Protein AF-0000000081160583 (afdb_homodimer)

Solvent-accessible surface area (backbone atoms only — not comparable to full-atom values): 61957 Å² total; per-residue (Å²): 130,84,80,49,56,66,50,51,40,53,48,34,54,50,49,29,68,68,57,71,51,64,48,72,39,57,21,68,73,56,44,50,30,52,45,48,40,57,24,69,38,72,76,43,40,59,47,73,33,69,68,30,44,55,47,12,49,50,15,28,51,43,50,51,52,42,49,73,71,62,55,86,40,74,51,36,33,29,33,58,78,67,46,19,24,44,76,48,86,54,28,46,60,49,27,54,51,51,36,58,68,35,56,67,57,57,81,62,58,52,59,58,40,54,50,39,20,16,51,52,38,45,40,20,22,53,33,58,27,36,53,30,42,56,52,64,60,43,48,52,55,38,47,28,55,50,67,41,47,32,49,65,28,37,64,50,80,49,47,12,36,60,6,26,34,30,49,32,14,35,48,50,29,32,44,46,43,39,88,83,24,41,21,33,40,90,88,40,76,43,44,24,56,58,56,30,55,75,70,71,49,78,63,51,77,61,47,60,32,34,41,50,53,61,14,25,24,41,28,52,29,52,29,43,38,32,47,36,51,57,51,50,47,50,48,54,52,50,49,49,51,41,49,45,36,42,28,37,37,56,53,23,54,55,47,39,39,42,68,65,59,32,68,33,44,75,48,68,27,26,41,50,45,19,52,50,42,49,52,30,43,40,77,28,70,42,41,35,47,52,79,81,51,63,60,77,84,55,86,70,38,68,75,64,63,42,33,48,63,29,23,37,27,38,58,47,9,48,37,41,52,48,47,49,50,34,52,54,54,52,41,50,59,43,35,19,46,28,42,69,42,35,32,35,52,92,76,69,47,73,44,57,52,29,59,15,36,26,30,47,58,10,50,36,29,31,53,44,26,41,33,51,37,53,53,43,53,43,52,50,37,45,47,53,38,54,35,31,41,91,61,20,80,77,45,51,56,23,56,27,51,28,42,70,90,78,33,57,56,43,47,67,56,52,55,48,44,54,51,46,49,57,53,36,51,60,53,32,49,61,47,56,72,70,55,57,64,36,63,95,52,26,38,33,52,29,19,27,13,40,55,24,23,53,44,30,44,53,42,48,54,46,45,45,51,50,50,28,51,42,48,56,50,33,53,47,36,41,46,50,49,51,48,48,51,54,47,52,52,52,49,51,53,47,29,72,75,38,60,87,45,46,71,65,55,68,76,47,58,71,61,55,59,47,39,40,56,67,67,60,48,52,53,51,48,56,71,70,48,86,62,83,85,72,65,61,67,58,53,51,52,50,41,50,50,38,40,51,53,49,50,32,42,54,71,62,69,53,70,57,56,74,40,35,11,64,32,46,24,52,55,46,43,40,45,42,61,74,66,61,41,70,58,64,52,73,68,96,44,65,74,58,47,43,48,52,49,36,46,30,56,76,70,48,58,49,50,58,56,50,48,67,52,41,49,68,58,51,73,72,108,130,84,79,48,56,67,51,51,40,53,46,35,54,50,49,28,68,68,57,71,51,65,49,72,39,57,20,69,74,57,44,51,29,53,46,48,40,54,23,69,38,72,75,42,39,60,46,73,34,69,68,30,44,53,46,12,51,49,15,28,51,43,49,52,52,42,50,73,71,61,56,87,40,75,50,36,33,29,33,58,79,67,46,20,25,43,77,49,86,55,28,45,58,50,28,54,49,53,35,58,67,36,57,67,55,56,80,62,58,53,58,59,40,52,50,40,20,15,52,52,37,44,38,21,21,52,34,58,26,36,53,30,40,56,52,62,60,45,50,51,54,36,47,28,55,50,70,41,47,31,49,65,26,38,65,50,79,50,46,12,34,60,6,25,35,31,49,31,13,36,48,49,29,31,45,45,43,39,88,85,24,42,21,34,41,88,85,39,76,43,43,25,56,58,56,29,56,76,71,71,49,78,62,51,77,60,46,59,31,35,41,51,55,62,15,26,23,42,28,52,29,51,29,43,38,32,47,37,52,57,50,49,46,50,48,52,54,49,50,48,49,42,48,44,36,42,28,36,37,56,52,22,55,54,47,38,38,41,67,65,59,32,68,33,44,76,48,68,27,25,40,52,45,20,52,50,41,48,53,29,44,41,77,29,69,41,38,34,48,51,80,80,48,66,60,76,83,52,86,70,38,68,76,66,63,41,32,50,62,30,20,38,28,38,57,48,9,48,35,40,52,49,47,49,51,34,52,52,55,52,40,49,60,42,36,18,48,28,42,68,44,36,31,35,49,90,76,68,48,73,46,56,53,27,59,15,38,25,32,47,57,8,49,36,29,29,52,43,27,41,33,53,37,54,53,43,52,42,52,50,39,45,47,53,36,53,36,30,39,92,60,20,82,77,46,50,55,23,56,28,52,28,41,72,91,80,32,57,56,43,48,67,55,52,55,49,46,55,52,46,46,56,54,34,52,58,52,32,50,61,45,56,71,69,55,59,64,35,63,93,51,27,39,35,50,29,19,26,14,39,53,24,21,53,44,30,44,54,42,49,54,45,46,46,53,49,51,28,52,42,48,55,51,32,53,46,36,41,48,50,49,50,48,48,51,54,46,50,51,52,48,50,54,49,27,72,76,37,59,88,45,46,70,65,56,68,74,49,60,71,61,56,60,46,39,41,56,65,68,60,50,50,52,50,48,56,71,71,46,87,63,84,83,71,65,60,66,58,53,50,52,50,40,52,50,37,38,51,53,50,50,32,42,55,71,61,69,52,69,58,56,73,41,36,12,63,32,44,23,53,55,46,43,40,46,42,61,74,66,60,40,71,57,64,51,73,69,96,44,65,73,58,49,42,49,52,49,37,45,30,57,76,70,49,57,49,51,58,54,50,48,67,52,40,49,70,58,49,73,72,108

Foldseek 3Di:
DQDFLLLVLLCLVCVLVVQDAEEEFQLADDALSNLQNLLPDQRYAYYYDPVLQVLLVLLLVLVVVCVVVVHDFFQQFAADQVRRVHGHPPRLVSLVVLLVVLQPADDAWDDQSLQLSLLLLLLNLVSNSFQNFHPVLSVLSSVCSNQVWGWGFHQDDALLQLARQNRLSLVLCLQQQHPPTWTAGPNDIDGSVVSCVVVVHDRDRDDGRRSQSRRRANSSLLSLLSVLLNLLSVLLLLLLLLLLLLQLLQQAELVLLDQVVCVVVVQPQLVVSSVSSCQQFALFQRHHHCVVPVDDDDPPDDPHDDCLRSVVSVLLRVLRVLSSVLSVLSRDRSSHNQHPFTRDSVVSDTHGDRSSACQSLLVSLLSNLLSLLSSLVSLLVSQVQCQPCVRSVQAQHRLALADNVPTNHCVVVNVLSVVLSVVSVVLSDGPQVVFDADDVRSSVGGRSSSVSSVSSVVSSLSSLLSSLSSLVSSLSSLLRVVLLVVLVVLVVVLCVVVVVCVVLVVVDRSVCLQRDDLVVVLVVSVVVDPPDPDPVVSVSVSSVVSNVSSVCQQVVNDPSLSNGRQLNSLSSCCLCPVLVDGNRHPDPPPVVSSVSSSCCSVVVVCVVSSCVSCVVVSVVD/DQDFLLLVLLCLVCVLVVQDAEEEFQLADDALSNLQNLLVDQRYAYYYDPVLQVLLVLLLVLVVVCVVVVHDFFLQFAADQVRRVGGHPPRLVSLVVLLVVLQPADDAWDDQSLQLSLLLLLLNLVSNSFQNFHPVLSVLSSVCSNQVWGWGFHQDDALLQLARQNRLSLVLCLLQQHPPTWTAGPNDIDGSVVSCVVVVHDRDRDDGRRSQSRRRANSSLLSLLSVLLNLLSVLLLLLLLLLLLLQLLQQAELVLLDQVVCVVVVQPQLVVSSVSSCQQFALFQRHHHCVVPVDDDDPPDDPHDDCLRSVVSVLLRVLRVLSSVLSVLSRDRSSHNQHPFTRDSVVSDTHGDRSSACQSLLVSLLSNLLSLLSSLVSLLVSQVQCQPCVRSPQAQHRLALADNVPTNHCVVVNVLSVVLSVVSVVLSDGPQVVFPADDVRSSVGGRSSSVSSVSSVVSSLSSLLSSLSSLVSSLSSLLRVVLLVVLVVLVVVLCVVPVVCVVLVVVDRSVCLQRDDLVVVLVVSVVVDPDDPDPCVSVSVSSVVSNVSSVCQQVVNDPSLSNGRQLNSLSSCCLCPVLVDGNRHPDPPPVVSSVSSSCCSVVVVCVVSSCVSCVVVSVVD

Radius of gyration: 35.04 Å; Cα contacts (8 Å, |Δi|>4): 2318; chains: 2; bounding box: 93×125×79 Å

Nearest PDB structures (foldseek):
  4c5s-assembly1_C  TM=8.939E-01  e=1.924E-42  Taxus chinensis
  4cq5-assembly1_C  TM=8.949E-01  e=7.232E-42  Taxus chinensis
  1y2m-assembly1_B  TM=8.717E-01  e=6.621E-42  Rhodotorula toruloides
  3czo-assembly2_D-4  TM=9.284E-01  e=5.093E-36  Trichormus variabilis
  1t6p-assembly1_D  TM=8.349E-01  e=1.725E-39  Rhodotorula toruloides

Structure (mmCIF, N/CA/C/O backbone):
data_AF-0000000081160583-model_v1
#
loop_
_entity.id
_entity.type
_entity.pdbx_description
1 polymer 'Phenylalanine ammonia-lyase'
#
loop_
_atom_site.group_PDB
_atom_site.id
_atom_site.type_symbol
_atom_site.label_atom_id
_atom_site.label_alt_id
_atom_site.label_comp_id
_atom_site.label_asym_id
_atom_site.label_entity_id
_atom_site.label_seq_id
_atom_site.pdbx_PDB_ins_code
_atom_site.Cartn_x
_atom_site.Cartn_y
_atom_site.Cartn_z
_atom_site.occupancy
_atom_site.B_iso_or_equiv
_atom_site.auth_seq_id
_atom_site.auth_comp_id
_atom_site.auth_asym_id
_atom_site.auth_atom_id
_atom_site.pdbx_PDB_model_num
ATOM 1 N N . MET A 1 1 ? 5.484 -4.422 22.219 1 39.88 1 MET A N 1
ATOM 2 C CA . MET A 1 1 ? 5.02 -3.17 21.625 1 39.88 1 MET A CA 1
ATOM 3 C C . MET A 1 1 ? 5.73 -2.895 20.297 1 39.88 1 MET A C 1
ATOM 5 O O . MET A 1 1 ? 6.945 -3.072 20.203 1 39.88 1 MET A O 1
ATOM 9 N N . SER A 1 2 ? 5.047 -2.77 19.172 1 60.28 2 SER A N 1
ATOM 10 C CA . SER A 1 2 ? 5.66 -2.576 17.859 1 60.28 2 SER A CA 1
ATOM 11 C C . SER A 1 2 ? 6.574 -1.355 17.859 1 60.28 2 SER A C 1
ATOM 13 O O . SER A 1 2 ? 6.246 -0.324 18.438 1 60.28 2 SER A O 1
ATOM 15 N N . THR A 1 3 ? 7.781 -1.46 17.484 1 79.44 3 THR A N 1
ATOM 16 C CA . THR A 1 3 ? 8.781 -0.404 17.406 1 79.44 3 THR A CA 1
ATOM 17 C C . THR A 1 3 ? 8.258 0.789 16.609 1 79.44 3 THR A C 1
ATOM 19 O O . THR A 1 3 ? 7.672 0.62 15.547 1 79.44 3 THR A O 1
ATOM 22 N N . SER A 1 4 ? 8.273 1.91 17.25 1 93.06 4 SER A N 1
ATOM 23 C CA . SER A 1 4 ? 7.812 3.133 16.609 1 93.06 4 SER A CA 1
ATOM 24 C C . SER A 1 4 ? 8.688 3.484 15.406 1 93.06 4 SER A C 1
ATOM 26 O O . SER A 1 4 ? 9.828 3.025 15.312 1 93.06 4 SER A O 1
ATOM 28 N N . GLN A 1 5 ? 8.133 4.168 14.492 1 96.06 5 GLN A N 1
ATOM 29 C CA . GLN A 1 5 ? 8.883 4.641 13.328 1 96.06 5 GLN A CA 1
ATOM 30 C C . GLN A 1 5 ? 10.031 5.547 13.758 1 96.06 5 GLN A C 1
ATOM 32 O O . GLN A 1 5 ? 11.117 5.504 13.164 1 96.06 5 GLN A O 1
ATOM 37 N N . LEU A 1 6 ? 9.867 6.363 14.781 1 96.5 6 LEU A N 1
ATOM 38 C CA . LEU A 1 6 ? 10.93 7.191 15.344 1 96.5 6 LEU A CA 1
ATOM 39 C C . LEU A 1 6 ? 12.086 6.328 15.828 1 96.5 6 LEU A C 1
ATOM 41 O O . LEU A 1 6 ? 13.25 6.609 15.523 1 96.5 6 LEU A O 1
ATOM 45 N N . ALA A 1 7 ? 11.734 5.309 16.562 1 95.25 7 ALA A N 1
ATOM 46 C CA . ALA A 1 7 ? 12.773 4.41 17.078 1 95.25 7 ALA A CA 1
ATOM 47 C C . ALA A 1 7 ? 13.523 3.736 15.938 1 95.25 7 ALA A C 1
ATOM 49 O O . ALA A 1 7 ? 14.75 3.582 15.992 1 95.25 7 ALA A O 1
ATOM 50 N N . ILE A 1 8 ? 12.812 3.354 14.938 1 95.75 8 ILE A N 1
ATOM 51 C CA . ILE A 1 8 ? 13.43 2.73 13.773 1 95.75 8 ILE A CA 1
ATOM 52 C C . ILE A 1 8 ? 14.406 3.707 13.125 1 95.75 8 ILE A C 1
ATOM 54 O O . ILE A 1 8 ? 15.539 3.34 12.797 1 95.75 8 ILE A O 1
ATOM 58 N N . THR A 1 9 ? 13.984 4.941 12.961 1 97.06 9 THR A N 1
ATOM 59 C CA . THR A 1 9 ? 14.805 5.957 12.305 1 97.06 9 THR A CA 1
ATOM 60 C C . THR A 1 9 ? 16.062 6.242 13.117 1 97.06 9 THR A C 1
ATOM 62 O O . THR A 1 9 ? 17.156 6.312 12.555 1 97.06 9 THR A O 1
ATOM 65 N N . LEU A 1 10 ? 15.906 6.398 14.398 1 96.5 10 LEU A N 1
ATOM 66 C CA . LEU A 1 10 ? 17.062 6.652 15.258 1 96.5 10 LEU A CA 1
ATOM 67 C C . LEU A 1 10 ? 18.016 5.461 15.25 1 96.5 10 LEU A C 1
ATOM 69 O O . LEU A 1 10 ? 19.234 5.637 15.242 1 96.5 10 LEU A O 1
ATOM 73 N N . ASN A 1 11 ? 17.453 4.289 15.258 1 95.44 11 ASN A N 1
ATOM 74 C CA . ASN A 1 11 ? 18.281 3.084 15.18 1 95.44 11 ASN A CA 1
ATOM 75 C C . ASN A 1 11 ? 19 2.984 13.844 1 95.44 11 ASN A C 1
ATOM 77 O O . ASN A 1 11 ? 20.125 2.475 13.773 1 95.44 11 ASN A O 1
ATOM 81 N N . PHE A 1 12 ? 18.359 3.416 12.797 1 97 12 PHE A N 1
ATOM 82 C CA . PHE A 1 12 ? 19.031 3.467 11.508 1 97 12 PHE A CA 1
ATOM 83 C C . PHE A 1 12 ? 20.266 4.367 11.562 1 97 12 PHE A C 1
ATOM 85 O O . PHE A 1 12 ? 21.344 3.963 11.156 1 97 12 PHE A O 1
ATOM 92 N N . ILE A 1 13 ? 20.047 5.574 12.094 1 97.25 13 ILE A N 1
ATOM 93 C CA . ILE A 1 13 ? 21.125 6.562 12.156 1 97.25 13 ILE A CA 1
ATOM 94 C C . ILE A 1 13 ? 22.266 6.035 13.023 1 97.25 13 ILE A C 1
ATOM 96 O O . ILE A 1 13 ? 23.422 6.051 12.609 1 97.25 13 ILE A O 1
ATOM 100 N N . LYS A 1 14 ? 21.922 5.527 14.164 1 95.69 14 LYS A N 1
ATOM 101 C CA . LYS A 1 14 ? 22.922 4.992 15.086 1 95.69 14 LYS A CA 1
ATOM 102 C C . LYS A 1 14 ? 23.656 3.807 14.461 1 95.69 14 LYS A C 1
ATOM 104 O O . LYS A 1 14 ? 24.875 3.703 14.562 1 95.69 14 LYS A O 1
ATOM 109 N N . GLY A 1 15 ? 22.859 2.941 13.883 1 94.88 15 GLY A N 1
ATOM 110 C CA . GLY A 1 15 ? 23.453 1.77 13.25 1 94.88 15 GLY A CA 1
ATOM 111 C C . GLY A 1 15 ? 24.438 2.115 12.148 1 94.88 15 GLY A C 1
ATOM 112 O O . GLY A 1 15 ? 25.516 1.513 12.055 1 94.88 15 GLY A O 1
ATOM 113 N N . ARG A 1 16 ? 24.078 3.031 11.32 1 95.06 16 ARG A N 1
ATOM 114 C CA . ARG A 1 16 ? 24.953 3.457 10.227 1 95.06 16 ARG A CA 1
ATOM 115 C C . ARG A 1 16 ? 26.234 4.098 10.766 1 95.06 16 ARG A C 1
ATOM 117 O O . ARG A 1 16 ? 27.328 3.805 10.281 1 95.06 16 ARG A O 1
ATOM 124 N N . LYS A 1 17 ? 26.094 4.977 11.758 1 94.25 17 LYS A N 1
ATOM 125 C CA . LYS A 1 17 ? 27.219 5.738 12.305 1 94.25 17 LYS A CA 1
ATOM 126 C C . LYS A 1 17 ? 28.141 4.84 13.109 1 94.25 17 LYS A C 1
ATOM 128 O O . LYS A 1 17 ? 29.344 5.098 13.18 1 94.25 17 LYS A O 1
ATOM 133 N N . ASN A 1 18 ? 27.641 3.781 13.664 1 92.38 18 ASN A N 1
ATOM 134 C CA . ASN A 1 18 ? 28.406 2.9 14.531 1 92.38 18 ASN A CA 1
ATOM 135 C C . ASN A 1 18 ? 29.312 1.968 13.719 1 92.38 18 ASN A C 1
ATOM 137 O O . ASN A 1 18 ? 30.25 1.382 14.258 1 92.38 18 ASN A O 1
ATOM 141 N N . ILE A 1 19 ? 29.031 1.825 12.516 1 89 19 ILE A N 1
ATOM 142 C CA . ILE A 1 19 ? 29.859 0.975 11.672 1 89 19 ILE A CA 1
ATOM 143 C C . ILE A 1 19 ? 31.016 1.792 11.094 1 89 19 ILE A C 1
ATOM 145 O O . ILE A 1 19 ? 30.797 2.664 10.25 1 89 19 ILE A O 1
ATOM 149 N N . THR A 1 20 ? 32.281 1.459 11.617 1 83.69 20 THR A N 1
ATOM 150 C CA . THR A 1 20 ? 33.344 2.373 11.242 1 83.69 20 THR A CA 1
ATOM 151 C C . THR A 1 20 ? 34.469 1.625 10.539 1 83.69 20 THR A C 1
ATOM 153 O O . THR A 1 20 ? 35.219 2.211 9.75 1 83.69 20 THR A O 1
ATOM 156 N N . SER A 1 21 ? 34.562 0.314 10.82 1 86.06 21 SER A N 1
ATOM 157 C CA . SER A 1 21 ? 35.812 -0.238 10.266 1 86.06 21 SER A CA 1
ATOM 158 C C . SER A 1 21 ? 35.531 -1.567 9.562 1 86.06 21 SER A C 1
ATOM 160 O O . SER A 1 21 ? 36.125 -1.837 8.5 1 86.06 21 SER A O 1
ATOM 162 N N . SER A 1 22 ? 34.75 -2.424 10.195 1 91.06 22 SER A N 1
ATOM 163 C CA . SER A 1 22 ? 34.594 -3.729 9.562 1 91.06 22 SER A CA 1
ATOM 164 C C . SER A 1 22 ? 33.188 -4.281 9.805 1 91.06 22 SER A C 1
ATOM 166 O O . SER A 1 22 ? 32.5 -3.865 10.734 1 91.06 22 SER A O 1
ATOM 168 N N . VAL A 1 23 ? 32.75 -5.102 8.898 1 91.31 23 VAL A N 1
ATOM 169 C CA . VAL A 1 23 ? 31.5 -5.832 8.992 1 91.31 23 VAL A CA 1
ATOM 170 C C . VAL A 1 23 ? 31.719 -7.301 8.648 1 91.31 23 VAL A C 1
ATOM 172 O O . VAL A 1 23 ? 32.5 -7.621 7.742 1 91.31 23 VAL A O 1
ATOM 175 N N . GLU A 1 24 ? 31.125 -8.195 9.406 1 94.69 24 GLU A N 1
ATOM 176 C CA . GLU A 1 24 ? 31.188 -9.625 9.133 1 94.69 24 GLU A CA 1
ATOM 177 C C . GLU A 1 24 ? 29.828 -10.156 8.664 1 94.69 24 GLU A C 1
ATOM 179 O O . GLU A 1 24 ? 28.812 -9.93 9.32 1 94.69 24 GLU A O 1
ATOM 184 N N . LEU A 1 25 ? 29.844 -10.742 7.535 1 96.56 25 LEU A N 1
ATOM 185 C CA . LEU A 1 25 ? 28.625 -11.359 7.008 1 96.56 25 LEU A CA 1
ATOM 186 C C . LEU A 1 25 ? 28.453 -12.773 7.543 1 96.56 25 LEU A C 1
ATOM 188 O O . LEU A 1 25 ? 29.422 -13.539 7.609 1 96.56 25 LEU A O 1
ATOM 192 N N . ASN A 1 26 ? 27.234 -13.078 7.965 1 95.88 26 ASN A N 1
ATOM 193 C CA . ASN A 1 26 ? 26.938 -14.414 8.469 1 95.88 26 ASN A CA 1
ATOM 194 C C . ASN A 1 26 ? 25.609 -14.93 7.922 1 95.88 26 ASN A C 1
ATOM 196 O O . ASN A 1 26 ? 25.094 -15.945 8.383 1 95.88 26 ASN A O 1
ATOM 200 N N . GLY A 1 27 ? 25.031 -14.195 7.09 1 95.5 27 GLY A N 1
ATOM 201 C CA . GLY A 1 27 ? 23.797 -14.625 6.434 1 95.5 27 GLY A CA 1
ATOM 202 C C . GLY A 1 27 ? 22.562 -14.336 7.254 1 95.5 27 GLY A C 1
ATOM 203 O O . GLY A 1 27 ? 21.438 -14.625 6.82 1 95.5 27 GLY A O 1
ATOM 204 N N . LYS A 1 28 ? 22.625 -13.609 8.414 1 94.94 28 LYS A N 1
ATOM 205 C CA . LYS A 1 28 ? 21.469 -13.586 9.305 1 94.94 28 LYS A CA 1
ATOM 206 C C . LYS A 1 28 ? 21.25 -12.195 9.898 1 94.94 28 LYS A C 1
ATOM 208 O O . LYS A 1 28 ? 20.188 -11.898 10.43 1 94.94 28 LYS A O 1
ATOM 213 N N . SER A 1 29 ? 22.203 -11.32 9.734 1 94.81 29 SER A N 1
ATOM 214 C CA . SER A 1 29 ? 22.109 -10.148 10.586 1 94.81 29 SER A CA 1
ATOM 215 C C . SER A 1 29 ? 22.312 -8.867 9.789 1 94.81 29 SER A C 1
ATOM 217 O O . SER A 1 29 ? 22.641 -7.82 10.352 1 94.81 29 SER A O 1
ATOM 219 N N . LEU A 1 30 ? 22.25 -8.953 8.57 1 95.94 30 LEU A N 1
ATOM 220 C CA . LEU A 1 30 ? 22.375 -7.746 7.77 1 95.94 30 LEU A CA 1
ATOM 221 C C . LEU A 1 30 ? 21.188 -6.809 8 1 95.94 30 LEU A C 1
ATOM 223 O O . LEU A 1 30 ? 20.047 -7.258 8.102 1 95.94 30 LEU A O 1
ATOM 227 N N . THR A 1 31 ? 21.406 -5.516 8.172 1 96.69 31 THR A N 1
ATOM 228 C CA . THR A 1 31 ? 20.375 -4.523 8.406 1 96.69 31 THR A CA 1
ATOM 229 C C . THR A 1 31 ? 20.422 -3.43 7.348 1 96.69 31 THR A C 1
ATOM 231 O O . THR A 1 31 ? 21.406 -3.303 6.617 1 96.69 31 THR A O 1
ATOM 234 N N . ILE A 1 32 ? 19.391 -2.619 7.266 1 97.62 32 ILE A N 1
ATOM 235 C CA . ILE A 1 32 ? 19.266 -1.544 6.289 1 97.62 32 ILE A CA 1
ATOM 236 C C . ILE A 1 32 ? 20.391 -0.535 6.488 1 97.62 32 ILE A C 1
ATOM 238 O O . ILE A 1 32 ? 21.094 -0.185 5.535 1 97.62 32 ILE A O 1
ATOM 242 N N . PRO A 1 33 ? 20.688 -0.062 7.699 1 96.75 33 PRO A N 1
ATOM 243 C CA . PRO A 1 33 ? 21.797 0.893 7.852 1 96.75 33 PRO A CA 1
ATOM 244 C C . PRO A 1 33 ? 23.156 0.286 7.504 1 96.75 33 PRO A C 1
ATOM 246 O O . PRO A 1 33 ? 24.031 0.986 7.004 1 96.75 33 PRO A O 1
ATOM 249 N N . TYR A 1 34 ? 23.344 -1.011 7.688 1 95.44 34 TYR A N 1
ATOM 250 C CA . TYR A 1 34 ? 24.578 -1.695 7.305 1 95.44 34 TYR A CA 1
ATOM 251 C C . TYR A 1 34 ? 24.766 -1.658 5.793 1 95.44 34 TYR A C 1
ATOM 253 O O . TYR A 1 34 ? 25.875 -1.394 5.309 1 95.44 34 TYR A O 1
ATOM 261 N N . VAL A 1 35 ? 23.688 -1.922 5.109 1 97.38 35 VAL A N 1
ATOM 262 C CA . VAL A 1 35 ? 23.734 -1.894 3.65 1 97.38 35 VAL A CA 1
ATOM 263 C C . VAL A 1 35 ? 24.094 -0.486 3.172 1 97.38 35 VAL A C 1
ATOM 265 O O . VAL A 1 35 ? 24.938 -0.314 2.293 1 97.38 35 VAL A O 1
ATOM 268 N N . VAL A 1 36 ? 23.484 0.539 3.779 1 97.06 36 VAL A N 1
ATOM 269 C CA . VAL A 1 36 ? 23.656 1.924 3.354 1 97.06 36 VAL A CA 1
ATOM 270 C C . VAL A 1 36 ? 25.094 2.367 3.602 1 97.06 36 VAL A C 1
ATOM 272 O O . VAL A 1 36 ? 25.766 2.885 2.699 1 97.06 36 VAL A O 1
ATOM 275 N N . VAL A 1 37 ? 25.688 2.084 4.727 1 96.19 37 VAL A N 1
ATOM 276 C CA . VAL A 1 37 ? 27 2.607 5.086 1 96.19 37 VAL A CA 1
ATOM 277 C C . VAL A 1 37 ? 28.078 1.864 4.309 1 96.19 37 VAL A C 1
ATOM 279 O O . VAL A 1 37 ? 29.047 2.475 3.832 1 96.19 37 VAL A O 1
ATOM 282 N N . THR A 1 38 ? 27.953 0.568 4.137 1 94.38 38 THR A N 1
ATOM 283 C CA . THR A 1 38 ? 28.969 -0.228 3.455 1 94.38 38 THR A CA 1
ATOM 284 C C . THR A 1 38 ? 28.984 0.077 1.96 1 94.38 38 THR A C 1
ATOM 286 O O . THR A 1 38 ? 30.031 -0.012 1.313 1 94.38 38 THR A O 1
ATOM 289 N N . SER A 1 39 ? 27.859 0.405 1.435 1 94.19 39 SER A N 1
ATOM 290 C CA . SER A 1 39 ? 27.766 0.739 0.016 1 94.19 39 SER A CA 1
ATOM 291 C C . SER A 1 39 ? 28.391 2.104 -0.268 1 94.19 39 SER A C 1
ATOM 293 O O . SER A 1 39 ? 28.953 2.326 -1.344 1 94.19 39 SER A O 1
ATOM 295 N N . GLU A 1 40 ? 28.297 2.984 0.702 1 92.56 40 GLU A N 1
ATOM 296 C CA . GLU A 1 40 ? 28.719 4.367 0.482 1 92.56 40 GLU A CA 1
ATOM 297 C C . GLU A 1 40 ? 30.172 4.582 0.885 1 92.56 40 GLU A C 1
ATOM 299 O O . GLU A 1 40 ? 30.906 5.328 0.228 1 92.56 40 GLU A O 1
ATOM 304 N N . LYS A 1 41 ? 30.562 3.922 1.923 1 91.75 41 LYS A N 1
ATOM 305 C CA . LYS A 1 41 ? 31.906 4.121 2.438 1 91.75 41 LYS A CA 1
ATOM 306 C C . LYS A 1 41 ? 32.875 3.055 1.904 1 91.75 41 LYS A C 1
ATOM 308 O O . LYS A 1 41 ? 32.594 1.858 2.043 1 91.75 41 LYS A O 1
ATOM 313 N N . ARG A 1 42 ? 34 3.48 1.467 1 90.5 42 ARG A N 1
ATOM 314 C CA . ARG A 1 42 ? 34.938 2.578 0.793 1 90.5 42 ARG A CA 1
ATOM 315 C C . ARG A 1 42 ? 35.938 2.004 1.775 1 90.5 42 ARG A C 1
ATOM 317 O O . ARG A 1 42 ? 36.625 1.016 1.474 1 90.5 42 ARG A O 1
ATOM 324 N N . ASN A 1 43 ? 35.969 2.514 2.943 1 90 43 ASN A N 1
ATOM 325 C CA . ASN A 1 43 ? 37.031 2.115 3.889 1 90 43 ASN A CA 1
ATOM 326 C C . ASN A 1 43 ? 36.531 1.01 4.82 1 90 43 ASN A C 1
ATOM 328 O O . ASN A 1 43 ? 37.281 0.514 5.656 1 90 43 ASN A O 1
ATOM 332 N N . ILE A 1 44 ? 35.281 0.621 4.723 1 94.25 44 ILE A N 1
ATOM 333 C CA . ILE A 1 44 ? 34.75 -0.44 5.566 1 94.25 44 ILE A CA 1
ATOM 334 C C . ILE A 1 44 ? 35.125 -1.802 4.977 1 94.25 44 ILE A C 1
ATOM 336 O O . ILE A 1 44 ? 34.781 -2.094 3.826 1 94.25 44 ILE A O 1
ATOM 340 N N . ARG A 1 45 ? 35.844 -2.58 5.773 1 95.38 45 ARG A N 1
ATOM 341 C CA . ARG A 1 45 ? 36.219 -3.918 5.332 1 95.38 45 ARG A CA 1
ATOM 342 C C . ARG A 1 45 ? 35.125 -4.93 5.641 1 95.38 45 ARG A C 1
ATOM 344 O O . ARG A 1 45 ? 34.562 -4.941 6.742 1 95.38 45 ARG A O 1
ATOM 351 N N . ILE A 1 46 ? 34.844 -5.777 4.664 1 96.62 46 ILE A N 1
ATOM 352 C CA . ILE A 1 46 ? 33.812 -6.781 4.828 1 96.62 46 ILE A CA 1
ATOM 353 C C . ILE A 1 46 ? 34.406 -8.18 4.75 1 96.62 46 ILE A C 1
ATOM 355 O O . ILE A 1 46 ? 35.25 -8.453 3.871 1 96.62 46 ILE A O 1
ATOM 359 N N . SER A 1 47 ? 34.062 -9.023 5.691 1 96.25 47 SER A N 1
ATOM 360 C CA . SER A 1 47 ? 34.562 -10.398 5.727 1 96.25 47 SER A CA 1
ATOM 361 C C . SER A 1 47 ? 33.406 -11.398 5.918 1 96.25 47 SER A C 1
ATOM 363 O O . SER A 1 47 ? 32.281 -11.008 6.242 1 96.25 47 SER A O 1
ATOM 365 N N . LEU A 1 48 ? 33.688 -12.578 5.652 1 96.94 48 LEU A N 1
ATOM 366 C CA . LEU A 1 48 ? 32.781 -13.695 5.859 1 96.94 48 LEU A CA 1
ATOM 367 C C . LEU A 1 48 ? 33.094 -14.422 7.164 1 96.94 48 LEU A C 1
ATOM 369 O O . LEU A 1 48 ? 34.25 -14.672 7.473 1 96.94 48 LEU A O 1
ATOM 373 N N . SER A 1 49 ? 32.094 -14.742 7.914 1 96.06 49 SER A N 1
ATOM 374 C CA . SER A 1 49 ? 32.281 -15.43 9.18 1 96.06 49 SER A CA 1
ATOM 375 C C . SER A 1 49 ? 32.844 -16.844 8.969 1 96.06 49 SER A C 1
ATOM 377 O O . SER A 1 49 ? 32.531 -17.484 7.961 1 96.06 49 SER A O 1
ATOM 379 N N . ALA A 1 50 ? 33.562 -17.328 9.977 1 94.56 50 ALA A N 1
ATOM 380 C CA . ALA A 1 50 ? 34.156 -18.672 9.922 1 94.56 50 ALA A CA 1
ATOM 381 C C . ALA A 1 50 ? 33.031 -19.734 9.898 1 94.56 50 ALA A C 1
ATOM 383 O O . ALA A 1 50 ? 33.156 -20.719 9.172 1 94.56 50 ALA A O 1
ATOM 384 N N . ASN A 1 51 ? 32.094 -19.453 10.633 1 93.75 51 ASN A N 1
ATOM 385 C CA . ASN A 1 51 ? 30.984 -20.391 10.688 1 93.75 51 ASN A CA 1
ATOM 386 C C . ASN A 1 51 ? 30.297 -20.531 9.336 1 93.75 51 ASN A C 1
ATOM 388 O O . ASN A 1 51 ? 29.938 -21.641 8.93 1 93.75 51 ASN A O 1
ATOM 392 N N . SER A 1 52 ? 30.109 -19.438 8.703 1 94.88 52 SER A N 1
ATOM 393 C CA . SER A 1 52 ? 29.5 -19.484 7.379 1 94.88 52 SER A CA 1
ATOM 394 C C . SER A 1 52 ? 30.391 -20.203 6.375 1 94.88 52 SER A C 1
ATOM 396 O O . SER A 1 52 ? 29.891 -20.922 5.508 1 94.88 52 SER A O 1
ATOM 398 N N . THR A 1 53 ? 31.656 -20.078 6.508 1 95.94 53 THR A N 1
ATOM 399 C CA . THR A 1 53 ? 32.594 -20.734 5.602 1 95.94 53 THR A CA 1
ATOM 400 C C . THR A 1 53 ? 32.5 -22.25 5.703 1 95.94 53 THR A C 1
ATOM 402 O O . THR A 1 53 ? 32.469 -22.938 4.684 1 95.94 53 THR A O 1
ATOM 405 N N . GLU A 1 54 ? 32.438 -22.703 6.875 1 96.31 54 GLU A N 1
ATOM 406 C CA . GLU A 1 54 ? 32.312 -24.141 7.105 1 96.31 54 GLU A CA 1
ATOM 407 C C . GLU A 1 54 ? 30.984 -24.672 6.547 1 96.31 54 GLU A C 1
ATOM 409 O O . GLU A 1 54 ? 30.953 -25.719 5.898 1 96.31 54 GLU A O 1
ATOM 414 N N . ASP A 1 55 ? 29.984 -23.953 6.793 1 96.69 55 ASP A N 1
ATOM 415 C CA . ASP A 1 55 ? 28.656 -24.344 6.332 1 96.69 55 ASP A CA 1
ATOM 416 C C . ASP A 1 55 ? 28.594 -24.391 4.809 1 96.69 55 ASP A C 1
ATOM 418 O O . ASP A 1 55 ? 27.984 -25.297 4.234 1 96.69 55 ASP A O 1
ATOM 422 N N . LEU A 1 56 ? 29.203 -23.484 4.199 1 97.56 56 LEU A N 1
ATOM 423 C CA . LEU A 1 56 ? 29.266 -23.422 2.742 1 97.56 56 LEU A CA 1
ATOM 424 C C . LEU A 1 56 ? 29.984 -24.641 2.174 1 97.56 56 LEU A C 1
ATOM 426 O O . LEU A 1 56 ? 29.547 -25.203 1.172 1 97.56 56 LEU A O 1
ATOM 430 N N . SER A 1 57 ? 31.047 -25.016 2.787 1 97.5 57 SER A N 1
ATOM 431 C CA . SER A 1 57 ? 31.828 -26.172 2.32 1 97.5 57 SER A CA 1
ATOM 432 C C . SER A 1 57 ? 31 -27.453 2.389 1 97.5 57 SER A C 1
ATOM 434 O O . SER A 1 57 ? 31.062 -28.281 1.48 1 97.5 57 SER A O 1
ATOM 436 N N . GLU A 1 58 ? 30.234 -27.547 3.41 1 97.62 58 GLU A N 1
ATOM 437 C CA . GLU A 1 58 ? 29.359 -28.703 3.537 1 97.62 58 GLU A CA 1
ATOM 438 C C . GLU A 1 58 ? 28.266 -28.688 2.469 1 97.62 58 GLU A C 1
ATOM 440 O O . GLU A 1 58 ? 27.891 -29.734 1.945 1 97.62 58 GLU A O 1
ATOM 445 N N . ASN A 1 59 ? 27.812 -27.547 2.246 1 97.81 59 ASN A N 1
ATOM 446 C CA . ASN A 1 59 ? 26.766 -27.391 1.243 1 97.81 59 ASN A CA 1
ATOM 447 C C . ASN A 1 59 ? 27.266 -27.781 -0.147 1 97.81 59 ASN A C 1
ATOM 449 O O . ASN A 1 59 ? 26.562 -28.484 -0.881 1 97.81 59 ASN A O 1
ATOM 453 N N . VAL A 1 60 ? 28.453 -27.406 -0.506 1 97.31 60 VAL A N 1
ATOM 454 C CA . VAL A 1 60 ? 29.062 -27.734 -1.794 1 97.31 60 VAL A CA 1
ATOM 455 C C . VAL A 1 60 ? 29.297 -29.234 -1.891 1 97.31 60 VAL A C 1
ATOM 457 O O . VAL A 1 60 ? 29.047 -29.844 -2.936 1 97.31 60 VAL A O 1
ATOM 460 N N . ALA A 1 61 ? 29.781 -29.781 -0.853 1 97.31 61 ALA A N 1
ATOM 461 C CA . ALA A 1 61 ? 30.047 -31.219 -0.836 1 97.31 61 ALA A CA 1
ATOM 462 C C . ALA A 1 61 ? 28.766 -32 -1.094 1 97.31 61 ALA A C 1
ATOM 464 O O . ALA A 1 61 ? 28.781 -33 -1.805 1 97.31 61 ALA A O 1
ATOM 465 N N . PHE A 1 62 ? 27.797 -31.594 -0.525 1 96.94 62 PHE A N 1
ATOM 466 C CA . PHE A 1 62 ? 26.516 -32.25 -0.723 1 96.94 62 PHE A CA 1
ATOM 467 C C . PHE A 1 62 ? 26.078 -32.156 -2.178 1 96.94 62 PHE A C 1
ATOM 469 O O . PHE A 1 62 ? 25.641 -33.125 -2.771 1 96.94 62 PHE A O 1
ATOM 476 N N . LEU A 1 63 ? 26.109 -30.969 -2.74 1 96.19 63 LEU A N 1
ATOM 477 C CA . LEU A 1 63 ? 25.719 -30.766 -4.137 1 96.19 63 LEU A CA 1
ATOM 478 C C . LEU A 1 63 ? 26.562 -31.641 -5.055 1 96.19 63 LEU A C 1
ATOM 480 O O . LEU A 1 63 ? 26.031 -32.25 -5.984 1 96.19 63 LEU A O 1
ATOM 484 N N . GLU A 1 64 ? 27.859 -31.703 -4.781 1 96 64 GLU A N 1
ATOM 485 C CA . GLU A 1 64 ? 28.766 -32.5 -5.59 1 96 64 GLU A CA 1
ATOM 486 C C . GLU A 1 64 ? 28.391 -34 -5.523 1 96 64 GLU A C 1
ATOM 488 O O . GLU A 1 64 ? 28.453 -34.688 -6.535 1 96 64 GLU A O 1
ATOM 493 N N . LYS A 1 65 ? 28.062 -34.375 -4.414 1 95.88 65 LYS A N 1
ATOM 494 C CA . LYS A 1 65 ? 27.641 -35.75 -4.238 1 95.88 65 LYS A CA 1
ATOM 495 C C . LYS A 1 65 ? 26.391 -36.062 -5.062 1 95.88 65 LYS A C 1
ATOM 497 O O . LYS A 1 65 ? 26.297 -37.125 -5.68 1 95.88 65 LYS A O 1
ATOM 502 N N . GLU A 1 66 ? 25.484 -35.219 -5.07 1 93.81 66 GLU A N 1
ATOM 503 C CA . GLU A 1 66 ? 24.25 -35.406 -5.828 1 93.81 66 GLU A CA 1
ATOM 504 C C . GLU A 1 66 ? 24.516 -35.406 -7.328 1 93.81 66 GLU A C 1
ATOM 506 O O . GLU A 1 66 ? 23.906 -36.188 -8.07 1 93.81 66 GLU A O 1
ATOM 511 N N . ILE A 1 67 ? 25.406 -34.5 -7.727 1 92.88 67 ILE A N 1
ATOM 512 C CA . ILE A 1 67 ? 25.797 -34.469 -9.133 1 92.88 67 ILE A CA 1
ATOM 513 C C . ILE A 1 67 ? 26.438 -35.781 -9.531 1 92.88 67 ILE A C 1
ATOM 515 O O . ILE A 1 67 ? 26.156 -36.344 -10.594 1 92.88 67 ILE A O 1
ATOM 519 N N . GLN A 1 68 ? 27.266 -36.281 -8.719 1 93.31 68 GLN A N 1
ATOM 520 C CA . GLN A 1 68 ? 27.984 -37.531 -9 1 93.31 68 GLN A CA 1
ATOM 521 C C . GLN A 1 68 ? 27.016 -38.719 -9.07 1 93.31 68 GLN A C 1
ATOM 523 O O . GLN A 1 68 ? 27.25 -39.656 -9.836 1 93.31 68 GLN A O 1
ATOM 528 N N . LYS A 1 69 ? 25.969 -38.594 -8.383 1 91.56 69 LYS A N 1
ATOM 529 C CA . LYS A 1 69 ? 24.938 -39.656 -8.398 1 91.56 69 LYS A CA 1
ATOM 530 C C . LYS A 1 69 ? 24.141 -39.625 -9.695 1 91.56 69 LYS A C 1
ATOM 532 O O . LYS A 1 69 ? 23.391 -40.531 -9.984 1 91.56 69 LYS A O 1
ATOM 537 N N . GLY A 1 70 ? 24.312 -38.5 -10.398 1 87.69 70 GLY A N 1
ATOM 538 C CA . GLY A 1 70 ? 23.594 -38.375 -11.648 1 87.69 70 GLY A CA 1
ATOM 539 C C . GLY A 1 70 ? 22.25 -37.656 -11.492 1 87.69 70 GLY A C 1
ATOM 540 O O . GLY A 1 70 ? 21.438 -37.688 -12.406 1 87.69 70 GLY A O 1
ATOM 541 N N . THR A 1 71 ? 22.094 -37.094 -10.398 1 87.25 71 THR A N 1
ATOM 542 C CA . THR A 1 71 ? 20.844 -36.375 -10.148 1 87.25 71 THR A CA 1
ATOM 543 C C . THR A 1 71 ? 20.703 -35.219 -11.125 1 87.25 71 THR A C 1
ATOM 545 O O . THR A 1 71 ? 21.656 -34.469 -11.383 1 87.25 71 THR A O 1
ATOM 548 N N . VAL A 1 72 ? 19.531 -35.031 -11.727 1 87.62 72 VAL A N 1
ATOM 549 C CA . VAL A 1 72 ? 19.234 -33.906 -12.586 1 87.62 72 VAL A CA 1
ATOM 550 C C . VAL A 1 72 ? 18.781 -32.719 -11.727 1 87.62 72 VAL A C 1
ATOM 552 O O . VAL A 1 72 ? 17.734 -32.781 -11.078 1 87.62 72 VAL A O 1
ATOM 555 N N . ILE A 1 73 ? 19.562 -31.75 -11.672 1 88.94 73 ILE A N 1
ATOM 556 C CA . ILE A 1 73 ? 19.328 -30.562 -10.852 1 88.94 73 ILE A CA 1
ATOM 557 C C . ILE A 1 73 ? 19.188 -29.328 -11.742 1 88.94 73 ILE A C 1
ATOM 559 O O . ILE A 1 73 ? 20.078 -29.047 -12.547 1 88.94 73 ILE A O 1
ATOM 563 N N . TYR A 1 74 ? 18.109 -28.672 -11.586 1 89.69 74 TYR A N 1
ATOM 564 C CA . TYR A 1 74 ? 17.828 -27.484 -12.383 1 89.69 74 TYR A CA 1
ATOM 565 C C . TYR A 1 74 ? 19.016 -26.516 -12.352 1 89.69 74 TYR A C 1
ATOM 567 O O . TYR A 1 74 ? 19.547 -26.219 -11.281 1 89.69 74 TYR A O 1
ATOM 575 N N . GLY A 1 75 ? 19.406 -26 -13.5 1 89.31 75 GLY A N 1
ATOM 576 C CA . GLY A 1 75 ? 20.406 -24.953 -13.633 1 89.31 75 GLY A CA 1
ATOM 577 C C . GLY A 1 75 ? 21.812 -25.438 -13.391 1 89.31 75 GLY A C 1
ATOM 578 O O . GLY A 1 75 ? 22.781 -24.688 -13.555 1 89.31 75 GLY A O 1
ATOM 579 N N . VAL A 1 76 ? 21.938 -26.672 -12.938 1 90.44 76 VAL A N 1
ATOM 580 C CA . VAL A 1 76 ? 23.234 -27.297 -12.758 1 90.44 76 VAL A CA 1
ATOM 581 C C . VAL A 1 76 ? 23.562 -28.156 -13.969 1 90.44 76 VAL A C 1
ATOM 583 O O . VAL A 1 76 ? 24.656 -28.047 -14.547 1 90.44 76 VAL A O 1
ATOM 586 N N . ASN A 1 77 ? 22.625 -28.953 -14.352 1 89.81 77 ASN A N 1
ATOM 587 C CA . ASN A 1 77 ? 22.812 -29.766 -15.555 1 89.81 77 ASN A CA 1
ATOM 588 C C . ASN A 1 77 ? 21.578 -29.719 -16.453 1 89.81 77 ASN A C 1
ATOM 590 O O . ASN A 1 77 ? 21.391 -30.594 -17.297 1 89.81 77 ASN A O 1
ATOM 594 N N . THR A 1 78 ? 20.75 -28.859 -16.172 1 86.69 78 THR A N 1
ATOM 595 C CA . THR A 1 78 ? 19.656 -28.5 -17.078 1 86.69 78 THR A CA 1
ATOM 596 C C . THR A 1 78 ? 19.859 -27.094 -17.641 1 86.69 78 THR A C 1
ATOM 598 O O . THR A 1 78 ? 20.719 -26.344 -17.156 1 86.69 78 THR A O 1
ATOM 601 N N . GLY A 1 79 ? 19.031 -26.688 -18.688 1 83.44 79 GLY A N 1
ATOM 602 C CA . GLY A 1 79 ? 18.922 -25.281 -19.062 1 83.44 79 GLY A CA 1
ATOM 603 C C . GLY A 1 79 ? 18.203 -24.438 -18.031 1 83.44 79 GLY A C 1
ATOM 604 O O . GLY A 1 79 ? 18.047 -24.844 -16.891 1 83.44 79 GLY A O 1
ATOM 605 N N . PHE A 1 80 ? 17.922 -23.25 -18.516 1 84.31 80 PHE A N 1
ATOM 606 C CA . PHE A 1 80 ? 17.328 -22.25 -17.625 1 84.31 80 PHE A CA 1
ATOM 607 C C . PHE A 1 80 ? 15.969 -21.812 -18.141 1 84.31 80 PHE A C 1
ATOM 609 O O . PHE A 1 80 ? 15.742 -21.75 -19.359 1 84.31 80 PHE A O 1
ATOM 616 N N . GLY A 1 81 ? 15.016 -21.531 -17.188 1 81.62 81 GLY A N 1
ATOM 617 C CA . GLY A 1 81 ? 13.734 -20.938 -17.547 1 81.62 81 GLY A CA 1
ATOM 618 C C . GLY A 1 81 ? 12.984 -21.75 -18.594 1 81.62 81 GLY A C 1
ATOM 619 O O . GLY A 1 81 ? 12.797 -22.953 -18.438 1 81.62 81 GLY A O 1
ATOM 620 N N . GLY A 1 82 ? 12.633 -21.062 -19.656 1 77.81 82 GLY A N 1
ATOM 621 C CA . GLY A 1 82 ? 11.906 -21.688 -20.75 1 77.81 82 GLY A CA 1
ATOM 622 C C . GLY A 1 82 ? 12.719 -22.75 -21.484 1 77.81 82 GLY A C 1
ATOM 623 O O . GLY A 1 82 ? 12.156 -23.562 -22.219 1 77.81 82 GLY A O 1
ATOM 624 N N . SER A 1 83 ? 14.023 -22.75 -21.234 1 76.19 83 SER A N 1
ATOM 625 C CA . SER A 1 83 ? 14.898 -23.734 -21.859 1 76.19 83 SER A CA 1
ATOM 626 C C . SER A 1 83 ? 15.32 -24.812 -20.875 1 76.19 83 SER A C 1
ATOM 628 O O . SER A 1 83 ? 16.312 -25.516 -21.109 1 76.19 83 SER A O 1
ATOM 630 N N . ALA A 1 84 ? 14.57 -24.906 -19.875 1 80.62 84 ALA A N 1
ATOM 631 C CA . ALA A 1 84 ? 14.922 -25.891 -18.844 1 80.62 84 ALA A CA 1
ATOM 632 C C . ALA A 1 84 ? 14.57 -27.312 -19.297 1 80.62 84 ALA A C 1
ATOM 634 O O . ALA A 1 84 ? 14.602 -28.25 -18.5 1 80.62 84 ALA A O 1
ATOM 635 N N . ASN A 1 85 ? 14.281 -27.5 -20.5 1 78.12 85 ASN A N 1
ATOM 636 C CA . ASN A 1 85 ? 13.969 -28.812 -21.047 1 78.12 85 ASN A CA 1
ATOM 637 C C . ASN A 1 85 ? 15.203 -29.484 -21.656 1 78.12 85 ASN A C 1
ATOM 639 O O . ASN A 1 85 ? 15.148 -30.641 -22.078 1 78.12 85 ASN A O 1
ATOM 643 N N . VAL A 1 86 ? 16.406 -28.812 -21.625 1 77.38 86 VAL A N 1
ATOM 644 C CA . VAL A 1 86 ? 17.641 -29.391 -22.156 1 77.38 86 VAL A CA 1
ATOM 645 C C . VAL A 1 86 ? 18.516 -29.859 -21 1 77.38 86 VAL A C 1
ATOM 647 O O . VAL A 1 86 ? 18.297 -29.484 -19.844 1 77.38 86 VAL A O 1
ATOM 650 N N . ARG A 1 87 ? 19.531 -30.828 -21.391 1 86.31 87 ARG A N 1
ATOM 651 C CA . ARG A 1 87 ? 20.469 -31.375 -20.422 1 86.31 87 ARG A CA 1
ATOM 652 C C . ARG A 1 87 ? 21.906 -31.281 -20.922 1 86.31 87 ARG A C 1
ATOM 654 O O . ARG A 1 87 ? 22.141 -31.375 -22.125 1 86.31 87 ARG A O 1
ATOM 661 N N . THR A 1 88 ? 22.75 -31.031 -20 1 86.38 88 THR A N 1
ATOM 662 C CA . THR A 1 88 ? 24.172 -31.047 -20.328 1 86.38 88 THR A CA 1
ATOM 663 C C . THR A 1 88 ? 25 -31.438 -19.109 1 86.38 88 THR A C 1
ATOM 665 O O . THR A 1 88 ? 24.578 -31.234 -17.969 1 86.38 88 THR A O 1
ATOM 668 N N . TRP A 1 89 ? 26.109 -32.031 -19.359 1 89.19 89 TRP A N 1
ATOM 669 C CA . TRP A 1 89 ? 27.016 -32.344 -18.266 1 89.19 89 TRP A CA 1
ATOM 670 C C . TRP A 1 89 ? 28.281 -31.5 -18.344 1 89.19 89 TRP A C 1
ATOM 672 O O . TRP A 1 89 ? 29.25 -31.75 -17.625 1 89.19 89 TRP A O 1
ATOM 682 N N . ARG A 1 90 ? 28.266 -30.547 -19.234 1 90.25 90 ARG A N 1
ATOM 683 C CA . ARG A 1 90 ? 29.281 -29.5 -19.234 1 90.25 90 ARG A CA 1
ATOM 684 C C . ARG A 1 90 ? 28.938 -28.375 -18.281 1 90.25 90 ARG A C 1
ATOM 686 O O . ARG A 1 90 ? 28.625 -27.266 -18.703 1 90.25 90 ARG A O 1
ATOM 693 N N . LEU A 1 91 ? 29.109 -28.703 -17.047 1 92.38 91 LEU A N 1
ATOM 694 C CA . LEU A 1 91 ? 28.531 -27.922 -15.961 1 92.38 91 LEU A CA 1
ATOM 695 C C . LEU A 1 91 ? 29.125 -26.516 -15.914 1 92.38 91 LEU A C 1
ATOM 697 O O . LEU A 1 91 ? 28.406 -25.531 -15.758 1 92.38 91 LEU A O 1
ATOM 701 N N . GLU A 1 92 ? 30.406 -26.375 -16.062 1 91.62 92 GLU A N 1
ATOM 702 C CA . GLU A 1 92 ? 31.062 -25.078 -16.016 1 91.62 92 GLU A CA 1
ATOM 703 C C . GLU A 1 92 ? 30.672 -24.234 -17.234 1 91.62 92 GLU A C 1
ATOM 705 O O . GLU A 1 92 ? 30.422 -23.031 -17.094 1 91.62 92 GLU A O 1
ATOM 710 N N . ASP A 1 93 ? 30.641 -24.844 -18.375 1 90.38 93 ASP A N 1
ATOM 711 C CA . ASP A 1 93 ? 30.281 -24.141 -19.609 1 90.38 93 ASP A CA 1
ATOM 712 C C . ASP A 1 93 ? 28.844 -23.609 -19.531 1 90.38 93 ASP A C 1
ATOM 714 O O . ASP A 1 93 ? 28.547 -22.547 -20.062 1 90.38 93 ASP A O 1
ATOM 718 N N . LEU A 1 94 ? 28.094 -24.406 -18.953 1 92 94 LEU A N 1
ATOM 719 C CA . LEU A 1 94 ? 26.703 -24 -18.797 1 92 94 LEU A CA 1
ATOM 720 C C . LEU A 1 94 ? 26.594 -22.703 -18.016 1 92 94 LEU A C 1
ATOM 722 O O . LEU A 1 94 ? 25.828 -21.812 -18.391 1 92 94 LEU A O 1
ATOM 726 N N . GLN A 1 95 ? 27.328 -22.641 -16.922 1 94.12 95 GLN A N 1
ATOM 727 C CA . GLN A 1 95 ? 27.281 -21.453 -16.078 1 94.12 95 GLN A CA 1
ATOM 728 C C . GLN A 1 95 ? 27.812 -20.234 -16.828 1 94.12 95 GLN A C 1
ATOM 730 O O . GLN A 1 95 ? 27.281 -19.125 -16.703 1 94.12 95 GLN A O 1
ATOM 735 N N . LYS A 1 96 ? 28.828 -20.391 -17.594 1 91.56 96 LYS A N 1
ATOM 736 C CA . LYS A 1 96 ? 29.391 -19.297 -18.375 1 91.56 96 LYS A CA 1
ATOM 737 C C . LYS A 1 96 ? 28.391 -18.812 -19.438 1 91.56 96 LYS A C 1
ATOM 739 O O . LYS A 1 96 ? 28.297 -17.609 -19.703 1 91.56 96 LYS A O 1
ATOM 744 N N . SER A 1 97 ? 27.734 -19.781 -20.016 1 90.69 97 SER A N 1
ATOM 745 C CA . SER A 1 97 ? 26.734 -19.453 -21.031 1 90.69 97 SER A CA 1
ATOM 746 C C . SER A 1 97 ? 25.594 -18.641 -20.438 1 90.69 97 SER A C 1
ATOM 748 O O . SER A 1 97 ? 25.016 -17.781 -21.109 1 90.69 97 SER A O 1
ATOM 750 N N . LEU A 1 98 ? 25.25 -19 -19.25 1 91.88 98 LEU A N 1
ATOM 751 C CA . LEU A 1 98 ? 24.203 -18.266 -18.562 1 91.88 98 LEU A CA 1
ATOM 752 C C . LEU A 1 98 ? 24.578 -16.797 -18.406 1 91.88 98 LEU A C 1
ATOM 754 O O . LEU A 1 98 ? 23.766 -15.906 -18.703 1 91.88 98 LEU A O 1
ATOM 758 N N . ILE A 1 99 ? 25.766 -16.547 -17.969 1 93.12 99 ILE A N 1
ATOM 759 C CA . ILE A 1 99 ? 26.234 -15.188 -17.766 1 93.12 99 ILE A CA 1
ATOM 760 C C . ILE A 1 99 ? 26.281 -14.445 -19.094 1 93.12 99 ILE A C 1
ATOM 762 O O . ILE A 1 99 ? 25.875 -13.281 -19.188 1 93.12 99 ILE A O 1
ATOM 766 N N . ARG A 1 100 ? 26.719 -15.117 -20.125 1 88.56 100 ARG A N 1
ATOM 767 C CA . ARG A 1 100 ? 26.844 -14.516 -21.453 1 88.56 100 ARG A CA 1
ATOM 768 C C . ARG A 1 100 ? 25.5 -14.062 -21.984 1 88.56 100 ARG A C 1
ATOM 770 O O . ARG A 1 100 ? 25.375 -12.969 -22.531 1 88.56 100 ARG A O 1
ATOM 777 N N . HIS A 1 101 ? 24.547 -14.867 -21.812 1 87.75 101 HIS A N 1
ATOM 778 C CA . HIS A 1 101 ? 23.281 -14.516 -22.422 1 87.75 101 HIS A CA 1
ATOM 779 C C . HIS A 1 101 ? 22.547 -13.461 -21.609 1 87.75 101 HIS A C 1
ATOM 781 O O . HIS A 1 101 ? 21.812 -12.633 -22.156 1 87.75 101 HIS A O 1
ATOM 787 N N . LEU A 1 102 ? 22.766 -13.406 -20.312 1 90.62 102 LEU A N 1
ATOM 788 C CA . LEU A 1 102 ? 22.047 -12.477 -19.438 1 90.62 102 LEU A CA 1
ATOM 789 C C . LEU A 1 102 ? 22.609 -11.07 -19.562 1 90.62 102 LEU A C 1
ATOM 791 O O . LEU A 1 102 ? 21.953 -10.094 -19.188 1 90.62 102 LEU A O 1
ATOM 795 N N . THR A 1 103 ? 23.875 -10.961 -20.016 1 90.31 103 THR A N 1
ATOM 796 C CA . THR A 1 103 ? 24.5 -9.656 -20.156 1 90.31 103 THR A CA 1
ATOM 797 C C . THR A 1 103 ? 23.969 -8.922 -21.375 1 90.31 103 THR A C 1
A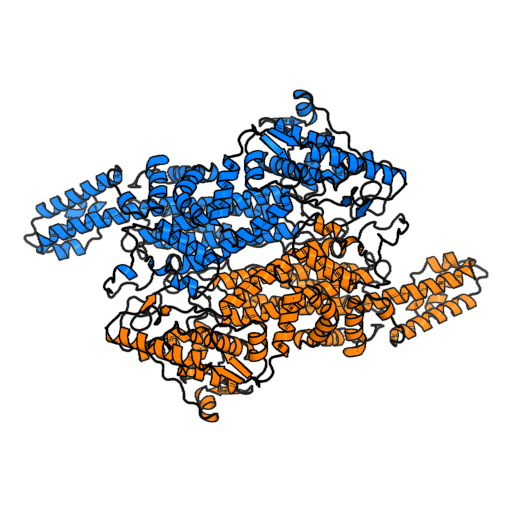TOM 799 O O . THR A 1 103 ? 24.672 -8.789 -22.391 1 90.31 103 THR A O 1
ATOM 802 N N . ALA A 1 104 ? 22.797 -8.359 -21.219 1 89.25 104 ALA A N 1
ATOM 803 C CA . ALA A 1 104 ? 22.078 -7.793 -22.359 1 89.25 104 ALA A CA 1
ATOM 804 C C . ALA A 1 104 ? 21.578 -6.383 -22.047 1 89.25 104 ALA A C 1
ATOM 806 O O . ALA A 1 104 ? 20.766 -5.828 -22.781 1 89.25 104 ALA A O 1
ATOM 807 N N . GLY A 1 105 ? 22.109 -5.824 -20.984 1 89.12 105 GLY A N 1
ATOM 808 C CA . GLY A 1 105 ? 21.688 -4.488 -20.594 1 89.12 105 GLY A CA 1
ATOM 809 C C . GLY A 1 105 ? 22.297 -3.393 -21.453 1 89.12 105 GLY A C 1
ATOM 810 O O . GLY A 1 105 ? 23.25 -3.637 -22.203 1 89.12 105 GLY A O 1
ATOM 811 N N . MET A 1 106 ? 21.734 -2.168 -21.531 1 87.69 106 MET A N 1
ATOM 812 C CA . MET A 1 106 ? 22.219 -1.014 -22.281 1 87.69 106 MET A CA 1
ATOM 813 C C . MET A 1 106 ? 21.828 0.289 -21.594 1 87.69 106 MET A C 1
ATOM 815 O O . MET A 1 106 ? 21.031 0.285 -20.656 1 87.69 106 MET A O 1
ATOM 819 N N . GLY A 1 107 ? 22.453 1.387 -22.031 1 89.38 107 GLY A N 1
ATOM 820 C CA . GLY A 1 107 ? 22.094 2.721 -21.578 1 89.38 107 GLY A CA 1
ATOM 821 C C . GLY A 1 107 ? 22.828 3.156 -20.328 1 89.38 107 GLY A C 1
ATOM 822 O O . GLY A 1 107 ? 24 2.793 -20.141 1 89.38 107 GLY A O 1
ATOM 823 N N . ARG A 1 108 ? 22.203 4.004 -19.516 1 90.44 108 ARG A N 1
ATOM 824 C CA . ARG A 1 108 ? 22.812 4.535 -18.312 1 90.44 108 ARG A CA 1
ATOM 825 C C . ARG A 1 108 ? 23.188 3.41 -17.344 1 90.44 108 ARG A C 1
ATOM 827 O O . ARG A 1 108 ? 22.625 2.314 -17.406 1 90.44 108 ARG A O 1
ATOM 834 N N . GLU A 1 109 ? 24.109 3.709 -16.5 1 93.19 109 GLU A N 1
ATOM 835 C CA . GLU A 1 109 ? 24.625 2.719 -15.547 1 93.19 109 GLU A CA 1
ATOM 836 C C . GLU A 1 109 ? 24.266 3.102 -14.109 1 93.19 109 GLU A C 1
ATOM 838 O O . GLU A 1 109 ? 24.016 4.273 -13.82 1 93.19 109 GLU A O 1
ATOM 843 N N . PHE A 1 110 ? 24.188 2.107 -13.273 1 95.38 110 PHE A N 1
ATOM 844 C CA . PHE A 1 110 ? 24.016 2.346 -11.852 1 95.38 110 PHE A CA 1
ATOM 845 C C . PHE A 1 110 ? 25.219 3.09 -11.273 1 95.38 110 PHE A C 1
ATOM 847 O O . PHE A 1 110 ? 26.359 2.848 -11.68 1 95.38 110 PHE A O 1
ATOM 854 N N . PRO A 1 111 ? 24.922 4.012 -10.289 1 93.25 111 PRO A N 1
ATOM 855 C CA . PRO A 1 111 ? 26.047 4.461 -9.469 1 93.25 111 PRO A CA 1
ATOM 856 C C . PRO A 1 111 ? 26.734 3.322 -8.719 1 93.25 111 PRO A C 1
ATOM 858 O O . PRO A 1 111 ? 26.062 2.375 -8.297 1 93.25 111 PRO A O 1
ATOM 861 N N . SER A 1 112 ? 28.031 3.414 -8.445 1 95.25 112 SER A N 1
ATOM 862 C CA . SER A 1 112 ? 28.844 2.352 -7.863 1 95.25 112 SER A CA 1
ATOM 863 C C . SER A 1 112 ? 28.297 1.925 -6.5 1 95.25 112 SER A C 1
ATOM 865 O O . SER A 1 112 ? 28.375 0.748 -6.141 1 95.25 112 SER A O 1
ATOM 867 N N . ASP A 1 113 ? 27.797 2.867 -5.762 1 95.69 113 ASP A N 1
ATOM 868 C CA . ASP A 1 113 ? 27.344 2.541 -4.418 1 95.69 113 ASP A CA 1
ATOM 869 C C . ASP A 1 113 ? 26.125 1.616 -4.457 1 95.69 113 ASP A C 1
ATOM 871 O O . ASP A 1 113 ? 25.938 0.782 -3.568 1 95.69 113 ASP A O 1
ATOM 875 N N . LYS A 1 114 ? 25.281 1.742 -5.469 1 96.88 114 LYS A N 1
ATOM 876 C CA . LYS A 1 114 ? 24.125 0.865 -5.594 1 96.88 114 LYS A CA 1
ATOM 877 C C . LYS A 1 114 ? 24.531 -0.543 -6.008 1 96.88 114 LYS A C 1
ATOM 879 O O . LYS A 1 114 ? 23.953 -1.528 -5.551 1 96.88 114 LYS A O 1
ATOM 884 N N . VAL A 1 115 ? 25.562 -0.632 -6.895 1 97.38 115 VAL A N 1
ATOM 885 C CA . VAL A 1 115 ? 26.094 -1.93 -7.297 1 97.38 115 VAL A CA 1
ATOM 886 C C . VAL A 1 115 ? 26.75 -2.615 -6.102 1 97.38 115 VAL A C 1
ATOM 888 O O . VAL A 1 115 ? 26.562 -3.812 -5.883 1 97.38 115 VAL A O 1
ATOM 891 N N . ARG A 1 116 ? 27.469 -1.846 -5.336 1 97.38 116 ARG A N 1
ATOM 892 C CA . ARG A 1 116 ? 28.125 -2.367 -4.137 1 97.38 116 ARG A CA 1
ATOM 893 C C . ARG A 1 116 ? 27.094 -2.924 -3.158 1 97.38 116 ARG A C 1
ATOM 895 O O . ARG A 1 116 ? 27.312 -3.973 -2.549 1 97.38 116 ARG A O 1
ATOM 902 N N . ALA A 1 117 ? 25.969 -2.199 -2.996 1 98 117 ALA A N 1
ATOM 903 C CA . ALA A 1 117 ? 24.906 -2.674 -2.125 1 98 117 ALA A CA 1
ATOM 904 C C . ALA A 1 117 ? 24.391 -4.039 -2.578 1 98 117 ALA A C 1
ATOM 906 O O . ALA A 1 117 ? 24.172 -4.934 -1.755 1 98 117 ALA A O 1
ATOM 907 N N . ALA A 1 118 ? 24.172 -4.168 -3.834 1 97.94 118 ALA A N 1
ATOM 908 C CA . ALA A 1 118 ? 23.688 -5.43 -4.387 1 97.94 118 ALA A CA 1
ATOM 909 C C . ALA A 1 118 ? 24.703 -6.555 -4.148 1 97.94 118 ALA A C 1
ATOM 911 O O . ALA A 1 118 ? 24.312 -7.672 -3.799 1 97.94 118 ALA A O 1
ATOM 912 N N . MET A 1 119 ? 26 -6.254 -4.379 1 98 119 MET A N 1
ATOM 913 C CA . MET A 1 119 ? 27.062 -7.242 -4.172 1 98 119 MET A CA 1
ATOM 914 C C . MET A 1 119 ? 27.094 -7.707 -2.719 1 98 119 MET A C 1
ATOM 916 O O . MET A 1 119 ? 27.219 -8.898 -2.447 1 98 119 MET A O 1
ATOM 920 N N . LEU A 1 120 ? 26.953 -6.738 -1.804 1 97.69 120 LEU A N 1
ATOM 921 C CA . LEU A 1 120 ? 26.953 -7.039 -0.376 1 97.69 120 LEU A CA 1
ATOM 922 C C . LEU A 1 120 ? 25.797 -7.957 -0.013 1 97.69 120 LEU A C 1
ATOM 924 O O . LEU A 1 120 ? 25.984 -8.953 0.696 1 97.69 120 LEU A O 1
ATOM 928 N N . ILE A 1 121 ? 24.641 -7.648 -0.449 1 98 121 ILE A N 1
ATOM 929 C CA . ILE A 1 121 ? 23.438 -8.398 -0.121 1 98 121 ILE A CA 1
ATOM 930 C C . ILE A 1 121 ? 23.516 -9.797 -0.725 1 98 121 ILE A C 1
ATOM 932 O O . ILE A 1 121 ? 23.141 -10.781 -0.079 1 98 121 ILE A O 1
ATOM 936 N N . ARG A 1 122 ? 24 -9.852 -1.966 1 98.06 122 ARG A N 1
ATOM 937 C CA . ARG A 1 122 ? 24.141 -11.164 -2.6 1 98.06 122 ARG A CA 1
ATOM 938 C C . ARG A 1 122 ? 25.094 -12.055 -1.808 1 98.06 122 ARG A C 1
ATOM 940 O O . ARG A 1 122 ? 24.812 -13.234 -1.594 1 98.06 122 ARG A O 1
ATOM 947 N N . ALA A 1 123 ? 26.219 -11.453 -1.383 1 97.88 123 ALA A N 1
ATOM 948 C CA . ALA A 1 123 ? 27.188 -12.195 -0.574 1 97.88 123 ALA A CA 1
ATOM 949 C C . ALA A 1 123 ? 26.547 -12.703 0.712 1 97.88 123 ALA A C 1
ATOM 951 O O . ALA A 1 123 ? 26.75 -13.852 1.107 1 97.88 123 ALA A O 1
ATOM 952 N N . ASN A 1 124 ? 25.75 -11.875 1.324 1 97.94 124 ASN A N 1
ATOM 953 C CA . ASN A 1 124 ? 25.125 -12.266 2.584 1 97.94 124 ASN A CA 1
ATOM 954 C C . ASN A 1 124 ? 24.109 -13.375 2.381 1 97.94 124 ASN A C 1
ATOM 956 O O . ASN A 1 124 ? 24.016 -14.305 3.188 1 97.94 124 ASN A O 1
ATOM 960 N N . CYS A 1 125 ? 23.344 -13.305 1.367 1 97.06 125 CYS A N 1
ATOM 961 C CA . CYS A 1 125 ? 22.344 -14.328 1.078 1 97.06 125 CYS A CA 1
ATOM 962 C C . CYS A 1 125 ? 23.016 -15.672 0.786 1 97.06 125 CYS A C 1
ATOM 964 O O . CYS A 1 125 ? 22.531 -16.703 1.248 1 97.06 125 CYS A O 1
ATOM 966 N N . LEU A 1 126 ? 24.094 -15.625 0.038 1 97.75 126 LEU A N 1
ATOM 967 C CA . LEU A 1 126 ? 24.812 -16.844 -0.291 1 97.75 126 LEU A CA 1
ATOM 968 C C . LEU A 1 126 ? 25.469 -17.453 0.953 1 97.75 126 LEU A C 1
ATOM 970 O O . LEU A 1 126 ? 25.609 -18.672 1.054 1 97.75 126 LEU A O 1
ATOM 974 N N . ALA A 1 127 ? 25.812 -16.594 1.9 1 97.62 127 ALA A N 1
ATOM 975 C CA . ALA A 1 127 ? 26.484 -17.016 3.119 1 97.62 127 ALA A CA 1
ATOM 976 C C . ALA A 1 127 ? 25.594 -17.938 3.951 1 97.62 127 ALA A C 1
ATOM 978 O O . ALA A 1 127 ? 26.062 -18.641 4.848 1 97.62 127 ALA A O 1
ATOM 979 N N . LYS A 1 128 ? 24.359 -18.016 3.621 1 96.69 128 LYS A N 1
ATOM 980 C CA . LYS A 1 128 ? 23.422 -18.859 4.352 1 96.69 128 LYS A CA 1
ATOM 981 C C . LYS A 1 128 ? 23.594 -20.328 3.977 1 96.69 128 LYS A C 1
ATOM 983 O O . LYS A 1 128 ? 23.078 -21.203 4.668 1 96.69 128 LYS A O 1
ATOM 988 N N . ALA A 1 129 ? 24.25 -20.641 2.957 1 97.56 129 ALA A N 1
ATOM 989 C CA . ALA A 1 129 ? 24.594 -21.984 2.523 1 97.56 129 ALA A CA 1
ATOM 990 C C . ALA A 1 129 ? 23.359 -22.781 2.129 1 97.56 129 ALA A C 1
ATOM 992 O O . ALA A 1 129 ? 23.156 -23.906 2.596 1 97.56 129 ALA A O 1
ATOM 993 N N . TYR A 1 130 ? 22.578 -22.188 1.239 1 97.56 130 TYR A N 1
ATOM 994 C CA . TYR A 1 130 ? 21.438 -22.875 0.649 1 97.56 130 TYR A CA 1
ATOM 995 C C . TYR A 1 130 ? 21.562 -22.922 -0.869 1 97.56 130 TYR A C 1
ATOM 997 O O . TYR A 1 130 ? 20.641 -23.359 -1.556 1 97.56 130 TYR A O 1
ATOM 1005 N N . SER A 1 131 ? 22.75 -22.469 -1.439 1 96.56 131 SER A N 1
ATOM 1006 C CA . SER A 1 131 ? 22.844 -22.297 -2.885 1 96.56 131 SER A CA 1
ATOM 1007 C C . SER A 1 131 ? 23.891 -23.234 -3.475 1 96.56 131 SER A C 1
ATOM 1009 O O . SER A 1 131 ? 24 -23.375 -4.695 1 96.56 131 SER A O 1
ATOM 1011 N N . GLY A 1 132 ? 24.672 -23.906 -2.672 1 96 132 GLY A N 1
ATOM 1012 C CA . GLY A 1 132 ? 25.688 -24.828 -3.162 1 96 132 GLY A CA 1
ATOM 1013 C C . GLY A 1 132 ? 26.875 -24.141 -3.787 1 96 132 GLY A C 1
ATOM 1014 O O . GLY A 1 132 ? 27.469 -24.641 -4.742 1 96 132 GLY A O 1
ATOM 1015 N N . VAL A 1 133 ? 27.219 -22.969 -3.273 1 96.81 133 VAL A N 1
ATOM 1016 C CA . VAL A 1 133 ? 28.344 -22.219 -3.838 1 96.81 133 VAL A CA 1
ATOM 1017 C C . VAL A 1 133 ? 29.562 -22.375 -2.941 1 96.81 133 VAL A C 1
ATOM 1019 O O . VAL A 1 133 ? 29.453 -22.406 -1.714 1 96.81 133 VAL A O 1
ATOM 1022 N N . ARG A 1 134 ? 30.75 -22.406 -3.584 1 97.12 134 ARG A N 1
ATOM 1023 C CA . ARG A 1 134 ? 32 -22.484 -2.836 1 97.12 134 ARG A CA 1
ATOM 1024 C C . ARG A 1 134 ? 32.281 -21.172 -2.094 1 97.12 134 ARG A C 1
ATOM 1026 O O . ARG A 1 134 ? 31.891 -20.094 -2.555 1 97.12 134 ARG A O 1
ATOM 1033 N N . PRO A 1 135 ? 32.969 -21.25 -0.917 1 97.25 135 PRO A N 1
ATOM 1034 C CA . PRO A 1 135 ? 33.312 -20.047 -0.174 1 97.25 135 PRO A CA 1
ATOM 1035 C C . PRO A 1 135 ? 34.094 -19.047 -1.022 1 97.25 135 PRO A C 1
ATOM 1037 O O . PRO A 1 135 ? 33.969 -17.828 -0.82 1 97.25 135 PRO A O 1
ATOM 1040 N N . VAL A 1 136 ? 34.812 -19.484 -1.976 1 97.19 136 VAL A N 1
ATOM 1041 C CA . VAL A 1 136 ? 35.656 -18.625 -2.797 1 97.19 136 VAL A CA 1
ATOM 1042 C C . VAL A 1 136 ? 34.781 -17.656 -3.594 1 97.19 136 VAL A C 1
ATOM 1044 O O . VAL A 1 136 ? 35.219 -16.547 -3.906 1 97.19 136 VAL A O 1
ATOM 1047 N N . VAL A 1 137 ? 33.594 -18.047 -3.949 1 97.75 137 VAL A N 1
ATOM 1048 C CA . VAL A 1 137 ? 32.656 -17.172 -4.676 1 97.75 137 VAL A CA 1
ATOM 1049 C C . VAL A 1 137 ? 32.344 -15.938 -3.836 1 97.75 137 VAL A C 1
ATOM 1051 O O . VAL A 1 137 ? 32.438 -14.812 -4.328 1 97.75 137 VAL A O 1
ATOM 1054 N N . ILE A 1 138 ? 32 -16.125 -2.578 1 97.88 138 ILE A N 1
ATOM 1055 C CA . ILE A 1 138 ? 31.688 -15.039 -1.666 1 97.88 138 ILE A CA 1
ATOM 1056 C C . ILE A 1 138 ? 32.938 -14.203 -1.406 1 97.88 138 ILE A C 1
ATOM 1058 O O . ILE A 1 138 ? 32.875 -12.969 -1.397 1 97.88 138 ILE A O 1
ATOM 1062 N N . LYS A 1 139 ? 34.031 -14.891 -1.194 1 96.75 139 LYS A N 1
ATOM 1063 C CA . LYS A 1 139 ? 35.281 -14.188 -0.966 1 96.75 139 LYS A CA 1
ATOM 1064 C C . LYS A 1 139 ? 35.625 -13.281 -2.145 1 96.75 139 LYS A C 1
ATOM 1066 O O . LYS A 1 139 ? 36.094 -12.156 -1.953 1 96.75 139 LYS A O 1
ATOM 1071 N N . SER A 1 140 ? 35.469 -13.797 -3.324 1 97.31 140 SER A N 1
ATOM 1072 C CA . SER A 1 140 ? 35.75 -13.008 -4.516 1 97.31 140 SER A CA 1
ATOM 1073 C C . SER A 1 140 ? 34.844 -11.773 -4.59 1 97.31 140 SER A C 1
ATOM 1075 O O . SER A 1 140 ? 35.312 -10.688 -4.957 1 97.31 140 SER A O 1
ATOM 1077 N N . LEU A 1 141 ? 33.562 -11.93 -4.305 1 97.38 141 LEU A N 1
ATOM 1078 C CA . LEU A 1 141 ? 32.625 -10.805 -4.25 1 97.38 141 LEU A CA 1
ATOM 1079 C C . LEU A 1 141 ? 33.094 -9.766 -3.238 1 97.38 141 LEU A C 1
ATOM 1081 O O . LEU A 1 141 ? 33.094 -8.57 -3.531 1 97.38 141 LEU A O 1
ATOM 1085 N N . LEU A 1 142 ? 33.5 -10.234 -2.08 1 97.25 142 LEU A N 1
ATOM 1086 C CA . LEU A 1 142 ? 33.906 -9.344 -1.004 1 97.25 142 LEU A CA 1
ATOM 1087 C C . LEU A 1 142 ? 35.219 -8.664 -1.344 1 97.25 142 LEU A C 1
ATOM 1089 O O . LEU A 1 142 ? 35.438 -7.504 -0.982 1 97.25 142 LEU A O 1
ATOM 1093 N N . ASP A 1 143 ? 36.125 -9.414 -1.983 1 97.12 143 ASP A N 1
ATOM 1094 C CA . ASP A 1 143 ? 37.375 -8.797 -2.436 1 97.12 143 ASP A CA 1
ATOM 1095 C C . ASP A 1 143 ? 37.094 -7.633 -3.379 1 97.12 143 ASP A C 1
ATOM 1097 O O . ASP A 1 143 ? 37.719 -6.574 -3.266 1 97.12 143 ASP A O 1
ATOM 1101 N N . MET A 1 144 ? 36.188 -7.848 -4.309 1 97.38 144 MET A N 1
ATOM 1102 C CA . MET A 1 144 ? 35.812 -6.754 -5.211 1 97.38 144 MET A CA 1
ATOM 1103 C C . MET A 1 144 ? 35.344 -5.539 -4.43 1 97.38 144 MET A C 1
ATOM 1105 O O . MET A 1 144 ? 35.75 -4.41 -4.707 1 97.38 144 MET A O 1
ATOM 1109 N N . ILE A 1 145 ? 34.469 -5.754 -3.443 1 96.62 145 ILE A N 1
ATOM 1110 C CA . ILE A 1 145 ? 33.938 -4.664 -2.629 1 96.62 145 ILE A CA 1
ATOM 1111 C C . ILE A 1 145 ? 35.094 -3.986 -1.877 1 96.62 145 ILE A C 1
ATOM 1113 O O . ILE A 1 145 ? 35.219 -2.758 -1.896 1 96.62 145 ILE A O 1
ATOM 1117 N N . ASN A 1 146 ? 35.906 -4.805 -1.283 1 96.44 146 ASN A N 1
ATOM 1118 C CA . ASN A 1 146 ? 36.969 -4.301 -0.415 1 96.44 146 ASN A CA 1
ATOM 1119 C C . ASN A 1 146 ? 38.031 -3.533 -1.204 1 96.44 146 ASN A C 1
ATOM 1121 O O . ASN A 1 146 ? 38.656 -2.617 -0.677 1 96.44 146 ASN A O 1
ATOM 1125 N N . TYR A 1 147 ? 38.25 -3.871 -2.426 1 96.12 147 TYR A N 1
ATOM 1126 C CA . TYR A 1 147 ? 39.25 -3.199 -3.246 1 96.12 147 TYR A CA 1
ATOM 1127 C C . TYR A 1 147 ? 38.625 -2.164 -4.16 1 96.12 147 TYR A C 1
ATOM 1129 O O . TYR A 1 147 ? 39.25 -1.679 -5.102 1 96.12 147 TYR A O 1
ATOM 1137 N N . ASP A 1 148 ? 37.344 -1.874 -3.975 1 96 148 ASP A N 1
ATOM 1138 C CA . ASP A 1 148 ? 36.594 -0.855 -4.68 1 96 148 ASP A CA 1
ATOM 1139 C C . ASP A 1 148 ? 36.5 -1.152 -6.176 1 96 148 ASP A C 1
ATOM 1141 O O . ASP A 1 148 ? 36.75 -0.268 -7 1 96 148 ASP A O 1
ATOM 1145 N N . ILE A 1 149 ? 36.375 -2.404 -6.492 1 97.25 149 ILE A N 1
ATOM 1146 C CA . ILE A 1 149 ? 36.125 -2.846 -7.859 1 97.25 149 ILE A CA 1
ATOM 1147 C C . ILE A 1 149 ? 34.625 -3.09 -8.062 1 97.25 149 ILE A C 1
ATOM 1149 O O . ILE A 1 149 ? 34.062 -4.074 -7.562 1 97.25 149 ILE A O 1
ATOM 1153 N N . THR A 1 150 ? 33.969 -2.191 -8.75 1 97.44 150 THR A N 1
ATOM 1154 C CA . THR A 1 150 ? 32.531 -2.291 -8.945 1 97.44 150 THR A CA 1
ATOM 1155 C C . THR A 1 150 ? 32.188 -2.418 -10.422 1 97.44 150 THR A C 1
ATOM 1157 O O . THR A 1 150 ? 32.594 -1.571 -11.234 1 97.44 150 THR A O 1
ATOM 1160 N N . PRO A 1 151 ? 31.484 -3.418 -10.797 1 97.62 151 PRO A N 1
ATOM 1161 C CA . PRO A 1 151 ? 31.109 -3.582 -12.203 1 97.62 151 PRO A CA 1
ATOM 1162 C C . PRO A 1 151 ? 30.266 -2.416 -12.734 1 97.62 151 PRO A C 1
ATOM 1164 O O . PRO A 1 151 ? 29.469 -1.833 -11.992 1 97.62 151 PRO A O 1
ATOM 1167 N N . ALA A 1 152 ? 30.5 -2.031 -14 1 96.19 152 ALA A N 1
ATOM 1168 C CA . ALA A 1 152 ? 29.609 -1.104 -14.711 1 96.19 152 ALA A CA 1
ATOM 1169 C C . ALA A 1 152 ? 28.312 -1.791 -15.133 1 96.19 152 ALA A C 1
ATOM 1171 O O . ALA A 1 152 ? 28.297 -2.553 -16.109 1 96.19 152 ALA A O 1
ATOM 1172 N N . VAL A 1 153 ? 27.234 -1.561 -14.43 1 96.62 153 VAL A N 1
ATOM 1173 C CA . VAL A 1 153 ? 26 -2.301 -14.602 1 96.62 153 VAL A CA 1
ATOM 1174 C C . VAL A 1 153 ? 24.938 -1.386 -15.203 1 96.62 153 VAL A C 1
ATOM 1176 O O . VAL A 1 153 ? 24.641 -0.318 -14.664 1 96.62 153 VAL A O 1
ATOM 1179 N N . PRO A 1 154 ? 24.344 -1.747 -16.359 1 93.19 154 PRO A N 1
ATOM 1180 C CA . PRO A 1 154 ? 23.25 -0.952 -16.922 1 93.19 154 PRO A CA 1
ATOM 1181 C C . PRO A 1 154 ? 22.062 -0.835 -15.969 1 93.19 154 PRO A C 1
ATOM 1183 O O . PRO A 1 154 ? 21.719 -1.804 -15.289 1 93.19 154 PRO A O 1
ATOM 1186 N N . LEU A 1 155 ? 21.406 0.262 -16.016 1 93.25 155 LEU A N 1
ATOM 1187 C CA . LEU A 1 155 ? 20.344 0.644 -15.094 1 93.25 155 LEU A CA 1
ATOM 1188 C C . LEU A 1 155 ? 19.047 -0.084 -15.43 1 93.25 155 LEU A C 1
ATOM 1190 O O . LEU A 1 155 ? 18.234 -0.379 -14.531 1 93.25 155 LEU A O 1
ATOM 1194 N N . ARG A 1 156 ? 18.734 -0.369 -16.719 1 91.38 156 ARG A N 1
ATOM 1195 C CA . ARG A 1 156 ? 17.453 -0.882 -17.203 1 91.38 156 ARG A CA 1
ATOM 1196 C C . ARG A 1 156 ? 17.609 -2.287 -17.766 1 91.38 156 ARG A C 1
ATOM 1198 O O . ARG A 1 156 ? 18.688 -2.656 -18.234 1 91.38 156 ARG A O 1
ATOM 1205 N N . GLY A 1 157 ? 16.5 -3.037 -17.672 1 89.25 157 GLY A N 1
ATOM 1206 C CA . GLY A 1 157 ? 16.5 -4.336 -18.328 1 89.25 157 GLY A CA 1
ATOM 1207 C C . GLY A 1 157 ? 16.062 -5.465 -17.422 1 89.25 157 GLY A C 1
ATOM 1208 O O . GLY A 1 157 ? 15.844 -6.59 -17.875 1 89.25 157 GLY A O 1
ATOM 1209 N N . SER A 1 158 ? 15.898 -5.184 -16.109 1 91.81 158 SER A N 1
ATOM 1210 C CA . SER A 1 158 ? 15.445 -6.219 -15.195 1 91.81 158 SER A CA 1
ATOM 1211 C C . SER A 1 158 ? 13.938 -6.148 -14.984 1 91.81 158 SER A C 1
ATOM 1213 O O . SER A 1 158 ? 13.375 -5.059 -14.867 1 91.81 158 SER A O 1
ATOM 1215 N N . ILE A 1 159 ? 13.266 -7.301 -14.914 1 90.25 159 ILE A N 1
ATOM 1216 C CA . ILE A 1 159 ? 11.844 -7.363 -14.586 1 90.25 159 ILE A CA 1
ATOM 1217 C C . ILE A 1 159 ? 11.664 -8.023 -13.219 1 90.25 159 ILE A C 1
ATOM 1219 O O . ILE A 1 159 ? 10.539 -8.281 -12.789 1 90.25 159 ILE A O 1
ATOM 1223 N N . SER A 1 160 ? 12.719 -8.336 -12.555 1 90.56 160 SER A N 1
ATOM 1224 C CA . SER A 1 160 ? 12.75 -8.852 -11.195 1 90.56 160 SER A CA 1
ATOM 1225 C C . SER A 1 160 ? 11.812 -10.047 -11.031 1 90.56 160 SER A C 1
ATOM 1227 O O . SER A 1 160 ? 11.008 -10.086 -10.102 1 90.56 160 SER A O 1
ATOM 1229 N N . SER A 1 161 ? 11.82 -11.016 -11.836 1 83.81 161 SER A N 1
ATOM 1230 C CA . SER A 1 161 ? 10.992 -12.219 -11.828 1 83.81 161 SER A CA 1
ATOM 1231 C C . SER A 1 161 ? 11.789 -13.438 -11.359 1 83.81 161 SER A C 1
ATOM 1233 O O . SER A 1 161 ? 11.352 -14.148 -10.453 1 83.81 161 SER A O 1
ATOM 1235 N N . SER A 1 162 ? 12.883 -13.742 -11.938 1 82 162 SER A N 1
ATOM 1236 C CA . SER A 1 162 ? 13.898 -14.68 -11.461 1 82 162 SER A CA 1
ATOM 1237 C C . SER A 1 162 ? 15.039 -13.953 -10.75 1 82 162 SER A C 1
ATOM 1239 O O . SER A 1 162 ? 16.203 -14.328 -10.883 1 82 162 SER A O 1
ATOM 1241 N N . GLY A 1 163 ? 14.484 -12.859 -10.148 1 88.69 163 GLY A N 1
ATOM 1242 C CA . GLY A 1 163 ? 15.43 -11.922 -9.562 1 88.69 163 GLY A CA 1
ATOM 1243 C C . GLY A 1 163 ? 15.93 -10.883 -10.555 1 88.69 163 GLY A C 1
ATOM 1244 O O . GLY A 1 163 ? 15.273 -10.617 -11.562 1 88.69 163 GLY A O 1
ATOM 1245 N N . ASP A 1 164 ? 16.938 -10.195 -10.117 1 94.31 164 ASP A N 1
ATOM 1246 C CA . ASP A 1 164 ? 17.594 -9.188 -10.945 1 94.31 164 ASP A CA 1
ATOM 1247 C C . ASP A 1 164 ? 18.672 -9.812 -11.828 1 94.31 164 ASP A C 1
ATOM 1249 O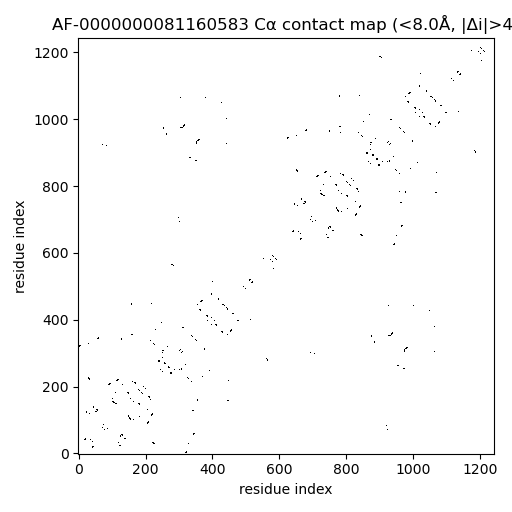 O . ASP A 1 164 ? 19.859 -9.508 -11.672 1 94.31 164 ASP A O 1
ATOM 1253 N N . LEU A 1 165 ? 18.203 -10.617 -12.828 1 93.12 165 LEU A N 1
ATOM 1254 C CA . LEU A 1 165 ? 19.094 -11.469 -13.602 1 93.12 165 LEU A CA 1
ATOM 1255 C C . LEU A 1 165 ? 20.094 -10.625 -14.383 1 93.12 165 LEU A C 1
ATOM 1257 O O . LEU A 1 165 ? 21.312 -10.836 -14.273 1 93.12 165 LEU A O 1
ATOM 1261 N N . MET A 1 166 ? 19.625 -9.617 -15.055 1 91.44 166 MET A N 1
ATOM 1262 C CA . MET A 1 166 ? 20.469 -8.867 -15.969 1 91.44 166 MET A CA 1
ATOM 1263 C C . MET A 1 166 ? 21.547 -8.094 -15.203 1 91.44 166 MET A C 1
ATOM 1265 O O . MET A 1 166 ? 22.734 -8.312 -15.414 1 91.44 166 MET A O 1
ATOM 1269 N N . PRO A 1 167 ? 21.172 -7.359 -14.227 1 95.88 167 PRO A N 1
ATOM 1270 C CA . PRO A 1 167 ? 22.25 -6.617 -13.562 1 95.88 167 PRO A CA 1
ATOM 1271 C C . PRO A 1 167 ? 23.172 -7.52 -12.758 1 95.88 167 PRO A C 1
ATOM 1273 O O . PRO A 1 167 ? 24.391 -7.27 -12.703 1 95.88 167 PRO A O 1
ATOM 1276 N N . LEU A 1 168 ? 22.734 -8.578 -12.156 1 96.94 168 LEU A N 1
ATOM 1277 C CA . LEU A 1 168 ? 23.594 -9.477 -11.391 1 96.94 168 LEU A CA 1
ATOM 1278 C C . LEU A 1 168 ? 24.547 -10.234 -12.312 1 96.94 168 LEU A C 1
ATOM 1280 O O . LEU A 1 168 ? 25.641 -10.602 -11.906 1 96.94 168 LEU A O 1
ATOM 1284 N N . SER A 1 169 ? 24.156 -10.43 -13.562 1 95.56 169 SER A N 1
ATOM 1285 C CA . SER A 1 169 ? 25.031 -11.109 -14.516 1 95.56 169 SER A CA 1
ATOM 1286 C C . SER A 1 169 ? 26.25 -10.258 -14.836 1 95.56 169 SER A C 1
ATOM 1288 O O . SER A 1 169 ? 27.328 -10.789 -15.117 1 95.56 169 SER A O 1
ATOM 1290 N N . TYR A 1 170 ? 26.125 -8.969 -14.781 1 96 170 TYR A N 1
ATOM 1291 C CA . TYR A 1 170 ? 27.281 -8.094 -15 1 96 170 TYR A CA 1
ATOM 1292 C C . TYR A 1 170 ? 28.281 -8.211 -13.852 1 96 170 TYR A C 1
ATOM 1294 O O . TYR A 1 170 ? 29.484 -8.094 -14.062 1 96 170 TYR A O 1
ATOM 1302 N N . ILE A 1 171 ? 27.766 -8.453 -12.664 1 97.44 171 ILE A N 1
ATOM 1303 C CA . ILE A 1 171 ? 28.641 -8.727 -11.531 1 97.44 171 ILE A CA 1
ATOM 1304 C C . ILE A 1 171 ? 29.375 -10.047 -11.75 1 97.44 171 ILE A C 1
ATOM 1306 O O . ILE A 1 171 ? 30.578 -10.133 -11.57 1 97.44 171 ILE A O 1
ATOM 1310 N N . ALA A 1 172 ? 28.625 -11.047 -12.164 1 97.44 172 ALA A N 1
ATOM 1311 C CA . ALA A 1 172 ? 29.234 -12.344 -12.445 1 97.44 172 ALA A CA 1
ATOM 1312 C C . ALA A 1 172 ? 30.266 -12.242 -13.562 1 97.44 172 ALA A C 1
ATOM 1314 O O . ALA A 1 172 ? 31.328 -12.867 -13.492 1 97.44 172 ALA A O 1
ATOM 1315 N N . ALA A 1 173 ? 29.953 -11.492 -14.57 1 96.56 173 ALA A N 1
ATOM 1316 C CA . ALA A 1 173 ? 30.859 -11.312 -15.695 1 96.56 173 ALA A CA 1
ATOM 1317 C C . ALA A 1 173 ? 32.188 -10.695 -15.242 1 96.56 173 ALA A C 1
ATOM 1319 O O . ALA A 1 173 ? 33.25 -11.086 -15.711 1 96.56 173 ALA A O 1
ATOM 1320 N N . ALA A 1 174 ? 32.094 -9.719 -14.406 1 97.62 174 ALA A N 1
ATOM 1321 C CA . ALA A 1 174 ? 33.312 -9.094 -13.867 1 97.62 174 ALA A CA 1
ATOM 1322 C C . ALA A 1 174 ? 34.094 -10.086 -13.023 1 97.62 174 ALA A C 1
ATOM 1324 O O . ALA A 1 174 ? 35.344 -10.125 -13.102 1 97.62 174 ALA A O 1
ATOM 1325 N N . LEU A 1 175 ? 33.406 -10.891 -12.25 1 97.62 175 LEU A N 1
ATOM 1326 C CA . LEU A 1 175 ? 34.031 -11.875 -11.375 1 97.62 175 LEU A CA 1
ATOM 1327 C C . LEU A 1 175 ? 34.844 -12.898 -12.18 1 97.62 175 LEU A C 1
ATOM 1329 O O . LEU A 1 175 ? 35.906 -13.328 -11.75 1 97.62 175 LEU A O 1
ATOM 1333 N N . ILE A 1 176 ? 34.312 -13.266 -13.32 1 96.75 176 ILE A N 1
ATOM 1334 C CA . ILE A 1 176 ? 34.969 -14.344 -14.07 1 96.75 176 ILE A CA 1
ATOM 1335 C C . ILE A 1 176 ? 35.906 -13.766 -15.125 1 96.75 176 ILE A C 1
ATOM 1337 O O . ILE A 1 176 ? 36.531 -14.516 -15.883 1 96.75 176 ILE A O 1
ATOM 1341 N N . GLY A 1 177 ? 35.969 -12.492 -15.188 1 96.25 177 GLY A N 1
ATOM 1342 C CA . GLY A 1 177 ? 36.875 -11.844 -16.125 1 96.25 177 GLY A CA 1
ATOM 1343 C C . GLY A 1 177 ? 36.438 -11.977 -17.562 1 96.25 177 GLY A C 1
ATOM 1344 O O . GLY A 1 177 ? 37.25 -12.188 -18.453 1 96.25 177 GLY A O 1
ATOM 1345 N N . SER A 1 178 ? 35.062 -11.961 -17.781 1 92.94 178 SER A N 1
ATOM 1346 C CA . SER A 1 178 ? 34.531 -12.031 -19.141 1 92.94 178 SER A CA 1
ATOM 1347 C C . SER A 1 178 ? 35.125 -10.938 -20.016 1 92.94 178 SER A C 1
ATOM 1349 O O . SER A 1 178 ? 35.438 -9.844 -19.547 1 92.94 178 SER A O 1
ATOM 1351 N N . GLU A 1 179 ? 35.062 -11.328 -21.344 1 86.94 179 GLU A N 1
ATOM 1352 C CA . GLU A 1 179 ? 35.562 -10.352 -22.297 1 86.94 179 GLU A CA 1
ATOM 1353 C C . GLU A 1 179 ? 34.719 -9.086 -22.312 1 86.94 179 GLU A C 1
ATOM 1355 O O . GLU A 1 179 ? 33.5 -9.156 -22.25 1 86.94 179 GLU A O 1
ATOM 1360 N N . ASN A 1 180 ? 35.25 -7.973 -22.125 1 85.69 180 ASN A N 1
ATOM 1361 C CA . ASN A 1 180 ? 34.594 -6.684 -22.25 1 85.69 180 ASN A CA 1
ATOM 1362 C C . ASN A 1 180 ? 33.938 -6.246 -20.953 1 85.69 180 ASN A C 1
ATOM 1364 O O . ASN A 1 180 ? 33.188 -5.273 -20.922 1 85.69 180 ASN A O 1
ATOM 1368 N N . SER A 1 181 ? 34.062 -7.172 -20 1 94.75 181 SER A N 1
ATOM 1369 C CA . SER A 1 181 ? 33.562 -6.734 -18.703 1 94.75 181 SER A CA 1
ATOM 1370 C C . SER A 1 181 ? 34.281 -5.484 -18.219 1 94.75 181 SER A C 1
ATOM 1372 O O . SER A 1 181 ? 35.5 -5.434 -18.219 1 94.75 181 SER A O 1
ATOM 1374 N N . ARG A 1 182 ? 33.469 -4.406 -17.953 1 95.25 182 ARG A N 1
ATOM 1375 C CA . ARG A 1 182 ? 34 -3.139 -17.453 1 95.25 182 ARG A CA 1
ATOM 1376 C C . ARG A 1 182 ? 33.656 -2.945 -15.984 1 95.25 182 ARG A C 1
ATOM 1378 O O . ARG A 1 182 ? 32.594 -3.338 -15.531 1 95.25 182 ARG A O 1
ATOM 1385 N N . VAL A 1 183 ? 34.562 -2.328 -15.258 1 97.88 183 VAL A N 1
ATOM 1386 C CA . VAL A 1 183 ? 34.375 -2.018 -13.844 1 97.88 183 VAL A CA 1
ATOM 1387 C C . VAL A 1 183 ? 34.812 -0.576 -13.57 1 97.88 183 VAL A C 1
ATOM 1389 O O . VAL A 1 183 ? 35.438 0.059 -14.414 1 97.88 183 VAL A O 1
ATOM 1392 N N . VAL A 1 184 ? 34.312 -0.069 -12.484 1 95.75 184 VAL A N 1
ATOM 1393 C CA . VAL A 1 184 ? 34.781 1.202 -11.938 1 95.75 184 VAL A CA 1
ATOM 1394 C C . VAL A 1 184 ? 35.625 0.948 -10.703 1 95.75 184 VAL A C 1
ATOM 1396 O O . VAL A 1 184 ? 35.219 0.289 -9.758 1 95.75 184 VAL A O 1
ATOM 1399 N N . LYS A 1 185 ? 36.875 1.328 -10.766 1 95.31 185 LYS A N 1
ATOM 1400 C CA . LYS A 1 185 ? 37.812 1.245 -9.648 1 95.31 185 LYS A CA 1
ATOM 1401 C C . LYS A 1 185 ? 38.375 2.623 -9.289 1 95.31 185 LYS A C 1
ATOM 1403 O O . LYS A 1 185 ? 38.906 3.314 -10.141 1 95.31 185 LYS A O 1
ATOM 1408 N N . ASN A 1 186 ? 38.156 3.004 -8.055 1 90.19 186 ASN A N 1
ATOM 1409 C CA . ASN A 1 186 ? 38.625 4.312 -7.586 1 90.19 186 ASN A CA 1
ATOM 1410 C C . ASN A 1 186 ? 38.188 5.426 -8.531 1 90.19 186 ASN A C 1
ATOM 1412 O O . ASN A 1 186 ? 38.969 6.293 -8.891 1 90.19 186 ASN A O 1
ATOM 1416 N N . GLY A 1 187 ? 37 5.262 -9.047 1 88.56 187 GLY A N 1
ATOM 1417 C CA . GLY A 1 187 ? 36.406 6.293 -9.875 1 88.56 187 GLY A CA 1
ATOM 1418 C C . GLY A 1 187 ? 36.781 6.188 -11.336 1 88.56 187 GLY A C 1
ATOM 1419 O O . GLY A 1 187 ? 36.281 6.945 -12.172 1 88.56 187 GLY A O 1
ATOM 1420 N N . LYS A 1 188 ? 37.594 5.266 -11.664 1 93.81 188 LYS A N 1
ATOM 1421 C CA . LYS A 1 188 ? 38.062 5.113 -13.047 1 93.81 188 LYS A CA 1
ATOM 1422 C C . LYS A 1 188 ? 37.5 3.83 -13.664 1 93.81 188 LYS A C 1
ATOM 1424 O O . LYS A 1 188 ? 37.5 2.775 -13.031 1 93.81 188 LYS A O 1
ATOM 1429 N N . THR A 1 189 ? 37.062 3.951 -14.898 1 94.31 189 THR A N 1
ATOM 1430 C CA . THR A 1 189 ? 36.562 2.789 -15.617 1 94.31 189 THR A CA 1
ATOM 1431 C C . THR A 1 189 ? 37.688 2.018 -16.266 1 94.31 189 THR A C 1
ATOM 1433 O O . THR A 1 189 ? 38.625 2.615 -16.828 1 94.31 189 THR A O 1
ATOM 1436 N N . MET A 1 190 ? 37.719 0.787 -16.156 1 96.69 190 MET A N 1
ATOM 1437 C CA . MET A 1 190 ? 38.688 -0.104 -16.766 1 96.69 190 MET A CA 1
ATOM 1438 C C . MET A 1 190 ? 38.125 -1.5 -16.953 1 96.69 190 MET A C 1
ATOM 1440 O O . MET A 1 190 ? 36.969 -1.753 -16.609 1 96.69 190 MET A O 1
ATOM 1444 N N . SER A 1 191 ? 38.906 -2.342 -17.578 1 96.69 191 SER A N 1
ATOM 1445 C CA . SER A 1 191 ? 38.438 -3.721 -17.719 1 96.69 191 SER A CA 1
ATOM 1446 C C . SER A 1 191 ? 38.531 -4.48 -16.406 1 96.69 191 SER A C 1
ATOM 1448 O O . SER A 1 191 ? 39.406 -4.172 -15.57 1 96.69 191 SER A O 1
ATOM 1450 N N . SER A 1 192 ? 37.656 -5.438 -16.219 1 97.31 192 SER A N 1
ATOM 1451 C CA . SER A 1 192 ? 37.719 -6.27 -15.023 1 97.31 192 SER A CA 1
ATOM 1452 C C . SER A 1 192 ? 39.062 -6.957 -14.898 1 97.31 192 SER A C 1
ATOM 1454 O O . SER A 1 192 ? 39.625 -7.07 -13.797 1 97.31 192 SER A O 1
ATOM 1456 N N . ARG A 1 193 ? 39.625 -7.367 -15.961 1 97 193 ARG A N 1
ATOM 1457 C CA . ARG A 1 193 ? 40.906 -8.062 -15.961 1 97 193 ARG A CA 1
ATOM 1458 C C . ARG A 1 193 ? 42.031 -7.152 -15.469 1 97 193 ARG A C 1
ATOM 1460 O O . ARG A 1 193 ? 42.844 -7.555 -14.648 1 97 193 ARG A O 1
ATOM 1467 N N . GLU A 1 194 ? 42.031 -5.953 -15.992 1 97.06 194 GLU A N 1
ATOM 1468 C CA . GLU A 1 194 ? 43.031 -4.98 -15.555 1 97.06 194 GLU A CA 1
ATOM 1469 C C . GLU A 1 194 ? 42.875 -4.688 -14.062 1 97.06 194 GLU A C 1
ATOM 1471 O O . GLU A 1 194 ? 43.875 -4.617 -13.344 1 97.06 194 GLU A O 1
ATOM 1476 N N . ALA A 1 195 ? 41.688 -4.48 -13.633 1 97.56 195 ALA A N 1
ATOM 1477 C CA . ALA A 1 195 ? 41.438 -4.16 -12.227 1 97.56 195 ALA A CA 1
ATOM 1478 C C . ALA A 1 195 ? 41.906 -5.289 -11.312 1 97.56 195 ALA A C 1
ATOM 1480 O O . ALA A 1 195 ? 42.5 -5.035 -10.266 1 97.56 195 ALA A O 1
ATOM 1481 N N . PHE A 1 196 ? 41.594 -6.547 -11.672 1 97.62 196 PHE A N 1
ATOM 1482 C CA . PHE A 1 196 ? 42 -7.695 -10.875 1 97.62 196 PHE A CA 1
ATOM 1483 C C . PHE A 1 196 ? 43.5 -7.84 -10.867 1 97.62 196 PHE A C 1
ATOM 1485 O O . PHE A 1 196 ? 44.125 -8.117 -9.828 1 97.62 196 PHE A O 1
ATOM 1492 N N . GLU A 1 197 ? 44.094 -7.641 -11.93 1 96.94 197 GLU A N 1
ATOM 1493 C CA . GLU A 1 197 ? 45.562 -7.723 -12.047 1 96.94 197 GLU A CA 1
ATOM 1494 C C . GLU A 1 197 ? 46.25 -6.695 -11.148 1 96.94 197 GLU A C 1
ATOM 1496 O O . GLU A 1 197 ? 47.25 -7.008 -10.484 1 96.94 197 GLU A O 1
ATOM 1501 N N . GLU A 1 198 ? 45.75 -5.543 -11.164 1 96.94 198 GLU A N 1
ATOM 1502 C CA . GLU A 1 198 ? 46.312 -4.469 -10.352 1 96.94 198 GLU A CA 1
ATOM 1503 C C . GLU A 1 198 ? 46.344 -4.844 -8.875 1 96.94 198 GLU A C 1
ATOM 1505 O O . GLU A 1 198 ? 47.219 -4.41 -8.133 1 96.94 198 GLU A O 1
ATOM 1510 N N . GLU A 1 199 ? 45.406 -5.598 -8.445 1 96.75 199 GLU A N 1
ATOM 1511 C CA . GLU A 1 199 ? 45.312 -5.922 -7.027 1 96.75 199 GLU A CA 1
ATOM 1512 C C . GLU A 1 199 ? 45.812 -7.336 -6.742 1 96.75 199 GLU A C 1
ATOM 1514 O O . GLU A 1 199 ? 45.719 -7.805 -5.602 1 96.75 199 GLU A O 1
ATOM 1519 N N . GLY A 1 200 ? 46.188 -8.031 -7.727 1 97.12 200 GLY A N 1
ATOM 1520 C CA . GLY A 1 200 ? 46.688 -9.391 -7.562 1 97.12 200 GLY A CA 1
ATOM 1521 C C . GLY A 1 200 ? 45.594 -10.383 -7.25 1 97.12 200 GLY A C 1
ATOM 1522 O O . GLY A 1 200 ? 45.781 -11.328 -6.484 1 97.12 200 GLY A O 1
ATOM 1523 N N . LEU A 1 201 ? 44.438 -10.141 -7.777 1 97 201 LEU A N 1
ATOM 1524 C CA . LEU A 1 201 ? 43.281 -11.016 -7.562 1 97 201 LEU A CA 1
ATOM 1525 C C . LEU A 1 201 ? 43.125 -11.984 -8.734 1 97 201 LEU A C 1
ATOM 1527 O O . LEU A 1 201 ? 43.375 -11.625 -9.883 1 97 201 LEU A O 1
ATOM 1531 N N . ASP A 1 202 ? 42.656 -13.141 -8.445 1 96 202 ASP A N 1
ATOM 1532 C CA . ASP A 1 202 ? 42.344 -14.109 -9.477 1 96 202 ASP A CA 1
ATOM 1533 C C . ASP A 1 202 ? 40.844 -14.039 -9.844 1 96 202 ASP A C 1
ATOM 1535 O O . ASP A 1 202 ? 40 -13.828 -8.969 1 96 202 ASP A O 1
ATOM 1539 N N . HIS A 1 203 ? 40.656 -14.219 -11.109 1 96.62 203 HIS A N 1
ATOM 1540 C CA . HIS A 1 203 ? 39.281 -14.336 -11.523 1 96.62 203 HIS A CA 1
ATOM 1541 C C . HIS A 1 203 ? 38.688 -15.68 -11.109 1 96.62 203 HIS A C 1
ATOM 1543 O O . HIS A 1 203 ? 39.406 -16.688 -11.023 1 96.62 203 HIS A O 1
ATOM 1549 N N . LEU A 1 204 ? 37.438 -15.656 -10.961 1 96.56 204 LEU A N 1
ATOM 1550 C CA . LEU A 1 204 ? 36.719 -16.828 -10.492 1 96.56 204 LEU A CA 1
ATOM 1551 C C . LEU A 1 204 ? 36.469 -17.797 -11.633 1 96.56 204 LEU A C 1
ATOM 1553 O O . LEU A 1 204 ? 36.094 -17.391 -12.734 1 96.56 204 LEU A O 1
ATOM 1557 N N . VAL A 1 205 ? 36.75 -19.016 -11.43 1 95.62 205 VAL A N 1
ATOM 1558 C CA . VAL A 1 205 ? 36.25 -20.094 -12.289 1 95.62 205 VAL A CA 1
ATOM 1559 C C . VAL A 1 205 ? 35 -20.688 -11.688 1 95.62 205 VAL A C 1
ATOM 1561 O O . VAL A 1 205 ? 35 -21.234 -10.586 1 95.62 205 VAL A O 1
ATOM 1564 N N . LEU A 1 206 ? 33.969 -20.578 -12.414 1 96.31 206 LEU A N 1
ATOM 1565 C CA . LEU A 1 206 ? 32.656 -20.953 -11.875 1 96.31 206 LEU A CA 1
ATOM 1566 C C . LEU A 1 206 ? 32.531 -22.469 -11.711 1 96.31 206 LEU A C 1
ATOM 1568 O O . LEU A 1 206 ? 32.906 -23.219 -12.609 1 96.31 206 LEU A O 1
ATOM 1572 N N . GLY A 1 207 ? 32.125 -22.891 -10.531 1 94.31 207 GLY A N 1
ATOM 1573 C CA . GLY A 1 207 ? 31.672 -24.266 -10.336 1 94.31 207 GLY A CA 1
ATOM 1574 C C . GLY A 1 207 ? 30.234 -24.5 -10.773 1 94.31 207 GLY A C 1
ATOM 1575 O O . GLY A 1 207 ? 29.594 -23.594 -11.312 1 94.31 207 GLY A O 1
ATOM 1576 N N . PRO A 1 208 ? 29.859 -25.828 -10.398 1 92.31 208 PRO A N 1
ATOM 1577 C CA . PRO A 1 208 ? 28.469 -26.125 -10.719 1 92.31 208 PRO A CA 1
ATOM 1578 C C . PRO A 1 208 ? 27.484 -25.188 -10.008 1 92.31 208 PRO A C 1
ATOM 1580 O O . PRO A 1 208 ? 27.672 -24.891 -8.828 1 92.31 208 PRO A O 1
ATOM 1583 N N . LYS A 1 209 ? 26.547 -24.562 -10.656 1 94.94 209 LYS A N 1
ATOM 1584 C CA . LYS A 1 209 ? 25.406 -23.75 -10.211 1 94.94 209 LYS A CA 1
ATOM 1585 C C . LYS A 1 209 ? 25.844 -22.328 -9.875 1 94.94 209 LYS A C 1
ATOM 1587 O O . LYS A 1 209 ? 25 -21.469 -9.617 1 94.94 209 LYS A O 1
ATOM 1592 N N . GLU A 1 210 ? 27.188 -22.062 -9.766 1 97.19 210 GLU A N 1
ATOM 1593 C CA . GLU A 1 210 ? 27.672 -20.828 -9.164 1 97.19 210 GLU A CA 1
ATOM 1594 C C . GLU A 1 210 ? 27.281 -19.609 -10.008 1 97.19 210 GLU A C 1
ATOM 1596 O O . GLU A 1 210 ? 27 -18.531 -9.469 1 97.19 210 GLU A O 1
ATOM 1601 N N . GLY A 1 211 ? 27.297 -19.703 -11.367 1 95.62 211 GLY A N 1
ATOM 1602 C CA . GLY A 1 211 ? 26.781 -18.625 -12.188 1 95.62 211 GLY A CA 1
ATOM 1603 C C . GLY A 1 211 ? 25.328 -18.281 -11.883 1 95.62 211 GLY A C 1
ATOM 1604 O O . GLY A 1 211 ? 24.984 -17.109 -11.734 1 95.62 211 GLY A O 1
ATOM 1605 N N . LEU A 1 212 ? 24.516 -19.344 -11.82 1 95.12 212 LEU A N 1
ATOM 1606 C CA . LEU A 1 212 ? 23.094 -19.188 -11.492 1 95.12 212 LEU A CA 1
ATOM 1607 C C . LEU A 1 212 ? 22.922 -18.594 -10.102 1 95.12 212 LEU A C 1
ATOM 1609 O O . LEU A 1 212 ? 22.094 -17.719 -9.898 1 95.12 212 LEU A O 1
ATOM 1613 N N . ALA A 1 213 ? 23.688 -19.047 -9.156 1 96.88 213 ALA A N 1
ATOM 1614 C CA . ALA A 1 213 ? 23.594 -18.594 -7.773 1 96.88 213 ALA A CA 1
ATOM 1615 C C . ALA A 1 213 ? 23.906 -17.094 -7.66 1 96.88 213 ALA A C 1
ATOM 1617 O O . ALA A 1 213 ? 23.297 -16.391 -6.855 1 96.88 213 ALA A O 1
ATOM 1618 N N . ILE A 1 214 ? 24.797 -16.594 -8.414 1 96.88 214 ILE A N 1
ATOM 1619 C CA . ILE A 1 214 ? 25.141 -15.18 -8.383 1 96.88 214 ILE A CA 1
ATOM 1620 C C . ILE A 1 214 ? 24.047 -14.352 -9.039 1 96.88 214 ILE A C 1
ATOM 1622 O O . ILE A 1 214 ? 23.656 -13.297 -8.531 1 96.88 214 ILE A O 1
ATOM 1626 N N . ALA A 1 215 ? 23.438 -14.852 -10.078 1 95.06 215 ALA A N 1
ATOM 1627 C CA . ALA A 1 215 ? 22.578 -14.039 -10.938 1 95.06 215 ALA A CA 1
ATOM 1628 C C . ALA A 1 215 ? 21.125 -14.109 -10.5 1 95.06 215 ALA A C 1
ATOM 1630 O O . ALA A 1 215 ? 20.328 -13.219 -10.805 1 95.06 215 ALA A O 1
ATOM 1631 N N . ASN A 1 216 ? 20.75 -15.203 -9.867 1 94.31 216 ASN A N 1
ATOM 1632 C CA . ASN A 1 216 ? 19.344 -15.477 -9.578 1 94.31 216 ASN A CA 1
ATOM 1633 C C . ASN A 1 216 ? 18.938 -14.977 -8.188 1 94.31 216 ASN A C 1
ATOM 1635 O O . ASN A 1 216 ? 18.781 -15.773 -7.262 1 94.31 216 ASN A O 1
ATOM 1639 N N . ALA A 1 217 ? 18.703 -13.695 -8.094 1 94.38 217 ALA A N 1
ATOM 1640 C CA . ALA A 1 217 ? 18.328 -13.086 -6.82 1 94.38 217 ALA A CA 1
ATOM 1641 C C . ALA A 1 217 ? 17.797 -11.672 -7.031 1 94.38 217 ALA A C 1
ATOM 1643 O O . ALA A 1 217 ? 17.969 -11.086 -8.102 1 94.38 217 ALA A O 1
ATOM 1644 N N . THR A 1 218 ? 17.172 -11.141 -5.992 1 95.38 218 THR A N 1
ATOM 1645 C CA . THR A 1 218 ? 16.641 -9.789 -6.059 1 95.38 218 THR A CA 1
ATOM 1646 C C . THR A 1 218 ? 17.531 -8.82 -5.277 1 95.38 218 THR A C 1
ATOM 1648 O O . THR A 1 218 ? 17.031 -7.918 -4.602 1 95.38 218 THR A O 1
ATOM 1651 N N . SER A 1 219 ? 18.797 -8.969 -5.391 1 97 219 SER A N 1
ATOM 1652 C CA . SER A 1 219 ? 19.734 -8.227 -4.555 1 97 219 SER A CA 1
ATOM 1653 C C . SER A 1 219 ? 19.797 -6.758 -4.953 1 97 219 SER A C 1
ATOM 1655 O O . SER A 1 219 ? 19.984 -5.887 -4.102 1 97 219 SER A O 1
ATOM 1657 N N . PHE A 1 220 ? 19.703 -6.418 -6.285 1 96.81 220 PHE A N 1
ATOM 1658 C CA . PHE A 1 220 ? 19.672 -5.02 -6.691 1 96.81 220 PHE A CA 1
ATOM 1659 C C . PHE A 1 220 ? 18.406 -4.336 -6.16 1 96.81 220 PHE A C 1
ATOM 1661 O O . PHE A 1 220 ? 18.469 -3.203 -5.68 1 96.81 220 PHE A O 1
ATOM 1668 N N . THR A 1 221 ? 17.266 -5.062 -6.285 1 97.44 221 THR A N 1
ATOM 1669 C CA . THR A 1 221 ? 16 -4.547 -5.754 1 97.44 221 THR A CA 1
ATOM 1670 C C . THR A 1 221 ? 16.125 -4.254 -4.262 1 97.44 221 THR A C 1
ATOM 1672 O O . THR A 1 221 ? 15.781 -3.162 -3.809 1 97.44 221 THR A O 1
ATOM 1675 N N . ALA A 1 222 ? 16.656 -5.188 -3.537 1 97.81 222 ALA A N 1
ATOM 1676 C CA . ALA A 1 222 ? 16.797 -5.043 -2.09 1 97.81 222 ALA A CA 1
ATOM 1677 C C . ALA A 1 222 ? 17.766 -3.916 -1.748 1 97.81 222 ALA A C 1
ATOM 1679 O O . ALA A 1 222 ? 17.562 -3.182 -0.778 1 97.81 222 ALA A O 1
ATOM 1680 N N . GLY A 1 223 ? 18.859 -3.846 -2.467 1 97.88 223 GLY A N 1
ATOM 1681 C CA . GLY A 1 223 ? 19.844 -2.801 -2.229 1 97.88 223 GLY A CA 1
ATOM 1682 C C . GLY A 1 223 ? 19.281 -1.402 -2.389 1 97.88 223 GLY A C 1
ATOM 1683 O O . GLY A 1 223 ? 19.469 -0.547 -1.521 1 97.88 223 GLY A O 1
ATOM 1684 N N . LEU A 1 224 ? 18.594 -1.189 -3.512 1 97.38 224 LEU A N 1
ATOM 1685 C CA . LEU A 1 224 ? 17.984 0.116 -3.75 1 97.38 224 LEU A CA 1
ATOM 1686 C C . LEU A 1 224 ? 16.891 0.398 -2.73 1 97.38 224 LEU A C 1
ATOM 1688 O O . LEU A 1 224 ? 16.766 1.524 -2.246 1 97.38 224 LEU A O 1
ATOM 1692 N N . ALA A 1 225 ? 16.062 -0.641 -2.469 1 98.38 225 ALA A N 1
ATOM 1693 C CA . ALA A 1 225 ? 14.992 -0.5 -1.487 1 98.38 225 ALA A CA 1
ATOM 1694 C C . ALA A 1 225 ? 15.547 -0.093 -0.124 1 98.38 225 ALA A C 1
ATOM 1696 O O . ALA A 1 225 ? 14.922 0.683 0.601 1 98.38 225 ALA A O 1
ATOM 1697 N N . SER A 1 226 ? 16.703 -0.617 0.261 1 98.44 226 SER A N 1
ATOM 1698 C CA . SER A 1 226 ? 17.344 -0.279 1.533 1 98.44 226 SER A CA 1
ATOM 1699 C C . SER A 1 226 ? 17.672 1.208 1.607 1 98.44 226 SER A C 1
ATOM 1701 O O . SER A 1 226 ? 17.375 1.864 2.609 1 98.44 226 SER A O 1
ATOM 1703 N N . HIS A 1 227 ? 18.234 1.734 0.575 1 98.06 227 HIS A N 1
ATOM 1704 C CA . HIS A 1 227 ? 18.547 3.158 0.531 1 98.06 227 HIS A CA 1
ATOM 1705 C C . HIS A 1 227 ? 17.281 4.004 0.604 1 98.06 227 HIS A C 1
ATOM 1707 O O . HIS A 1 227 ? 17.234 5.012 1.317 1 98.06 227 HIS A O 1
ATOM 1713 N N . VAL A 1 228 ? 16.297 3.561 -0.174 1 98.5 228 VAL A N 1
ATOM 1714 C CA . VAL A 1 228 ? 15.023 4.277 -0.223 1 98.5 228 VAL A CA 1
ATOM 1715 C C . VAL A 1 228 ? 14.406 4.34 1.174 1 98.5 228 VAL A C 1
ATOM 1717 O O . VAL A 1 228 ? 14.008 5.41 1.636 1 98.5 228 VAL A O 1
ATOM 1720 N N . LEU A 1 229 ? 14.336 3.205 1.845 1 98.75 229 LEU A N 1
ATOM 1721 C CA . LEU A 1 229 ? 13.68 3.148 3.145 1 98.75 229 LEU A CA 1
ATOM 1722 C C . LEU A 1 229 ? 14.469 3.934 4.188 1 98.75 229 LEU A C 1
ATOM 1724 O O . LEU A 1 229 ? 13.883 4.543 5.086 1 98.75 229 LEU A O 1
ATOM 1728 N N . TYR A 1 230 ? 15.797 3.887 4.109 1 98.56 230 TYR A N 1
ATOM 1729 C CA . TYR A 1 230 ? 16.609 4.695 5.008 1 98.56 230 TYR A CA 1
ATOM 1730 C C . TYR A 1 230 ? 16.25 6.172 4.898 1 98.56 230 TYR A C 1
ATOM 1732 O O . TYR A 1 230 ? 15.945 6.816 5.906 1 98.56 230 TYR A O 1
ATOM 1740 N N . ASP A 1 231 ? 16.234 6.656 3.738 1 98.56 231 ASP A N 1
ATOM 1741 C CA . ASP A 1 231 ? 15.969 8.07 3.508 1 98.56 231 ASP A CA 1
ATOM 1742 C C . ASP A 1 231 ? 14.5 8.406 3.76 1 98.56 231 ASP A C 1
ATOM 1744 O O . ASP A 1 231 ? 14.18 9.5 4.238 1 98.56 231 ASP A O 1
ATOM 1748 N N . ALA A 1 232 ? 13.594 7.48 3.365 1 98.81 232 ALA A N 1
ATOM 1749 C CA . ALA A 1 232 ? 12.164 7.715 3.566 1 98.81 232 ALA A CA 1
ATOM 1750 C C . ALA A 1 232 ? 11.852 7.957 5.039 1 98.81 232 ALA A C 1
ATOM 1752 O O . ALA A 1 232 ? 11.031 8.812 5.375 1 98.81 232 ALA A O 1
ATOM 1753 N N . ASN A 1 233 ? 12.453 7.176 5.895 1 98.44 233 ASN A N 1
ATOM 1754 C CA . ASN A 1 233 ? 12.219 7.324 7.324 1 98.44 233 ASN A CA 1
ATOM 1755 C C . ASN A 1 233 ? 12.727 8.672 7.84 1 98.44 233 ASN A C 1
ATOM 1757 O O . ASN A 1 233 ? 12.078 9.312 8.664 1 98.44 233 ASN A O 1
ATOM 1761 N N . ILE A 1 234 ? 13.852 9.102 7.379 1 98.5 234 ILE A N 1
ATOM 1762 C CA . ILE A 1 234 ? 14.391 10.406 7.734 1 98.5 234 ILE A CA 1
ATOM 1763 C C . ILE A 1 234 ? 13.453 11.508 7.246 1 98.5 234 ILE A C 1
ATOM 1765 O O . ILE A 1 234 ? 13.141 12.438 7.992 1 98.5 234 ILE A O 1
ATOM 1769 N N . LEU A 1 235 ? 12.992 11.367 6.035 1 98.81 235 LEU A N 1
ATOM 1770 C CA . LEU A 1 235 ? 12.164 12.398 5.41 1 98.81 235 LEU A CA 1
ATOM 1771 C C . LEU A 1 235 ? 10.812 12.508 6.113 1 98.81 235 LEU A C 1
ATOM 1773 O O . LEU A 1 235 ? 10.242 13.594 6.199 1 98.81 235 LEU A O 1
ATOM 1777 N N . LEU A 1 236 ? 10.281 11.383 6.617 1 98.69 236 LEU A N 1
ATOM 1778 C CA . LEU A 1 236 ? 9.031 11.453 7.371 1 98.69 236 LEU A CA 1
ATOM 1779 C C . LEU A 1 236 ? 9.203 12.289 8.633 1 98.69 236 LEU A C 1
ATOM 1781 O O . LEU A 1 236 ? 8.32 13.07 8.992 1 98.69 236 LEU A O 1
ATOM 1785 N N . LEU A 1 237 ? 10.336 12.133 9.352 1 98.19 237 LEU A N 1
ATOM 1786 C CA . LEU A 1 237 ? 10.602 12.953 10.531 1 98.19 237 LEU A CA 1
ATOM 1787 C C . LEU A 1 237 ? 10.766 14.422 10.141 1 98.19 237 LEU A C 1
ATOM 1789 O O . LEU A 1 237 ? 10.266 15.305 10.828 1 98.19 237 LEU A O 1
ATOM 1793 N N . LEU A 1 238 ? 11.477 14.633 9.055 1 98.75 238 LEU A N 1
ATOM 1794 C CA . LEU A 1 238 ? 11.672 16 8.594 1 98.75 238 LEU A CA 1
ATOM 1795 C C . LEU A 1 238 ? 10.344 16.641 8.195 1 98.75 238 LEU A C 1
ATOM 1797 O O . LEU A 1 238 ? 10.141 17.844 8.383 1 98.75 238 LEU A O 1
ATOM 1801 N N . THR A 1 239 ? 9.453 15.82 7.586 1 98.81 239 THR A N 1
ATOM 1802 C CA . THR A 1 239 ? 8.117 16.312 7.258 1 98.81 239 THR A CA 1
ATOM 1803 C C . THR A 1 239 ? 7.383 16.766 8.516 1 98.81 239 THR A C 1
ATOM 1805 O O . THR A 1 239 ? 6.715 17.812 8.516 1 98.81 239 THR A O 1
ATOM 1808 N N . GLN A 1 240 ? 7.5 16.031 9.562 1 98.62 240 GLN A N 1
ATOM 1809 C CA . GLN A 1 240 ? 6.879 16.406 10.828 1 98.62 240 GLN A CA 1
ATOM 1810 C C . GLN A 1 240 ? 7.5 17.672 11.398 1 98.62 240 GLN A C 1
ATOM 1812 O O . GLN A 1 240 ? 6.797 18.516 11.969 1 98.62 240 GLN A O 1
ATOM 1817 N N . ILE A 1 241 ? 8.789 17.828 11.289 1 98.62 241 ILE A N 1
ATOM 1818 C CA . ILE A 1 241 ? 9.484 19.031 11.742 1 98.62 241 ILE A CA 1
ATOM 1819 C C . ILE A 1 241 ? 8.984 20.25 10.953 1 98.62 241 ILE A C 1
ATOM 1821 O O . ILE A 1 241 ? 8.711 21.297 11.531 1 98.62 241 ILE A O 1
ATOM 1825 N N . CYS A 1 242 ? 8.883 20.062 9.641 1 98.81 242 CYS A N 1
ATOM 1826 C CA . CYS A 1 242 ? 8.328 21.125 8.812 1 98.81 242 CYS A CA 1
ATOM 1827 C C . CYS A 1 242 ? 6.922 21.5 9.266 1 98.81 242 CYS A C 1
ATOM 1829 O O . CYS A 1 242 ? 6.566 22.672 9.305 1 98.81 242 CYS A O 1
ATOM 1831 N N . THR A 1 243 ? 6.125 20.516 9.594 1 98.75 243 THR A N 1
ATOM 1832 C CA . THR A 1 243 ? 4.77 20.75 10.07 1 98.75 243 THR A CA 1
ATOM 1833 C C . THR A 1 243 ? 4.781 21.516 11.383 1 98.75 243 THR A C 1
ATOM 1835 O O . THR A 1 243 ? 3.992 22.453 11.57 1 98.75 243 THR A O 1
ATOM 1838 N N . ALA A 1 244 ? 5.66 21.172 12.312 1 98.69 244 ALA A N 1
ATOM 1839 C CA . ALA A 1 244 ? 5.777 21.891 13.578 1 98.69 244 ALA A CA 1
ATOM 1840 C C . ALA A 1 244 ? 6.148 23.359 13.344 1 98.69 244 ALA A C 1
ATOM 1842 O O . ALA A 1 244 ? 5.59 24.25 13.984 1 98.69 244 ALA A O 1
ATOM 1843 N N . LEU A 1 245 ? 7.105 23.594 12.492 1 98.69 245 LEU A N 1
ATOM 1844 C CA . LEU A 1 245 ? 7.492 24.953 12.156 1 98.69 245 LEU A CA 1
ATOM 1845 C C . LEU A 1 245 ? 6.332 25.703 11.516 1 98.69 245 LEU A C 1
ATOM 1847 O O . LEU A 1 245 ? 6.133 26.891 11.789 1 98.69 245 LEU A O 1
ATOM 1851 N N . ALA A 1 246 ? 5.598 25 10.672 1 98.62 246 ALA A N 1
ATOM 1852 C CA . ALA A 1 246 ? 4.426 25.609 10.047 1 98.62 246 ALA A CA 1
ATOM 1853 C C . ALA A 1 246 ? 3.398 26.016 11.102 1 98.62 246 ALA A C 1
ATOM 1855 O O . ALA A 1 246 ? 2.752 27.062 10.977 1 98.62 246 ALA A O 1
ATOM 1856 N N . VAL A 1 247 ? 3.225 25.188 12.102 1 98.12 247 VAL A N 1
ATOM 1857 C CA . VAL A 1 247 ? 2.334 25.531 13.211 1 98.12 247 VAL A CA 1
ATOM 1858 C C . VAL A 1 247 ? 2.771 26.844 13.852 1 98.12 247 VAL A C 1
ATOM 1860 O O . VAL A 1 247 ? 1.939 27.703 14.133 1 98.12 247 VAL A O 1
ATOM 1863 N N . GLU A 1 248 ? 4.039 27.047 14.078 1 98.19 248 GLU A N 1
ATOM 1864 C CA . GLU A 1 248 ? 4.566 28.266 14.703 1 98.19 248 GLU A CA 1
ATOM 1865 C C . GLU A 1 248 ? 4.438 29.469 13.773 1 98.19 248 GLU A C 1
ATOM 1867 O O . GLU A 1 248 ? 4.098 30.562 14.211 1 98.19 248 GLU A O 1
ATOM 1872 N N . VAL A 1 249 ? 4.664 29.234 12.477 1 98.19 249 VAL A N 1
ATOM 1873 C CA . VAL A 1 249 ? 4.566 30.328 11.508 1 98.19 249 VAL A CA 1
ATOM 1874 C C . VAL A 1 249 ? 3.115 30.781 11.398 1 98.19 249 VAL A C 1
ATOM 1876 O O . VAL A 1 249 ? 2.848 31.984 11.336 1 98.19 249 VAL A O 1
ATOM 1879 N N . LEU A 1 250 ? 2.182 29.875 11.43 1 96.75 250 LEU A N 1
ATOM 1880 C CA . LEU A 1 250 ? 0.783 30.156 11.133 1 96.75 250 LEU A CA 1
ATOM 1881 C C . LEU A 1 250 ? -0.025 30.328 12.414 1 96.75 250 LEU A C 1
ATOM 1883 O O . LEU A 1 250 ? -1.257 30.359 12.375 1 96.75 250 LEU A O 1
ATOM 1887 N N . LYS A 1 251 ? 0.66 30.391 13.539 1 93.75 251 LYS A N 1
ATOM 1888 C CA . LYS A 1 251 ? 0.007 30.531 14.844 1 93.75 251 LYS A CA 1
ATOM 1889 C C . LYS A 1 251 ? -0.996 29.406 15.078 1 93.75 251 LYS A C 1
ATOM 1891 O O . LYS A 1 251 ? -2.143 29.672 15.453 1 93.75 251 LYS A O 1
ATOM 1896 N N . GLY A 1 252 ? -0.506 28.266 14.711 1 94.31 252 GLY A N 1
ATOM 1897 C CA . GLY A 1 252 ? -1.367 27.109 14.867 1 94.31 252 GLY A CA 1
ATOM 1898 C C . GLY A 1 252 ? -1.566 26.703 16.312 1 94.31 252 GLY A C 1
ATOM 1899 O O . GLY A 1 252 ? -0.877 27.203 17.203 1 94.31 252 GLY A O 1
ATOM 1900 N N . THR A 1 253 ? -2.537 25.812 16.562 1 92.31 253 THR A N 1
ATOM 1901 C CA . THR A 1 253 ? -2.908 25.406 17.906 1 92.31 253 THR A CA 1
ATOM 1902 C C . THR A 1 253 ? -2.373 24 18.219 1 92.31 253 THR A C 1
ATOM 1904 O O . THR A 1 253 ? -2.449 23.109 17.375 1 92.31 253 THR A O 1
ATOM 1907 N N . THR A 1 254 ? -1.838 23.781 19.406 1 92.94 254 THR A N 1
ATOM 1908 C CA . THR A 1 254 ? -1.308 22.484 19.812 1 92.94 254 THR A CA 1
ATOM 1909 C C . THR A 1 254 ? -2.434 21.562 20.266 1 92.94 254 THR A C 1
ATOM 1911 O O . THR A 1 254 ? -2.232 20.344 20.391 1 92.94 254 THR A O 1
ATOM 1914 N N . GLU A 1 255 ? -3.629 22.109 20.438 1 91.56 255 GLU A N 1
ATOM 1915 C CA . GLU A 1 255 ? -4.812 21.328 20.781 1 91.56 255 GLU A CA 1
ATOM 1916 C C . GLU A 1 255 ? -5.035 20.188 19.797 1 91.56 255 GLU A C 1
ATOM 1918 O O . GLU A 1 255 ? -5.5 19.109 20.172 1 91.56 255 GLU A O 1
ATOM 1923 N N . SER A 1 256 ? -4.617 20.391 18.594 1 92.88 256 SER A N 1
ATOM 1924 C CA . SER A 1 256 ? -4.805 19.406 17.531 1 92.88 256 SER A CA 1
ATOM 1925 C C . SER A 1 256 ? -4.023 18.125 17.797 1 92.88 256 SER A C 1
ATOM 1927 O O . SER A 1 256 ? -4.285 17.094 17.188 1 92.88 256 SER A O 1
ATOM 1929 N N . PHE A 1 257 ? -3.109 18.172 18.766 1 95.31 257 PHE A N 1
ATOM 1930 C CA . PHE A 1 257 ? -2.227 17.031 19.047 1 95.31 257 PHE A CA 1
ATOM 1931 C C . PHE A 1 257 ? -2.492 16.453 20.422 1 95.31 257 PHE A C 1
ATOM 1933 O O . PHE A 1 257 ? -1.682 15.695 20.953 1 95.31 257 PHE A O 1
ATOM 1940 N N . HIS A 1 258 ? -3.604 16.875 21 1 93.12 258 HIS A N 1
ATOM 1941 C CA . HIS A 1 258 ? -3.973 16.406 22.344 1 93.12 258 HIS A CA 1
ATOM 1942 C C . HIS A 1 258 ? -4.156 14.891 22.359 1 93.12 258 HIS A C 1
ATOM 1944 O O . HIS A 1 258 ? -4.734 14.312 21.438 1 93.12 258 HIS A O 1
ATOM 1950 N N . PRO A 1 259 ? -3.723 14.18 23.391 1 93.75 259 PRO A N 1
ATOM 1951 C CA . PRO A 1 259 ? -3.756 12.719 23.453 1 93.75 259 PRO A CA 1
ATOM 1952 C C . PRO A 1 259 ? -5.176 12.156 23.375 1 93.75 259 PRO A C 1
ATOM 1954 O O . PRO A 1 259 ? -5.375 11.047 22.875 1 93.75 259 PRO A O 1
ATOM 1957 N N . LEU A 1 260 ? -6.16 12.922 23.812 1 94.44 260 LEU A N 1
ATOM 1958 C CA . LEU A 1 260 ? -7.551 12.477 23.781 1 94.44 260 LEU A CA 1
ATOM 1959 C C . LEU A 1 260 ? -7.98 12.148 22.344 1 94.44 260 LEU A C 1
ATOM 1961 O O . LEU A 1 260 ? -8.773 11.227 22.125 1 94.44 260 LEU A O 1
ATOM 1965 N N . ILE A 1 261 ? -7.473 12.914 21.438 1 95.19 261 ILE A N 1
ATOM 1966 C CA . ILE A 1 261 ? -7.836 12.742 20.047 1 95.19 261 ILE A CA 1
ATOM 1967 C C . ILE A 1 261 ? -7.422 11.344 19.578 1 95.19 261 ILE A C 1
ATOM 1969 O O . ILE A 1 261 ? -8.203 10.641 18.938 1 95.19 261 ILE A O 1
ATOM 1973 N N . ASN A 1 262 ? -6.262 10.922 20 1 94.19 262 ASN A N 1
ATOM 1974 C CA . ASN A 1 262 ? -5.754 9.617 19.578 1 94.19 262 ASN A CA 1
ATOM 1975 C C . ASN A 1 262 ? -6.391 8.492 20.391 1 94.19 262 ASN A C 1
ATOM 1977 O O . ASN A 1 262 ? -6.43 7.344 19.938 1 94.19 262 ASN A O 1
ATOM 1981 N N . GLU A 1 263 ? -6.844 8.789 21.516 1 94.5 263 GLU A N 1
ATOM 1982 C CA . GLU A 1 263 ? -7.586 7.801 22.281 1 94.5 263 GLU A CA 1
ATOM 1983 C C . GLU A 1 263 ? -8.922 7.473 21.625 1 94.5 263 GLU A C 1
ATOM 1985 O O . GLU A 1 263 ? -9.398 6.34 21.703 1 94.5 263 GLU A O 1
ATOM 1990 N N . CYS A 1 264 ? -9.492 8.477 20.984 1 95.38 264 CYS A N 1
ATOM 1991 C CA . CYS A 1 264 ? -10.805 8.328 20.359 1 95.38 264 CYS A CA 1
ATOM 1992 C C . CYS A 1 264 ? -10.688 7.648 19 1 95.38 264 CYS A C 1
ATOM 1994 O O . CYS A 1 264 ? -11.672 7.102 18.484 1 95.38 264 CYS A O 1
ATOM 1996 N N . LEU A 1 265 ? -9.602 7.664 18.391 1 95.12 265 LEU A N 1
ATOM 1997 C CA . LEU A 1 265 ? -9.242 6.977 17.156 1 95.12 265 LEU A CA 1
ATOM 1998 C C . LEU A 1 265 ? -7.875 6.316 17.266 1 95.12 265 LEU A C 1
ATOM 2000 O O . LEU A 1 265 ? -6.875 6.863 16.797 1 95.12 265 LEU A O 1
ATOM 2004 N N . PRO A 1 266 ? -7.836 5.141 17.797 1 94.56 266 PRO A N 1
ATOM 2005 C CA . PRO A 1 266 ? -6.586 4.617 18.344 1 94.56 266 PRO A CA 1
ATOM 2006 C C . PRO A 1 266 ? -5.754 3.869 17.312 1 94.56 266 PRO A C 1
ATOM 2008 O O . PRO A 1 266 ? -5.363 2.721 17.547 1 94.56 266 PRO A O 1
ATOM 2011 N N . HIS A 1 267 ? -5.34 4.539 16.234 1 95.31 267 HIS A N 1
ATOM 2012 C CA . HIS A 1 267 ? -4.293 4.039 15.352 1 95.31 267 HIS A CA 1
ATOM 2013 C C . HIS A 1 267 ? -2.906 4.359 15.898 1 95.31 267 HIS A C 1
ATOM 2015 O O . HIS A 1 267 ? -2.695 5.426 16.469 1 95.31 267 HIS A O 1
ATOM 2021 N N . ASN A 1 268 ? -1.932 3.504 15.664 1 94.88 268 ASN A N 1
ATOM 2022 C CA . ASN A 1 268 ? -0.575 3.715 16.156 1 94.88 268 ASN A CA 1
ATOM 2023 C C . ASN A 1 268 ? 0.1 4.891 15.461 1 94.88 268 ASN A C 1
ATOM 2025 O O . ASN A 1 268 ? 0.783 5.691 16.109 1 94.88 268 ASN A O 1
ATOM 2029 N N . GLY A 1 269 ? -0.069 4.977 14.195 1 95.88 269 GLY A N 1
ATOM 2030 C CA . GLY A 1 269 ? 0.603 5.988 13.391 1 95.88 269 GLY A CA 1
ATOM 2031 C C . GLY A 1 269 ? 0.248 7.406 13.805 1 95.88 269 GLY A C 1
ATOM 2032 O O . GLY A 1 269 ? 1.123 8.18 14.195 1 95.88 269 GLY A O 1
ATOM 2033 N N . PRO A 1 270 ? -1.063 7.738 13.805 1 96.62 270 PRO A N 1
ATOM 2034 C CA . PRO A 1 270 ? -1.479 9.078 14.227 1 96.62 270 PRO A CA 1
ATOM 2035 C C . PRO A 1 270 ? -1.043 9.406 15.648 1 96.62 270 PRO A C 1
ATOM 2037 O O . PRO A 1 270 ? -0.646 10.547 15.93 1 96.62 270 PRO A O 1
ATOM 2040 N N . LYS A 1 271 ? -1.116 8.453 16.547 1 96.56 271 LYS A N 1
ATOM 2041 C CA . LYS A 1 271 ? -0.671 8.672 17.922 1 96.56 271 LYS A CA 1
ATOM 2042 C C . LYS A 1 271 ? 0.801 9.07 17.969 1 96.56 271 LYS A C 1
ATOM 2044 O O . LYS A 1 271 ? 1.167 10.031 18.641 1 96.56 271 LYS A O 1
ATOM 2049 N N . GLU A 1 272 ? 1.63 8.359 17.25 1 96.81 272 GLU A N 1
ATOM 2050 C CA . GLU A 1 272 ? 3.062 8.641 17.234 1 96.81 272 GLU A CA 1
ATOM 2051 C C . GLU A 1 272 ? 3.344 10.031 16.672 1 96.81 272 GLU A C 1
ATOM 2053 O O . GLU A 1 272 ? 4.156 10.773 17.219 1 96.81 272 GLU A O 1
ATOM 2058 N N . VAL A 1 273 ? 2.719 10.383 15.586 1 97.81 273 VAL A N 1
ATOM 2059 C CA . VAL A 1 273 ? 2.93 11.672 14.945 1 97.81 273 VAL A CA 1
ATOM 2060 C C . VAL A 1 273 ? 2.502 12.797 15.883 1 97.81 273 VAL A C 1
ATOM 2062 O O . VAL A 1 273 ? 3.203 13.805 16.031 1 97.81 273 VAL A O 1
ATOM 2065 N N . ALA A 1 274 ? 1.317 12.633 16.516 1 97.56 274 ALA A N 1
ATOM 2066 C CA . ALA A 1 274 ? 0.825 13.641 17.438 1 97.56 274 ALA A CA 1
ATOM 2067 C C . ALA A 1 274 ? 1.802 13.844 18.594 1 97.56 274 ALA A C 1
ATOM 2069 O O . ALA A 1 274 ? 2.061 14.977 19.016 1 97.56 274 ALA A O 1
ATOM 2070 N N . GLU A 1 275 ? 2.348 12.758 19.125 1 96 275 GLU A N 1
ATOM 2071 C CA . GLU A 1 275 ? 3.314 12.828 20.219 1 96 275 GLU A CA 1
ATOM 2072 C C . GLU A 1 275 ? 4.59 13.539 19.781 1 96 275 GLU A C 1
ATOM 2074 O O . GLU A 1 275 ? 5.137 14.352 20.531 1 96 275 GLU A O 1
ATOM 2079 N N . ASN A 1 276 ? 5.047 13.203 18.625 1 97.31 276 ASN A N 1
ATOM 2080 C CA . ASN A 1 276 ? 6.238 13.867 18.109 1 97.31 276 ASN A CA 1
ATOM 2081 C C . ASN A 1 276 ? 6.023 15.367 17.938 1 97.31 276 ASN A C 1
ATOM 2083 O O . ASN A 1 276 ? 6.895 16.156 18.281 1 97.31 276 ASN A O 1
ATOM 2087 N N . LEU A 1 277 ? 4.887 15.727 17.375 1 97.56 277 LEU A N 1
ATOM 2088 C CA . LEU A 1 277 ? 4.594 17.141 17.141 1 97.56 277 LEU A CA 1
ATOM 2089 C C . LEU A 1 277 ? 4.477 17.906 18.453 1 97.56 277 LEU A C 1
ATOM 2091 O O . LEU A 1 277 ? 4.961 19.031 18.562 1 97.56 277 LEU A O 1
ATOM 2095 N N . LYS A 1 278 ? 3.834 17.312 19.422 1 95.44 278 LYS A N 1
ATOM 2096 C CA . LYS A 1 278 ? 3.754 17.938 20.734 1 95.44 278 LYS A CA 1
ATOM 2097 C C . LYS A 1 278 ? 5.145 18.156 21.328 1 95.44 278 LYS A C 1
ATOM 2099 O O . LYS A 1 278 ? 5.414 19.203 21.906 1 95.44 278 LYS A O 1
ATOM 2104 N N . PHE A 1 279 ? 5.996 17.219 21.172 1 95.31 279 PHE A N 1
ATOM 2105 C CA . PHE A 1 279 ? 7.359 17.312 21.688 1 95.31 279 PHE A CA 1
ATOM 2106 C C . PHE A 1 279 ? 8.133 18.422 20.969 1 95.31 279 PHE A C 1
ATOM 2108 O O . PHE A 1 279 ? 8.82 19.219 21.609 1 95.31 279 PHE A O 1
ATOM 2115 N N . LEU A 1 280 ? 8.016 18.438 19.672 1 97.25 280 LEU A N 1
ATOM 2116 C CA . LEU A 1 280 ? 8.727 19.422 18.859 1 97.25 280 LEU A CA 1
ATOM 2117 C C . LEU A 1 280 ? 8.32 20.844 19.25 1 97.25 280 LEU A C 1
ATOM 2119 O O . LEU A 1 280 ? 9.148 21.75 19.219 1 97.25 280 LEU A O 1
ATOM 2123 N N . LEU A 1 281 ? 7.051 21.016 19.672 1 97.31 281 LEU A N 1
ATOM 2124 C CA . LEU A 1 281 ? 6.484 22.344 19.891 1 97.31 281 LEU A CA 1
ATOM 2125 C C . LEU A 1 281 ? 6.52 22.703 21.375 1 97.31 281 LEU A C 1
ATOM 2127 O O . LEU A 1 281 ? 6.102 23.797 21.766 1 97.31 281 LEU A O 1
ATOM 2131 N N . ASP A 1 282 ? 7.047 21.797 22.188 1 94.81 282 ASP A N 1
ATOM 2132 C CA . ASP A 1 282 ? 7.137 22.062 23.625 1 94.81 282 ASP A CA 1
ATOM 2133 C C . ASP A 1 282 ? 7.879 23.375 23.891 1 94.81 282 ASP A C 1
ATOM 2135 O O . ASP A 1 282 ? 8.93 23.625 23.297 1 94.81 282 ASP A O 1
ATOM 2139 N N . GLU A 1 283 ? 7.301 24.312 24.656 1 94.5 283 GLU A N 1
ATOM 2140 C CA . GLU A 1 283 ? 7.871 25.578 25.094 1 94.5 283 GLU A CA 1
ATOM 2141 C C . GLU A 1 283 ? 7.719 26.656 24.016 1 94.5 283 GLU A C 1
ATOM 2143 O O . GLU A 1 283 ? 8.203 27.781 24.188 1 94.5 283 GLU A O 1
ATOM 2148 N N . SER A 1 284 ? 7.074 26.328 22.922 1 96.56 284 SER A N 1
ATOM 2149 C CA . SER A 1 284 ? 6.891 27.328 21.875 1 96.56 284 SER A CA 1
ATOM 2150 C C . SER A 1 284 ? 6.09 28.516 22.375 1 96.56 284 SER A C 1
ATOM 2152 O O . SER A 1 284 ? 5.113 28.359 23.109 1 96.56 284 SER A O 1
ATOM 2154 N N . LYS A 1 285 ? 6.477 29.688 22.016 1 95.62 285 LYS A N 1
ATOM 2155 C CA . LYS A 1 285 ? 5.746 30.906 22.328 1 95.62 285 LYS A CA 1
ATOM 2156 C C . LYS A 1 285 ? 4.977 31.406 21.109 1 95.62 285 LYS A C 1
ATOM 2158 O O . LYS A 1 285 ? 4.25 32.406 21.203 1 95.62 285 LYS A O 1
ATOM 2163 N N . LEU A 1 286 ? 5.113 30.672 20 1 95.38 286 LEU A N 1
ATOM 2164 C CA . LEU A 1 286 ? 4.434 31.078 18.781 1 95.38 286 LEU A CA 1
ATOM 2165 C C . LEU A 1 286 ? 3.213 30.203 18.516 1 95.38 286 LEU A C 1
ATOM 2167 O O . LEU A 1 286 ? 2.227 30.656 17.938 1 95.38 286 LEU A O 1
ATOM 2171 N N . ALA A 1 287 ? 3.322 28.953 18.922 1 93.56 287 ALA A N 1
ATOM 2172 C CA . ALA A 1 287 ? 2.156 28.078 18.828 1 93.56 287 ALA A CA 1
ATOM 2173 C C . ALA A 1 287 ? 1.146 28.391 19.922 1 93.56 287 ALA A C 1
ATOM 2175 O O . ALA A 1 287 ? 1.527 28.75 21.047 1 93.56 287 ALA A O 1
ATOM 2176 N N . THR A 1 288 ? -0.108 28.266 19.562 1 84.94 288 THR A N 1
ATOM 2177 C CA . THR A 1 288 ? -1.161 28.609 20.5 1 84.94 288 THR A CA 1
ATOM 2178 C C . THR A 1 288 ? -1.614 27.375 21.281 1 84.94 288 THR A C 1
ATOM 2180 O O . THR A 1 288 ? -1.874 26.328 20.703 1 84.94 288 THR A O 1
ATOM 2183 N N . ASP A 1 289 ? -1.608 27.438 22.531 1 77.38 289 ASP A N 1
ATOM 2184 C CA . ASP A 1 289 ? -2.166 26.391 23.391 1 77.38 289 ASP A CA 1
ATOM 2185 C C . ASP A 1 289 ? -3.535 26.797 23.922 1 77.38 289 ASP A C 1
ATOM 2187 O O . ASP A 1 289 ? -3.629 27.484 24.953 1 77.38 289 ASP A O 1
ATOM 2191 N N . THR A 1 290 ? -4.516 26.422 23.234 1 64.69 290 THR A N 1
ATOM 2192 C CA . THR A 1 290 ? -5.855 26.906 23.547 1 64.69 290 THR A CA 1
ATOM 2193 C C . THR A 1 290 ? -6.41 26.219 24.797 1 64.69 290 THR A C 1
ATOM 2195 O O . THR A 1 290 ? -7.332 26.719 25.438 1 64.69 290 THR A O 1
ATOM 2198 N N . LEU A 1 291 ? -5.973 25.125 24.938 1 60.53 291 LEU A N 1
ATOM 2199 C CA . LEU A 1 291 ? -6.488 24.438 26.109 1 60.53 291 LEU A CA 1
ATOM 2200 C C . LEU A 1 291 ? -5.969 25.094 27.391 1 60.53 291 LEU A C 1
ATOM 2202 O O . LEU A 1 291 ? -6.707 25.219 28.375 1 60.53 291 LEU A O 1
ATOM 2206 N N . SER A 1 292 ? -4.812 25.484 27.203 1 48.16 292 SER A N 1
ATOM 2207 C CA . SER A 1 292 ? -4.246 26.094 28.406 1 48.16 292 SER A CA 1
ATOM 2208 C C . SER A 1 292 ? -4.504 27.594 28.438 1 48.16 292 SER A C 1
ATOM 2210 O O . SER A 1 292 ? -4.586 28.203 29.5 1 48.16 292 SER A O 1
ATOM 2212 N N . MET A 1 293 ? -4.719 28.016 27.203 1 49.16 293 MET A N 1
ATOM 2213 C CA . MET A 1 293 ? -4.672 29.469 27.156 1 49.16 293 MET A CA 1
ATOM 2214 C C . MET A 1 293 ? -6.074 30.062 27.219 1 49.16 293 MET A C 1
ATOM 2216 O O . MET A 1 293 ? -6.246 31.234 27.547 1 49.16 293 MET A O 1
ATOM 2220 N N . HIS A 1 294 ? -7.023 29.25 27.359 1 49.38 294 HIS A N 1
ATOM 2221 C CA . HIS A 1 294 ? -8.383 29.781 27.375 1 49.38 294 HIS A CA 1
ATOM 2222 C C . HIS A 1 294 ? -8.484 31.031 26.516 1 49.38 294 HIS A C 1
ATOM 2224 O O . HIS A 1 294 ? -8.867 32.094 27 1 49.38 294 HIS A O 1
ATOM 2230 N N . LEU A 1 295 ? -7.93 31.094 25.406 1 56.12 295 LEU A N 1
ATOM 2231 C CA . LEU A 1 295 ? -7.918 32.344 24.641 1 56.12 295 LEU A CA 1
ATOM 2232 C C . LEU A 1 295 ? -9.336 32.781 24.297 1 56.12 295 LEU A C 1
ATOM 2234 O O . LEU A 1 295 ? -10.188 31.953 23.969 1 56.12 295 LEU A O 1
ATOM 2238 N N . PRO A 1 296 ? -9.453 34 24.594 1 60.12 296 PRO A N 1
ATOM 2239 C CA . PRO A 1 296 ? -10.773 34.531 24.234 1 60.12 296 PRO A CA 1
ATOM 2240 C C . PRO A 1 296 ? -11.102 34.312 22.75 1 60.12 296 PRO A C 1
ATOM 2242 O O . PRO A 1 296 ? -10.211 34.406 21.906 1 60.12 296 PRO A O 1
ATOM 2245 N N . ASP A 1 297 ? -12.133 33.906 22.562 1 67.69 297 ASP A N 1
ATOM 2246 C CA . ASP A 1 297 ? -12.664 33.75 21.203 1 67.69 297 ASP A CA 1
ATOM 2247 C C . ASP A 1 297 ? -12.812 35.125 20.547 1 67.69 297 ASP A C 1
ATOM 2249 O O . ASP A 1 297 ? -13.273 36.094 21.172 1 67.69 297 ASP A O 1
ATOM 2253 N N . GLU A 1 298 ? -12.156 35.281 19.5 1 69.25 298 GLU A N 1
ATOM 2254 C CA . GLU A 1 298 ? -12.258 36.531 18.734 1 69.25 298 GLU A CA 1
ATOM 2255 C C . GLU A 1 298 ? -13.125 36.344 17.5 1 69.25 298 GLU A C 1
ATOM 2257 O O . GLU A 1 298 ? -12.82 35.5 16.641 1 69.25 298 GLU A O 1
ATOM 2262 N N . TYR A 1 299 ? -14.125 37.094 17.469 1 67.94 299 TYR A N 1
ATOM 2263 C CA . TYR A 1 299 ? -14.984 37.094 16.297 1 67.94 299 TYR A CA 1
ATOM 2264 C C . TYR A 1 299 ? -14.203 37.438 15.039 1 67.94 299 TYR A C 1
ATOM 2266 O O . TYR A 1 299 ? -13.32 38.281 15.062 1 67.94 299 TYR A O 1
ATOM 2274 N N . GLY A 1 300 ? -14.445 36.688 13.961 1 70.31 300 GLY A N 1
ATOM 2275 C CA . GLY A 1 300 ? -13.781 36.969 12.695 1 70.31 300 GLY A CA 1
ATOM 2276 C C . GLY A 1 300 ? -12.555 36.094 12.469 1 70.31 300 GLY A C 1
ATOM 2277 O O . GLY A 1 300 ? -11.977 36.125 11.383 1 70.31 300 GLY A O 1
ATOM 2278 N N . LYS A 1 301 ? -12.188 35.438 13.461 1 77.69 301 LYS A N 1
ATOM 2279 C CA . LYS A 1 301 ? -11.039 34.531 13.32 1 77.69 301 LYS A CA 1
ATOM 2280 C C . LYS A 1 301 ? -11.477 33.094 13.266 1 77.69 301 LYS A C 1
ATOM 2282 O O . LYS A 1 301 ? -12.461 32.688 13.914 1 77.69 301 LYS A O 1
ATOM 2287 N N . LEU A 1 302 ? -10.648 32.406 12.555 1 79.56 302 LEU A N 1
ATOM 2288 C CA . LEU A 1 302 ? -10.93 30.969 12.461 1 79.56 302 LEU A CA 1
ATOM 2289 C C . LEU A 1 302 ? -10.828 30.297 13.82 1 79.56 302 LEU A C 1
ATOM 2291 O O . LEU A 1 302 ? -9.859 30.516 14.555 1 79.56 302 LEU A O 1
ATOM 2295 N N . LYS A 1 303 ? -11.797 29.531 14.102 1 83.06 303 LYS A N 1
ATOM 2296 C CA . LYS A 1 303 ? -11.82 28.844 15.391 1 83.06 303 LYS A CA 1
ATOM 2297 C C . LYS A 1 303 ? -10.828 27.688 15.414 1 83.06 303 LYS A C 1
ATOM 2299 O O . LYS A 1 303 ? -10.328 27.312 16.484 1 83.06 303 LYS A O 1
ATOM 2304 N N . GLN A 1 304 ? -10.586 27.047 14.281 1 89.19 304 GLN A N 1
ATOM 2305 C CA . GLN A 1 304 ? -9.695 25.891 14.172 1 89.19 304 GLN A CA 1
ATOM 2306 C C . GLN A 1 304 ? -8.695 26.078 13.039 1 89.19 304 GLN A C 1
ATOM 2308 O O . GLN A 1 304 ? -9 26.734 12.039 1 89.19 304 GLN A O 1
ATOM 2313 N N . ASP A 1 305 ? -7.5 25.422 13.242 1 92.06 305 ASP A N 1
ATOM 2314 C CA . ASP A 1 305 ? -6.496 25.453 12.188 1 92.06 305 ASP A CA 1
ATOM 2315 C C . ASP A 1 305 ? -7.012 24.797 10.914 1 92.06 305 ASP A C 1
ATOM 2317 O O . ASP A 1 305 ? -7.902 23.938 10.969 1 92.06 305 ASP A O 1
ATOM 2321 N N . ARG A 1 306 ? -6.438 25.188 9.789 1 92.81 306 ARG A N 1
ATOM 2322 C CA . ARG A 1 306 ? -6.707 24.484 8.539 1 92.81 306 ARG A CA 1
ATOM 2323 C C . ARG A 1 306 ? -6.184 23.062 8.586 1 92.81 306 ARG A C 1
ATOM 2325 O O . ARG A 1 306 ? -5.344 22.719 9.422 1 92.81 306 ARG A O 1
ATOM 2332 N N . TYR A 1 307 ? -6.629 22.234 7.652 1 94.81 307 TYR A N 1
ATOM 2333 C CA . TYR A 1 307 ? -6.457 20.781 7.73 1 94.81 307 TYR A CA 1
ATOM 2334 C C . TYR A 1 307 ? -4.988 20.406 7.625 1 94.81 307 TYR A C 1
ATOM 2336 O O . TYR A 1 307 ? -4.555 19.406 8.203 1 94.81 307 TYR A O 1
ATOM 2344 N N . SER A 1 308 ? -4.18 21.203 6.926 1 95.81 308 SER A N 1
ATOM 2345 C CA . SER A 1 308 ? -2.773 20.859 6.742 1 95.81 308 SER A CA 1
ATOM 2346 C C . SER A 1 308 ? -2.035 20.828 8.078 1 95.81 308 SER A C 1
ATOM 2348 O O . SER A 1 308 ? -1.012 20.156 8.211 1 95.81 308 SER A O 1
ATOM 2350 N N . LEU A 1 309 ? -2.564 21.562 9.086 1 96.69 309 LEU A N 1
ATOM 2351 C CA . LEU A 1 309 ? -1.978 21.562 10.422 1 96.69 309 LEU A CA 1
ATOM 2352 C C . LEU A 1 309 ? -2.754 20.641 11.352 1 96.69 309 LEU A C 1
ATOM 2354 O O . LEU A 1 309 ? -2.193 19.672 11.891 1 96.69 309 LEU A O 1
ATOM 2358 N N . ARG A 1 310 ? -4.027 20.844 11.422 1 94.62 310 ARG A N 1
ATOM 2359 C CA . ARG A 1 310 ? -4.867 20.219 12.438 1 94.62 310 ARG A CA 1
ATOM 2360 C C . ARG A 1 310 ? -4.973 18.719 12.219 1 94.62 310 ARG A C 1
ATOM 2362 O O . ARG A 1 310 ? -5.035 17.953 13.172 1 94.62 310 ARG A O 1
ATOM 2369 N N . THR A 1 311 ? -4.988 18.234 10.945 1 96.56 311 THR A N 1
ATOM 2370 C CA . THR A 1 311 ? -5.191 16.828 10.672 1 96.56 311 THR A CA 1
ATOM 2371 C C . THR A 1 311 ? -3.869 16.141 10.32 1 96.56 311 THR A C 1
ATOM 2373 O O . THR A 1 311 ? -3.857 15.008 9.836 1 96.56 311 THR A O 1
ATOM 2376 N N . SER A 1 312 ? -2.723 16.812 10.555 1 97.88 312 SER A N 1
ATOM 2377 C CA . SER A 1 312 ? -1.424 16.297 10.141 1 97.88 312 SER A CA 1
ATOM 2378 C C . SER A 1 312 ? -1.153 14.93 10.773 1 97.88 312 SER A C 1
ATOM 2380 O O . SER A 1 312 ? -0.572 14.047 10.141 1 97.88 312 SER A O 1
ATOM 2382 N N . PRO A 1 313 ? -1.607 14.625 12.078 1 97.56 313 PRO A N 1
ATOM 2383 C CA . PRO A 1 313 ? -1.391 13.281 12.617 1 97.56 313 PRO A CA 1
ATOM 2384 C C . PRO A 1 313 ? -2.184 12.211 11.875 1 97.56 313 PRO A C 1
ATOM 2386 O O . PRO A 1 313 ? -1.642 11.156 11.539 1 97.56 313 PRO A O 1
ATOM 2389 N N . GLN A 1 314 ? -3.459 12.477 11.586 1 97 314 GLN A N 1
ATOM 2390 C CA . GLN A 1 314 ? -4.305 11.539 10.852 1 97 314 GLN A CA 1
ATOM 2391 C C . GLN A 1 314 ? -3.818 11.367 9.414 1 97 314 GLN A C 1
ATOM 2393 O O . GLN A 1 314 ? -3.955 10.289 8.828 1 97 314 GLN A O 1
ATOM 2398 N N . TRP A 1 315 ? -3.209 12.461 8.898 1 97.44 315 TRP A N 1
ATOM 2399 C CA . TRP A 1 315 ? -2.73 12.461 7.516 1 97.44 315 TRP A CA 1
ATOM 2400 C C . TRP A 1 315 ? -1.451 11.641 7.383 1 97.44 315 TRP A C 1
ATOM 2402 O O . TRP A 1 315 ? -1.31 10.844 6.453 1 97.44 315 TRP A O 1
ATOM 2412 N N . LEU A 1 316 ? -0.498 11.82 8.312 1 98.31 316 LEU A N 1
ATOM 2413 C CA . LEU A 1 316 ? 0.81 11.18 8.234 1 98.31 316 LEU A CA 1
ATOM 2414 C C . LEU A 1 316 ? 0.783 9.812 8.906 1 98.31 316 LEU A C 1
ATOM 2416 O O . LEU A 1 316 ? 1.684 8.992 8.695 1 98.31 316 LEU A O 1
ATOM 2420 N N . GLY A 1 317 ? -0.228 9.531 9.695 1 97.44 317 GLY A N 1
ATOM 2421 C CA . GLY A 1 317 ? -0.321 8.289 10.445 1 97.44 317 GLY A CA 1
ATOM 2422 C C . GLY A 1 317 ? -0.154 7.059 9.578 1 97.44 317 GLY A C 1
ATOM 2423 O O . GLY A 1 317 ? 0.663 6.188 9.883 1 97.44 317 GLY A O 1
ATOM 2424 N N . PRO A 1 318 ? -0.917 6.973 8.5 1 96.5 318 PRO A N 1
ATOM 2425 C CA . PRO A 1 318 ? -0.795 5.793 7.645 1 96.5 318 PRO A CA 1
ATOM 2426 C C . PRO A 1 318 ? 0.595 5.652 7.027 1 96.5 318 PRO A C 1
ATOM 2428 O O . PRO A 1 318 ? 1.03 4.539 6.719 1 96.5 318 PRO A O 1
ATOM 2431 N N . VAL A 1 319 ? 1.35 6.723 6.812 1 98 319 VAL A N 1
ATOM 2432 C CA . VAL A 1 319 ? 2.711 6.664 6.285 1 98 319 VAL A CA 1
ATOM 2433 C C . VAL A 1 319 ? 3.623 5.965 7.293 1 98 319 VAL A C 1
ATOM 2435 O O . VAL A 1 319 ? 4.438 5.117 6.914 1 98 319 VAL A O 1
ATOM 2438 N N . VAL A 1 320 ? 3.42 6.281 8.602 1 97.88 320 VAL A N 1
ATOM 2439 C CA . VAL A 1 320 ? 4.191 5.672 9.68 1 97.88 320 VAL A CA 1
ATOM 2440 C C . VAL A 1 320 ? 4.035 4.156 9.633 1 97.88 320 VAL A C 1
ATOM 2442 O O . VAL A 1 320 ? 5.031 3.424 9.617 1 97.88 320 VAL A O 1
ATOM 2445 N N . GLU A 1 321 ? 2.85 3.738 9.57 1 96 321 GLU A N 1
ATOM 2446 C CA . GLU A 1 321 ? 2.564 2.309 9.641 1 96 321 GLU A CA 1
ATOM 2447 C C . GLU A 1 321 ? 3.02 1.592 8.375 1 96 321 GLU A C 1
ATOM 2449 O O . GLU A 1 321 ? 3.49 0.455 8.43 1 96 321 GLU A O 1
ATOM 2454 N N . THR A 1 322 ? 2.893 2.242 7.246 1 96.69 322 THR A N 1
ATOM 2455 C CA . THR A 1 322 ? 3.328 1.677 5.977 1 96.69 322 THR A CA 1
ATOM 2456 C C . THR A 1 322 ? 4.848 1.51 5.949 1 96.69 322 THR A C 1
ATOM 2458 O O . THR A 1 322 ? 5.355 0.469 5.531 1 96.69 322 THR A O 1
ATOM 2461 N N . LEU A 1 323 ? 5.594 2.545 6.379 1 97.94 323 LEU A N 1
ATOM 2462 C CA . LEU A 1 323 ? 7.051 2.482 6.371 1 97.94 323 LEU A CA 1
ATOM 2463 C C . LEU A 1 323 ? 7.555 1.407 7.328 1 97.94 323 LEU A C 1
ATOM 2465 O O . LEU A 1 323 ? 8.531 0.712 7.031 1 97.94 323 LEU A O 1
ATOM 2469 N N . ASN A 1 324 ? 6.895 1.282 8.5 1 97.06 324 ASN A N 1
ATOM 2470 C CA . ASN A 1 324 ? 7.273 0.234 9.438 1 97.06 324 ASN A CA 1
ATOM 2471 C C . ASN A 1 324 ? 7.18 -1.15 8.805 1 97.06 324 ASN A C 1
ATOM 2473 O O . ASN A 1 324 ? 8.094 -1.964 8.938 1 97.06 324 ASN A O 1
ATOM 2477 N N . GLU A 1 325 ? 6.109 -1.358 8.102 1 96.19 325 GLU A N 1
ATOM 2478 C CA . GLU A 1 325 ? 5.91 -2.648 7.445 1 96.19 325 GLU A CA 1
ATOM 2479 C C . GLU A 1 325 ? 6.926 -2.861 6.324 1 96.19 325 GLU A C 1
ATOM 2481 O O . GLU A 1 325 ? 7.438 -3.967 6.148 1 96.19 325 GLU A O 1
ATOM 2486 N N . SER A 1 326 ? 7.191 -1.848 5.574 1 97.88 326 SER A N 1
ATOM 2487 C CA . SER A 1 326 ? 8.164 -1.953 4.488 1 97.88 326 SER A CA 1
ATOM 2488 C C . SER A 1 326 ? 9.555 -2.266 5.023 1 97.88 326 SER A C 1
ATOM 2490 O O . SER A 1 326 ? 10.289 -3.068 4.441 1 97.88 326 SER A O 1
ATOM 2492 N N . CYS A 1 327 ? 9.938 -1.616 6.148 1 97.81 327 CYS A N 1
ATOM 2493 C CA . CYS A 1 327 ? 11.227 -1.888 6.758 1 97.81 327 CYS A CA 1
ATOM 2494 C C . CYS A 1 327 ? 11.328 -3.34 7.207 1 97.81 327 CYS A C 1
ATOM 2496 O O . CYS A 1 327 ? 12.367 -3.982 7.023 1 97.81 327 CYS A O 1
ATOM 2498 N N . ARG A 1 328 ? 10.273 -3.863 7.77 1 96.62 328 ARG A N 1
ATOM 2499 C CA . ARG A 1 328 ? 10.242 -5.266 8.18 1 96.62 328 ARG A CA 1
ATOM 2500 C C . ARG A 1 328 ? 10.438 -6.188 6.98 1 96.62 328 ARG A C 1
ATOM 2502 O O . ARG A 1 328 ? 11.258 -7.102 7.02 1 96.62 328 ARG A O 1
ATOM 2509 N N . ARG A 1 329 ? 9.742 -5.992 5.934 1 97.31 329 ARG A N 1
ATOM 2510 C CA . ARG A 1 329 ? 9.773 -6.844 4.75 1 97.31 329 ARG A CA 1
ATOM 2511 C C . ARG A 1 329 ? 11.156 -6.855 4.117 1 97.31 329 ARG A C 1
ATOM 2513 O O . ARG A 1 329 ? 11.68 -7.918 3.773 1 97.31 329 ARG A O 1
ATOM 2520 N N . ILE A 1 330 ? 11.75 -5.641 3.975 1 98 330 ILE A N 1
ATOM 2521 C CA . ILE A 1 330 ? 13.047 -5.559 3.314 1 98 330 ILE A CA 1
ATOM 2522 C C . ILE A 1 330 ? 14.125 -6.191 4.199 1 98 330 ILE A C 1
ATOM 2524 O O . ILE A 1 330 ? 15.031 -6.855 3.701 1 98 330 ILE A O 1
ATOM 2528 N N . THR A 1 331 ? 14.008 -6.004 5.516 1 97.44 331 THR A N 1
ATOM 2529 C CA . THR A 1 331 ? 14.977 -6.609 6.422 1 97.44 331 THR A CA 1
ATOM 2530 C C . THR A 1 331 ? 14.945 -8.133 6.312 1 97.44 331 THR A C 1
ATOM 2532 O O . THR A 1 331 ? 15.984 -8.781 6.363 1 97.44 331 THR A O 1
ATOM 2535 N N . ILE A 1 332 ? 13.797 -8.711 6.129 1 97.56 332 ILE A N 1
ATOM 2536 C CA . ILE A 1 332 ? 13.672 -10.156 5.922 1 97.56 332 ILE A CA 1
ATOM 2537 C C . ILE A 1 332 ? 14.383 -10.555 4.633 1 97.56 332 ILE A C 1
ATOM 2539 O O . ILE A 1 332 ? 15.133 -11.531 4.609 1 97.56 332 ILE A O 1
ATOM 2543 N N . GLU A 1 333 ? 14.219 -9.781 3.609 1 96.94 333 GLU A N 1
ATOM 2544 C CA . GLU A 1 333 ? 14.82 -10.07 2.312 1 96.94 333 GLU A CA 1
ATOM 2545 C C . GLU A 1 333 ? 16.344 -10.039 2.393 1 96.94 333 GLU A C 1
ATOM 2547 O O . GLU A 1 333 ? 17.031 -10.828 1.729 1 96.94 333 GLU A O 1
ATOM 2552 N N . LEU A 1 334 ? 16.891 -9.133 3.223 1 97.31 334 LEU A N 1
ATOM 2553 C CA . LEU A 1 334 ? 18.328 -8.961 3.346 1 97.31 334 LEU A CA 1
ATOM 2554 C C . LEU A 1 334 ? 18.984 -10.203 3.947 1 97.31 334 LEU A C 1
ATOM 2556 O O . LEU A 1 334 ? 20.188 -10.422 3.783 1 97.31 334 LEU A O 1
ATOM 2560 N N . ASN A 1 335 ? 18.203 -11.016 4.609 1 97.25 335 ASN A N 1
ATOM 2561 C CA . ASN A 1 335 ? 18.734 -12.148 5.363 1 97.25 335 ASN A CA 1
ATOM 2562 C C . ASN A 1 335 ? 18.062 -13.453 4.957 1 97.25 335 ASN A C 1
ATOM 2564 O O . ASN A 1 335 ? 17.781 -14.312 5.809 1 97.25 335 ASN A O 1
ATOM 2568 N N . SER A 1 336 ? 17.75 -13.586 3.664 1 96.44 336 SER A N 1
ATOM 2569 C CA . SER A 1 336 ? 17.047 -14.766 3.176 1 96.44 336 SER A CA 1
ATOM 2570 C C . SER A 1 336 ? 17.812 -15.438 2.045 1 96.44 336 SER A C 1
ATOM 2572 O O . SER A 1 336 ? 18.703 -14.836 1.445 1 96.44 336 SER A O 1
ATOM 2574 N N . ALA A 1 337 ? 17.547 -16.703 1.892 1 95.31 337 ALA A N 1
ATOM 2575 C CA . ALA A 1 337 ? 18 -17.422 0.702 1 95.31 337 ALA A CA 1
ATOM 2576 C C . ALA A 1 337 ? 16.953 -17.344 -0.408 1 95.31 337 ALA A C 1
ATOM 2578 O O . ALA A 1 337 ? 15.875 -17.938 -0.292 1 95.31 337 ALA A O 1
ATOM 2579 N N . ASN A 1 338 ? 17.297 -16.641 -1.453 1 91.12 338 ASN A N 1
ATOM 2580 C CA . ASN A 1 338 ? 16.234 -16.328 -2.408 1 91.12 338 ASN A CA 1
ATOM 2581 C C . ASN A 1 338 ? 16.531 -16.938 -3.781 1 91.12 338 ASN A C 1
ATOM 2583 O O . ASN A 1 338 ? 15.805 -16.672 -4.746 1 91.12 338 ASN A O 1
ATOM 2587 N N . ASP A 1 339 ? 17.609 -17.641 -3.938 1 91 339 ASP A N 1
ATOM 2588 C CA . ASP A 1 339 ? 17.844 -18.219 -5.254 1 91 339 ASP A CA 1
ATOM 2589 C C . ASP A 1 339 ? 17.203 -19.609 -5.359 1 91 339 ASP A C 1
ATOM 2591 O O . ASP A 1 339 ? 16.484 -20.031 -4.453 1 91 339 ASP A O 1
ATOM 2595 N N . ASN A 1 340 ? 17.312 -20.281 -6.504 1 93.44 340 ASN A N 1
ATOM 2596 C CA . ASN A 1 340 ? 16.672 -21.531 -6.879 1 93.44 340 ASN A CA 1
ATOM 2597 C C . ASN A 1 340 ? 17.578 -22.406 -7.738 1 93.44 340 ASN A C 1
ATOM 2599 O O . ASN A 1 340 ? 18.266 -21.906 -8.625 1 93.44 340 ASN A O 1
ATOM 2603 N N . PRO A 1 341 ? 17.641 -23.703 -7.438 1 94.31 341 PRO A N 1
ATOM 2604 C CA . PRO A 1 341 ? 16.953 -24.375 -6.34 1 94.31 341 PRO A CA 1
ATOM 2605 C C . PRO A 1 341 ? 17.641 -24.172 -4.992 1 94.31 341 PRO A C 1
ATOM 2607 O O . PRO A 1 341 ? 18.797 -23.734 -4.945 1 94.31 341 PRO A O 1
ATOM 2610 N N . ILE A 1 342 ? 16.906 -24.5 -3.961 1 95 342 ILE A N 1
ATOM 2611 C CA . ILE A 1 342 ? 17.469 -24.516 -2.611 1 95 342 ILE A CA 1
ATOM 2612 C C . ILE A 1 342 ? 18.219 -25.828 -2.385 1 95 342 ILE A C 1
ATOM 2614 O O . ILE A 1 342 ? 17.688 -26.906 -2.609 1 95 342 ILE A O 1
ATOM 2618 N N . VAL A 1 343 ? 19.438 -25.75 -2.068 1 96.31 343 VAL A N 1
ATOM 2619 C CA . VAL A 1 343 ? 20.281 -26.891 -1.707 1 96.31 343 VAL A CA 1
ATOM 2620 C C . VAL A 1 343 ? 20.453 -26.938 -0.191 1 96.31 343 VAL A C 1
ATOM 2622 O O . VAL A 1 343 ? 21.172 -26.109 0.384 1 96.31 343 VAL A O 1
ATOM 2625 N N . ASP A 1 344 ? 19.844 -27.906 0.482 1 96.38 344 ASP A N 1
ATOM 2626 C CA . ASP A 1 344 ? 19.906 -28.016 1.937 1 96.38 344 ASP A CA 1
ATOM 2627 C C . ASP A 1 344 ? 20.656 -29.281 2.361 1 96.38 344 ASP A C 1
ATOM 2629 O O . ASP A 1 344 ? 20.062 -30.344 2.506 1 96.38 344 ASP A O 1
ATOM 2633 N N . HIS A 1 345 ? 21.906 -29.047 2.672 1 96.12 345 HIS A N 1
ATOM 2634 C CA . HIS A 1 345 ? 22.75 -30.172 3.064 1 96.12 345 HIS A CA 1
ATOM 2635 C C . HIS A 1 345 ? 22.359 -30.688 4.441 1 96.12 345 HIS A C 1
ATOM 2637 O O . HIS A 1 345 ? 22.609 -31.859 4.762 1 96.12 345 HIS A O 1
ATOM 2643 N N . ARG A 1 346 ? 21.75 -29.844 5.277 1 96.31 346 ARG A N 1
ATOM 2644 C CA . ARG A 1 346 ? 21.359 -30.25 6.625 1 96.31 346 ARG A CA 1
ATOM 2645 C C . ARG A 1 346 ? 20.234 -31.281 6.574 1 96.31 346 ARG A C 1
ATOM 2647 O O . ARG A 1 346 ? 20.219 -32.219 7.375 1 96.31 346 ARG A O 1
ATOM 2654 N N . ARG A 1 347 ? 19.359 -31.188 5.59 1 94.44 347 ARG A N 1
ATOM 2655 C CA . ARG A 1 347 ? 18.234 -32.094 5.43 1 94.44 347 ARG A CA 1
ATOM 2656 C C . ARG A 1 347 ? 18.453 -33.031 4.25 1 94.44 347 ARG A C 1
ATOM 2658 O O . ARG A 1 347 ? 17.641 -33.938 4.004 1 94.44 347 ARG A O 1
ATOM 2665 N N . LYS A 1 348 ? 19.5 -32.844 3.553 1 94.06 348 LYS A N 1
ATOM 2666 C CA . LYS A 1 348 ? 19.875 -33.656 2.398 1 94.06 348 LYS A CA 1
ATOM 2667 C C . LYS A 1 348 ? 18.766 -33.656 1.342 1 94.06 348 LYS A C 1
ATOM 2669 O O . LYS A 1 348 ? 18.344 -34.719 0.876 1 94.06 348 LYS A O 1
ATOM 2674 N N . ILE A 1 349 ? 18.391 -32.469 0.989 1 93.31 349 ILE A N 1
ATOM 2675 C CA . ILE A 1 349 ? 17.328 -32.344 -0.012 1 93.31 349 ILE A CA 1
ATOM 2676 C C . ILE A 1 349 ? 17.609 -31.141 -0.903 1 93.31 349 ILE A C 1
ATOM 2678 O O . ILE A 1 349 ? 18.281 -30.188 -0.478 1 93.31 349 ILE A O 1
ATOM 2682 N N . ILE A 1 350 ? 17.312 -31.156 -2.146 1 92.69 350 ILE A N 1
ATOM 2683 C CA . ILE A 1 350 ? 17.297 -30.047 -3.105 1 92.69 350 ILE A CA 1
ATOM 2684 C C . ILE A 1 350 ? 15.859 -29.781 -3.545 1 92.69 350 ILE A C 1
ATOM 2686 O O . ILE A 1 350 ? 15.156 -30.688 -3.986 1 92.69 350 ILE A O 1
ATOM 2690 N N . VAL A 1 351 ? 15.406 -28.547 -3.371 1 92.38 351 VAL A N 1
ATOM 2691 C CA . VAL A 1 351 ? 14.016 -28.219 -3.641 1 92.38 351 VAL A CA 1
ATOM 2692 C C . VAL A 1 351 ? 13.938 -27.031 -4.594 1 92.38 351 VAL A C 1
ATOM 2694 O O . VAL A 1 351 ? 14.648 -26.047 -4.422 1 92.38 351 VAL A O 1
ATOM 2697 N N . SER A 1 352 ? 13.086 -27.172 -5.633 1 90.62 352 SER A N 1
ATOM 2698 C CA . SER A 1 352 ? 12.805 -26.062 -6.543 1 90.62 352 SER A CA 1
ATOM 2699 C C . SER A 1 352 ? 11.688 -25.172 -6.004 1 90.62 352 SER A C 1
ATOM 2701 O O . SER A 1 352 ? 10.695 -25.672 -5.477 1 90.62 352 SER A O 1
ATOM 2703 N N . GLY A 1 353 ? 11.859 -23.891 -6.039 1 90.69 353 GLY A N 1
ATOM 2704 C CA . GLY A 1 353 ? 10.859 -22.953 -5.531 1 90.69 353 GLY A CA 1
ATOM 2705 C C . GLY A 1 353 ? 10.898 -21.609 -6.215 1 90.69 353 GLY A C 1
ATOM 2706 O O . GLY A 1 353 ? 11.352 -21.5 -7.355 1 90.69 353 GLY A O 1
ATOM 2707 N N . GLY A 1 354 ? 10.227 -20.562 -5.578 1 94.06 354 GLY A N 1
ATOM 2708 C CA . GLY A 1 354 ? 10.07 -19.281 -6.242 1 94.06 354 GLY A CA 1
ATOM 2709 C C . GLY A 1 354 ? 10.516 -18.109 -5.391 1 94.06 354 GLY A C 1
ATOM 2710 O O . GLY A 1 354 ? 9.969 -17.016 -5.496 1 94.06 354 GLY A O 1
ATOM 2711 N N . ASN A 1 355 ? 11.547 -18.312 -4.523 1 94.5 355 ASN A N 1
ATOM 2712 C CA . ASN A 1 355 ? 11.969 -17.281 -3.584 1 94.5 355 ASN A CA 1
ATOM 2713 C C . ASN A 1 355 ? 12.656 -16.109 -4.293 1 94.5 355 ASN A C 1
ATOM 2715 O O . ASN A 1 355 ? 12.859 -15.055 -3.705 1 94.5 355 ASN A O 1
ATOM 2719 N N . PHE A 1 356 ? 12.953 -16.297 -5.574 1 93.88 356 PHE A N 1
ATOM 2720 C CA . PHE A 1 356 ? 13.578 -15.242 -6.367 1 93.88 356 PHE A CA 1
ATOM 2721 C C . PHE A 1 356 ? 12.539 -14.219 -6.812 1 93.88 356 PHE A C 1
ATOM 2723 O O . PHE A 1 356 ? 12.898 -13.164 -7.336 1 93.88 356 PHE A O 1
ATOM 2730 N N . GLN A 1 357 ? 11.203 -14.516 -6.68 1 94.62 357 GLN A N 1
ATOM 2731 C CA . GLN A 1 357 ? 10.125 -13.609 -7.066 1 94.62 357 GLN A CA 1
ATOM 2732 C C . GLN A 1 357 ? 10.102 -12.375 -6.176 1 94.62 357 GLN A C 1
ATOM 2734 O O . GLN A 1 357 ? 9.891 -12.477 -4.965 1 94.62 357 GLN A O 1
ATOM 2739 N N . GLY A 1 358 ? 10.273 -11.148 -6.727 1 94.06 358 GLY A N 1
ATOM 2740 C CA . GLY A 1 358 ? 10.484 -9.922 -5.98 1 94.06 358 GLY A CA 1
ATOM 2741 C C . GLY A 1 358 ? 9.195 -9.195 -5.648 1 94.06 358 GLY A C 1
ATOM 2742 O O . GLY A 1 358 ? 9.211 -8 -5.34 1 94.06 358 GLY A O 1
ATOM 2743 N N . GLU A 1 359 ? 8.016 -9.867 -5.637 1 94.94 359 GLU A N 1
ATOM 2744 C CA . GLU A 1 359 ? 6.719 -9.203 -5.551 1 94.94 359 GLU A CA 1
ATOM 2745 C C . GLU A 1 359 ? 6.543 -8.508 -4.207 1 94.94 359 GLU A C 1
ATOM 2747 O O . GLU A 1 359 ? 5.973 -7.414 -4.141 1 94.94 359 GLU A O 1
ATOM 2752 N N . THR A 1 360 ? 7.039 -9.148 -3.105 1 96.19 360 THR A N 1
ATOM 2753 C CA . THR A 1 360 ? 6.965 -8.508 -1.797 1 96.19 360 THR A CA 1
ATOM 2754 C C . THR A 1 360 ? 7.66 -7.152 -1.821 1 96.19 360 THR A C 1
ATOM 2756 O O . THR A 1 360 ? 7.133 -6.172 -1.292 1 96.19 360 THR A O 1
ATOM 2759 N N . MET A 1 361 ? 8.82 -7.082 -2.402 1 96.69 361 MET A N 1
ATOM 2760 C CA . MET A 1 361 ? 9.57 -5.832 -2.436 1 96.69 361 MET A CA 1
ATOM 2761 C C . MET A 1 361 ? 8.93 -4.836 -3.396 1 96.69 361 MET A C 1
ATOM 2763 O O . MET A 1 361 ? 8.938 -3.629 -3.145 1 96.69 361 MET A O 1
ATOM 2767 N N . SER A 1 362 ? 8.367 -5.34 -4.492 1 96.69 362 SER A N 1
ATOM 2768 C CA . SER A 1 362 ? 7.656 -4.473 -5.422 1 96.69 362 SER A CA 1
ATOM 2769 C C . SER A 1 362 ? 6.496 -3.764 -4.738 1 96.69 362 SER A C 1
ATOM 2771 O O . SER A 1 362 ? 6.355 -2.543 -4.848 1 96.69 362 SER A O 1
ATOM 2773 N N . VAL A 1 363 ? 5.711 -4.523 -4.031 1 96.5 363 VAL A N 1
ATOM 2774 C CA . VAL A 1 363 ? 4.555 -3.994 -3.316 1 96.5 363 VAL A CA 1
ATOM 2775 C C . VAL A 1 363 ? 5.012 -3.018 -2.236 1 96.5 363 VAL A C 1
ATOM 2777 O O . VAL A 1 363 ? 4.449 -1.93 -2.092 1 96.5 363 VAL A O 1
ATOM 2780 N N . ALA A 1 364 ? 6.031 -3.365 -1.502 1 97.44 364 ALA A N 1
ATOM 2781 C CA . ALA A 1 364 ? 6.551 -2.516 -0.434 1 97.44 364 ALA A CA 1
ATOM 2782 C C . ALA A 1 364 ? 7.027 -1.174 -0.982 1 97.44 364 ALA A C 1
ATOM 2784 O O . ALA A 1 364 ? 6.805 -0.13 -0.365 1 97.44 364 ALA A O 1
ATOM 2785 N N . MET A 1 365 ? 7.668 -1.208 -2.133 1 97.94 365 MET A N 1
ATOM 2786 C CA . MET A 1 365 ? 8.203 0.02 -2.719 1 97.94 365 MET A CA 1
ATOM 2787 C C . MET A 1 365 ? 7.074 0.884 -3.281 1 97.94 365 MET A C 1
ATOM 2789 O O . MET A 1 365 ? 7.113 2.109 -3.168 1 97.94 365 MET A O 1
ATOM 2793 N N . ASP A 1 366 ? 6.047 0.201 -3.887 1 97.5 366 ASP A N 1
ATOM 2794 C CA . ASP A 1 366 ? 4.863 0.94 -4.32 1 97.5 366 ASP A CA 1
ATOM 2795 C C . ASP A 1 366 ? 4.207 1.663 -3.146 1 97.5 366 ASP A C 1
ATOM 2797 O O . ASP A 1 366 ? 3.889 2.85 -3.242 1 97.5 366 ASP A O 1
ATOM 2801 N N . GLN A 1 367 ? 4.059 0.951 -2.117 1 97.69 367 GLN A N 1
ATOM 2802 C CA . GLN A 1 367 ? 3.377 1.506 -0.952 1 97.69 367 GLN A CA 1
ATOM 2803 C C . GLN A 1 367 ? 4.227 2.58 -0.278 1 97.69 367 GLN A C 1
ATOM 2805 O O . GLN A 1 367 ? 3.693 3.555 0.257 1 97.69 367 GLN A O 1
ATOM 2810 N N . THR A 1 368 ? 5.539 2.408 -0.263 1 98.19 368 THR A N 1
ATOM 2811 C CA . THR A 1 368 ? 6.445 3.432 0.247 1 98.19 368 THR A CA 1
ATOM 2812 C C . THR A 1 368 ? 6.305 4.723 -0.553 1 98.19 368 THR A C 1
ATOM 2814 O O . THR A 1 368 ? 6.203 5.809 0.024 1 98.19 368 THR A O 1
ATOM 2817 N N . ARG A 1 369 ? 6.281 4.578 -1.848 1 96.88 369 ARG A N 1
ATOM 2818 C CA . ARG A 1 369 ? 6.156 5.75 -2.709 1 96.88 369 ARG A CA 1
ATOM 2819 C C . ARG A 1 369 ? 4.82 6.453 -2.484 1 96.88 369 ARG A C 1
ATOM 2821 O O . ARG A 1 369 ? 4.738 7.68 -2.537 1 96.88 369 ARG A O 1
ATOM 2828 N N . GLN A 1 370 ? 3.771 5.66 -2.248 1 96.81 370 GLN A N 1
ATOM 2829 C CA . GLN A 1 370 ? 2.488 6.234 -1.862 1 96.81 370 GLN A CA 1
ATOM 2830 C C . GLN A 1 370 ? 2.627 7.105 -0.617 1 96.81 370 GLN A C 1
ATOM 2832 O O . GLN A 1 370 ? 2.09 8.211 -0.563 1 96.81 370 GLN A O 1
ATOM 2837 N N . GLY A 1 371 ? 3.357 6.586 0.379 1 97.88 371 GLY A N 1
ATOM 2838 C CA . GLY A 1 371 ? 3.619 7.348 1.589 1 97.88 371 GLY A CA 1
ATOM 2839 C C . GLY A 1 371 ? 4.383 8.633 1.331 1 97.88 371 GLY A C 1
ATOM 2840 O O . GLY A 1 371 ? 4.078 9.672 1.921 1 97.88 371 GLY A O 1
ATOM 2841 N N . LEU A 1 372 ? 5.379 8.586 0.427 1 98.25 372 LEU A N 1
ATOM 2842 C CA . LEU A 1 372 ? 6.156 9.773 0.081 1 98.25 372 LEU A CA 1
ATOM 2843 C C . LEU A 1 372 ? 5.266 10.836 -0.563 1 98.25 372 LEU A C 1
ATOM 2845 O O . LEU A 1 372 ? 5.43 12.023 -0.303 1 98.25 372 LEU A O 1
ATOM 2849 N N . GLY A 1 373 ? 4.348 10.367 -1.402 1 97.62 373 GLY A N 1
ATOM 2850 C CA . GLY A 1 373 ? 3.389 11.289 -1.994 1 97.62 373 GLY A CA 1
ATOM 2851 C C . GLY A 1 373 ? 2.533 12 -0.965 1 97.62 373 GLY A C 1
ATOM 2852 O O . GLY A 1 373 ? 2.264 13.195 -1.095 1 97.62 373 GLY A O 1
ATOM 2853 N N . ILE A 1 374 ? 2.115 11.289 0.048 1 97.69 374 ILE A N 1
ATOM 2854 C CA . ILE A 1 374 ? 1.298 11.836 1.126 1 97.69 374 ILE A CA 1
ATOM 2855 C C . ILE A 1 374 ? 2.08 12.914 1.868 1 97.69 374 ILE A C 1
ATOM 2857 O O . ILE A 1 374 ? 1.533 13.977 2.191 1 97.69 374 ILE A O 1
ATOM 2861 N N . CYS A 1 375 ? 3.373 12.664 2.125 1 98.5 375 CYS A N 1
ATOM 2862 C CA . CYS A 1 375 ? 4.23 13.672 2.738 1 98.5 375 CYS A CA 1
ATOM 2863 C C . CYS A 1 375 ? 4.309 14.922 1.867 1 98.5 375 CYS A C 1
ATOM 2865 O O . CYS A 1 375 ? 4.168 16.047 2.363 1 98.5 375 CYS A O 1
ATOM 2867 N N . GLY A 1 376 ? 4.527 14.68 0.555 1 98.31 376 GLY A N 1
ATOM 2868 C CA . GLY A 1 376 ? 4.621 15.789 -0.372 1 98.31 376 GLY A CA 1
ATOM 2869 C C . GLY A 1 376 ? 3.373 16.656 -0.402 1 98.31 376 GLY A C 1
ATOM 2870 O O . GLY A 1 376 ? 3.459 17.875 -0.417 1 98.31 376 GLY A O 1
ATOM 2871 N N . LYS A 1 377 ? 2.199 16.047 -0.358 1 97.44 377 LYS A N 1
ATOM 2872 C CA . LYS A 1 377 ? 0.93 16.766 -0.399 1 97.44 377 LYS A CA 1
ATOM 2873 C C . LYS A 1 377 ? 0.774 17.688 0.817 1 97.44 377 LYS A C 1
ATOM 2875 O O . LYS A 1 377 ? 0.292 18.812 0.697 1 97.44 377 LYS A O 1
ATOM 2880 N N . LEU A 1 378 ? 1.132 17.172 1.938 1 98.12 378 LEU A N 1
ATOM 2881 C CA . LEU A 1 378 ? 1.036 17.969 3.16 1 98.12 378 LEU A CA 1
ATOM 2882 C C . LEU A 1 378 ? 1.968 19.172 3.102 1 98.12 378 LEU A C 1
ATOM 2884 O O . LEU A 1 378 ? 1.563 20.281 3.428 1 98.12 378 LEU A O 1
ATOM 2888 N N . LEU A 1 379 ? 3.223 18.906 2.697 1 98.38 379 LEU A N 1
ATOM 2889 C CA . LEU A 1 379 ? 4.215 19.984 2.611 1 98.38 379 LEU A CA 1
ATOM 2890 C C . LEU A 1 379 ? 3.777 21.047 1.617 1 98.38 379 LEU A C 1
ATOM 2892 O O . LEU A 1 379 ? 3.922 22.25 1.884 1 98.38 379 LEU A O 1
ATOM 2896 N N . PHE A 1 380 ? 3.256 20.609 0.498 1 97.5 380 PHE A N 1
ATOM 2897 C CA . PHE A 1 380 ? 2.814 21.531 -0.534 1 97.5 380 PHE A CA 1
ATOM 2898 C C . PHE A 1 380 ? 1.682 22.422 -0.02 1 97.5 380 PHE A C 1
ATOM 2900 O O . PHE A 1 380 ? 1.667 23.625 -0.264 1 97.5 380 PHE A O 1
ATOM 2907 N N . SER A 1 381 ? 0.746 21.812 0.666 1 97.25 381 SER A N 1
ATOM 2908 C CA . SER A 1 381 ? -0.373 22.562 1.229 1 97.25 381 SER A CA 1
ATOM 2909 C C . SER A 1 381 ? 0.105 23.578 2.254 1 97.25 381 SER A C 1
ATOM 2911 O O . SER A 1 381 ? -0.317 24.734 2.227 1 97.25 381 SER A O 1
ATOM 2913 N N . GLN A 1 382 ? 0.916 23.188 3.158 1 98.12 382 GLN A N 1
ATOM 2914 C CA . GLN A 1 382 ? 1.453 24.078 4.176 1 98.12 382 GLN A CA 1
ATOM 2915 C C . GLN A 1 382 ? 2.26 25.203 3.547 1 98.12 382 GLN A C 1
ATOM 2917 O O . GLN A 1 382 ? 2.139 26.359 3.953 1 98.12 382 GLN A O 1
ATOM 2922 N N . PHE A 1 383 ? 3.066 24.844 2.578 1 97.44 383 PHE A N 1
ATOM 2923 C CA . PHE A 1 383 ? 3.857 25.844 1.869 1 97.44 383 PHE A CA 1
ATOM 2924 C C . PHE A 1 383 ? 2.957 26.906 1.255 1 97.44 383 PHE A C 1
ATOM 2926 O O . PHE A 1 383 ? 3.213 28.094 1.405 1 97.44 383 PHE A O 1
ATOM 2933 N N . SER A 1 384 ? 1.892 26.453 0.615 1 95.38 384 SER A N 1
ATOM 2934 C CA . SER A 1 384 ? 0.952 27.344 -0.056 1 95.38 384 SER A CA 1
ATOM 2935 C C . SER A 1 384 ? 0.264 28.281 0.938 1 95.38 384 SER A C 1
ATOM 2937 O O . SER A 1 384 ? 0.027 29.453 0.639 1 95.38 384 SER A O 1
ATOM 2939 N N . GLU A 1 385 ? -0.039 27.797 2.102 1 96.94 385 GLU A N 1
ATOM 2940 C CA . GLU A 1 385 ? -0.683 28.609 3.135 1 96.94 385 GLU A CA 1
ATOM 2941 C C . GLU A 1 385 ? 0.271 29.672 3.682 1 96.94 385 GLU A C 1
ATOM 2943 O O . GLU A 1 385 ? -0.143 30.797 3.973 1 96.94 385 GLU A O 1
ATOM 2948 N N . ILE A 1 386 ? 1.532 29.344 3.764 1 97.56 386 ILE A N 1
ATOM 2949 C CA . ILE A 1 386 ? 2.514 30.219 4.395 1 97.56 386 ILE A CA 1
ATOM 2950 C C . ILE A 1 386 ? 2.9 31.328 3.428 1 97.56 386 ILE A C 1
ATOM 2952 O O . ILE A 1 386 ? 3.047 32.5 3.834 1 97.56 386 ILE A O 1
ATOM 2956 N N . VAL A 1 387 ? 3.006 31.047 2.137 1 95.06 387 VAL A N 1
ATOM 2957 C CA . VAL A 1 387 ? 3.473 32.031 1.168 1 95.06 387 VAL A CA 1
ATOM 2958 C C . VAL A 1 387 ? 2.334 32.969 0.808 1 95.06 387 VAL A C 1
ATOM 2960 O O . VAL A 1 387 ? 2.574 34.094 0.329 1 95.06 387 VAL A O 1
ATOM 2963 N N . ASN A 1 388 ? 1.087 32.562 1.09 1 94.06 388 ASN A N 1
ATOM 2964 C CA . ASN A 1 388 ? -0.103 33.312 0.713 1 94.06 388 ASN A CA 1
ATOM 2965 C C . ASN A 1 388 ? -0.487 34.312 1.787 1 94.06 388 ASN A C 1
ATOM 2967 O O . ASN A 1 388 ? -0.973 33.938 2.855 1 94.06 388 ASN A O 1
ATOM 2971 N N . ALA A 1 389 ? -0.444 35.625 1.503 1 92.62 389 ALA A N 1
ATOM 2972 C CA . ALA A 1 389 ? -0.686 36.688 2.469 1 92.62 389 ALA A CA 1
ATOM 2973 C C . ALA A 1 389 ? -2.117 36.656 2.996 1 92.62 389 ALA A C 1
ATOM 2975 O O . ALA A 1 389 ? -2.391 37.094 4.113 1 92.62 389 ALA A O 1
ATOM 2976 N N . SER A 1 390 ? -3 36.031 2.26 1 91.56 390 SER A N 1
ATOM 2977 C CA . SER A 1 390 ? -4.395 35.938 2.686 1 91.56 390 SER A CA 1
ATOM 2978 C C . SER A 1 390 ? -4.59 34.812 3.684 1 91.56 390 SER A C 1
ATOM 2980 O O . SER A 1 390 ? -5.625 34.75 4.348 1 91.56 390 SER A O 1
ATOM 2982 N N . LEU A 1 391 ? -3.533 34 3.855 1 93.5 391 LEU A N 1
ATOM 2983 C CA . LEU A 1 391 ? -3.725 32.812 4.676 1 93.5 391 LEU A CA 1
ATOM 2984 C C . LEU A 1 391 ? -2.688 32.75 5.793 1 93.5 391 LEU A C 1
ATOM 2986 O O . LEU A 1 391 ? -2.826 31.953 6.727 1 93.5 391 LEU A O 1
ATOM 2990 N N . ASN A 1 392 ? -1.648 33.625 5.734 1 96 392 ASN A N 1
ATOM 2991 C CA . ASN A 1 392 ? -0.51 33.406 6.621 1 96 392 ASN A CA 1
ATOM 2992 C C . ASN A 1 392 ? -0.579 34.312 7.844 1 96 392 ASN A C 1
ATOM 2994 O O . ASN A 1 392 ? 0.44 34.594 8.484 1 96 392 ASN A O 1
ATOM 2998 N N . PHE A 1 393 ? -1.825 34.969 8.102 1 93.12 393 PHE A N 1
ATOM 2999 C CA . PHE A 1 393 ? -2.137 35.688 9.32 1 93.12 393 PHE A CA 1
ATOM 3000 C C . PHE A 1 393 ? -1.243 36.906 9.453 1 93.12 393 PHE A C 1
ATOM 3002 O O . PHE A 1 393 ? -0.634 37.125 10.5 1 93.12 393 PHE A O 1
ATOM 3009 N N . GLY A 1 394 ? -1.087 37.656 8.375 1 94.38 394 GLY A N 1
ATOM 3010 C CA . GLY A 1 394 ? -0.544 39 8.438 1 94.38 394 GLY A CA 1
ATOM 3011 C C . GLY A 1 394 ? 0.92 39.094 8.047 1 94.38 394 GLY A C 1
ATOM 3012 O O . GLY A 1 394 ? 1.548 40.125 8.164 1 94.38 394 GLY A O 1
ATOM 3013 N N . LEU A 1 395 ? 1.518 37.969 7.562 1 96.12 395 LEU A N 1
ATOM 3014 C CA . LEU A 1 395 ? 2.879 38.031 7.043 1 96.12 395 LEU A CA 1
ATOM 3015 C C . LEU A 1 395 ? 2.893 38.562 5.605 1 96.12 395 LEU A C 1
ATOM 3017 O O . LEU A 1 395 ? 1.869 38.5 4.918 1 96.12 395 LEU A O 1
ATOM 3021 N N . PRO A 1 396 ? 3.992 39.125 5.188 1 94.38 396 PRO A N 1
ATOM 3022 C CA . PRO A 1 396 ? 4.039 39.688 3.826 1 94.38 396 PRO A CA 1
ATOM 3023 C C . PRO A 1 396 ? 3.846 38.594 2.756 1 94.38 396 PRO A C 1
ATOM 3025 O O . PRO A 1 396 ? 4.184 37.438 2.979 1 94.38 396 PRO A O 1
ATOM 3028 N N . PRO A 1 397 ? 3.271 39 1.572 1 92.62 397 PRO A N 1
ATOM 3029 C CA . PRO A 1 397 ? 3.148 38.031 0.475 1 92.62 397 PRO A CA 1
ATOM 3030 C C . PRO A 1 397 ? 4.484 37.406 0.097 1 92.62 397 PRO A C 1
ATOM 3032 O O . PRO A 1 397 ? 5.516 38.062 0.083 1 92.62 397 PRO A O 1
ATOM 3035 N N . ASN A 1 398 ? 4.492 36.094 -0.115 1 93.06 398 ASN A N 1
ATOM 3036 C CA . ASN A 1 398 ? 5.66 35.344 -0.526 1 93.06 398 ASN A CA 1
ATOM 3037 C C . ASN A 1 398 ? 6.75 35.344 0.543 1 93.06 398 ASN A C 1
ATOM 3039 O O . ASN A 1 398 ? 7.898 35 0.273 1 93.06 398 ASN A O 1
ATOM 3043 N N . LEU A 1 399 ? 6.406 35.844 1.705 1 96.94 399 LEU A N 1
ATOM 3044 C CA . LEU A 1 399 ? 7.328 35.969 2.83 1 96.94 399 LEU A CA 1
ATOM 3045 C C . LEU A 1 399 ? 8.547 36.812 2.443 1 96.94 399 LEU A C 1
ATOM 3047 O O . LEU A 1 399 ? 9.672 36.469 2.799 1 96.94 399 LEU A O 1
ATOM 3051 N N . CYS A 1 400 ? 8.289 37.812 1.677 1 93.62 400 CYS A N 1
ATOM 3052 C CA . 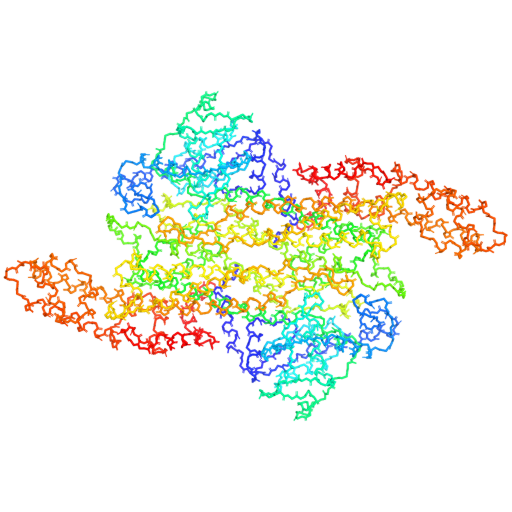CYS A 1 400 ? 9.367 38.75 1.363 1 93.62 400 CYS A CA 1
ATOM 3053 C C . CYS A 1 400 ? 9.875 39.438 2.623 1 93.62 400 CYS A C 1
ATOM 3055 O O . CYS A 1 400 ? 9.117 39.625 3.58 1 93.62 400 CYS A O 1
ATOM 3057 N N . GLY A 1 401 ? 11.164 39.75 2.664 1 93.5 401 GLY A N 1
ATOM 3058 C CA . GLY A 1 401 ? 11.781 40.312 3.85 1 93.5 401 GLY A CA 1
ATOM 3059 C C . GLY A 1 401 ? 12.289 41.75 3.641 1 93.5 401 GLY A C 1
ATOM 3060 O O . GLY A 1 401 ? 13.008 42.281 4.48 1 93.5 401 GLY A O 1
ATOM 3061 N N . SER A 1 402 ? 11.883 42.312 2.475 1 92.75 402 SER A N 1
ATOM 3062 C CA . SER A 1 402 ? 12.289 43.688 2.141 1 92.75 402 SER A CA 1
ATOM 3063 C C . SER A 1 402 ? 11.219 44.375 1.31 1 92.75 402 SER A C 1
ATOM 3065 O O . SER A 1 402 ? 10.039 44.031 1.375 1 92.75 402 SER A O 1
ATOM 3067 N N . ASP A 1 403 ? 11.586 45.406 0.562 1 86.44 403 ASP A N 1
ATOM 3068 C CA . ASP A 1 403 ? 10.625 46.219 -0.188 1 86.44 403 ASP A CA 1
ATOM 3069 C C . ASP A 1 403 ? 9.711 45.312 -1.027 1 86.44 403 ASP A C 1
ATOM 3071 O O . ASP A 1 403 ? 10.141 44.75 -2.031 1 86.44 403 ASP A O 1
ATOM 3075 N N . ILE A 1 404 ? 8.445 45.219 -0.602 1 86.69 404 ILE A N 1
ATOM 3076 C CA . ILE A 1 404 ? 7.488 44.281 -1.162 1 86.69 404 ILE A CA 1
ATOM 3077 C C . ILE A 1 404 ? 7.219 44.625 -2.625 1 86.69 404 ILE A C 1
ATOM 3079 O O . ILE A 1 404 ? 6.664 43.812 -3.367 1 86.69 404 ILE A O 1
ATOM 3083 N N . ASN A 1 405 ? 7.582 45.812 -3.072 1 81.12 405 ASN A N 1
ATOM 3084 C CA . ASN A 1 405 ? 7.367 46.219 -4.457 1 81.12 405 ASN A CA 1
ATOM 3085 C C . ASN A 1 405 ? 8.461 45.688 -5.379 1 81.12 405 ASN A C 1
ATOM 3087 O O . ASN A 1 405 ? 8.297 45.688 -6.598 1 81.12 405 ASN A O 1
ATOM 3091 N N . LEU A 1 406 ? 9.594 45.219 -4.77 1 83.5 406 LEU A N 1
ATOM 3092 C CA . LEU A 1 406 ? 10.727 44.781 -5.574 1 83.5 406 LEU A CA 1
ATOM 3093 C C . LEU A 1 406 ? 11.133 43.375 -5.211 1 83.5 406 LEU A C 1
ATOM 3095 O O . LEU A 1 406 ? 11.75 42.656 -6.02 1 83.5 406 LEU A O 1
ATOM 3099 N N . ASP A 1 407 ? 10.789 43.031 -3.965 1 86.94 407 ASP A N 1
ATOM 3100 C CA . ASP A 1 407 ? 11.172 41.719 -3.439 1 86.94 407 ASP A CA 1
ATOM 3101 C C . ASP A 1 407 ? 10 40.719 -3.527 1 86.94 407 ASP A C 1
ATOM 3103 O O . ASP A 1 407 ? 8.93 40.969 -2.977 1 86.94 407 ASP A O 1
ATOM 3107 N N . PHE A 1 408 ? 10.273 39.625 -4.273 1 86.31 408 PHE A N 1
ATOM 3108 C CA . PHE A 1 408 ? 9.195 38.656 -4.438 1 86.31 408 PHE A CA 1
ATOM 3109 C C . PHE A 1 408 ? 9.484 37.375 -3.646 1 86.31 408 PHE A C 1
ATOM 3111 O O . PHE A 1 408 ? 8.836 36.344 -3.855 1 86.31 408 PHE A O 1
ATOM 3118 N N . GLY A 1 409 ? 10.461 37.438 -2.83 1 93.56 409 GLY A N 1
ATOM 3119 C CA . GLY A 1 409 ? 10.734 36.469 -1.79 1 93.56 409 GLY A CA 1
ATOM 3120 C C . GLY A 1 409 ? 10.734 35.031 -2.299 1 93.56 409 GLY A C 1
ATOM 3121 O O . GLY A 1 409 ? 11.469 34.688 -3.229 1 93.56 409 GLY A O 1
ATOM 3122 N N . PHE A 1 410 ? 9.789 34.219 -1.837 1 95.56 410 PHE A N 1
ATOM 3123 C CA . PHE A 1 410 ? 9.781 32.781 -2.051 1 95.56 410 PHE A CA 1
ATOM 3124 C C . PHE A 1 410 ? 8.797 32.406 -3.15 1 95.56 410 PHE A C 1
ATOM 3126 O O . PHE A 1 410 ? 8.391 31.25 -3.256 1 95.56 410 PHE A O 1
ATOM 3133 N N . LYS A 1 411 ? 8.383 33.344 -4.008 1 90.19 411 LYS A N 1
ATOM 3134 C CA . LYS A 1 411 ? 7.477 33.062 -5.121 1 90.19 411 LYS A CA 1
ATOM 3135 C C . LYS A 1 411 ? 8.039 31.984 -6.039 1 90.19 411 LYS A C 1
ATOM 3137 O O . LYS A 1 411 ? 7.297 31.109 -6.504 1 90.19 411 LYS A O 1
ATOM 3142 N N . GLY A 1 412 ? 9.367 32.156 -6.336 1 88.75 412 GLY A N 1
ATOM 3143 C CA . GLY A 1 412 ? 10.008 31.109 -7.141 1 88.75 412 GLY A CA 1
ATOM 3144 C C . GLY A 1 412 ? 9.953 29.734 -6.504 1 88.75 412 GLY A C 1
ATOM 3145 O O . GLY A 1 412 ? 9.75 28.734 -7.195 1 88.75 412 GLY A O 1
ATOM 3146 N N . CYS A 1 413 ? 10.133 29.609 -5.168 1 94.5 413 CYS A N 1
ATOM 3147 C CA . CYS A 1 413 ? 10.031 28.359 -4.438 1 94.5 413 CYS A CA 1
ATOM 3148 C C . CYS A 1 413 ? 8.625 27.781 -4.527 1 94.5 413 CYS A C 1
ATOM 3150 O O . CYS A 1 413 ? 8.453 26.562 -4.613 1 94.5 413 CYS A O 1
ATOM 3152 N N . ASP A 1 414 ? 7.629 28.656 -4.523 1 93.62 414 ASP A N 1
ATOM 3153 C CA . ASP A 1 414 ? 6.242 28.234 -4.645 1 93.62 414 ASP A CA 1
ATOM 3154 C C . ASP A 1 414 ? 6 27.531 -5.984 1 93.62 414 ASP A C 1
ATOM 3156 O O . ASP A 1 414 ? 5.387 26.469 -6.027 1 93.62 414 ASP A O 1
ATOM 3160 N N . ILE A 1 415 ? 6.516 28.141 -7.066 1 88.38 415 ILE A N 1
ATOM 3161 C CA . ILE A 1 415 ? 6.395 27.578 -8.406 1 88.38 415 ILE A CA 1
ATOM 3162 C C . ILE A 1 415 ? 7.133 26.234 -8.461 1 88.38 415 ILE A C 1
ATOM 3164 O O . ILE A 1 415 ? 6.617 25.266 -9.016 1 88.38 415 ILE A O 1
ATOM 3168 N N . ALA A 1 416 ? 8.312 26.203 -7.879 1 92.06 416 ALA A N 1
ATOM 3169 C CA . ALA A 1 416 ? 9.094 24.969 -7.852 1 92.06 416 ALA A CA 1
ATOM 3170 C C . ALA A 1 416 ? 8.367 23.875 -7.09 1 92.06 416 ALA A C 1
ATOM 3172 O O . ALA A 1 416 ? 8.359 22.719 -7.512 1 92.06 416 ALA A O 1
ATOM 3173 N N . MET A 1 417 ? 7.707 24.234 -5.977 1 95.5 417 MET A N 1
ATOM 3174 C CA . MET A 1 417 ? 6.953 23.281 -5.172 1 95.5 417 MET A CA 1
ATOM 3175 C C . MET A 1 417 ? 5.832 22.641 -5.988 1 95.5 417 MET A C 1
ATOM 3177 O O . MET A 1 417 ? 5.59 21.438 -5.891 1 95.5 417 MET A O 1
ATOM 3181 N N . ALA A 1 418 ? 5.133 23.484 -6.754 1 90.88 418 ALA A N 1
ATOM 3182 C CA . ALA A 1 418 ? 4.051 22.969 -7.594 1 90.88 418 ALA A CA 1
ATOM 3183 C C . ALA A 1 418 ? 4.582 21.984 -8.633 1 90.88 418 ALA A C 1
ATOM 3185 O O . ALA A 1 418 ? 3.951 20.953 -8.891 1 90.88 418 ALA A O 1
ATOM 3186 N N . SER A 1 419 ? 5.734 22.344 -9.195 1 89.88 419 SER A N 1
ATOM 3187 C CA . SER A 1 419 ? 6.359 21.469 -10.172 1 89.88 419 SER A CA 1
ATOM 3188 C C . SER A 1 419 ? 6.777 20.141 -9.547 1 89.88 419 SER A C 1
ATOM 3190 O O . SER A 1 419 ? 6.492 19.078 -10.086 1 89.88 419 SER A O 1
ATOM 3192 N N . TYR A 1 420 ? 7.512 20.203 -8.398 1 95.19 420 TYR A N 1
ATOM 3193 C CA . TYR A 1 420 ? 7.941 19 -7.68 1 95.19 420 TYR A CA 1
ATOM 3194 C C . TYR A 1 420 ? 6.746 18.125 -7.328 1 95.19 420 TYR A C 1
ATOM 3196 O O . TYR A 1 420 ? 6.797 16.906 -7.504 1 95.19 420 TYR A O 1
ATOM 3204 N N . MET A 1 421 ? 5.629 18.703 -6.871 1 95.5 421 MET A N 1
ATOM 3205 C CA . MET A 1 421 ? 4.457 17.938 -6.445 1 95.5 421 MET A CA 1
ATOM 3206 C C . MET A 1 421 ? 3.826 17.203 -7.625 1 95.5 421 MET A C 1
ATOM 3208 O O . MET A 1 421 ? 3.414 16.062 -7.496 1 95.5 421 MET A O 1
ATOM 3212 N N . ALA A 1 422 ? 3.727 17.953 -8.766 1 89.38 422 ALA A N 1
ATOM 3213 C CA . ALA A 1 422 ? 3.164 17.328 -9.961 1 89.38 422 ALA A CA 1
ATOM 3214 C C . ALA A 1 422 ? 3.98 16.109 -10.383 1 89.38 422 ALA A C 1
ATOM 3216 O O . ALA A 1 422 ? 3.418 15.07 -10.75 1 89.38 422 ALA A O 1
ATOM 3217 N N . GLU A 1 423 ? 5.262 16.297 -10.328 1 90.56 423 GLU A N 1
ATOM 3218 C CA . GLU A 1 423 ? 6.148 15.188 -10.672 1 90.56 423 GLU A CA 1
ATOM 3219 C C . GLU A 1 423 ? 6.023 14.047 -9.664 1 90.56 423 GLU A C 1
ATOM 3221 O O . GLU A 1 423 ? 6 12.875 -10.047 1 90.56 423 GLU A O 1
ATOM 3226 N N . LEU A 1 424 ? 6.016 14.32 -8.391 1 95.31 424 LEU A N 1
ATOM 3227 C CA . LEU A 1 424 ? 5.863 13.312 -7.34 1 95.31 424 LEU A CA 1
ATOM 3228 C C . LEU A 1 424 ? 4.562 12.539 -7.512 1 95.31 424 LEU A C 1
ATOM 3230 O O . LEU A 1 424 ? 4.531 11.32 -7.344 1 95.31 424 LEU A O 1
ATOM 3234 N N . ASP A 1 425 ? 3.418 13.227 -7.863 1 93.25 425 ASP A N 1
ATOM 3235 C CA . ASP A 1 425 ? 2.135 12.578 -8.125 1 93.25 425 ASP A CA 1
ATOM 3236 C C . ASP A 1 425 ? 2.27 11.508 -9.203 1 93.25 425 ASP A C 1
ATOM 3238 O O . ASP A 1 425 ? 1.634 10.453 -9.117 1 93.25 425 ASP A O 1
ATOM 3242 N N . HIS A 1 426 ? 3.053 11.875 -10.148 1 88.38 426 HIS A N 1
ATOM 3243 C CA . HIS A 1 426 ? 3.277 10.93 -11.227 1 88.38 426 HIS A CA 1
ATOM 3244 C C . HIS A 1 426 ? 4.008 9.688 -10.727 1 88.38 426 HIS A C 1
ATOM 3246 O O . HIS A 1 426 ? 3.617 8.562 -11.047 1 88.38 426 HIS A O 1
ATOM 3252 N N . PHE A 1 427 ? 4.98 9.812 -9.898 1 91.62 427 PHE A N 1
ATOM 3253 C CA . PHE A 1 427 ? 5.82 8.703 -9.453 1 91.62 427 PHE A CA 1
ATOM 3254 C C . PHE A 1 427 ? 5.07 7.82 -8.461 1 91.62 427 PHE A C 1
ATOM 3256 O O . PHE A 1 427 ? 5.445 6.664 -8.25 1 91.62 427 PHE A O 1
ATOM 3263 N N . VAL A 1 428 ? 3.963 8.32 -7.902 1 93.75 428 VAL A N 1
ATOM 3264 C CA . VAL A 1 428 ? 3.213 7.57 -6.898 1 93.75 428 VAL A CA 1
ATOM 3265 C C . VAL A 1 428 ? 2.453 6.43 -7.57 1 93.75 428 VAL A C 1
ATOM 3267 O O . VAL A 1 428 ? 2.061 5.465 -6.91 1 93.75 428 VAL A O 1
ATOM 3270 N N . ASN A 1 429 ? 2.25 6.465 -8.852 1 91.31 429 ASN A N 1
ATOM 3271 C CA . ASN A 1 429 ? 1.584 5.375 -9.562 1 91.31 429 ASN A CA 1
ATOM 3272 C C . ASN A 1 429 ? 2.336 4.059 -9.406 1 91.31 429 ASN A C 1
ATOM 3274 O O . ASN A 1 429 ? 3.566 4.027 -9.461 1 91.31 429 ASN A O 1
ATOM 3278 N N . PRO A 1 430 ? 1.592 2.994 -9.188 1 92.38 430 PRO A N 1
ATOM 3279 C CA . PRO A 1 430 ? 2.262 1.724 -8.898 1 92.38 430 PRO A CA 1
ATOM 3280 C C . PRO A 1 430 ? 2.9 1.094 -10.133 1 92.38 430 PRO A C 1
ATOM 3282 O O . PRO A 1 430 ? 2.416 1.289 -11.25 1 92.38 430 PRO A O 1
ATOM 3285 N N . MET A 1 431 ? 3.994 0.408 -9.906 1 90.94 431 MET A N 1
ATOM 3286 C CA . MET A 1 431 ? 4.676 -0.36 -10.945 1 90.94 431 MET A CA 1
ATOM 3287 C C . MET A 1 431 ? 4.25 -1.823 -10.906 1 90.94 431 MET A C 1
ATOM 3289 O O . MET A 1 431 ? 4.344 -2.527 -11.914 1 90.94 431 MET A O 1
ATOM 3293 N N . SER A 1 432 ? 3.768 -2.25 -9.797 1 89.19 432 SER A N 1
ATOM 3294 C CA . SER A 1 432 ? 3.477 -3.66 -9.555 1 89.19 432 SER A CA 1
ATOM 3295 C C . SER A 1 432 ? 2.352 -4.156 -10.461 1 89.19 432 SER A C 1
ATOM 3297 O O . SER A 1 432 ? 2.166 -5.363 -10.625 1 89.19 432 SER A O 1
ATOM 3299 N N . ASN A 1 433 ? 1.588 -3.23 -11.047 1 88.69 433 ASN A N 1
ATOM 3300 C CA . ASN A 1 433 ? 0.504 -3.66 -11.922 1 88.69 433 ASN A CA 1
ATOM 3301 C C . ASN A 1 433 ? 0.968 -3.775 -13.375 1 88.69 433 ASN A C 1
ATOM 3303 O O . ASN A 1 433 ? 0.215 -4.23 -14.234 1 88.69 433 ASN A O 1
ATOM 3307 N N . HIS A 1 434 ? 2.199 -3.455 -13.695 1 87.44 434 HIS A N 1
ATOM 3308 C CA . HIS A 1 434 ? 2.738 -3.57 -15.047 1 87.44 434 HIS A CA 1
ATOM 3309 C C . HIS A 1 434 ? 3.467 -4.898 -15.234 1 87.44 434 HIS A C 1
ATOM 3311 O O . HIS A 1 434 ? 4.68 -4.918 -15.453 1 87.44 434 HIS A O 1
ATOM 3317 N N . VAL A 1 435 ? 2.756 -5.902 -15.195 1 88 435 VAL A N 1
ATOM 3318 C CA . VAL A 1 435 ? 3.275 -7.262 -15.281 1 88 435 VAL A CA 1
ATOM 3319 C C . VAL A 1 435 ? 3.172 -7.766 -16.719 1 88 435 VAL A C 1
ATOM 3321 O O . VAL A 1 435 ? 2.076 -7.848 -17.281 1 88 435 VAL A O 1
ATOM 3324 N N . LEU A 1 436 ? 4.34 -8.055 -17.297 1 81.69 436 LEU A N 1
ATOM 3325 C CA . LEU A 1 436 ? 4.395 -8.602 -18.641 1 81.69 436 LEU A CA 1
ATOM 3326 C C . LEU A 1 436 ? 5.082 -9.961 -18.656 1 81.69 436 LEU A C 1
ATOM 3328 O O . LEU A 1 436 ? 6.039 -10.18 -17.906 1 81.69 436 LEU A O 1
ATOM 3332 N N . SER A 1 437 ? 4.57 -10.844 -19.484 1 89.19 437 SER A N 1
ATOM 3333 C CA . SER A 1 437 ? 5.148 -12.172 -19.641 1 89.19 437 SER A CA 1
ATOM 3334 C C . SER A 1 437 ? 6.453 -12.125 -20.422 1 89.19 437 SER A C 1
ATOM 3336 O O . SER A 1 437 ? 6.582 -11.352 -21.375 1 89.19 437 SER A O 1
ATOM 3338 N N . ALA A 1 438 ? 7.434 -12.938 -19.938 1 84.31 438 ALA A N 1
ATOM 3339 C CA . ALA A 1 438 ? 8.727 -13.008 -20.609 1 84.31 438 ALA A CA 1
ATOM 3340 C C . ALA A 1 438 ? 9.219 -14.453 -20.719 1 84.31 438 ALA A C 1
ATOM 3342 O O . ALA A 1 438 ? 8.602 -15.359 -20.156 1 84.31 438 ALA A O 1
ATOM 3343 N N . GLU A 1 439 ? 10.352 -14.664 -21.578 1 88.12 439 GLU A N 1
ATOM 3344 C CA . GLU A 1 439 ? 11.07 -15.93 -21.656 1 88.12 439 GLU A CA 1
ATOM 3345 C C . GLU A 1 439 ? 10.148 -17.047 -22.125 1 88.12 439 GLU A C 1
ATOM 3347 O O . GLU A 1 439 ? 10.008 -18.078 -21.453 1 88.12 439 GLU A O 1
ATOM 3352 N N . MET A 1 440 ? 9.406 -16.875 -23.234 1 80.19 440 MET A N 1
ATOM 3353 C CA . MET A 1 440 ? 8.477 -17.812 -23.844 1 80.19 440 MET A CA 1
ATOM 3354 C C . MET A 1 440 ? 7.367 -18.203 -22.875 1 80.19 440 MET A C 1
ATOM 3356 O O . MET A 1 440 ? 7 -19.375 -22.766 1 80.19 440 MET A O 1
ATOM 3360 N N . HIS A 1 441 ? 7.02 -17.281 -21.938 1 87.56 441 HIS A N 1
ATOM 3361 C CA . HIS A 1 441 ? 5.895 -17.312 -21.016 1 87.56 441 HIS A CA 1
ATOM 3362 C C . HIS A 1 441 ? 6.23 -18.141 -19.781 1 87.56 441 HIS A C 1
ATOM 3364 O O . HIS A 1 441 ? 5.355 -18.406 -18.953 1 87.56 441 HIS A O 1
ATOM 3370 N N . ASN A 1 442 ? 7.543 -18.516 -19.641 1 88.38 442 ASN A N 1
ATOM 3371 C CA . ASN A 1 442 ? 7.941 -19.156 -18.391 1 88.38 442 ASN A CA 1
ATOM 3372 C C . ASN A 1 442 ? 7.855 -18.172 -17.219 1 88.38 442 ASN A C 1
ATOM 3374 O O . ASN A 1 442 ? 7.418 -18.547 -16.125 1 88.38 442 ASN A O 1
ATOM 3378 N N . GLN A 1 443 ? 8.336 -17.031 -17.5 1 90.81 443 GLN A N 1
ATOM 3379 C CA . GLN A 1 443 ? 8.164 -15.945 -16.531 1 90.81 443 GLN A CA 1
ATOM 3380 C C . GLN A 1 443 ? 6.84 -15.227 -16.75 1 90.81 443 GLN A C 1
ATOM 3382 O O . GLN A 1 443 ? 6.82 -14.055 -17.141 1 90.81 443 GLN A O 1
ATOM 3387 N N . SER A 1 444 ? 5.777 -15.883 -16.406 1 92.31 444 SER A N 1
ATOM 3388 C CA . SER A 1 444 ? 4.422 -15.484 -16.766 1 92.31 444 SER A CA 1
ATOM 3389 C C . SER A 1 444 ? 3.91 -14.375 -15.844 1 92.31 444 SER A C 1
ATOM 3391 O O . SER A 1 444 ? 3.004 -13.625 -16.203 1 92.31 444 SER A O 1
ATOM 3393 N N . VAL A 1 445 ? 4.469 -14.273 -14.68 1 92.94 445 VAL A N 1
ATOM 3394 C CA . VAL A 1 445 ? 4.25 -13.141 -13.789 1 92.94 445 VAL A CA 1
ATOM 3395 C C . VAL A 1 445 ? 5.59 -12.625 -13.266 1 92.94 445 VAL A C 1
ATOM 3397 O O . VAL A 1 445 ? 6.477 -13.422 -12.93 1 92.94 445 VAL A O 1
ATOM 3400 N N . ASN A 1 446 ? 5.723 -11.312 -13.281 1 93.62 446 ASN A N 1
ATOM 3401 C CA . ASN A 1 446 ? 6.977 -10.688 -12.875 1 93.62 446 ASN A CA 1
ATOM 3402 C C . ASN A 1 446 ? 6.734 -9.43 -12.047 1 93.62 446 ASN A C 1
ATOM 3404 O O . ASN A 1 446 ? 5.805 -8.672 -12.32 1 93.62 446 ASN A O 1
ATOM 3408 N N . SER A 1 447 ? 7.566 -9.18 -11.086 1 93.25 447 SER A N 1
ATOM 3409 C CA . SER A 1 447 ? 7.293 -8.195 -10.047 1 93.25 447 SER A CA 1
ATOM 3410 C C . SER A 1 447 ? 7.715 -6.797 -10.477 1 93.25 447 SER A C 1
ATOM 3412 O O . SER A 1 447 ? 7.207 -5.801 -9.961 1 93.25 447 SER A O 1
ATOM 3414 N N . VAL A 1 448 ? 8.75 -6.734 -11.305 1 94.38 448 VAL A N 1
ATOM 3415 C CA . VAL A 1 448 ? 9.367 -5.477 -11.711 1 94.38 448 VAL A CA 1
ATOM 3416 C C . VAL A 1 448 ? 9.797 -4.688 -10.477 1 94.38 448 VAL A C 1
ATOM 3418 O O . VAL A 1 448 ? 9.734 -3.457 -10.469 1 94.38 448 VAL A O 1
ATOM 3421 N N . GLY A 1 449 ? 10.227 -5.41 -9.5 1 95.44 449 GLY A N 1
ATOM 3422 C CA . GLY A 1 449 ? 10.578 -4.816 -8.219 1 95.44 449 GLY A CA 1
ATOM 3423 C C . GLY A 1 449 ? 11.703 -3.805 -8.32 1 95.44 449 GLY A C 1
ATOM 3424 O O . GLY A 1 449 ? 11.703 -2.791 -7.621 1 95.44 449 GLY A O 1
ATOM 3425 N N . LEU A 1 450 ? 12.711 -4.039 -9.211 1 95.75 450 LEU A N 1
ATOM 3426 C CA . LEU A 1 450 ? 13.836 -3.123 -9.352 1 95.75 450 LEU A CA 1
ATOM 3427 C C . LEU A 1 450 ? 13.375 -1.787 -9.93 1 95.75 450 LEU A C 1
ATOM 3429 O O . LEU A 1 450 ? 13.82 -0.729 -9.484 1 95.75 450 LEU A O 1
ATOM 3433 N N . VAL A 1 451 ? 12.5 -1.833 -10.906 1 95 451 VAL A N 1
ATOM 3434 C CA . VAL A 1 451 ? 11.977 -0.597 -11.477 1 95 451 VAL A CA 1
ATOM 3435 C C . VAL A 1 451 ? 11.195 0.172 -10.414 1 95 451 VAL A C 1
ATOM 3437 O O . VAL A 1 451 ? 11.32 1.395 -10.305 1 95 451 VAL A O 1
ATOM 3440 N N . SER A 1 452 ? 10.375 -0.567 -9.648 1 96.12 452 SER A N 1
ATOM 3441 C CA . SER A 1 452 ? 9.633 0.083 -8.57 1 96.12 452 SER A CA 1
ATOM 3442 C C . SER A 1 452 ? 10.578 0.757 -7.582 1 96.12 452 SER A C 1
ATOM 3444 O O . SER A 1 452 ? 10.312 1.871 -7.125 1 96.12 452 SER A O 1
ATOM 3446 N N . SER A 1 453 ? 11.664 0.102 -7.23 1 96.75 453 SER A N 1
ATOM 3447 C CA . SER A 1 453 ? 12.648 0.667 -6.312 1 96.75 453 SER A CA 1
ATOM 3448 C C . SER A 1 453 ? 13.312 1.904 -6.906 1 96.75 453 SER A C 1
ATOM 3450 O O . SER A 1 453 ? 13.539 2.893 -6.203 1 96.75 453 SER A O 1
ATOM 3452 N N . ARG A 1 454 ? 13.656 1.88 -8.188 1 95.56 454 ARG A N 1
ATOM 3453 C CA . ARG A 1 454 ? 14.273 3.02 -8.852 1 95.56 454 ARG A CA 1
ATOM 3454 C C . ARG A 1 454 ? 13.344 4.227 -8.852 1 95.56 454 ARG A C 1
ATOM 3456 O O . ARG A 1 454 ? 13.773 5.352 -8.594 1 95.56 454 ARG A O 1
ATOM 3463 N N . LEU A 1 455 ? 12.062 3.953 -9.141 1 96.19 455 LEU A N 1
ATOM 3464 C CA . LEU A 1 455 ? 11.086 5.039 -9.141 1 96.19 455 LEU A CA 1
ATOM 3465 C C . LEU A 1 455 ? 10.906 5.602 -7.73 1 96.19 455 LEU A C 1
ATOM 3467 O O . LEU A 1 455 ? 10.672 6.801 -7.562 1 96.19 455 LEU A O 1
ATOM 3471 N N . SER A 1 456 ? 11 4.754 -6.762 1 97.81 456 SER A N 1
ATOM 3472 C CA . SER A 1 456 ? 10.914 5.219 -5.379 1 97.81 456 SER A CA 1
ATOM 3473 C C . SER A 1 456 ? 12.109 6.102 -5.023 1 97.81 456 SER A C 1
ATOM 3475 O O . SER A 1 456 ? 11.969 7.055 -4.254 1 97.81 456 SER A O 1
ATOM 3477 N N . ALA A 1 457 ? 13.297 5.77 -5.543 1 97 457 ALA A N 1
ATOM 3478 C CA . ALA A 1 457 ? 14.477 6.605 -5.328 1 97 457 ALA A CA 1
ATOM 3479 C C . ALA A 1 457 ? 14.273 7.996 -5.93 1 97 457 ALA A C 1
ATOM 3481 O O . ALA A 1 457 ? 14.727 8.992 -5.363 1 97 457 ALA A O 1
ATOM 3482 N N . GLU A 1 458 ? 13.641 8.047 -7.098 1 95 458 GLU A N 1
ATOM 3483 C CA . GLU A 1 458 ? 13.32 9.336 -7.699 1 95 458 GLU A CA 1
ATOM 3484 C C . GLU A 1 458 ? 12.398 10.156 -6.793 1 95 458 GLU A C 1
ATOM 3486 O O . GLU A 1 458 ? 12.602 11.359 -6.621 1 95 458 GLU A O 1
ATOM 3491 N N . ALA A 1 459 ? 11.398 9.484 -6.266 1 97.94 459 ALA A N 1
ATOM 3492 C CA . ALA A 1 459 ? 10.461 10.141 -5.352 1 97.94 459 ALA A CA 1
ATOM 3493 C C . ALA A 1 459 ? 11.188 10.695 -4.133 1 97.94 459 ALA A C 1
ATOM 3495 O O . ALA A 1 459 ? 10.836 11.766 -3.625 1 97.94 459 ALA A O 1
ATOM 3496 N N . ILE A 1 460 ? 12.195 9.984 -3.621 1 98.31 460 ILE A N 1
ATOM 3497 C CA . ILE A 1 460 ? 12.992 10.422 -2.484 1 98.31 460 ILE A CA 1
ATOM 3498 C C . ILE A 1 460 ? 13.656 11.758 -2.811 1 98.31 460 ILE A C 1
ATOM 3500 O O . ILE A 1 460 ? 13.602 12.695 -2.012 1 98.31 460 ILE A O 1
ATOM 3504 N N . GLU A 1 461 ? 14.266 11.836 -3.955 1 96.69 461 GLU A N 1
ATOM 3505 C CA . GLU A 1 461 ? 14.969 13.062 -4.336 1 96.69 461 GLU A CA 1
ATOM 3506 C C . GLU A 1 461 ? 14.008 14.242 -4.398 1 96.69 461 GLU A C 1
ATOM 3508 O O . GLU A 1 461 ? 14.328 15.336 -3.91 1 96.69 461 GLU A O 1
ATOM 3513 N N . ILE A 1 462 ? 12.875 14.016 -4.969 1 97.88 462 ILE A N 1
ATOM 3514 C CA . ILE A 1 462 ? 11.891 15.078 -5.102 1 97.88 462 ILE A CA 1
ATOM 3515 C C . ILE A 1 462 ? 11.422 15.531 -3.719 1 97.88 462 ILE A C 1
ATOM 3517 O O . ILE A 1 462 ? 11.336 16.734 -3.449 1 97.88 462 ILE A O 1
ATOM 3521 N N . LEU A 1 463 ? 11.125 14.555 -2.873 1 98.56 463 LEU A N 1
ATOM 3522 C CA . LEU A 1 463 ? 10.648 14.914 -1.54 1 98.56 463 LEU A CA 1
ATOM 3523 C C . LEU A 1 463 ? 11.742 15.625 -0.747 1 98.56 463 LEU A C 1
ATOM 3525 O O . LEU A 1 463 ? 11.453 16.516 0.051 1 98.56 463 LEU A O 1
ATOM 3529 N N . GLN A 1 464 ? 13.023 15.266 -0.958 1 98.62 464 GLN A N 1
ATOM 3530 C CA . GLN A 1 464 ? 14.125 15.984 -0.332 1 98.62 464 GLN A CA 1
ATOM 3531 C C . GLN A 1 464 ? 14.117 17.453 -0.731 1 98.62 464 GLN A C 1
ATOM 3533 O O . GLN A 1 464 ? 14.344 18.344 0.106 1 98.62 464 GLN A O 1
ATOM 3538 N N . MET A 1 465 ? 13.836 17.719 -1.976 1 98.12 465 MET A N 1
ATOM 3539 C CA . MET A 1 465 ? 13.773 19.094 -2.467 1 98.12 465 MET A CA 1
ATOM 3540 C C . MET A 1 465 ? 12.586 19.828 -1.865 1 98.12 465 MET A C 1
ATOM 3542 O O . MET A 1 465 ? 12.695 21.016 -1.52 1 98.12 465 MET A O 1
ATOM 3546 N N . MET A 1 466 ? 11.492 19.125 -1.717 1 98.69 466 MET A N 1
ATOM 3547 C CA . MET A 1 466 ? 10.297 19.75 -1.135 1 98.69 466 MET A CA 1
ATOM 3548 C C . MET A 1 466 ? 10.516 20.062 0.341 1 98.69 466 MET A C 1
ATOM 3550 O O . MET A 1 466 ? 10.125 21.125 0.815 1 98.69 466 MET A O 1
ATOM 3554 N N . VAL A 1 467 ? 11.117 19.125 1.038 1 98.75 467 VAL A N 1
ATOM 3555 C CA . VAL A 1 467 ? 11.461 19.344 2.439 1 98.75 467 VAL A CA 1
ATOM 3556 C C . VAL A 1 467 ? 12.406 20.547 2.559 1 98.75 467 VAL A C 1
ATOM 3558 O O . VAL A 1 467 ? 12.258 21.375 3.455 1 98.75 467 VAL A O 1
ATOM 3561 N N . THR A 1 468 ? 13.359 20.625 1.656 1 98.69 468 THR A N 1
ATOM 3562 C CA . THR A 1 468 ? 14.336 21.719 1.627 1 98.69 468 THR A CA 1
ATOM 3563 C C . THR A 1 468 ? 13.633 23.062 1.496 1 98.69 468 THR A C 1
ATOM 3565 O O . THR A 1 468 ? 13.891 23.984 2.277 1 98.69 468 THR A O 1
ATOM 3568 N N . ASN A 1 469 ? 12.734 23.156 0.537 1 98.38 469 ASN A N 1
ATOM 3569 C CA . ASN A 1 469 ? 11.961 24.375 0.34 1 98.38 469 ASN A CA 1
ATOM 3570 C C . ASN A 1 469 ? 11.164 24.734 1.588 1 98.38 469 ASN A C 1
ATOM 3572 O O . ASN A 1 469 ? 11.133 25.906 1.991 1 98.38 469 ASN A O 1
ATOM 3576 N N . SER A 1 470 ? 10.539 23.75 2.184 1 98.69 470 SER A N 1
ATOM 3577 C CA . SER A 1 470 ? 9.688 23.984 3.348 1 98.69 470 SER A CA 1
ATOM 3578 C C . SER A 1 470 ? 10.508 24.438 4.547 1 98.69 470 SER A C 1
ATOM 3580 O O . SER A 1 470 ? 10.062 25.312 5.309 1 98.69 470 SER A O 1
ATOM 3582 N N . LEU A 1 471 ? 11.68 23.828 4.742 1 98.62 471 LEU A N 1
ATOM 3583 C CA . LEU A 1 471 ? 12.539 24.219 5.855 1 98.62 471 LEU A CA 1
ATOM 3584 C C . LEU A 1 471 ? 12.977 25.672 5.727 1 98.62 471 LEU A C 1
ATOM 3586 O O . LEU A 1 471 ? 12.891 26.438 6.691 1 98.62 471 LEU A O 1
ATOM 3590 N N . LEU A 1 472 ? 13.398 26.094 4.562 1 98.25 472 LEU A N 1
ATOM 3591 C CA . LEU A 1 472 ? 13.859 27.469 4.375 1 98.25 472 LEU A CA 1
ATOM 3592 C C . LEU A 1 472 ? 12.711 28.453 4.551 1 98.25 472 LEU A C 1
ATOM 3594 O O . LEU A 1 472 ? 12.875 29.484 5.195 1 98.25 472 LEU A O 1
ATOM 3598 N N . LEU A 1 473 ? 11.602 28.094 3.973 1 98.31 473 LEU A N 1
ATOM 3599 C CA . LEU A 1 473 ? 10.438 28.969 4.055 1 98.31 473 LEU A CA 1
ATOM 3600 C C . LEU A 1 473 ? 10 29.141 5.504 1 98.31 473 LEU A C 1
ATOM 3602 O O . LEU A 1 473 ? 9.68 30.266 5.926 1 98.31 473 LEU A O 1
ATOM 3606 N N . THR A 1 474 ? 9.953 28.094 6.242 1 98.62 474 THR A N 1
ATOM 3607 C CA . THR A 1 474 ? 9.398 28.141 7.586 1 98.62 474 THR A CA 1
ATOM 3608 C C . THR A 1 474 ? 10.336 28.891 8.531 1 98.62 474 THR A C 1
ATOM 3610 O O . THR A 1 474 ? 9.883 29.594 9.43 1 98.62 474 THR A O 1
ATOM 3613 N N . VAL A 1 475 ? 11.664 28.781 8.344 1 98.06 475 VAL A N 1
ATOM 3614 C CA . VAL A 1 475 ? 12.578 29.547 9.195 1 98.06 475 VAL A CA 1
ATOM 3615 C C . VAL A 1 475 ? 12.453 31.031 8.891 1 98.06 475 VAL A C 1
ATOM 3617 O O . VAL A 1 475 ? 12.562 31.859 9.789 1 98.06 475 VAL A O 1
ATOM 3620 N N . GLN A 1 476 ? 12.266 31.391 7.594 1 97.94 476 GLN A N 1
ATOM 3621 C CA . GLN A 1 476 ? 11.938 32.781 7.246 1 97.94 476 GLN A CA 1
ATOM 3622 C C . GLN A 1 476 ? 10.641 33.219 7.906 1 97.94 476 GLN A C 1
ATOM 3624 O O . GLN A 1 476 ? 10.547 34.344 8.43 1 97.94 476 GLN A O 1
ATOM 3629 N N . GLY A 1 477 ? 9.688 32.312 7.867 1 98.5 477 GLY A N 1
ATOM 3630 C CA . GLY A 1 477 ? 8.375 32.594 8.414 1 98.5 477 GLY A CA 1
ATOM 3631 C C . GLY A 1 477 ? 8.398 32.875 9.898 1 98.5 477 GLY A C 1
ATOM 3632 O O . GLY A 1 477 ? 7.734 33.812 10.367 1 98.5 477 GLY A O 1
ATOM 3633 N N . VAL A 1 478 ? 9.141 32.156 10.695 1 98.12 478 VAL A N 1
ATOM 3634 C CA . VAL A 1 478 ? 9.172 32.344 12.141 1 98.12 478 VAL A CA 1
ATOM 3635 C C . VAL A 1 478 ? 9.898 33.656 12.469 1 98.12 478 VAL A C 1
ATOM 3637 O O . VAL A 1 478 ? 9.594 34.312 13.469 1 98.12 478 VAL A O 1
ATOM 3640 N N . ASP A 1 479 ? 10.914 34.062 11.695 1 98.25 479 ASP A N 1
ATOM 3641 C CA . ASP A 1 479 ? 11.594 35.344 11.883 1 98.25 479 ASP A CA 1
ATOM 3642 C C . ASP A 1 479 ? 10.641 36.5 11.617 1 98.25 479 ASP A C 1
ATOM 3644 O O . ASP A 1 479 ? 10.617 37.469 12.375 1 98.25 479 ASP A O 1
ATOM 3648 N N . LEU A 1 480 ? 9.914 36.375 10.531 1 97.94 480 LEU A N 1
ATOM 3649 C CA . LEU A 1 480 ? 8.961 37.406 10.188 1 97.94 480 LEU A CA 1
ATOM 3650 C C . LEU A 1 480 ? 7.863 37.531 11.234 1 97.94 480 LEU A C 1
ATOM 3652 O O . LEU A 1 480 ? 7.398 38.625 11.547 1 97.94 480 LEU A O 1
ATOM 3656 N N . ARG A 1 481 ? 7.434 36.375 11.703 1 97.31 481 ARG A N 1
ATOM 3657 C CA . ARG A 1 481 ? 6.414 36.344 12.742 1 97.31 481 ARG A CA 1
ATOM 3658 C C . ARG A 1 481 ? 6.895 37.094 13.992 1 97.31 481 ARG A C 1
ATOM 3660 O O . ARG A 1 481 ? 6.16 37.906 14.562 1 97.31 481 ARG A O 1
ATOM 3667 N N . TYR A 1 482 ? 8.117 36.812 14.453 1 97.19 482 TYR A N 1
ATOM 3668 C CA . TYR A 1 482 ? 8.648 37.5 15.633 1 97.19 482 TYR A CA 1
ATOM 3669 C C . TYR A 1 482 ? 8.891 38.969 15.359 1 97.19 482 TYR A C 1
ATOM 3671 O O . TYR A 1 482 ? 8.617 39.812 16.219 1 97.19 482 TYR A O 1
ATOM 3679 N N . LEU A 1 483 ? 9.391 39.281 14.195 1 97.06 483 LEU A N 1
ATOM 3680 C CA . LEU A 1 483 ? 9.562 40.688 13.805 1 97.06 483 LEU A CA 1
ATOM 3681 C C . LEU A 1 483 ? 8.242 41.438 13.891 1 97.06 483 LEU A C 1
ATOM 3683 O O . LEU A 1 483 ? 8.195 42.562 14.414 1 97.06 483 LEU A O 1
ATOM 3687 N N . LYS A 1 484 ? 7.215 40.844 13.352 1 96.44 484 LYS A N 1
ATOM 3688 C CA . LYS A 1 484 ? 5.891 41.469 13.43 1 96.44 484 LYS A CA 1
ATOM 3689 C C . LYS A 1 484 ? 5.488 41.719 14.883 1 96.44 484 LYS A C 1
ATOM 3691 O O . LYS A 1 484 ? 4.977 42.781 15.203 1 96.44 484 LYS A O 1
ATOM 3696 N N . LEU A 1 485 ? 5.695 40.781 15.719 1 95.25 485 LEU A N 1
ATOM 3697 C CA . LEU A 1 485 ? 5.336 40.906 17.125 1 95.25 485 LEU A CA 1
ATOM 3698 C C . LEU A 1 485 ? 6.086 42.062 17.766 1 95.25 485 LEU A C 1
ATOM 3700 O O . LEU A 1 485 ? 5.504 42.844 18.531 1 95.25 485 LEU A O 1
ATOM 3704 N N . LEU A 1 486 ? 7.34 42.219 17.453 1 95.44 486 LEU A N 1
ATOM 3705 C CA . LEU A 1 486 ? 8.156 43.281 18 1 95.44 486 LEU A CA 1
ATOM 3706 C C . LEU A 1 486 ? 7.676 44.656 17.5 1 95.44 486 LEU A C 1
ATOM 3708 O O . LEU A 1 486 ? 7.578 45.594 18.281 1 95.44 486 LEU A O 1
ATOM 3712 N N . VAL A 1 487 ? 7.383 44.688 16.25 1 95.38 487 VAL A N 1
ATOM 3713 C CA . VAL A 1 487 ? 6.945 45.938 15.625 1 95.38 487 VAL A CA 1
ATOM 3714 C C . VAL A 1 487 ? 5.578 46.312 16.172 1 95.38 487 VAL A C 1
ATOM 3716 O O . VAL A 1 487 ? 5.352 47.5 16.5 1 95.38 487 VAL A O 1
ATOM 3719 N N . VAL A 1 488 ? 4.691 45.375 16.266 1 93.88 488 VAL A N 1
ATOM 3720 C CA . VAL A 1 488 ? 3.342 45.656 16.766 1 93.88 488 VAL A CA 1
ATOM 3721 C C . VAL A 1 488 ? 3.398 46.094 18.219 1 93.88 488 VAL A C 1
ATOM 3723 O O . VAL A 1 488 ? 2.643 46.969 18.641 1 93.88 488 VAL A O 1
ATOM 3726 N N . ALA A 1 489 ? 4.258 45.531 18.969 1 93.75 489 ALA A N 1
ATOM 3727 C CA . ALA A 1 489 ? 4.43 45.938 20.359 1 93.75 489 ALA A CA 1
ATOM 3728 C C . ALA A 1 489 ? 4.883 47.375 20.453 1 93.75 489 ALA A C 1
ATOM 3730 O O . ALA A 1 489 ? 4.406 48.156 21.297 1 93.75 489 ALA A O 1
ATOM 3731 N N . GLU A 1 490 ? 5.824 47.781 19.609 1 92.81 490 GLU A N 1
ATOM 3732 C CA . GLU A 1 490 ? 6.297 49.156 19.547 1 92.81 490 GLU A CA 1
ATOM 3733 C C . GLU A 1 490 ? 5.188 50.125 19.094 1 92.81 490 GLU A C 1
ATOM 3735 O O . GLU A 1 490 ? 5.078 51.219 19.594 1 92.81 490 GLU A O 1
ATOM 3740 N N . MET A 1 491 ? 4.461 49.625 18.172 1 92 491 MET A N 1
ATOM 3741 C CA . MET A 1 491 ? 3.346 50.438 17.656 1 92 491 MET A CA 1
ATOM 3742 C C . MET A 1 491 ? 2.295 50.656 18.75 1 92 491 MET A C 1
ATOM 3744 O O . MET A 1 491 ? 1.805 51.781 18.906 1 92 491 MET A O 1
ATOM 3748 N N . ASP A 1 492 ? 2.012 49.656 19.453 1 92.38 492 ASP A N 1
ATOM 3749 C CA . ASP A 1 492 ? 1.022 49.75 20.516 1 92.38 492 ASP A CA 1
ATOM 3750 C C . ASP A 1 492 ? 1.493 50.688 21.625 1 92.38 492 ASP A C 1
ATOM 3752 O O . ASP A 1 492 ? 0.706 51.469 22.141 1 92.38 492 ASP A O 1
ATOM 3756 N N . SER A 1 493 ? 2.729 50.625 21.953 1 92.75 493 SER A N 1
ATOM 3757 C CA . SER A 1 493 ? 3.309 51.531 22.938 1 92.75 493 SER A CA 1
ATOM 3758 C C . SER A 1 493 ? 3.225 52.969 22.484 1 92.75 493 SER A C 1
ATOM 3760 O O . SER A 1 493 ? 2.893 53.875 23.266 1 92.75 493 SER A O 1
ATOM 3762 N N . PHE A 1 494 ? 3.482 53.25 21.266 1 91.56 494 PHE A N 1
ATOM 3763 C CA . PHE A 1 494 ? 3.436 54.594 20.688 1 91.56 494 PHE A CA 1
ATOM 3764 C C . PHE A 1 494 ? 2.01 55.125 20.688 1 91.56 494 PHE A C 1
ATOM 3766 O O . PHE A 1 494 ? 1.784 56.312 21 1 91.56 494 PHE A O 1
ATOM 3773 N N . ILE A 1 495 ? 1.119 54.25 20.344 1 90.88 495 ILE A N 1
ATOM 3774 C CA . ILE A 1 495 ? -0.282 54.656 20.266 1 90.88 495 ILE A CA 1
ATOM 3775 C C . ILE A 1 495 ? -0.804 54.969 21.656 1 90.88 495 ILE A C 1
ATOM 3777 O O . ILE A 1 495 ? -1.606 55.906 21.828 1 90.88 495 ILE A O 1
ATOM 3781 N N . LYS A 1 496 ? -0.298 54.219 22.578 1 92.56 496 LYS A N 1
ATOM 3782 C CA . LYS A 1 496 ? -0.679 54.531 23.953 1 92.56 496 LYS A CA 1
ATOM 3783 C C . LYS A 1 496 ? -0.195 55.906 24.375 1 92.56 496 LYS A C 1
ATOM 3785 O O . LYS A 1 496 ? -0.896 56.625 25.094 1 92.56 496 LYS A O 1
ATOM 3790 N N . GLU A 1 497 ? 0.879 56.281 23.859 1 90.56 497 GLU A N 1
ATOM 3791 C CA . GLU A 1 497 ? 1.472 57.562 24.172 1 90.56 497 GLU A CA 1
ATOM 3792 C C . GLU A 1 497 ? 0.894 58.656 23.297 1 90.56 497 GLU A C 1
ATOM 3794 O O . GLU A 1 497 ? 0.83 59.812 23.703 1 90.56 497 GLU A O 1
ATOM 3799 N N . ASN A 1 498 ? 0.492 58.219 22.109 1 88.12 498 ASN A N 1
ATOM 3800 C CA . ASN A 1 498 ? -0.018 59.156 21.109 1 88.12 498 ASN A CA 1
ATOM 3801 C C . ASN A 1 498 ? -1.307 58.625 20.469 1 88.12 498 ASN A C 1
ATOM 3803 O O . ASN A 1 498 ? -1.322 58.281 19.297 1 88.12 498 ASN A O 1
ATOM 3807 N N . PRO A 1 499 ? -2.389 58.719 21.094 1 87.44 499 PRO A N 1
ATOM 3808 C CA . PRO A 1 499 ? -3.629 58.062 20.656 1 87.44 499 PRO A CA 1
ATOM 3809 C C . PRO A 1 499 ? -4.148 58.625 19.344 1 87.44 499 PRO A C 1
ATOM 3811 O O . PRO A 1 499 ? -4.855 57.938 18.609 1 87.44 499 PRO A O 1
ATOM 3814 N N . GLY A 1 500 ? -3.85 59.812 19.047 1 81.5 500 GLY A N 1
ATOM 3815 C CA . GLY A 1 500 ? -4.324 60.438 17.828 1 81.5 500 GLY A CA 1
ATOM 3816 C C . GLY A 1 500 ? -3.809 59.781 16.562 1 81.5 500 GLY A C 1
ATOM 3817 O O . GLY A 1 500 ? -4.391 59.938 15.492 1 81.5 500 GLY A O 1
ATOM 3818 N N . PHE A 1 501 ? -2.818 58.938 16.797 1 85.94 501 PHE A N 1
ATOM 3819 C CA . PHE A 1 501 ? -2.188 58.344 15.625 1 85.94 501 PHE A CA 1
ATOM 3820 C C . PHE A 1 501 ? -2.766 56.969 15.352 1 85.94 501 PHE A C 1
ATOM 3822 O O . PHE A 1 501 ? -2.426 56.312 14.352 1 85.94 501 PHE A O 1
ATOM 3829 N N . LYS A 1 502 ? -3.607 56.469 16.109 1 86.81 502 LYS A N 1
ATOM 3830 C CA . LYS A 1 502 ? -4.141 55.125 16 1 86.81 502 LYS A CA 1
ATOM 3831 C C . LYS A 1 502 ? -4.754 54.875 14.633 1 86.81 502 LYS A C 1
ATOM 3833 O O . LYS A 1 502 ? -4.438 53.906 13.969 1 86.81 502 LYS A O 1
ATOM 3838 N N . HIS A 1 503 ? -5.547 55.719 14.164 1 83.75 503 HIS A N 1
ATOM 3839 C CA . HIS A 1 503 ? -6.25 55.562 12.898 1 83.75 503 HIS A CA 1
ATOM 3840 C C . HIS A 1 503 ? -5.285 55.625 11.719 1 83.75 503 HIS A C 1
ATOM 3842 O O . HIS A 1 503 ? -5.438 54.875 10.75 1 83.75 503 HIS A O 1
ATOM 3848 N N . LEU A 1 504 ? -4.367 56.438 11.875 1 81 504 LEU A N 1
ATOM 3849 C CA . LEU A 1 504 ? -3.396 56.594 10.797 1 81 504 LEU A CA 1
ATOM 3850 C C . LEU A 1 504 ? -2.547 55.344 10.641 1 81 504 LEU A C 1
ATOM 3852 O O . LEU A 1 504 ? -2.365 54.844 9.523 1 81 504 LEU A O 1
ATOM 3856 N N . LEU A 1 505 ? -2.123 54.844 11.703 1 86.5 505 LEU A N 1
ATOM 3857 C CA . LEU A 1 505 ? -1.218 53.688 11.664 1 86.5 505 LEU A CA 1
ATOM 3858 C C . LEU A 1 505 ? -1.96 52.406 11.25 1 86.5 505 LEU A C 1
ATOM 3860 O O . LEU A 1 505 ? -1.377 51.531 10.625 1 86.5 505 LEU A O 1
ATOM 3864 N N . LYS A 1 506 ? -3.205 52.312 11.5 1 84.25 506 LYS A N 1
ATOM 3865 C CA . LYS A 1 506 ? -4.016 51.156 11.18 1 84.25 506 LYS A CA 1
ATOM 3866 C C . LYS A 1 506 ? -4.23 51.031 9.672 1 84.25 506 LYS A C 1
ATOM 3868 O O . LYS A 1 506 ? -4.574 49.938 9.172 1 84.25 506 LYS A O 1
ATOM 3873 N N . GLU A 1 507 ? -3.988 52.031 8.961 1 83.81 507 GLU A N 1
ATOM 3874 C CA . GLU A 1 507 ? -4.184 52.031 7.516 1 83.81 507 GLU A CA 1
ATOM 3875 C C . GLU A 1 507 ? -3.025 51.344 6.797 1 83.81 507 GLU A C 1
ATOM 3877 O O . GLU A 1 507 ? -3.121 51.031 5.609 1 83.81 507 GLU A O 1
ATOM 3882 N N . PHE A 1 508 ? -1.975 51.062 7.52 1 86.25 508 PHE A N 1
ATOM 3883 C CA . PHE A 1 508 ? -0.79 50.469 6.914 1 86.25 508 PHE A CA 1
ATOM 3884 C C . PHE A 1 508 ? -0.547 49.062 7.469 1 86.25 508 PHE A C 1
ATOM 3886 O O . PHE A 1 508 ? -0.763 48.844 8.656 1 86.25 508 PHE A O 1
ATOM 3893 N N . GLU A 1 509 ? -0.145 48.25 6.5 1 89.94 509 GLU A N 1
ATOM 3894 C CA . GLU A 1 509 ? 0.404 47 7.004 1 89.94 509 GLU A CA 1
ATOM 3895 C C . GLU A 1 509 ? 1.738 47.219 7.707 1 89.94 509 GLU A C 1
ATOM 3897 O O . GLU A 1 509 ? 2.531 48.062 7.293 1 89.94 509 GLU A O 1
ATOM 3902 N N . TRP A 1 510 ? 1.957 46.438 8.695 1 92.5 510 TRP A N 1
ATOM 3903 C CA . TRP A 1 510 ? 3.148 46.625 9.508 1 92.5 510 TRP A CA 1
ATOM 3904 C C . TRP A 1 510 ? 4.41 46.562 8.656 1 92.5 510 TRP A C 1
ATOM 3906 O O . TRP A 1 510 ? 5.348 47.344 8.859 1 92.5 510 TRP A O 1
ATOM 3916 N N . TYR A 1 511 ? 4.492 45.656 7.66 1 93.19 511 TYR A N 1
ATOM 3917 C CA . TYR A 1 511 ? 5.711 45.469 6.887 1 93.19 511 TYR A CA 1
ATOM 3918 C C . TYR A 1 511 ? 5.914 46.594 5.875 1 93.19 511 TYR A C 1
ATOM 3920 O O . TYR A 1 511 ? 7.027 46.812 5.391 1 93.19 511 TYR A O 1
ATOM 3928 N N . GLU A 1 512 ? 4.91 47.312 5.562 1 88 512 GLU A N 1
ATOM 3929 C CA . GLU A 1 512 ? 5.074 48.531 4.75 1 88 512 GLU A CA 1
ATOM 3930 C C . GLU A 1 512 ? 5.832 49.594 5.508 1 88 512 GLU A C 1
ATOM 3932 O O . GLU A 1 512 ? 6.617 50.344 4.918 1 88 512 GLU A O 1
ATOM 3937 N N . LEU A 1 513 ? 5.527 49.656 6.777 1 90 513 LEU A N 1
ATOM 3938 C CA . LEU A 1 513 ? 6.172 50.656 7.641 1 90 513 LEU A CA 1
ATOM 3939 C C . LEU A 1 513 ? 7.625 50.281 7.902 1 90 513 LEU A C 1
ATOM 3941 O O . LEU A 1 513 ? 8.469 51.156 8.117 1 90 513 LEU A O 1
ATOM 3945 N N . VAL A 1 514 ? 7.871 49 7.832 1 93.19 514 VAL A N 1
ATOM 3946 C CA . VAL A 1 514 ? 9.18 48.5 8.219 1 93.19 514 VAL A CA 1
ATOM 3947 C C . VAL A 1 514 ? 10.078 48.375 6.988 1 93.19 514 VAL A C 1
ATOM 3949 O O . VAL A 1 514 ? 11.258 48.719 7.035 1 93.19 514 VAL A O 1
ATOM 3952 N N . PHE A 1 515 ? 9.562 47.906 5.84 1 92.5 515 PHE A N 1
ATOM 3953 C CA . PHE A 1 515 ? 10.375 47.531 4.695 1 92.5 515 PHE A CA 1
ATOM 3954 C C . PHE A 1 515 ? 10.609 48.688 3.768 1 92.5 515 PHE A C 1
ATOM 3956 O O . PHE A 1 515 ? 11.555 48.719 2.979 1 92.5 515 PHE A O 1
ATOM 3963 N N . SER A 1 516 ? 9.766 49.688 3.805 1 85.38 516 SER A N 1
ATOM 3964 C CA . SER A 1 516 ? 9.875 50.844 2.912 1 85.38 516 SER A CA 1
ATOM 3965 C C . SER A 1 516 ? 10.805 51.906 3.49 1 85.38 516 SER A C 1
ATOM 3967 O O . SER A 1 516 ? 11.008 51.969 4.703 1 85.38 516 SER A O 1
ATOM 3969 N N . ASP A 1 517 ? 11.273 52.719 2.607 1 85.06 517 ASP A N 1
ATOM 3970 C CA . ASP A 1 517 ? 12.094 53.844 3.057 1 85.06 517 ASP A CA 1
ATOM 3971 C C . ASP A 1 517 ? 11.273 54.844 3.871 1 85.06 517 ASP A C 1
ATOM 3973 O O . ASP A 1 517 ? 10.086 55.031 3.613 1 85.06 517 ASP A O 1
ATOM 3977 N N . ILE A 1 518 ? 11.906 55.469 4.809 1 83.5 518 ILE A N 1
ATOM 3978 C CA . ILE A 1 518 ? 11.234 56.375 5.746 1 83.5 518 ILE A CA 1
ATOM 3979 C C . ILE A 1 518 ? 10.562 57.5 4.984 1 83.5 518 ILE A C 1
ATOM 3981 O O . ILE A 1 518 ? 9.406 57.844 5.266 1 83.5 518 ILE A O 1
ATOM 3985 N N . ALA A 1 519 ? 11.344 58.031 4.004 1 80.88 519 ALA A N 1
ATOM 3986 C CA . ALA A 1 519 ? 10.82 59.156 3.244 1 80.88 519 ALA A CA 1
ATOM 3987 C C . ALA A 1 519 ? 9.547 58.781 2.492 1 80.88 519 ALA A C 1
ATOM 3989 O O . ALA A 1 519 ? 8.57 59.531 2.496 1 80.88 519 ALA A O 1
ATOM 3990 N N . THR A 1 520 ? 9.625 57.719 1.949 1 81.88 520 THR A N 1
ATOM 3991 C CA . THR A 1 520 ? 8.492 57.219 1.177 1 81.88 520 THR A CA 1
ATOM 3992 C C . THR A 1 520 ? 7.289 56.969 2.084 1 81.88 520 THR A C 1
ATOM 3994 O O . THR A 1 520 ? 6.152 57.281 1.723 1 81.88 520 THR A O 1
ATOM 3997 N N . THR A 1 521 ? 7.504 56.406 3.258 1 83.19 521 THR A N 1
ATOM 3998 C CA . THR A 1 521 ? 6.449 56.094 4.211 1 83.19 521 THR A CA 1
ATOM 3999 C C . THR A 1 521 ? 5.789 57.344 4.734 1 83.19 521 THR A C 1
ATOM 4001 O O . THR A 1 521 ? 4.559 57.438 4.789 1 83.19 521 THR A O 1
ATOM 4004 N N . ILE A 1 522 ? 6.617 58.312 5.008 1 81.69 522 ILE A N 1
ATOM 4005 C CA . ILE A 1 522 ? 6.105 59.594 5.543 1 81.69 522 ILE A CA 1
ATOM 4006 C C . ILE A 1 522 ? 5.312 60.312 4.461 1 81.69 522 ILE A C 1
ATOM 4008 O O . ILE A 1 522 ? 4.254 60.875 4.734 1 81.69 522 ILE A O 1
ATOM 4012 N N . ASP A 1 523 ? 5.859 60.281 3.264 1 82.38 523 ASP A N 1
ATOM 4013 C CA . ASP A 1 523 ? 5.172 60.906 2.146 1 82.38 523 ASP A CA 1
ATOM 4014 C C . ASP A 1 523 ? 3.795 60.281 1.923 1 82.38 523 ASP A C 1
ATOM 4016 O O . ASP A 1 523 ? 2.824 61 1.641 1 82.38 523 ASP A O 1
ATOM 4020 N N . ARG A 1 524 ? 3.748 59.062 2.062 1 81.31 524 ARG A N 1
ATOM 4021 C CA . ARG A 1 524 ? 2.482 58.344 1.896 1 81.31 524 ARG A CA 1
ATOM 4022 C C . ARG A 1 524 ? 1.504 58.719 3.008 1 81.31 524 ARG A C 1
ATOM 4024 O O . ARG A 1 524 ? 0.307 58.875 2.76 1 81.31 524 ARG A O 1
ATOM 4031 N N . MET A 1 525 ? 1.976 58.812 4.176 1 81.19 525 MET A N 1
ATOM 4032 C CA . MET A 1 525 ? 1.136 59.188 5.316 1 81.19 525 MET A CA 1
ATOM 4033 C C . MET A 1 525 ? 0.587 60.594 5.164 1 81.19 525 MET A C 1
ATOM 4035 O O . MET A 1 525 ? -0.568 60.875 5.5 1 81.19 525 MET A O 1
ATOM 4039 N N . LYS A 1 526 ? 1.405 61.438 4.691 1 77.5 526 LYS A N 1
ATOM 4040 C CA . LYS A 1 526 ? 0.994 62.844 4.488 1 77.5 526 LYS A CA 1
ATOM 4041 C C . LYS A 1 526 ? -0.117 62.938 3.445 1 77.5 526 LYS A C 1
ATOM 4043 O O . LYS A 1 526 ? -1.01 63.781 3.555 1 77.5 526 LYS A O 1
ATOM 4048 N N . ARG A 1 527 ? -0.067 62.125 2.555 1 80.12 527 ARG A N 1
ATOM 4049 C CA . ARG A 1 527 ? -1.053 62.125 1.479 1 80.12 527 ARG A CA 1
ATOM 4050 C C . ARG A 1 527 ? -2.391 61.562 1.956 1 80.12 527 ARG A C 1
ATOM 4052 O O . ARG A 1 527 ? -3.445 61.938 1.439 1 80.12 527 ARG A O 1
ATOM 4059 N N . ASN A 1 528 ? -2.373 60.562 2.789 1 66.88 528 ASN A N 1
ATOM 4060 C CA . ASN A 1 528 ? -3.592 59.938 3.293 1 66.88 528 ASN A CA 1
ATOM 4061 C C . ASN A 1 528 ? -4.25 60.781 4.375 1 66.88 528 ASN A C 1
ATOM 4063 O O . ASN A 1 528 ? -5.453 60.656 4.625 1 66.88 528 ASN A O 1
ATOM 4067 N N . ASP A 1 529 ? -3.441 61.469 5.363 1 60.72 529 ASP A N 1
ATOM 4068 C CA . ASP A 1 529 ? -3.941 62.25 6.5 1 60.72 529 ASP A CA 1
ATOM 4069 C C . ASP A 1 529 ? -4.355 63.656 6.074 1 60.72 529 ASP A C 1
ATOM 4071 O O . ASP A 1 529 ? -3.572 64.375 5.461 1 60.72 529 ASP A O 1
ATOM 4075 N N . GLY A 1 530 ? -5.488 63.844 5.641 1 51.44 530 GLY A N 1
ATOM 4076 C CA . GLY A 1 530 ? -6.137 65.125 5.766 1 51.44 530 GLY A CA 1
ATOM 4077 C C . GLY A 1 530 ? -5.828 65.812 7.074 1 51.44 530 GLY A C 1
ATOM 4078 O O . GLY A 1 530 ? -6.539 66.75 7.469 1 51.44 530 GLY A O 1
ATOM 4079 N N . LEU A 1 531 ? -4.988 65.125 7.996 1 52.22 531 LEU A N 1
ATOM 4080 C CA . LEU A 1 531 ? -5.055 65.625 9.359 1 52.22 531 LEU A CA 1
ATOM 4081 C C . LEU A 1 531 ? -4.133 66.875 9.547 1 52.22 531 LEU A C 1
ATOM 4083 O O . LEU A 1 531 ? -2.91 66.75 9.453 1 52.22 531 LEU A O 1
ATOM 4087 N N . ASN A 1 532 ? -4.48 67.875 9.594 1 54.78 532 ASN A N 1
ATOM 4088 C CA . ASN A 1 532 ? -3.994 69.125 10.109 1 54.78 532 ASN A CA 1
ATOM 4089 C C . ASN A 1 532 ? -3.51 69 11.547 1 54.78 532 ASN A C 1
ATOM 4091 O O . ASN A 1 532 ? -4.223 68.5 12.406 1 54.78 532 ASN A O 1
ATOM 4095 N N . GLY A 1 533 ? -2.117 69.062 11.914 1 61.38 533 GLY A N 1
ATOM 4096 C CA . GLY A 1 533 ? -1.576 69.188 13.258 1 61.38 533 GLY A CA 1
ATOM 4097 C C . GLY A 1 533 ? -0.803 68 13.711 1 61.38 533 GLY A C 1
ATOM 4098 O O . GLY A 1 533 ? -0.438 67.875 14.883 1 61.38 533 GLY A O 1
ATOM 4099 N N . VAL A 1 534 ? -0.645 66.938 12.852 1 68.38 534 VAL A N 1
ATOM 4100 C CA . VAL A 1 534 ? 0.069 65.75 13.258 1 68.38 534 VAL A CA 1
ATOM 4101 C C . VAL A 1 534 ? 1.568 66.062 13.312 1 68.38 534 VAL A C 1
ATOM 4103 O O . VAL A 1 534 ? 2.121 66.688 12.414 1 68.38 534 VAL A O 1
ATOM 4106 N N . ASN A 1 535 ? 2.158 65.812 14.438 1 78.19 535 ASN A N 1
ATOM 4107 C CA . ASN A 1 535 ? 3.604 65.938 14.594 1 78.19 535 ASN A CA 1
ATOM 4108 C C . ASN A 1 535 ? 4.324 64.75 13.914 1 78.19 535 ASN A C 1
ATOM 4110 O O . ASN A 1 535 ? 4.562 63.719 14.547 1 78.19 535 ASN A O 1
ATOM 4114 N N . TYR A 1 536 ? 4.715 64.938 12.727 1 81.69 536 TYR A N 1
ATOM 4115 C CA . TYR A 1 536 ? 5.309 63.875 11.898 1 81.69 536 TYR A CA 1
ATOM 4116 C C . TYR A 1 536 ? 6.703 63.531 12.398 1 81.69 536 TYR A C 1
ATOM 4118 O O . TYR A 1 536 ? 7.227 62.438 12.086 1 81.69 536 TYR A O 1
ATOM 4126 N N . THR A 1 537 ? 7.156 64.375 13.242 1 84 537 THR A N 1
ATOM 4127 C CA . THR A 1 537 ? 8.461 64.062 13.812 1 84 537 THR A CA 1
ATOM 4128 C C . THR A 1 537 ? 8.391 62.844 14.727 1 84 537 THR A C 1
ATOM 4130 O O . THR A 1 537 ? 9.32 62.031 14.766 1 84 537 THR A O 1
ATOM 4133 N N . GLU A 1 538 ? 7.324 62.656 15.375 1 85.94 538 GLU A N 1
ATOM 4134 C CA . GLU A 1 538 ? 7.141 61.531 16.25 1 85.94 538 GLU A CA 1
ATOM 4135 C C . GLU A 1 538 ? 6.961 60.25 15.461 1 85.94 538 GLU A C 1
ATOM 4137 O O . GLU A 1 538 ? 7.453 59.188 15.859 1 85.94 538 GLU A O 1
ATOM 4142 N N . VAL A 1 539 ? 6.297 60.375 14.422 1 86 539 VAL A N 1
ATOM 4143 C CA . VAL A 1 539 ? 6.082 59.219 13.547 1 86 539 VAL A CA 1
ATOM 4144 C C . VAL A 1 539 ? 7.41 58.781 12.93 1 86 539 VAL A C 1
ATOM 4146 O O . VAL A 1 539 ? 7.684 57.594 12.805 1 86 539 VAL A O 1
ATOM 4149 N N . GLU A 1 540 ? 8.133 59.75 12.547 1 88.31 540 GLU A N 1
ATOM 4150 C CA . GLU A 1 540 ? 9.461 59.469 12 1 88.31 540 GLU A CA 1
ATOM 4151 C C . GLU A 1 540 ? 10.32 58.719 13.016 1 88.31 540 GLU A C 1
ATOM 4153 O O . GLU A 1 540 ? 11.07 57.812 12.656 1 88.31 540 GLU A O 1
ATOM 4158 N N . ASN A 1 541 ? 10.211 59.156 14.211 1 89.81 541 ASN A N 1
ATOM 4159 C CA . ASN A 1 541 ? 10.953 58.5 15.281 1 89.81 541 ASN A CA 1
ATOM 4160 C C . ASN A 1 541 ? 10.5 57.062 15.461 1 89.81 541 ASN A C 1
ATOM 4162 O O . ASN A 1 541 ? 11.32 56.156 15.695 1 89.81 541 ASN A O 1
ATOM 4166 N N . LEU A 1 542 ? 9.227 56.844 15.383 1 92.44 542 LEU A N 1
ATOM 4167 C CA . LEU A 1 542 ? 8.688 55.5 15.492 1 92.44 542 LEU A CA 1
ATOM 4168 C C . LEU A 1 542 ? 9.195 54.625 14.359 1 92.44 542 LEU A C 1
ATOM 4170 O O . LEU A 1 542 ? 9.617 53.469 14.594 1 92.44 542 LEU A O 1
ATOM 4174 N N . ILE A 1 543 ? 9.188 55.125 13.188 1 91.94 543 ILE A N 1
ATOM 4175 C CA . ILE A 1 543 ? 9.625 54.375 12.023 1 91.94 543 ILE A CA 1
ATOM 4176 C C . ILE A 1 543 ? 11.117 54.062 12.141 1 91.94 543 ILE A C 1
ATOM 4178 O O . ILE A 1 543 ? 11.562 53 11.734 1 91.94 543 ILE A O 1
ATOM 4182 N N . MET A 1 544 ? 11.852 55 12.672 1 92.81 544 MET A N 1
ATOM 4183 C CA . MET A 1 544 ? 13.273 54.781 12.891 1 92.81 544 MET A CA 1
ATOM 4184 C C . MET A 1 544 ? 13.492 53.625 13.867 1 92.81 544 MET A C 1
ATOM 4186 O O . MET A 1 544 ? 14.445 52.844 13.734 1 92.81 544 MET A O 1
ATOM 4190 N N . ARG A 1 545 ? 12.633 53.531 14.812 1 93.62 545 ARG A N 1
ATOM 4191 C CA . ARG A 1 545 ? 12.711 52.406 15.758 1 93.62 545 ARG A CA 1
ATOM 4192 C C . ARG A 1 545 ? 12.406 51.094 15.07 1 93.62 545 ARG A C 1
ATOM 4194 O O . ARG A 1 545 ? 13.07 50.094 15.336 1 93.62 545 ARG A O 1
ATOM 4201 N N . PHE A 1 546 ? 11.391 51.125 14.242 1 95.31 546 PHE A N 1
ATOM 4202 C CA . PHE A 1 546 ? 11.078 49.938 13.445 1 95.31 546 PHE A CA 1
ATOM 4203 C C . PHE A 1 546 ? 12.281 49.5 12.633 1 95.31 546 PHE A C 1
ATOM 4205 O O . PHE A 1 546 ? 12.594 48.312 12.57 1 95.31 546 PHE A O 1
ATOM 4212 N N . LYS A 1 547 ? 12.914 50.406 12.055 1 94.06 547 LYS A N 1
ATOM 4213 C CA . LYS A 1 547 ? 14.062 50.125 11.195 1 94.06 547 LYS A CA 1
ATOM 4214 C C . LYS A 1 547 ? 15.211 49.531 12 1 94.06 547 LYS A C 1
ATOM 4216 O O . LYS A 1 547 ? 15.961 48.688 11.484 1 94.06 547 LYS A O 1
ATOM 4221 N N . LYS A 1 548 ? 15.383 50.031 13.188 1 94.94 548 LYS A N 1
ATOM 4222 C CA . LYS A 1 548 ? 16.422 49.469 14.047 1 94.94 548 LYS A CA 1
ATOM 4223 C C . LYS A 1 548 ? 16.141 48 14.367 1 94.94 548 LYS A C 1
ATOM 4225 O O . LYS A 1 548 ? 17.047 47.188 14.359 1 94.94 548 LYS A O 1
ATOM 4230 N N . ILE A 1 549 ? 14.914 47.719 14.664 1 96.06 549 ILE A N 1
ATOM 4231 C CA . ILE A 1 549 ? 14.516 46.344 14.93 1 96.06 549 ILE A CA 1
ATOM 4232 C C . ILE A 1 549 ? 14.734 45.469 13.68 1 96.06 549 ILE A C 1
ATOM 4234 O O . ILE A 1 549 ? 15.242 44.375 13.766 1 96.06 549 ILE A O 1
ATOM 4238 N N . TYR A 1 550 ? 14.32 46 12.586 1 96.38 550 TYR A N 1
ATOM 4239 C CA . TYR A 1 550 ? 14.461 45.312 11.305 1 96.38 550 TYR A CA 1
ATOM 4240 C C . TYR A 1 550 ? 15.922 45 11.008 1 96.38 550 TYR A C 1
ATOM 4242 O O . TYR A 1 550 ? 16.266 43.906 10.594 1 96.38 550 TYR A O 1
ATOM 4250 N N . GLN A 1 551 ? 16.75 46 11.227 1 95.62 551 GLN A N 1
ATOM 4251 C CA . GLN A 1 551 ? 18.188 45.812 11 1 95.62 551 GLN A CA 1
ATOM 4252 C C . GLN A 1 551 ? 18.75 44.75 11.922 1 95.62 551 GLN A C 1
ATOM 4254 O O . GLN A 1 551 ? 19.641 43.969 11.523 1 95.62 551 GLN A O 1
ATOM 4259 N N . ALA A 1 552 ? 18.266 44.75 13.109 1 96 552 ALA A N 1
ATOM 4260 C CA . ALA A 1 552 ? 18.719 43.719 14.055 1 96 552 ALA A CA 1
ATOM 4261 C C . ALA A 1 552 ? 18.328 42.312 13.586 1 96 552 ALA A C 1
ATOM 4263 O O . ALA A 1 552 ? 19.078 41.375 13.781 1 96 552 ALA A O 1
ATOM 4264 N N . VAL A 1 553 ? 17.156 42.156 13.016 1 95.5 553 VAL A N 1
ATOM 4265 C CA . VAL A 1 553 ? 16.719 40.844 12.477 1 95.5 553 VAL A CA 1
ATOM 4266 C C . VAL A 1 553 ? 17.594 40.469 11.281 1 95.5 553 VAL A C 1
ATOM 4268 O O . VAL A 1 553 ? 18.016 39.344 11.156 1 95.5 553 VAL A O 1
ATOM 4271 N N . CYS A 1 554 ? 17.844 41.438 10.391 1 95.81 554 CYS A N 1
ATOM 4272 C CA . CYS A 1 554 ? 18.641 41.188 9.188 1 95.81 554 CYS A CA 1
ATOM 4273 C C . CYS A 1 554 ? 20.062 40.781 9.539 1 95.81 554 CYS A C 1
ATOM 4275 O O . CYS A 1 554 ? 20.672 40 8.828 1 95.81 554 CYS A O 1
ATOM 4277 N N . ASP A 1 555 ? 20.562 41.312 10.672 1 94.44 555 ASP A N 1
ATOM 4278 C CA . ASP A 1 555 ? 21.953 41.031 11.047 1 94.44 555 ASP A CA 1
ATOM 4279 C C . ASP A 1 555 ? 22.031 39.812 11.953 1 94.44 555 ASP A C 1
ATOM 4281 O O . ASP A 1 555 ? 23.125 39.406 12.352 1 94.44 555 ASP A O 1
ATOM 4285 N N . GLY A 1 556 ? 20.922 39.219 12.266 1 92.75 556 GLY A N 1
ATOM 4286 C CA . GLY A 1 556 ? 20.891 37.969 13.047 1 92.75 556 GLY A CA 1
ATOM 4287 C C . GLY A 1 556 ? 21.016 38.219 14.539 1 92.75 556 GLY A C 1
ATOM 4288 O O . GLY A 1 556 ? 21.297 37.281 15.297 1 92.75 556 GLY A O 1
ATOM 4289 N N . SER A 1 557 ? 20.797 39.438 14.938 1 93.25 557 SER A N 1
ATOM 4290 C CA . SER A 1 557 ? 20.984 39.781 16.344 1 93.25 557 SER A CA 1
ATOM 4291 C C . SER A 1 557 ? 19.75 39.469 17.172 1 93.25 557 SER A C 1
ATOM 4293 O O . SER A 1 557 ? 19.812 39.375 18.391 1 93.25 557 SER A O 1
ATOM 4295 N N . VAL A 1 558 ? 18.625 39.344 16.531 1 94.81 558 VAL A N 1
ATOM 4296 C CA . VAL A 1 558 ? 17.391 39 17.234 1 94.81 558 VAL A CA 1
ATOM 4297 C C . VAL A 1 558 ? 17.344 37.5 17.516 1 94.81 558 VAL A C 1
ATOM 4299 O O . VAL A 1 558 ? 17.594 36.688 16.625 1 94.81 558 VAL A O 1
ATOM 4302 N N . GLU A 1 559 ? 17.016 37.125 18.75 1 95.31 559 GLU A N 1
ATOM 4303 C CA . GLU A 1 559 ? 17.047 35.719 19.188 1 95.31 559 GLU A CA 1
ATOM 4304 C C . GLU A 1 559 ? 15.695 35.031 18.938 1 95.31 559 GLU A C 1
ATOM 4306 O O . GLU A 1 559 ? 15.055 34.562 19.875 1 95.31 559 GLU A O 1
ATOM 4311 N N . THR A 1 560 ? 15.406 34.875 17.719 1 96.94 560 THR A N 1
ATOM 4312 C CA . THR A 1 560 ? 14.141 34.281 17.328 1 96.94 560 THR A CA 1
ATOM 4313 C C . THR A 1 560 ? 14.008 32.875 17.891 1 96.94 560 THR A C 1
ATOM 4315 O O . THR A 1 560 ? 12.906 32.438 18.219 1 96.94 560 THR A O 1
ATOM 4318 N N . TRP A 1 561 ? 15.125 32.125 18.047 1 96.69 561 TRP A N 1
ATOM 4319 C CA . TRP A 1 561 ? 15.125 30.75 18.516 1 96.69 561 TRP A CA 1
ATOM 4320 C C . TRP A 1 561 ? 14.492 30.625 19.891 1 96.69 561 TRP A C 1
ATOM 4322 O O . TRP A 1 561 ? 13.93 29.594 20.25 1 96.69 561 TRP A O 1
ATOM 4332 N N . LYS A 1 562 ? 14.438 31.672 20.688 1 96.56 562 LYS A N 1
ATOM 4333 C CA . LYS A 1 562 ? 13.867 31.656 22.031 1 96.56 562 LYS A CA 1
ATOM 4334 C C . LYS A 1 562 ? 12.352 31.562 21.969 1 96.56 562 LYS A C 1
ATOM 4336 O O . LYS A 1 562 ? 11.711 31.219 22.969 1 96.56 562 LYS A O 1
ATOM 4341 N N . MET A 1 563 ? 11.789 31.906 20.781 1 97.19 563 MET A N 1
ATOM 4342 C CA . MET A 1 563 ? 10.336 31.875 20.625 1 97.19 563 MET A CA 1
ATOM 4343 C C . MET A 1 563 ? 9.859 30.484 20.203 1 97.19 563 MET A C 1
ATOM 4345 O O . MET A 1 563 ? 8.672 30.188 20.281 1 97.19 563 MET A O 1
ATOM 4349 N N . LEU A 1 564 ? 10.812 29.641 19.859 1 97.88 564 LEU A N 1
ATOM 4350 C CA . LEU A 1 564 ? 10.469 28.391 19.188 1 97.88 564 LEU A CA 1
ATOM 4351 C C . LEU A 1 564 ? 10.406 27.234 20.188 1 97.88 564 LEU A C 1
ATOM 4353 O O . LEU A 1 564 ? 10.852 27.375 21.328 1 97.88 564 LEU A O 1
ATOM 4357 N N . GLY A 1 565 ? 9.781 26.156 19.734 1 96.5 565 GLY A N 1
ATOM 4358 C CA . GLY A 1 565 ? 9.734 24.953 20.531 1 96.5 565 GLY A CA 1
ATOM 4359 C C . GLY A 1 565 ? 11.086 24.266 20.672 1 96.5 565 GLY A C 1
ATOM 4360 O O . GLY A 1 565 ? 12.023 24.594 19.938 1 96.5 565 GLY A O 1
ATOM 4361 N N . LYS A 1 566 ? 11.156 23.297 21.547 1 93.88 566 LYS A N 1
ATOM 4362 C CA . LYS A 1 566 ? 12.406 22.594 21.859 1 93.88 566 LYS A CA 1
ATOM 4363 C C . LYS A 1 566 ? 12.984 21.922 20.609 1 93.88 566 LYS A C 1
ATOM 4365 O O . LYS A 1 566 ? 14.195 21.953 20.406 1 93.88 566 LYS A O 1
ATOM 4370 N N . GLY A 1 567 ? 12.125 21.344 19.906 1 95.56 567 GLY A N 1
ATOM 4371 C CA . GLY A 1 567 ? 12.594 20.656 18.719 1 95.56 567 GLY A CA 1
ATOM 4372 C C . GLY A 1 567 ? 12.812 21.594 17.531 1 95.56 567 GLY A C 1
ATOM 4373 O O . GLY A 1 567 ? 13.82 21.484 16.828 1 95.56 567 GLY A O 1
ATOM 4374 N N . THR A 1 568 ? 11.891 22.531 17.344 1 97.81 568 THR A N 1
ATOM 4375 C CA . THR A 1 568 ? 11.969 23.422 16.188 1 97.81 568 THR A CA 1
ATOM 4376 C C . THR A 1 568 ? 13.141 24.391 16.328 1 97.81 568 THR A C 1
ATOM 4378 O O . THR A 1 568 ? 13.766 24.75 15.32 1 97.81 568 THR A O 1
ATOM 4381 N N . ARG A 1 569 ? 13.469 24.766 17.578 1 97.69 569 ARG A N 1
ATOM 4382 C CA . ARG A 1 569 ? 14.57 25.703 17.75 1 97.69 569 ARG A CA 1
ATOM 4383 C C . ARG A 1 569 ? 15.898 25.078 17.328 1 97.69 569 ARG A C 1
ATOM 4385 O O . ARG A 1 569 ? 16.781 25.781 16.828 1 97.69 569 ARG A O 1
ATOM 4392 N N . ARG A 1 570 ? 16.031 23.75 17.469 1 96.88 570 ARG A N 1
ATOM 4393 C CA . ARG A 1 570 ? 17.266 23.078 17.078 1 96.88 570 ARG A CA 1
ATOM 4394 C C . ARG A 1 570 ? 17.453 23.125 15.57 1 96.88 570 ARG A C 1
ATOM 4396 O O . ARG A 1 570 ? 18.562 23.359 15.078 1 96.88 570 ARG A O 1
ATOM 4403 N N . VAL A 1 571 ? 16.422 22.875 14.852 1 97.75 571 VAL A N 1
ATOM 4404 C CA . VAL A 1 571 ? 16.516 22.891 13.398 1 97.75 571 VAL A CA 1
ATOM 4405 C C . VAL A 1 571 ? 16.703 24.328 12.906 1 97.75 571 VAL A C 1
ATOM 4407 O O . VAL A 1 571 ? 17.453 24.578 11.961 1 97.75 571 VAL A O 1
ATOM 4410 N N . TYR A 1 572 ? 15.984 25.266 13.562 1 98.31 572 TYR A N 1
ATOM 4411 C CA . TYR A 1 572 ? 16.172 26.688 13.258 1 98.31 572 TYR A CA 1
ATOM 4412 C C . TYR A 1 572 ? 17.625 27.094 13.406 1 98.31 572 TYR A C 1
ATOM 4414 O O . TYR A 1 572 ? 18.203 27.703 12.508 1 98.31 572 TYR A O 1
ATOM 4422 N N . ASN A 1 573 ? 18.203 26.719 14.539 1 97.81 573 ASN A N 1
ATOM 4423 C CA . ASN A 1 573 ? 19.609 27.062 14.812 1 97.81 573 ASN A CA 1
ATOM 4424 C C . ASN A 1 573 ? 20.547 26.344 13.844 1 97.81 573 ASN A C 1
ATOM 4426 O O . ASN A 1 573 ? 21.594 26.906 13.477 1 97.81 573 ASN A O 1
ATOM 4430 N N . PHE A 1 574 ? 20.266 25.188 13.492 1 97.94 574 PHE A N 1
ATOM 4431 C CA . PHE A 1 574 ? 21.078 24.484 12.508 1 97.94 574 PHE A CA 1
ATOM 4432 C C . PHE A 1 574 ? 21.125 25.25 11.188 1 97.94 574 PHE A C 1
ATOM 4434 O O . PHE A 1 574 ? 22.188 25.438 10.609 1 97.94 574 PHE A O 1
ATOM 4441 N N . ILE A 1 575 ? 19.922 25.719 10.734 1 98.12 575 ILE A N 1
ATOM 4442 C CA . ILE A 1 575 ? 19.828 26.391 9.453 1 98.12 575 ILE A CA 1
ATOM 4443 C C . ILE A 1 575 ? 20.469 27.781 9.547 1 98.12 575 ILE A C 1
ATOM 4445 O O . ILE A 1 575 ? 21.297 28.141 8.703 1 98.12 575 ILE A O 1
ATOM 4449 N N . ARG A 1 576 ? 20.203 28.578 10.609 1 98.12 576 ARG A N 1
ATOM 4450 C CA . ARG A 1 576 ? 20.656 29.953 10.734 1 98.12 576 ARG A CA 1
ATOM 4451 C C . ARG A 1 576 ? 22.125 30 11.148 1 98.12 576 ARG A C 1
ATOM 4453 O O . ARG A 1 576 ? 22.906 30.812 10.641 1 98.12 576 ARG A O 1
ATOM 4460 N N . ASN A 1 577 ? 22.516 29.078 12.031 1 97.06 577 ASN A N 1
ATOM 4461 C CA . ASN A 1 577 ? 23.844 29.203 12.625 1 97.06 577 ASN A CA 1
ATOM 4462 C C . ASN A 1 577 ? 24.828 28.188 12.023 1 97.06 577 ASN A C 1
ATOM 4464 O O . ASN A 1 577 ? 25.906 28.547 11.586 1 97.06 577 ASN A O 1
ATOM 4468 N N . ASP A 1 578 ? 24.438 26.875 11.984 1 97.31 578 ASP A N 1
ATOM 4469 C CA . ASP A 1 578 ? 25.359 25.859 11.492 1 97.31 578 ASP A CA 1
ATOM 4470 C C . ASP A 1 578 ? 25.562 25.984 9.984 1 97.31 578 ASP A C 1
ATOM 4472 O O . ASP A 1 578 ? 26.688 25.844 9.492 1 97.31 578 ASP A O 1
ATOM 4476 N N . LEU A 1 579 ? 24.469 26.203 9.25 1 97.88 579 LEU A N 1
ATOM 4477 C CA . LEU A 1 579 ? 24.562 26.328 7.797 1 97.88 579 LEU A CA 1
ATOM 4478 C C . LEU A 1 579 ? 24.828 27.781 7.387 1 97.88 579 LEU A C 1
ATOM 4480 O O . LEU A 1 579 ? 25.062 28.062 6.211 1 97.88 579 LEU A O 1
ATOM 4484 N N . HIS A 1 580 ? 24.75 28.75 8.297 1 97.25 580 HIS A N 1
ATOM 4485 C CA . HIS A 1 580 ? 25.016 30.172 8.086 1 97.25 580 HIS A CA 1
ATOM 4486 C C . HIS A 1 580 ? 24.078 30.766 7.043 1 97.25 580 HIS A C 1
ATOM 4488 O O . HIS A 1 580 ? 24.516 31.453 6.117 1 97.25 580 HIS A O 1
ATOM 4494 N N . ILE A 1 581 ? 22.859 30.406 7.176 1 97.56 581 ILE A N 1
ATOM 4495 C CA . ILE A 1 581 ? 21.828 30.969 6.297 1 97.56 581 ILE A CA 1
ATOM 4496 C C . ILE A 1 581 ? 21.125 32.125 7.008 1 97.56 581 ILE A C 1
ATOM 4498 O O . ILE A 1 581 ? 20.422 31.891 8.008 1 97.56 581 ILE A O 1
ATOM 4502 N N . PRO A 1 582 ? 21.297 33.312 6.578 1 96.75 582 PRO A N 1
ATOM 4503 C CA . PRO A 1 582 ? 20.719 34.469 7.277 1 96.75 582 PRO A CA 1
ATOM 4504 C C . PRO A 1 582 ? 19.25 34.656 6.961 1 96.75 582 PRO A C 1
ATOM 4506 O O . PRO A 1 582 ? 18.703 34 6.066 1 96.75 582 PRO A O 1
ATOM 4509 N N . PHE A 1 583 ? 18.625 35.562 7.766 1 97.44 583 PHE A N 1
ATOM 4510 C CA . PHE A 1 583 ? 17.297 36.062 7.426 1 97.44 583 PHE A CA 1
ATOM 4511 C C . PHE A 1 583 ? 17.297 36.719 6.039 1 97.44 583 PHE A C 1
ATOM 4513 O O . PHE A 1 583 ? 18.203 37.469 5.695 1 97.44 583 PHE A O 1
ATOM 4520 N N . PHE A 1 584 ? 16.344 36.219 5.156 1 95.56 584 PHE A N 1
ATOM 4521 C CA . PHE A 1 584 ? 16.234 36.812 3.828 1 95.56 584 PHE A CA 1
ATOM 4522 C C . PHE A 1 584 ? 15.648 38.219 3.91 1 95.56 584 PHE A C 1
ATOM 4524 O O . PHE A 1 584 ? 14.5 38.406 4.324 1 95.56 584 PHE A O 1
ATOM 4531 N N . CYS A 1 585 ? 16.406 39.188 3.588 1 95 585 CYS A N 1
ATOM 4532 C CA . CYS A 1 585 ? 15.961 40.594 3.572 1 95 585 CYS A CA 1
ATOM 4533 C C . CYS A 1 585 ? 16.375 41.281 2.281 1 95 585 CYS A C 1
ATOM 4535 O O . CYS A 1 585 ? 16.812 42.438 2.301 1 95 585 CYS A O 1
ATOM 4537 N N . GLY A 1 586 ? 16.406 40.5 1.179 1 87.62 586 GLY A N 1
ATOM 4538 C CA . GLY A 1 586 ? 16.625 41.062 -0.141 1 87.62 586 GLY A CA 1
ATOM 4539 C C . GLY A 1 586 ? 17.922 40.594 -0.783 1 87.62 586 GLY A C 1
ATOM 4540 O O . GLY A 1 586 ? 18.219 40.938 -1.924 1 87.62 586 GLY A O 1
ATOM 4541 N N . GLN A 1 587 ? 18.672 39.594 -0.138 1 90.5 587 GLN A N 1
ATOM 4542 C CA . GLN A 1 587 ? 19.906 39.062 -0.685 1 90.5 587 GLN A CA 1
ATOM 4543 C C . GLN A 1 587 ? 19.641 38.156 -1.895 1 90.5 587 GLN A C 1
ATOM 4545 O O . GLN A 1 587 ? 18.578 37.562 -2 1 90.5 587 GLN A O 1
ATOM 4550 N N . GLU A 1 588 ? 20.672 38.219 -2.795 1 86 588 GLU A N 1
ATOM 4551 C CA . GLU A 1 588 ? 20.672 37.156 -3.822 1 86 588 GLU A CA 1
ATOM 4552 C C . GLU A 1 588 ? 21.234 35.844 -3.279 1 86 588 GLU A C 1
ATOM 4554 O O . GLU A 1 588 ? 22.422 35.562 -3.449 1 86 588 GLU A O 1
ATOM 4559 N N . GLY A 1 589 ? 20.375 35.062 -2.582 1 89.62 589 GLY A N 1
ATOM 4560 C CA . GLY A 1 589 ? 21 33.938 -1.901 1 89.62 589 GLY A CA 1
ATOM 4561 C C . GLY A 1 589 ? 20.078 32.75 -1.75 1 89.62 589 GLY A C 1
ATOM 4562 O O . GLY A 1 589 ? 20.531 31.656 -1.379 1 89.62 589 GLY A O 1
ATOM 4563 N N . ILE A 1 590 ? 18.781 32.844 -2.146 1 91.19 590 ILE A N 1
ATOM 4564 C CA . ILE A 1 590 ? 17.812 31.781 -1.871 1 91.19 590 ILE A CA 1
ATOM 4565 C C . ILE A 1 590 ? 18.266 30.484 -2.537 1 91.19 590 ILE A C 1
ATOM 4567 O O . ILE A 1 590 ? 18.25 29.422 -1.908 1 91.19 590 ILE A O 1
ATOM 4571 N N . HIS A 1 591 ? 18.688 30.562 -3.816 1 90.5 591 HIS A N 1
ATOM 4572 C CA . HIS A 1 591 ? 19.094 29.359 -4.531 1 90.5 591 HIS A CA 1
ATOM 4573 C C . HIS A 1 591 ? 20.312 28.719 -3.883 1 90.5 591 HIS A C 1
ATOM 4575 O O . HIS A 1 591 ? 20.438 27.5 -3.842 1 90.5 591 HIS A O 1
ATOM 4581 N N . VAL A 1 592 ? 21.219 29.547 -3.334 1 94.25 592 VAL A N 1
ATOM 4582 C CA . VAL A 1 592 ? 22.422 29.062 -2.666 1 94.25 592 VAL A CA 1
ATOM 4583 C C . VAL A 1 592 ? 22.031 28.406 -1.343 1 94.25 592 VAL A C 1
ATOM 4585 O O . VAL A 1 592 ? 22.562 27.344 -0.997 1 94.25 592 VAL A O 1
ATOM 4588 N N . TRP A 1 593 ? 21.172 29.016 -0.632 1 96.62 593 TRP A N 1
ATOM 4589 C CA . TRP A 1 593 ? 20.75 28.516 0.67 1 96.62 593 TRP A CA 1
ATOM 4590 C C . TRP A 1 593 ? 19.969 27.203 0.521 1 96.62 593 TRP A C 1
ATOM 4592 O O . TRP A 1 593 ? 20.141 26.281 1.327 1 96.62 593 TRP A O 1
ATOM 4602 N N . LEU A 1 594 ? 19.094 27.125 -0.483 1 96.94 594 LEU A N 1
ATOM 4603 C CA . LEU A 1 594 ? 18.391 25.875 -0.773 1 96.94 594 LEU A CA 1
ATOM 4604 C C . LEU A 1 594 ? 19.375 24.75 -1.022 1 96.94 594 LEU A C 1
ATOM 4606 O O . LEU A 1 594 ? 19.203 23.641 -0.508 1 96.94 594 LEU A O 1
ATOM 4610 N N . GLN A 1 595 ? 20.359 25.031 -1.8 1 95.38 595 GLN A N 1
ATOM 4611 C CA . GLN A 1 595 ? 21.344 24.016 -2.098 1 95.38 595 GLN A CA 1
ATOM 4612 C C . GLN A 1 595 ? 22.078 23.562 -0.833 1 95.38 595 GLN A C 1
ATOM 4614 O O . GLN A 1 595 ? 22.375 22.375 -0.666 1 95.38 595 GLN A O 1
ATOM 4619 N N . LYS A 1 596 ? 22.391 24.484 0.055 1 96.62 596 LYS A N 1
ATOM 4620 C CA . LYS A 1 596 ? 23.047 24.156 1.311 1 96.62 596 LYS A CA 1
ATOM 4621 C C . LYS A 1 596 ? 22.203 23.219 2.152 1 96.62 596 LYS A C 1
ATOM 4623 O O . LYS A 1 596 ? 22.719 22.25 2.729 1 96.62 596 LYS A O 1
ATOM 4628 N N . ILE A 1 597 ? 20.953 23.516 2.268 1 98.5 597 ILE A N 1
ATOM 4629 C CA . ILE A 1 597 ? 20.047 22.688 3.049 1 98.5 597 ILE A CA 1
ATOM 4630 C C . ILE A 1 597 ? 19.906 21.312 2.396 1 98.5 597 ILE A C 1
ATOM 4632 O O . ILE A 1 597 ? 19.984 20.281 3.076 1 98.5 597 ILE A O 1
ATOM 4636 N N . LEU A 1 598 ? 19.688 21.281 1.083 1 98.12 598 LEU A N 1
ATOM 4637 C CA . LEU A 1 598 ? 19.562 20.016 0.361 1 98.12 598 LEU A CA 1
ATOM 4638 C C . LEU A 1 598 ? 20.812 19.172 0.546 1 98.12 598 LEU A C 1
ATOM 4640 O O . LEU A 1 598 ? 20.719 17.969 0.78 1 98.12 598 LEU A O 1
ATOM 4644 N N . ASP A 1 599 ? 21.984 19.828 0.448 1 97.31 599 ASP A N 1
ATOM 4645 C CA . ASP A 1 599 ? 23.25 19.125 0.651 1 97.31 599 ASP A CA 1
ATOM 4646 C C . ASP A 1 599 ? 23.328 18.516 2.049 1 97.31 599 ASP A C 1
ATOM 4648 O O . ASP A 1 599 ? 23.828 17.391 2.223 1 97.31 599 ASP A O 1
ATOM 4652 N N . SER A 1 600 ? 22.875 19.25 3.008 1 97.94 600 SER A N 1
ATOM 4653 C CA . SER A 1 600 ? 22.938 18.766 4.383 1 97.94 600 SER A CA 1
ATOM 4654 C C . SER A 1 600 ? 22.062 17.531 4.574 1 97.94 600 SER A C 1
ATOM 4656 O O . SER A 1 600 ? 22.359 16.672 5.398 1 97.94 600 SER A O 1
ATOM 4658 N N . ILE A 1 601 ? 20.922 17.5 3.857 1 98 601 ILE A N 1
ATOM 4659 C CA . ILE A 1 601 ? 20.031 16.344 3.91 1 98 601 ILE A CA 1
ATOM 4660 C C . ILE A 1 601 ? 20.672 15.164 3.172 1 98 601 ILE A C 1
ATOM 4662 O O . ILE A 1 601 ? 20.734 14.055 3.697 1 98 601 ILE A O 1
ATOM 4666 N N . GLN A 1 602 ? 21.203 15.422 2.004 1 96.62 602 GLN A N 1
ATOM 4667 C CA . GLN A 1 602 ? 21.719 14.367 1.139 1 96.62 602 GLN A CA 1
ATOM 4668 C C . GLN A 1 602 ? 23.047 13.82 1.652 1 96.62 602 GLN A C 1
ATOM 4670 O O . GLN A 1 602 ? 23.359 12.648 1.469 1 96.62 602 GLN A O 1
ATOM 4675 N N . LYS A 1 603 ? 23.812 14.727 2.355 1 96 603 LYS A N 1
ATOM 4676 C CA . LYS A 1 603 ? 25.078 14.297 2.943 1 96 603 LYS A CA 1
ATOM 4677 C C . LYS A 1 603 ? 24.875 13.781 4.363 1 96 603 LYS A C 1
ATOM 4679 O O . LYS A 1 603 ? 25.844 13.383 5.031 1 96 603 LYS A O 1
ATOM 4684 N N . ARG A 1 604 ? 23.688 13.883 4.914 1 96.06 604 ARG A N 1
ATOM 4685 C CA . ARG A 1 604 ? 23.234 13.281 6.164 1 96.06 604 ARG A CA 1
ATOM 4686 C C . ARG A 1 604 ? 23.734 14.078 7.367 1 96.06 604 ARG A C 1
ATOM 4688 O O . ARG A 1 604 ? 23.781 13.555 8.484 1 96.06 604 ARG A O 1
ATOM 4695 N N . ASP A 1 605 ? 24.078 15.352 7.117 1 96.5 605 ASP A N 1
ATOM 4696 C CA . ASP A 1 605 ? 24.453 16.234 8.219 1 96.5 605 ASP A CA 1
ATOM 4697 C C . ASP A 1 605 ? 23.25 16.5 9.133 1 96.5 605 ASP A C 1
ATOM 4699 O O . ASP A 1 605 ? 23.406 16.625 10.352 1 96.5 605 ASP A O 1
ATOM 4703 N N . ILE A 1 606 ? 22.141 16.516 8.57 1 97.44 606 ILE A N 1
ATOM 4704 C CA . ILE A 1 606 ? 20.906 16.859 9.281 1 97.44 606 ILE A CA 1
ATOM 4705 C C . ILE A 1 606 ? 20.562 15.773 10.289 1 97.44 606 ILE A C 1
ATOM 4707 O O . ILE A 1 606 ? 19.781 15.984 11.211 1 97.44 606 ILE A O 1
ATOM 4711 N N . GLU A 1 607 ? 21.125 14.57 10.141 1 97.44 607 GLU A N 1
ATOM 4712 C CA . GLU A 1 607 ? 20.844 13.453 11.031 1 97.44 607 GLU A CA 1
ATOM 4713 C C . GLU A 1 607 ? 21.266 13.766 12.461 1 97.44 607 GLU A C 1
ATOM 4715 O O . GLU A 1 607 ? 20.609 13.32 13.414 1 97.44 607 GLU A O 1
ATOM 4720 N N . ASP A 1 608 ? 22.328 14.508 12.617 1 96.25 608 ASP A N 1
ATOM 4721 C CA . ASP A 1 608 ? 22.766 14.898 13.953 1 96.25 608 ASP A CA 1
ATOM 4722 C C . ASP A 1 608 ? 21.734 15.781 14.641 1 96.25 608 ASP A C 1
ATOM 4724 O O . ASP A 1 608 ? 21.531 15.688 15.859 1 96.25 608 ASP A O 1
ATOM 4728 N N . VAL A 1 609 ? 21.141 16.609 13.852 1 96.94 609 VAL A N 1
ATOM 4729 C CA . VAL A 1 609 ? 20.078 17.469 14.367 1 96.94 609 VAL A CA 1
ATOM 4730 C C . VAL A 1 609 ? 18.891 16.625 14.82 1 96.94 609 VAL A C 1
ATOM 4732 O O . VAL A 1 609 ? 18.328 16.859 15.891 1 96.94 609 VAL A O 1
ATOM 4735 N N . LEU A 1 610 ? 18.547 15.617 14.023 1 97.06 610 LEU A N 1
ATOM 4736 C CA . LEU A 1 610 ? 17.438 14.727 14.375 1 97.06 610 LEU A CA 1
ATOM 4737 C C . LEU A 1 610 ? 17.75 13.969 15.656 1 97.06 610 LEU A C 1
ATOM 4739 O O . LEU A 1 610 ? 16.875 13.828 16.531 1 97.06 610 LEU A O 1
ATOM 4743 N N . MET A 1 611 ? 18.953 13.484 15.75 1 96.12 611 MET A N 1
ATOM 4744 C CA . MET A 1 611 ? 19.359 12.766 16.953 1 96.12 611 MET A CA 1
ATOM 4745 C C . MET A 1 611 ? 19.312 13.672 18.172 1 96.12 611 MET A C 1
ATOM 4747 O O . MET A 1 611 ? 18.859 13.25 19.25 1 96.12 611 MET A O 1
ATOM 4751 N N . ASP A 1 612 ? 19.75 14.93 18 1 95.12 612 ASP A N 1
ATOM 4752 C CA . ASP A 1 612 ? 19.703 15.898 19.094 1 95.12 612 ASP A CA 1
ATOM 4753 C C . ASP A 1 612 ? 18.281 16.156 19.547 1 95.12 612 ASP A C 1
ATOM 4755 O O . ASP A 1 612 ? 18.016 16.281 20.75 1 95.12 612 ASP A O 1
ATOM 4759 N N . ILE A 1 613 ? 17.422 16.266 18.609 1 96 613 ILE A N 1
ATOM 4760 C CA . ILE A 1 613 ? 16.047 16.609 18.891 1 96 613 ILE A CA 1
ATOM 4761 C C . ILE A 1 613 ? 15.352 15.43 19.578 1 96 613 ILE A C 1
ATOM 4763 O O . ILE A 1 613 ? 14.711 15.602 20.625 1 96 613 ILE A O 1
ATOM 4767 N N . PHE A 1 614 ? 15.492 14.234 19.016 1 94.5 614 PHE A N 1
ATOM 4768 C CA . PHE A 1 614 ? 14.578 13.148 19.359 1 94.5 614 PHE A CA 1
ATOM 4769 C C . PHE A 1 614 ? 15.227 12.188 20.344 1 94.5 614 PHE A C 1
ATOM 4771 O O . PHE A 1 614 ? 14.578 11.258 20.828 1 94.5 614 PHE A O 1
ATOM 4778 N N . SER A 1 615 ? 16.453 12.367 20.656 1 86.06 615 SER A N 1
ATOM 4779 C CA . SER A 1 615 ? 17.125 11.445 21.562 1 86.06 615 SER A CA 1
ATOM 4780 C C . SER A 1 615 ? 16.406 11.398 22.922 1 86.06 615 SER A C 1
ATOM 4782 O O . SER A 1 615 ? 16.406 10.367 23.594 1 86.06 615 SER A O 1
ATOM 4784 N N . GLU A 1 616 ? 15.828 12.5 23.266 1 78.06 616 GLU A N 1
ATOM 4785 C CA . GLU A 1 616 ? 15.102 12.508 24.531 1 78.06 616 GLU A CA 1
ATOM 4786 C C . GLU A 1 616 ? 13.812 11.703 24.422 1 78.06 616 GLU A C 1
ATOM 4788 O O . GLU A 1 616 ? 13.383 11.078 25.406 1 78.06 616 GLU A O 1
ATOM 4793 N N . LEU A 1 617 ? 13.164 11.805 23.281 1 74 617 LEU A N 1
ATOM 4794 C CA . LEU A 1 617 ? 11.922 11.078 23.078 1 74 617 LEU A CA 1
ATOM 4795 C C . LEU A 1 617 ? 12.18 9.594 22.844 1 74 617 LEU A C 1
ATOM 4797 O O . LEU A 1 617 ? 11.352 8.75 23.188 1 74 617 LEU A O 1
ATOM 4801 N N . GLY A 1 618 ? 13.195 9.266 22.188 1 60.97 618 GLY A N 1
ATOM 4802 C CA . GLY A 1 618 ? 13.547 7.898 21.844 1 60.97 618 GLY A CA 1
ATOM 4803 C C . GLY A 1 618 ? 13.836 7.035 23.062 1 60.97 618 GLY A C 1
ATOM 4804 O O . GLY A 1 618 ? 13.633 5.82 23.031 1 60.97 618 GLY A O 1
ATOM 4805 N N . HIS A 1 619 ? 14.453 7.641 24.094 1 50.5 619 HIS A N 1
ATOM 4806 C CA . HIS A 1 619 ? 14.75 6.926 25.328 1 50.5 619 HIS A CA 1
ATOM 4807 C C . HIS A 1 619 ? 13.477 6.633 26.125 1 50.5 619 HIS A C 1
ATOM 4809 O O . HIS A 1 619 ? 13.484 5.836 27.062 1 50.5 619 HIS A O 1
ATOM 4815 N N . ALA A 1 620 ? 12.438 7.258 25.812 1 42.34 620 ALA A N 1
ATOM 4816 C CA . ALA A 1 620 ? 11.219 7.008 26.578 1 42.34 620 ALA A CA 1
ATOM 4817 C C . ALA A 1 620 ? 10.422 5.855 25.969 1 42.34 620 ALA A C 1
ATOM 4819 O O . ALA A 1 620 ? 9.461 5.375 26.578 1 42.34 620 ALA A O 1
ATOM 4820 N N . THR A 1 621 ? 10.453 5.402 24.703 1 40.88 621 THR A N 1
ATOM 4821 C CA . THR A 1 621 ? 9.641 4.344 24.109 1 40.88 621 THR A CA 1
ATOM 4822 C C . THR A 1 621 ? 10.391 3.014 24.141 1 40.88 621 THR A C 1
ATOM 4824 O O . THR A 1 621 ? 11.57 2.949 23.781 1 40.88 621 THR A O 1
ATOM 4827 N N . MET B 1 1 ? 0.549 -14.656 18.219 1 39.59 1 MET B N 1
ATOM 4828 C CA . MET B 1 1 ? 0.731 -14.992 16.812 1 39.59 1 MET B CA 1
ATOM 4829 C C . MET B 1 1 ? -0.275 -14.25 15.938 1 39.59 1 MET B C 1
ATOM 4831 O O . MET B 1 1 ? -1.459 -14.18 16.281 1 39.59 1 MET B O 1
ATOM 4835 N N . SER B 1 2 ? 0.138 -13.445 14.984 1 60.25 2 SER B N 1
ATOM 4836 C CA . SER B 1 2 ? -0.764 -12.641 14.172 1 60.25 2 SER B CA 1
ATOM 4837 C C . SER B 1 2 ? -1.789 -13.516 13.453 1 60.25 2 SER B C 1
ATOM 4839 O O . SER B 1 2 ? -1.454 -14.594 12.961 1 60.25 2 SER B O 1
ATOM 4841 N N . THR B 1 3 ? -3.023 -13.289 13.578 1 79.56 3 THR B N 1
ATOM 4842 C CA . THR B 1 3 ? -4.133 -14.016 12.961 1 79.56 3 THR B CA 1
ATOM 4843 C C . THR B 1 3 ? -3.934 -14.133 11.453 1 79.56 3 THR B C 1
ATOM 4845 O O . THR B 1 3 ? -3.596 -13.148 10.789 1 79.56 3 THR B O 1
ATOM 4848 N N . SER B 1 4 ? -3.928 -15.344 11.008 1 93.12 4 SER B N 1
ATOM 4849 C CA . SER B 1 4 ? -3.77 -15.594 9.578 1 93.12 4 SER B CA 1
ATOM 4850 C C . SER B 1 4 ? -4.934 -15.016 8.781 1 93.12 4 SER B C 1
ATOM 4852 O O . SER B 1 4 ? -6.008 -14.773 9.336 1 93.12 4 SER B O 1
ATOM 4854 N N . GLN B 1 5 ? -4.684 -14.703 7.566 1 96.06 5 GLN B N 1
ATOM 4855 C CA . GLN B 1 5 ? -5.738 -14.219 6.676 1 96.06 5 GLN B CA 1
ATOM 4856 C C . GLN B 1 5 ? -6.848 -15.258 6.523 1 96.06 5 GLN B C 1
ATOM 4858 O O . GLN B 1 5 ? -8.023 -14.898 6.449 1 96.06 5 GLN B O 1
ATOM 4863 N N . LEU B 1 6 ? -6.535 -16.531 6.508 1 96.5 6 LEU B N 1
ATOM 4864 C CA . LEU B 1 6 ? -7.516 -17.609 6.48 1 96.5 6 LEU B CA 1
ATOM 4865 C C . LEU B 1 6 ? -8.43 -17.547 7.699 1 96.5 6 LEU B C 1
ATOM 4867 O O . LEU B 1 6 ? -9.656 -17.625 7.57 1 96.5 6 LEU B O 1
ATOM 4871 N N . ALA B 1 7 ? -7.816 -17.391 8.844 1 95.25 7 ALA B N 1
ATOM 4872 C CA . ALA B 1 7 ? -8.594 -17.312 10.07 1 95.25 7 ALA B CA 1
ATOM 4873 C C . ALA B 1 7 ? -9.523 -16.094 10.047 1 95.25 7 ALA B C 1
ATOM 4875 O O . ALA B 1 7 ? -10.672 -16.172 10.492 1 95.25 7 ALA B O 1
ATOM 4876 N N . ILE B 1 8 ? -9.016 -15.016 9.555 1 95.81 8 ILE B N 1
ATOM 4877 C CA . ILE B 1 8 ? -9.82 -13.805 9.453 1 95.81 8 ILE B CA 1
ATOM 4878 C C . ILE B 1 8 ? -11.023 -14.055 8.547 1 95.81 8 ILE B C 1
ATOM 4880 O O . ILE B 1 8 ? -12.148 -13.695 8.891 1 95.81 8 ILE B O 1
ATOM 4884 N N . THR B 1 9 ? -10.789 -14.688 7.418 1 97.12 9 THR B N 1
ATOM 4885 C CA . THR B 1 9 ? -11.844 -14.945 6.445 1 97.12 9 THR B CA 1
ATOM 4886 C C . THR B 1 9 ? -12.906 -15.883 7.027 1 97.12 9 THR B C 1
ATOM 4888 O O . THR B 1 9 ? -14.102 -15.625 6.895 1 97.12 9 THR B O 1
ATOM 4891 N N . LEU B 1 10 ? -12.461 -16.922 7.668 1 96.5 10 LEU B N 1
ATOM 4892 C CA . LEU B 1 10 ? -13.406 -17.859 8.273 1 96.5 10 LEU B CA 1
ATOM 4893 C C . LEU B 1 10 ? -14.195 -17.188 9.391 1 96.5 10 LEU B C 1
ATOM 4895 O O . LEU B 1 10 ? -15.398 -17.438 9.539 1 96.5 10 LEU B O 1
ATOM 4899 N N . ASN B 1 11 ? -13.531 -16.359 10.141 1 95.44 11 ASN B N 1
ATOM 4900 C CA . ASN B 1 11 ? -14.203 -15.617 11.195 1 95.44 11 ASN B CA 1
ATOM 4901 C C . ASN B 1 11 ? -15.211 -14.625 10.617 1 95.44 11 ASN B C 1
ATOM 4903 O O . ASN B 1 11 ? -16.25 -14.367 11.219 1 95.44 11 ASN B O 1
ATOM 4907 N N . PHE B 1 12 ? -14.891 -14.062 9.5 1 96.94 12 PHE B N 1
ATOM 4908 C CA . PHE B 1 12 ? -15.844 -13.195 8.82 1 96.94 12 PHE B CA 1
ATOM 4909 C C . PHE B 1 12 ? -17.109 -13.961 8.469 1 96.94 12 PHE B C 1
ATOM 4911 O O . PHE B 1 12 ? -18.219 -13.508 8.773 1 96.94 12 PHE B O 1
ATOM 4918 N N . ILE B 1 13 ? -16.922 -15.117 7.836 1 97.25 13 ILE B N 1
ATOM 4919 C CA . ILE B 1 13 ? -18.047 -15.922 7.383 1 97.25 13 ILE B CA 1
ATOM 4920 C C . ILE B 1 13 ? -18.891 -16.359 8.586 1 97.25 13 ILE B C 1
ATOM 4922 O O . ILE B 1 13 ? -20.109 -16.188 8.594 1 97.25 13 ILE B O 1
ATOM 4926 N N . LYS B 1 14 ? -18.234 -16.859 9.594 1 95.62 14 LYS B N 1
ATOM 4927 C CA . LYS B 1 14 ? -18.938 -17.297 10.789 1 95.62 14 LYS B CA 1
ATOM 4928 C C . LYS B 1 14 ? -19.656 -16.141 11.477 1 95.62 14 LYS B C 1
ATOM 4930 O O . LYS B 1 14 ? -20.797 -16.281 11.898 1 95.62 14 LYS B O 1
ATOM 4935 N N . GLY B 1 15 ? -18.938 -15.055 11.586 1 94.81 15 GLY B N 1
ATOM 4936 C CA . GLY B 1 15 ? -19.531 -13.891 12.211 1 94.81 15 GLY B CA 1
ATOM 4937 C C . GLY B 1 15 ? -20.781 -13.398 11.508 1 94.81 15 GLY B C 1
ATOM 4938 O O . GLY B 1 15 ? -21.766 -13.055 12.156 1 94.81 15 GLY B O 1
ATOM 4939 N N . ARG B 1 16 ? -20.719 -13.32 10.219 1 95.06 16 ARG B N 1
ATOM 4940 C CA . ARG B 1 16 ? -21.859 -12.875 9.43 1 95.06 16 ARG B CA 1
ATOM 4941 C C . ARG B 1 16 ? -23.031 -13.836 9.578 1 95.06 16 ARG B C 1
ATOM 4943 O O . ARG B 1 16 ? -24.172 -13.406 9.75 1 95.06 16 ARG B O 1
ATOM 4950 N N . LYS B 1 17 ? -22.766 -15.133 9.5 1 94.19 17 LYS B N 1
ATOM 4951 C CA . LYS B 1 17 ? -23.812 -16.156 9.523 1 94.19 17 LYS B CA 1
ATOM 4952 C C . LYS B 1 17 ? -24.422 -16.281 10.914 1 94.19 17 LYS B C 1
ATOM 4954 O O . LYS B 1 17 ? -25.594 -16.656 11.047 1 94.19 17 LYS B O 1
ATOM 4959 N N . ASN B 1 18 ? -23.688 -15.961 11.938 1 92.38 18 ASN B N 1
ATOM 4960 C CA . ASN B 1 18 ? -24.141 -16.125 13.312 1 92.38 18 ASN B CA 1
ATOM 4961 C C . ASN B 1 18 ? -25.094 -15.008 13.727 1 92.38 18 ASN B C 1
ATOM 4963 O O . ASN B 1 18 ? -25.812 -15.141 14.719 1 92.38 18 ASN B O 1
ATOM 4967 N N . ILE B 1 19 ? -25.078 -13.977 13.031 1 89 19 ILE B N 1
ATOM 4968 C CA . ILE B 1 19 ? -25.984 -12.883 13.344 1 89 19 ILE B CA 1
ATOM 4969 C C . ILE B 1 19 ? -27.328 -13.102 12.648 1 89 19 ILE B C 1
ATOM 4971 O O . ILE B 1 19 ? -27.422 -13.008 11.422 1 89 19 ILE B O 1
ATOM 4975 N N . THR B 1 20 ? -28.375 -13.422 13.508 1 83.75 20 THR B N 1
ATOM 4976 C CA . THR B 1 20 ? -29.609 -13.852 12.844 1 83.75 20 THR B CA 1
ATOM 4977 C C . THR B 1 20 ? -30.781 -12.961 13.242 1 83.75 20 THR B C 1
ATOM 4979 O O . THR B 1 20 ? -31.75 -12.828 12.492 1 83.75 20 THR B O 1
ATOM 4982 N N . SER B 1 21 ? -30.656 -12.328 14.43 1 86.25 21 SER B N 1
ATOM 4983 C CA . SER B 1 21 ? -31.922 -11.688 14.797 1 86.25 21 SER B CA 1
ATOM 4984 C C . SER B 1 21 ? -31.688 -10.266 15.305 1 86.25 21 SER B C 1
ATOM 4986 O O . SER B 1 21 ? -32.469 -9.359 14.984 1 86.25 21 SER B O 1
ATOM 4988 N N . SER B 1 22 ? -30.688 -10.094 16.141 1 91.12 22 SER B N 1
ATOM 4989 C CA . SER B 1 22 ? -30.531 -8.75 16.688 1 91.12 22 SER B CA 1
ATOM 4990 C C . SER B 1 22 ? -29.062 -8.422 16.922 1 91.12 22 SER B C 1
ATOM 4992 O O . SER B 1 22 ? -28.219 -9.32 17.016 1 91.12 22 SER B O 1
ATOM 4994 N N . VAL B 1 23 ? -28.75 -7.168 16.875 1 91.38 23 VAL B N 1
ATOM 4995 C CA . VAL B 1 23 ? -27.438 -6.625 17.188 1 91.38 23 VAL B CA 1
ATOM 4996 C C . VAL B 1 23 ? -27.578 -5.438 18.141 1 91.38 23 VAL B C 1
ATOM 4998 O O . VAL B 1 23 ? -28.5 -4.633 18 1 91.38 23 VAL B O 1
ATOM 5001 N N . GLU B 1 24 ? -26.719 -5.359 19.141 1 94.69 24 GLU B N 1
ATOM 5002 C CA . GLU B 1 24 ? -26.688 -4.234 20.062 1 94.69 24 GLU B CA 1
ATOM 5003 C C . GLU B 1 24 ? -25.422 -3.389 19.859 1 94.69 24 GLU B C 1
ATOM 5005 O O . GLU B 1 24 ? -24.312 -3.916 19.844 1 94.69 24 GLU B O 1
ATOM 5010 N N . LEU B 1 25 ? -25.656 -2.156 19.609 1 96.56 25 LEU B N 1
ATOM 5011 C CA . LEU B 1 25 ? -24.531 -1.225 19.453 1 96.56 25 LEU B CA 1
ATOM 5012 C C . LEU B 1 25 ? -24.094 -0.691 20.812 1 96.56 25 LEU B C 1
ATOM 5014 O O . LEU B 1 25 ? -24.922 -0.352 21.656 1 96.56 25 LEU B O 1
ATOM 5018 N N . ASN B 1 26 ? -22.781 -0.671 21.016 1 95.88 26 ASN B N 1
ATOM 5019 C CA . ASN B 1 26 ? -22.219 -0.149 22.25 1 95.88 26 ASN B CA 1
ATOM 5020 C C . ASN B 1 26 ? -21 0.744 21.984 1 95.88 26 ASN B C 1
ATOM 5022 O O . ASN B 1 26 ? -20.297 1.115 22.922 1 95.88 26 ASN B O 1
ATOM 5026 N N . GLY B 1 27 ? -20.719 0.964 20.781 1 95.44 27 GLY B N 1
ATOM 5027 C CA . GLY B 1 27 ? -19.641 1.868 20.422 1 95.44 27 GLY B CA 1
ATOM 5028 C C . GLY B 1 27 ? -18.281 1.204 20.422 1 95.44 27 GLY B C 1
ATOM 5029 O O . GLY B 1 27 ? -17.266 1.847 20.125 1 95.44 27 GLY B O 1
ATOM 5030 N N . LYS B 1 28 ? -18.156 -0.157 20.594 1 94.88 28 LYS B N 1
ATOM 5031 C CA . LYS B 1 28 ? -16.844 -0.717 20.859 1 94.88 28 LYS B CA 1
ATOM 5032 C C . LYS B 1 28 ? -16.641 -2.037 20.125 1 94.88 28 LYS B C 1
ATOM 5034 O O . LYS B 1 28 ? -15.516 -2.506 19.969 1 94.88 28 LYS B O 1
ATOM 5039 N N . SER B 1 29 ? -17.688 -2.59 19.594 1 94.75 29 SER B N 1
ATOM 5040 C CA . SER B 1 29 ? -17.531 -3.99 19.219 1 94.75 29 SER B CA 1
ATOM 5041 C C . SER B 1 29 ? -18.047 -4.242 17.797 1 94.75 29 SER B C 1
ATOM 5043 O O . SER B 1 29 ? -18.344 -5.383 17.438 1 94.75 29 SER B O 1
ATOM 5045 N N . LEU B 1 30 ? -18.266 -3.26 17.109 1 95.94 30 LEU B N 1
ATOM 5046 C CA . LEU B 1 30 ? -18.719 -3.459 15.734 1 95.94 30 LEU B CA 1
ATOM 5047 C C . LEU B 1 30 ? -17.625 -4.109 14.891 1 95.94 30 LEU B C 1
ATOM 5049 O O . LEU B 1 30 ? -16.453 -3.764 15.016 1 95.94 30 LEU B O 1
ATOM 5053 N N . THR B 1 31 ? -17.938 -5.105 14.086 1 96.69 31 THR B N 1
ATOM 5054 C CA . THR B 1 31 ? -16.984 -5.816 13.242 1 96.69 31 THR B CA 1
ATOM 5055 C C . THR B 1 31 ? -17.391 -5.73 11.773 1 96.69 31 THR B C 1
ATOM 5057 O O . THR B 1 31 ? -18.531 -5.375 11.461 1 96.69 31 THR B O 1
ATOM 5060 N N . ILE B 1 32 ? -16.5 -6.09 10.867 1 97.62 32 ILE B N 1
ATOM 5061 C CA . ILE B 1 32 ? -16.734 -6.043 9.43 1 97.62 32 ILE B CA 1
ATOM 5062 C C . ILE B 1 32 ? -17.891 -6.969 9.055 1 97.62 32 ILE B C 1
ATOM 5064 O O . ILE B 1 32 ? -18.828 -6.555 8.375 1 97.62 32 ILE B O 1
ATOM 5068 N N . PRO B 1 33 ? -17.953 -8.219 9.523 1 96.75 33 PRO B N 1
ATOM 5069 C CA . PRO B 1 33 ? -19.078 -9.07 9.156 1 96.75 33 PRO B CA 1
ATOM 5070 C C . PRO B 1 33 ? -20.406 -8.562 9.727 1 96.75 33 PRO B C 1
ATOM 5072 O O . PRO B 1 33 ? -21.453 -8.742 9.094 1 96.75 33 PRO B O 1
ATOM 5075 N N . TYR B 1 34 ? -20.406 -7.887 10.852 1 95.44 34 TYR B N 1
ATOM 5076 C CA . TYR B 1 34 ? -21.609 -7.285 11.422 1 95.44 34 TYR B CA 1
ATOM 5077 C C . TYR B 1 34 ? -22.156 -6.195 10.508 1 95.44 34 TYR B C 1
ATOM 5079 O O . TYR B 1 34 ? -23.359 -6.125 10.273 1 95.44 34 TYR B O 1
ATOM 5087 N N . VAL B 1 35 ? -21.25 -5.387 10.031 1 97.38 35 VAL B N 1
ATOM 5088 C CA . VAL B 1 35 ? -21.641 -4.312 9.125 1 97.38 35 VAL B CA 1
ATOM 5089 C C . VAL B 1 35 ? -22.25 -4.902 7.852 1 97.38 35 VAL B C 1
ATOM 5091 O O . VAL B 1 35 ? -23.297 -4.449 7.383 1 97.38 35 VAL B O 1
ATOM 5094 N N . VAL B 1 36 ? -21.641 -5.961 7.32 1 97.06 36 VAL B N 1
ATOM 5095 C CA . VAL B 1 36 ? -22.047 -6.562 6.055 1 97.06 36 VAL B CA 1
ATOM 5096 C C . VAL B 1 36 ? -23.438 -7.191 6.215 1 97.06 36 VAL B C 1
ATOM 5098 O O . VAL B 1 36 ? -24.344 -6.918 5.426 1 97.06 36 VAL B O 1
ATOM 5101 N N . VAL B 1 37 ? -23.703 -7.922 7.254 1 96.25 37 VAL B N 1
ATOM 5102 C CA . VAL B 1 37 ? -24.953 -8.68 7.391 1 96.25 37 VAL B CA 1
ATOM 5103 C C . VAL B 1 37 ? -26.094 -7.727 7.727 1 96.25 37 VAL B C 1
ATOM 5105 O O . VAL B 1 37 ? -27.203 -7.867 7.203 1 96.25 37 VAL B O 1
ATOM 5108 N N . THR B 1 38 ? -25.875 -6.742 8.578 1 94.38 38 THR B N 1
ATOM 5109 C CA . THR B 1 38 ? -26.922 -5.824 9 1 94.38 38 THR B CA 1
ATOM 5110 C C . THR B 1 38 ? -27.328 -4.898 7.852 1 94.38 38 THR B C 1
ATOM 5112 O O . THR B 1 38 ? -28.469 -4.469 7.77 1 94.38 38 THR B O 1
ATOM 5115 N N . SER B 1 39 ? -26.391 -4.59 7.016 1 94.31 39 SER B N 1
ATOM 5116 C CA . SER B 1 39 ? -26.688 -3.729 5.875 1 94.31 39 SER B CA 1
ATOM 5117 C C . SER B 1 39 ? -27.5 -4.469 4.816 1 94.31 39 SER B C 1
ATOM 5119 O O . SER B 1 39 ? -28.312 -3.863 4.121 1 94.31 39 SER B O 1
ATOM 5121 N N . GLU B 1 40 ? -27.281 -5.762 4.723 1 92.75 40 GLU B N 1
ATOM 5122 C CA . GLU B 1 40 ? -27.875 -6.539 3.641 1 92.75 40 GLU B CA 1
ATOM 5123 C C . GLU B 1 40 ? -29.203 -7.145 4.07 1 92.75 40 GLU B C 1
ATOM 5125 O O . GLU B 1 40 ? -30.141 -7.219 3.275 1 92.75 40 GLU B O 1
ATOM 5130 N N . LYS B 1 41 ? -29.266 -7.539 5.305 1 91.88 41 LYS B N 1
ATOM 5131 C CA . LYS B 1 41 ? -30.469 -8.203 5.789 1 91.88 41 LYS B CA 1
ATOM 5132 C C . LYS B 1 41 ? -31.391 -7.211 6.488 1 91.88 41 LYS B C 1
ATOM 5134 O O . LYS B 1 41 ? -30.984 -6.523 7.422 1 91.88 41 LYS B O 1
ATOM 5139 N N . ARG B 1 42 ? -32.656 -7.281 6.164 1 90.56 42 ARG B N 1
ATOM 5140 C CA . ARG B 1 42 ? -33.594 -6.285 6.645 1 90.56 42 ARG B CA 1
ATOM 5141 C C . ARG B 1 42 ? -34.281 -6.758 7.922 1 90.56 42 ARG B C 1
ATOM 5143 O O . ARG B 1 42 ? -34.906 -5.961 8.633 1 90.56 42 ARG B O 1
ATOM 5150 N N . ASN B 1 43 ? -34.094 -7.977 8.25 1 89.94 43 ASN B N 1
ATOM 5151 C CA . ASN B 1 43 ? -34.844 -8.539 9.383 1 89.94 43 ASN B CA 1
ATOM 5152 C C . ASN B 1 43 ? -34.031 -8.469 10.672 1 89.94 43 ASN B C 1
ATOM 5154 O O . ASN B 1 43 ? -34.531 -8.859 11.734 1 89.94 43 ASN B O 1
ATOM 5158 N N . ILE B 1 44 ? -32.812 -8.016 10.602 1 94.31 44 ILE B N 1
ATOM 5159 C CA . ILE B 1 44 ? -31.984 -7.91 11.797 1 94.31 44 ILE B CA 1
ATOM 5160 C C . ILE B 1 44 ? -32.312 -6.621 12.547 1 94.31 44 ILE B C 1
ATOM 5162 O O . ILE B 1 44 ? -32.25 -5.527 11.977 1 94.31 44 ILE B O 1
ATOM 5166 N N . ARG B 1 45 ? -32.75 -6.785 13.789 1 95.44 45 ARG B N 1
ATOM 5167 C CA . ARG B 1 45 ? -33.062 -5.629 14.617 1 95.44 45 ARG B CA 1
ATOM 5168 C C . ARG B 1 45 ? -31.828 -5.082 15.312 1 95.44 45 ARG B C 1
ATOM 5170 O O . ARG B 1 45 ? -31.031 -5.84 15.867 1 95.44 45 ARG B O 1
ATOM 5177 N N . ILE B 1 46 ? -31.703 -3.77 15.273 1 96.69 46 ILE B N 1
ATOM 5178 C CA . ILE B 1 46 ? -30.531 -3.125 15.883 1 96.69 46 ILE B CA 1
ATOM 5179 C C . ILE B 1 46 ? -31 -2.225 17.031 1 96.69 46 ILE B C 1
ATOM 5181 O O . ILE B 1 46 ? -31.969 -1.478 16.891 1 96.69 46 ILE B O 1
ATOM 5185 N N . SER B 1 47 ? -30.328 -2.346 18.172 1 96.31 47 SER B N 1
ATOM 5186 C CA . SER B 1 47 ? -30.656 -1.538 19.344 1 96.31 47 SER B CA 1
ATOM 5187 C C . SER B 1 47 ? -29.406 -0.905 19.938 1 96.31 47 SER B C 1
ATOM 5189 O O . SER B 1 47 ? -28.281 -1.274 19.578 1 96.31 47 SER B O 1
ATOM 5191 N N . LEU B 1 48 ? -29.594 0.037 20.734 1 97 48 LEU B N 1
ATOM 5192 C CA . LEU B 1 48 ? -28.547 0.703 21.484 1 97 48 LEU B CA 1
ATOM 5193 C C . LEU B 1 48 ? -28.453 0.162 22.906 1 97 48 LEU B C 1
ATOM 5195 O O . LEU B 1 48 ? -29.484 -0.038 23.562 1 97 48 LEU B O 1
ATOM 5199 N N . SER B 1 49 ? -27.281 -0.077 23.375 1 96.12 49 SER B N 1
ATOM 5200 C CA . SER B 1 49 ? -27.094 -0.603 24.719 1 96.12 49 SER B CA 1
ATOM 5201 C C . SER B 1 49 ? -27.516 0.41 25.766 1 96.12 49 SER B C 1
ATOM 5203 O O . SER B 1 49 ? -27.391 1.619 25.562 1 96.12 49 SER B O 1
ATOM 5205 N N . ALA B 1 50 ? -27.953 -0.114 26.938 1 94.69 50 ALA B N 1
ATOM 5206 C CA . ALA B 1 50 ? -28.359 0.738 28.047 1 94.69 50 ALA B CA 1
ATOM 5207 C C . ALA B 1 50 ? -27.203 1.57 28.562 1 94.69 50 ALA B C 1
ATOM 5209 O O . ALA B 1 50 ? -27.359 2.748 28.906 1 94.69 50 ALA B O 1
ATOM 5210 N N . ASN B 1 51 ? -26.125 0.938 28.594 1 93.81 51 ASN B N 1
ATOM 5211 C CA . ASN B 1 51 ? -24.938 1.631 29.078 1 93.81 51 ASN B CA 1
ATOM 5212 C C . ASN B 1 51 ? -24.578 2.82 28.188 1 93.81 51 ASN B C 1
ATOM 5214 O O . ASN B 1 51 ? -24.219 3.883 28.688 1 93.81 51 ASN B O 1
ATOM 5218 N N . SER B 1 52 ? -24.672 2.602 26.922 1 94.94 52 SER B N 1
ATOM 5219 C CA . SER B 1 52 ? -24.375 3.691 26 1 94.94 52 SER B CA 1
ATOM 5220 C C . SER B 1 52 ? -25.406 4.816 26.125 1 94.94 52 SER B C 1
ATOM 5222 O O . SER B 1 52 ? -25.062 5.992 26.016 1 94.94 52 SER B O 1
ATOM 5224 N N . THR B 1 53 ? -26.609 4.5 26.422 1 95.94 53 THR B N 1
ATOM 5225 C CA . THR B 1 53 ? -27.672 5.496 26.578 1 95.94 53 THR B CA 1
ATOM 5226 C C . THR B 1 53 ? -27.375 6.422 27.75 1 95.94 53 THR B C 1
ATOM 5228 O O . THR B 1 53 ? -27.531 7.641 27.641 1 95.94 53 THR B O 1
ATOM 5231 N N . GLU B 1 54 ? -26.984 5.844 28.797 1 96.31 54 GLU B N 1
ATOM 5232 C CA . GLU B 1 54 ? -26.656 6.621 29.984 1 96.31 54 GLU B CA 1
ATOM 5233 C C . GLU B 1 54 ? -25.453 7.531 29.734 1 96.31 54 GLU B C 1
ATOM 5235 O O . GLU B 1 54 ? -25.453 8.703 30.109 1 96.31 54 GLU B O 1
ATOM 5240 N N . ASP B 1 55 ? -24.516 6.988 29.109 1 96.62 55 ASP B N 1
ATOM 5241 C CA . ASP B 1 55 ? -23.297 7.734 28.812 1 96.62 55 ASP B CA 1
ATOM 5242 C C . ASP B 1 55 ? -23.594 8.922 27.891 1 96.62 55 ASP B C 1
ATOM 5244 O O . ASP B 1 55 ? -23.047 10.008 28.078 1 96.62 55 ASP B O 1
ATOM 5248 N N . LEU B 1 56 ? -24.438 8.711 26.969 1 97.56 56 LEU B N 1
ATOM 5249 C CA . LEU B 1 56 ? -24.844 9.758 26.047 1 97.56 56 LEU B CA 1
ATOM 5250 C C . LEU B 1 56 ? -25.531 10.898 26.781 1 97.56 56 LEU B C 1
ATOM 5252 O O . LEU B 1 56 ? -25.281 12.07 26.484 1 97.56 56 LEU B O 1
ATOM 5256 N N . SER B 1 57 ? -26.375 10.578 27.703 1 97.5 57 SER B N 1
ATOM 5257 C CA . SER B 1 57 ? -27.109 11.586 28.453 1 97.5 57 SER B CA 1
ATOM 5258 C C . SER B 1 57 ? -26.156 12.461 29.281 1 97.5 57 SER B C 1
ATOM 5260 O O . SER B 1 57 ? -26.344 13.68 29.359 1 97.5 57 SER B O 1
ATOM 5262 N N . GLU B 1 58 ? -25.156 11.836 29.797 1 97.62 58 GLU B N 1
ATOM 5263 C CA . GLU B 1 58 ? -24.156 12.594 30.531 1 97.62 58 GLU B CA 1
ATOM 5264 C C . GLU B 1 58 ? -23.359 13.5 29.609 1 97.62 58 GLU B C 1
ATOM 5266 O O . GLU B 1 58 ? -23 14.617 29.984 1 97.62 58 GLU B O 1
ATOM 5271 N N . ASN B 1 59 ? -23.109 12.977 28.5 1 97.75 59 ASN B N 1
ATOM 5272 C CA . ASN B 1 59 ? -22.359 13.734 27.516 1 97.75 59 ASN B CA 1
ATOM 5273 C C . ASN B 1 59 ? -23.109 14.984 27.062 1 97.75 59 ASN B C 1
ATOM 5275 O O . ASN B 1 59 ? -22.531 16.062 26.969 1 97.75 59 ASN B O 1
ATOM 5279 N N . VAL B 1 60 ? -24.375 14.891 26.859 1 97.31 60 VAL B N 1
ATOM 5280 C CA . VAL B 1 60 ? -25.234 16 26.453 1 97.31 60 VAL B CA 1
ATOM 5281 C C . VAL B 1 60 ? -25.328 17.031 27.578 1 97.31 60 VAL B C 1
ATOM 5283 O O . VAL B 1 60 ? -25.266 18.234 27.328 1 97.31 60 VAL B O 1
ATOM 5286 N N . ALA B 1 61 ? -25.484 16.547 28.734 1 97.31 61 ALA B N 1
ATOM 5287 C CA . ALA B 1 61 ? -25.578 17.438 29.875 1 97.31 61 ALA B CA 1
ATOM 5288 C C . ALA B 1 61 ? -24.312 18.281 30.016 1 97.31 61 ALA B C 1
ATOM 5290 O O . ALA B 1 61 ? -24.391 19.469 30.344 1 97.31 61 ALA B O 1
ATOM 5291 N N . PHE B 1 62 ? -23.297 17.688 29.828 1 96.94 62 PHE B N 1
ATOM 5292 C CA . PHE B 1 62 ? -22.031 18.406 29.906 1 96.94 62 PHE B CA 1
ATOM 5293 C C . PHE B 1 62 ? -21.953 19.484 28.828 1 96.94 62 PHE B C 1
ATOM 5295 O O . PHE B 1 62 ? -21.562 20.625 29.109 1 96.94 62 PHE B O 1
ATOM 5302 N N . LEU B 1 63 ? -22.25 19.125 27.594 1 96.12 63 LEU B N 1
ATOM 5303 C CA . LEU B 1 63 ? -22.234 20.094 26.5 1 96.12 63 LEU B CA 1
ATOM 5304 C C . LEU B 1 63 ? -23.156 21.266 26.797 1 96.12 63 LEU B C 1
ATOM 5306 O O . LEU B 1 63 ? -22.797 22.422 26.562 1 96.12 63 LEU B O 1
ATOM 5310 N N . GLU B 1 64 ? -24.344 20.953 27.312 1 96 64 GLU B N 1
ATOM 5311 C CA . GLU B 1 64 ? -25.328 21.984 27.641 1 96 64 GLU B CA 1
ATOM 5312 C C . GLU B 1 64 ? -24.781 22.938 28.703 1 96 64 GLU B C 1
ATOM 5314 O O . GLU B 1 64 ? -25 24.156 28.625 1 96 64 GLU B O 1
ATOM 5319 N N . LYS B 1 65 ? -24.172 22.375 29.594 1 95.88 65 LYS B N 1
ATOM 5320 C CA . LYS B 1 65 ? -23.562 23.203 30.641 1 95.88 65 LYS B CA 1
ATOM 5321 C C . LYS B 1 65 ? -22.516 24.156 30.062 1 95.88 65 LYS B C 1
ATOM 5323 O O . LYS B 1 65 ? -22.453 25.312 30.469 1 95.88 65 LYS B O 1
ATOM 5328 N N . GLU B 1 66 ? -21.734 23.703 29.203 1 93.94 66 GLU B N 1
ATOM 5329 C CA . GLU B 1 66 ? -20.703 24.531 28.594 1 93.94 66 GLU B CA 1
ATOM 5330 C C . GLU B 1 66 ? -21.312 25.641 27.75 1 93.94 66 GLU B C 1
ATOM 5332 O O . GLU B 1 66 ? -20.812 26.766 27.719 1 93.94 66 GLU B O 1
ATOM 5337 N N . ILE B 1 67 ? -22.359 25.266 27.031 1 93 67 ILE B N 1
ATOM 5338 C CA . ILE B 1 67 ? -23.078 26.25 26.234 1 93 67 ILE B CA 1
ATOM 5339 C C . ILE B 1 67 ? -23.656 27.328 27.125 1 93 67 ILE B C 1
ATOM 5341 O O . ILE B 1 67 ? -23.562 28.516 26.812 1 93 67 ILE B O 1
ATOM 5345 N N . GLN B 1 68 ? -24.188 26.953 28.188 1 93.38 68 GLN B N 1
ATOM 5346 C CA . GLN B 1 68 ? -24.812 27.891 29.125 1 93.38 68 GLN B CA 1
ATOM 5347 C C . GLN B 1 68 ? -23.781 28.828 29.75 1 93.38 68 GLN B C 1
ATOM 5349 O O . GLN B 1 68 ? -24.078 29.984 30.047 1 93.38 68 GLN B O 1
ATOM 5354 N N . LYS B 1 69 ? -22.609 28.359 29.844 1 91.69 69 LYS B N 1
ATOM 5355 C CA . LYS B 1 69 ? -21.5 29.156 30.375 1 91.69 69 LYS B CA 1
ATOM 5356 C C . LYS B 1 69 ? -21.047 30.188 29.359 1 91.69 69 LYS B C 1
ATOM 5358 O O . LYS B 1 69 ? -20.281 31.094 29.703 1 91.69 69 LYS B O 1
ATOM 5363 N N . GLY B 1 70 ? -21.516 29.984 28.141 1 87.81 70 GLY B N 1
ATOM 5364 C CA . GLY B 1 70 ? -21.125 30.906 27.0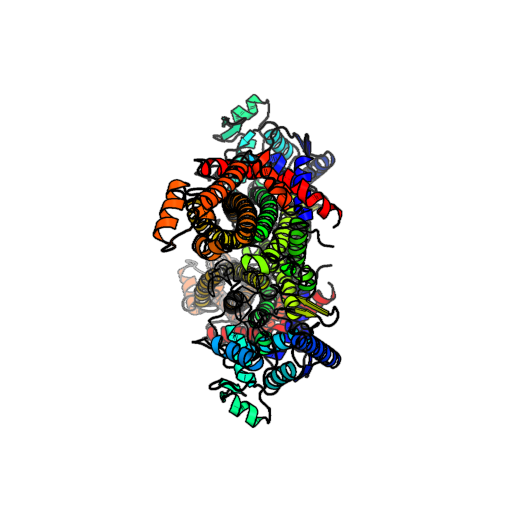94 1 87.81 70 GLY B CA 1
ATOM 5365 C C . GLY B 1 70 ? -19.875 30.484 26.344 1 87.81 70 GLY B C 1
ATOM 5366 O O . GLY B 1 70 ? -19.297 31.266 25.594 1 87.81 70 GLY B O 1
ATOM 5367 N N . THR B 1 71 ? -19.531 29.297 26.547 1 87.44 71 THR B N 1
ATOM 5368 C CA . THR B 1 71 ? -18.344 28.797 25.859 1 87.44 71 THR B CA 1
ATOM 5369 C C . THR B 1 71 ? -18.547 28.781 24.344 1 87.44 71 THR B C 1
ATOM 5371 O O . THR B 1 71 ? -19.625 28.406 23.875 1 87.44 71 THR B O 1
ATOM 5374 N N . VAL B 1 72 ? -17.578 29.266 23.578 1 87.69 72 VAL B N 1
ATOM 5375 C CA . VAL B 1 72 ? -17.625 29.203 22.125 1 87.69 72 VAL B CA 1
ATOM 5376 C C . VAL B 1 72 ? -17.109 27.844 21.656 1 87.69 72 VAL B C 1
ATOM 5378 O O . VAL B 1 72 ? -15.93 27.516 21.859 1 87.69 72 VAL B O 1
ATOM 5381 N N . ILE B 1 73 ? -17.969 27.078 21.141 1 89.06 73 ILE B N 1
ATOM 5382 C CA . ILE B 1 73 ? -17.672 25.719 20.703 1 89.06 73 ILE B CA 1
ATOM 5383 C C . ILE B 1 73 ? -17.891 25.594 19.203 1 89.06 73 ILE B C 1
ATOM 5385 O O . ILE B 1 73 ? -18.953 25.922 18.688 1 89.06 73 ILE B O 1
ATOM 5389 N N . TYR B 1 74 ? -16.859 25.172 18.531 1 89.62 74 TYR B N 1
ATOM 5390 C CA . TYR B 1 74 ? -16.906 25.031 17.094 1 89.62 74 TYR B CA 1
ATOM 5391 C C . TYR B 1 74 ? -18.156 24.25 16.656 1 89.62 74 TYR B C 1
ATOM 5393 O O . TYR B 1 74 ? -18.453 23.203 17.219 1 89.62 74 TYR B O 1
ATOM 5401 N N . GLY B 1 75 ? -18.859 24.734 15.656 1 89.25 75 GLY B N 1
ATOM 5402 C CA . GLY B 1 75 ? -19.969 24.047 15.023 1 89.25 75 GLY B CA 1
ATOM 5403 C C . GLY B 1 75 ? -21.219 24.016 15.883 1 89.25 75 GLY B C 1
ATOM 5404 O O . GLY B 1 75 ? -22.281 23.547 15.445 1 89.25 75 GLY B O 1
ATOM 5405 N N . VAL B 1 76 ? -21.094 24.469 17.109 1 90.5 76 VAL B N 1
ATOM 5406 C CA . VAL B 1 76 ? -22.234 24.594 18 1 90.5 76 VAL B CA 1
ATOM 5407 C C . VAL B 1 76 ? -22.75 26.047 17.984 1 90.5 76 VAL B C 1
ATOM 5409 O O . VAL B 1 76 ? -23.938 26.281 17.781 1 90.5 76 VAL B O 1
ATOM 5412 N N . ASN B 1 77 ? -21.859 26.938 18.125 1 89.94 77 ASN B N 1
ATOM 5413 C CA . ASN B 1 77 ? -22.219 28.344 18.031 1 89.94 77 ASN B CA 1
ATOM 5414 C C . ASN B 1 77 ? -21.234 29.125 17.156 1 89.94 77 ASN B C 1
ATOM 5416 O O . ASN B 1 77 ? -21.156 30.359 17.25 1 89.94 77 ASN B O 1
ATOM 5420 N N . THR B 1 78 ? -20.469 28.453 16.484 1 86.75 78 THR B N 1
ATOM 5421 C CA . THR B 1 78 ? -19.672 29.031 15.406 1 86.75 78 THR B CA 1
ATOM 5422 C C . THR B 1 78 ? -20.141 28.516 14.047 1 86.75 78 THR B C 1
ATOM 5424 O O . THR B 1 78 ? -20.938 27.578 13.977 1 86.75 78 THR B O 1
ATOM 5427 N N . GLY B 1 79 ? -19.625 29.109 12.906 1 83.25 79 GLY B N 1
ATOM 5428 C CA . GLY B 1 79 ? -19.766 28.484 11.594 1 83.25 79 GLY B CA 1
ATOM 5429 C C . GLY B 1 79 ? -18.922 27.25 11.422 1 83.25 79 GLY B C 1
ATOM 5430 O O . GLY B 1 79 ? -18.469 26.656 12.406 1 83.25 79 GLY B O 1
ATOM 5431 N N . PHE B 1 80 ? -18.875 26.875 10.148 1 84.31 80 PHE B N 1
ATOM 5432 C CA . PHE B 1 80 ? -18.203 25.625 9.82 1 84.31 80 PHE B CA 1
ATOM 5433 C C . PHE B 1 80 ? -17.047 25.859 8.852 1 84.31 80 PHE B C 1
ATOM 5435 O O . PHE B 1 80 ? -17.109 26.766 8.016 1 84.31 80 PHE B O 1
ATOM 5442 N N . GLY B 1 81 ? -15.938 25.078 9.016 1 82.44 81 GLY B N 1
ATOM 5443 C CA . GLY B 1 81 ? -14.844 25.109 8.055 1 82.44 81 GLY B CA 1
ATOM 5444 C C . GLY B 1 81 ? -14.273 26.5 7.848 1 82.44 81 GLY B C 1
ATOM 5445 O O . GLY B 1 81 ? -13.93 27.188 8.812 1 82.44 81 GLY B O 1
ATOM 5446 N N . GLY B 1 82 ? -14.258 26.891 6.586 1 78.06 82 GLY B N 1
ATOM 5447 C CA . GLY B 1 82 ? -13.734 28.203 6.223 1 78.06 82 GLY B CA 1
ATOM 5448 C C . GLY B 1 82 ? -14.578 29.344 6.75 1 78.06 82 GLY B C 1
ATOM 5449 O O . GLY B 1 82 ? -14.125 30.484 6.785 1 78.06 82 GLY B O 1
ATOM 5450 N N . SER B 1 83 ? -15.781 29.016 7.215 1 76.31 83 SER B N 1
ATOM 5451 C CA . SER B 1 83 ? -16.672 30.031 7.762 1 76.31 83 SER B CA 1
ATOM 5452 C C . SER B 1 83 ? -16.734 29.953 9.281 1 76.31 83 SER B C 1
ATOM 5454 O O . SER B 1 83 ? -17.672 30.469 9.898 1 76.31 83 SER B O 1
ATOM 5456 N N . ALA B 1 84 ? -15.773 29.344 9.82 1 81.19 84 ALA B N 1
ATOM 5457 C CA . ALA B 1 84 ? -15.766 29.172 11.266 1 81.19 84 ALA B CA 1
ATOM 5458 C C . ALA B 1 84 ? -15.383 30.484 11.969 1 81.19 84 ALA B C 1
ATOM 5460 O O . ALA B 1 84 ? -15.109 30.484 13.172 1 81.19 84 ALA B O 1
ATOM 5461 N N . ASN B 1 85 ? -15.367 31.531 11.312 1 78.12 85 ASN B N 1
ATOM 5462 C CA . ASN B 1 85 ? -15.062 32.844 11.875 1 78.12 85 ASN B CA 1
ATOM 5463 C C . ASN B 1 85 ? -16.328 33.594 12.289 1 78.12 85 ASN B C 1
ATOM 5465 O O . ASN B 1 85 ? -16.25 34.656 12.906 1 78.12 85 ASN B O 1
ATOM 5469 N N . VAL B 1 86 ? -17.562 33 12.086 1 77.25 86 VAL B N 1
ATOM 5470 C CA . VAL B 1 86 ? -18.797 33.625 12.484 1 77.25 86 VAL B CA 1
ATOM 5471 C C . VAL B 1 86 ? -19.344 32.969 13.75 1 77.25 86 VAL B C 1
ATOM 5473 O O . VAL B 1 86 ? -18.906 31.891 14.125 1 77.25 86 VAL B O 1
ATOM 5476 N N . ARG B 1 87 ? -20.281 33.812 14.477 1 86.56 87 ARG B N 1
ATOM 5477 C CA . ARG B 1 87 ? -20.906 33.312 15.711 1 86.56 87 ARG B CA 1
ATOM 5478 C C . ARG B 1 87 ? -22.422 33.5 15.664 1 86.56 87 ARG B C 1
ATOM 5480 O O . ARG B 1 87 ? -22.922 34.438 15.047 1 86.56 87 ARG B O 1
ATOM 5487 N N . THR B 1 88 ? -23.047 32.531 16.234 1 86.5 88 THR B N 1
ATOM 5488 C CA . THR B 1 88 ? -24.5 32.625 16.375 1 86.5 88 THR B CA 1
ATOM 5489 C C . THR B 1 88 ? -24.969 31.875 17.609 1 86.5 88 THR B C 1
ATOM 5491 O O . THR B 1 88 ? -24.312 30.953 18.078 1 86.5 88 THR B O 1
ATOM 5494 N N . TRP B 1 89 ? -26.031 32.344 18.156 1 89.25 89 TRP B N 1
ATOM 5495 C CA . TRP B 1 89 ? -26.641 31.625 19.281 1 89.25 89 TRP B CA 1
ATOM 5496 C C . TRP B 1 89 ? -27.969 31 18.891 1 89.25 89 TRP B C 1
ATOM 5498 O O . TRP B 1 89 ? -28.703 30.516 19.75 1 89.25 89 TRP B O 1
ATOM 5508 N N . ARG B 1 90 ? -28.25 31.031 17.625 1 90.44 90 ARG B N 1
ATOM 5509 C CA . ARG B 1 90 ? -29.359 30.25 17.078 1 90.44 90 ARG B CA 1
ATOM 5510 C C . ARG B 1 90 ? -28.906 28.828 16.75 1 90.44 90 ARG B C 1
ATOM 5512 O O . ARG B 1 90 ? -28.828 28.453 15.578 1 90.44 90 ARG B O 1
ATOM 5519 N N . LEU B 1 91 ? -28.781 28.094 17.781 1 92.44 91 LEU B N 1
ATOM 5520 C CA . LEU B 1 91 ? -28.047 26.844 17.734 1 92.44 91 LEU B CA 1
ATOM 5521 C C . LEU B 1 91 ? -28.766 25.828 16.844 1 92.44 91 LEU B C 1
ATOM 5523 O O . LEU B 1 91 ? -28.125 25.141 16.031 1 92.44 91 LEU B O 1
ATOM 5527 N N . GLU B 1 92 ? -30.031 25.703 16.953 1 91.62 92 GLU B N 1
ATOM 5528 C CA . GLU B 1 92 ? -30.797 24.766 16.141 1 91.62 92 GLU B CA 1
ATOM 5529 C C . GLU B 1 92 ? -30.797 25.156 14.672 1 91.62 92 GLU B C 1
ATOM 5531 O O . GLU B 1 92 ? -30.656 24.312 13.789 1 91.62 92 GLU B O 1
ATOM 5536 N N . ASP B 1 93 ? -30.969 26.422 14.414 1 90.31 93 ASP B N 1
ATOM 5537 C CA . ASP B 1 93 ? -30.984 26.938 13.047 1 90.31 93 ASP B CA 1
ATOM 5538 C C . ASP B 1 93 ? -29.641 26.703 12.359 1 90.31 93 ASP B C 1
ATOM 5540 O O . ASP B 1 93 ? -29.594 26.438 11.156 1 90.31 93 ASP B O 1
ATOM 5544 N N . LEU B 1 94 ? -28.688 26.859 13.148 1 92 94 LEU B N 1
ATOM 5545 C CA . LEU B 1 94 ? -27.344 26.625 12.617 1 92 94 LEU B CA 1
ATOM 5546 C C . LEU B 1 94 ? -27.203 25.203 12.102 1 92 94 LEU B C 1
ATOM 5548 O O . LEU B 1 94 ? -26.656 24.984 11.016 1 92 94 LEU B O 1
ATOM 5552 N N . GLN B 1 95 ? -27.656 24.266 12.883 1 94.19 95 GLN B N 1
ATOM 5553 C CA . GLN B 1 95 ? -27.547 22.859 12.492 1 94.19 95 GLN B CA 1
ATOM 5554 C C . GLN B 1 95 ? -28.375 22.562 11.25 1 94.19 95 GLN B C 1
ATOM 5556 O O . GLN B 1 95 ? -27.953 21.812 10.375 1 94.19 95 GLN B O 1
ATOM 5561 N N . LYS B 1 96 ? -29.531 23.125 11.133 1 91.56 96 LYS B N 1
ATOM 5562 C CA . LYS B 1 96 ? -30.375 22.953 9.953 1 91.56 96 LYS B CA 1
ATOM 5563 C C . LYS B 1 96 ? -29.703 23.547 8.711 1 91.56 96 LYS B C 1
ATOM 5565 O O . LYS B 1 96 ? -29.797 22.984 7.625 1 91.56 96 LYS B O 1
ATOM 5570 N N . SER B 1 97 ? -29.094 24.688 8.922 1 90.75 97 SER B N 1
ATOM 5571 C CA . SER B 1 97 ? -28.406 25.344 7.824 1 90.75 97 SER B CA 1
ATOM 5572 C C . SER B 1 97 ? -27.234 24.5 7.312 1 90.75 97 SER B C 1
ATOM 5574 O O . SER B 1 97 ? -26.938 24.516 6.117 1 90.75 97 SER B O 1
ATOM 5576 N N . LEU B 1 98 ? -26.594 23.875 8.227 1 91.94 98 LEU B N 1
ATOM 5577 C CA . LEU B 1 98 ? -25.5 22.984 7.859 1 91.94 98 LEU B CA 1
ATOM 5578 C C . LEU B 1 98 ? -26 21.875 6.934 1 91.94 98 LEU B C 1
ATOM 5580 O O . LEU B 1 98 ? -25.375 21.609 5.898 1 91.94 98 LEU B O 1
ATOM 5584 N N . ILE B 1 99 ? -27.062 21.266 7.289 1 93.06 99 ILE B N 1
ATOM 5585 C CA . ILE B 1 99 ? -27.609 20.172 6.5 1 93.06 99 ILE B CA 1
ATOM 5586 C C . ILE B 1 99 ? -28.047 20.688 5.133 1 93.06 99 ILE B C 1
ATOM 5588 O O . ILE B 1 99 ? -27.812 20.047 4.109 1 93.06 99 ILE B O 1
ATOM 5592 N N . ARG B 1 100 ? -28.656 21.844 5.109 1 88.62 100 ARG B N 1
ATOM 5593 C CA . ARG B 1 100 ? -29.156 22.438 3.871 1 88.62 100 ARG B CA 1
ATOM 5594 C C . ARG B 1 100 ? -28.016 22.688 2.889 1 88.62 100 ARG B C 1
ATOM 5596 O O . ARG B 1 100 ? -28.141 22.406 1.696 1 88.62 100 ARG B O 1
ATOM 5603 N N . HIS B 1 101 ? -26.969 23.188 3.375 1 87.94 101 HIS B N 1
ATOM 5604 C CA . HIS B 1 101 ? -25.922 23.562 2.434 1 87.94 101 HIS B CA 1
ATOM 5605 C C . HIS B 1 101 ? -25.141 22.328 1.976 1 87.94 101 HIS B C 1
ATOM 5607 O O . HIS B 1 101 ? -24.641 22.281 0.845 1 87.94 101 HIS B O 1
ATOM 5613 N N . LEU B 1 102 ? -25.062 21.297 2.777 1 90.69 102 LEU B N 1
ATOM 5614 C CA . LEU B 1 102 ? -24.266 20.109 2.447 1 90.69 102 LEU B CA 1
ATOM 5615 C C . LEU B 1 102 ? -25 19.234 1.444 1 90.69 102 LEU B C 1
ATOM 5617 O O . LEU B 1 102 ? -24.375 18.391 0.789 1 90.69 102 LEU B O 1
ATOM 5621 N N . THR B 1 103 ? -26.344 19.375 1.39 1 90.31 103 THR B N 1
ATOM 5622 C CA . THR B 1 103 ? -27.125 18.547 0.469 1 90.31 103 THR B CA 1
ATOM 5623 C C . THR B 1 103 ? -26.969 19.062 -0.963 1 90.31 103 THR B C 1
ATOM 5625 O O . THR B 1 103 ? -27.891 19.656 -1.517 1 90.31 103 THR B O 1
ATOM 5628 N N . ALA B 1 104 ? -25.859 18.688 -1.57 1 89.19 104 ALA B N 1
ATOM 5629 C CA . ALA B 1 104 ? -25.5 19.25 -2.867 1 89.19 104 ALA B CA 1
ATOM 5630 C C . ALA B 1 104 ? -25.109 18.156 -3.85 1 89.19 104 ALA B C 1
ATOM 5632 O O . ALA B 1 104 ? -24.578 18.438 -4.926 1 89.19 104 ALA B O 1
ATOM 5633 N N . GLY B 1 105 ? -25.422 16.922 -3.488 1 89.19 105 GLY B N 1
ATOM 5634 C CA . GLY B 1 105 ? -25.062 15.805 -4.348 1 89.19 105 GLY B CA 1
ATOM 5635 C C . GLY B 1 105 ? -25.984 15.672 -5.555 1 89.19 105 GLY B C 1
ATOM 5636 O O . GLY B 1 105 ? -27.031 16.297 -5.613 1 89.19 105 GLY B O 1
ATOM 5637 N N . MET B 1 106 ? -25.594 15 -6.66 1 87.69 106 MET B N 1
ATOM 5638 C CA . MET B 1 106 ? -26.359 14.766 -7.879 1 87.69 106 MET B CA 1
ATOM 5639 C C . MET B 1 106 ? -25.969 13.438 -8.516 1 87.69 106 MET B C 1
ATOM 5641 O O . MET B 1 106 ? -24.984 12.828 -8.133 1 87.69 106 MET B O 1
ATOM 5645 N N . GLY B 1 107 ? -26.812 12.977 -9.461 1 89.5 107 GLY B N 1
ATOM 5646 C CA . GLY B 1 107 ? -26.5 11.82 -10.281 1 89.5 107 GLY B CA 1
ATOM 5647 C C . GLY B 1 107 ? -26.969 10.516 -9.664 1 89.5 107 GLY B C 1
ATOM 5648 O O . GLY B 1 107 ? -28 10.469 -8.992 1 89.5 107 GLY B O 1
ATOM 5649 N N . ARG B 1 108 ? -26.25 9.43 -9.953 1 90.56 108 ARG B N 1
ATOM 5650 C CA . ARG B 1 108 ? -26.609 8.102 -9.461 1 90.56 108 ARG B CA 1
ATOM 5651 C C . ARG B 1 108 ? -26.625 8.07 -7.934 1 90.56 108 ARG B C 1
ATOM 5653 O O . ARG B 1 108 ? -25.984 8.898 -7.285 1 90.56 108 ARG B O 1
ATOM 5660 N N . GLU B 1 109 ? -27.359 7.129 -7.402 1 93.38 109 GLU B N 1
ATOM 5661 C CA . GLU B 1 109 ? -27.516 7.008 -5.957 1 93.38 109 GLU B CA 1
ATOM 5662 C C . GLU B 1 109 ? -26.875 5.719 -5.441 1 93.38 109 GLU B C 1
ATOM 5664 O O . GLU B 1 109 ? -26.688 4.766 -6.199 1 93.38 109 GLU B O 1
ATOM 5669 N N . PHE B 1 110 ? -26.5 5.754 -4.199 1 95.44 110 PHE B N 1
ATOM 5670 C CA . PHE B 1 110 ? -26.016 4.547 -3.537 1 95.44 110 PHE B CA 1
ATOM 5671 C C . PHE B 1 110 ? -27.125 3.5 -3.461 1 95.44 110 PHE B C 1
ATOM 5673 O O . PHE B 1 110 ? -28.297 3.836 -3.258 1 95.44 110 PHE B O 1
ATOM 5680 N N . PRO B 1 111 ? -26.703 2.197 -3.617 1 93.44 111 PRO B N 1
ATOM 5681 C CA . PRO B 1 111 ? -27.656 1.165 -3.189 1 93.44 111 PRO B CA 1
ATOM 5682 C C . PRO B 1 111 ? -28 1.264 -1.707 1 93.44 111 PRO B C 1
ATOM 5684 O O . PRO B 1 111 ? -27.156 1.634 -0.891 1 93.44 111 PRO B O 1
ATOM 5687 N N . SER B 1 112 ? -29.219 0.843 -1.299 1 95.38 112 SER B N 1
ATOM 5688 C CA . SER B 1 112 ? -29.75 1.008 0.05 1 95.38 112 SER B CA 1
ATOM 5689 C C . SER B 1 112 ? -28.859 0.323 1.083 1 95.38 112 SER B C 1
ATOM 5691 O O . SER B 1 112 ? -28.703 0.812 2.205 1 95.38 112 SER B O 1
ATOM 5693 N N . ASP B 1 113 ? -28.297 -0.782 0.715 1 95.75 113 ASP B N 1
ATOM 5694 C CA . ASP B 1 113 ? -27.5 -1.53 1.684 1 95.75 113 ASP B CA 1
ATOM 5695 C C . ASP B 1 113 ? -26.234 -0.763 2.066 1 95.75 113 ASP B C 1
ATOM 5697 O O . ASP B 1 113 ? -25.766 -0.865 3.199 1 95.75 113 ASP B O 1
ATOM 5701 N N . LYS B 1 114 ? -25.672 0.004 1.143 1 96.94 114 LYS B N 1
ATOM 5702 C CA . LYS B 1 114 ? -24.484 0.797 1.451 1 96.94 114 LYS B CA 1
ATOM 5703 C C . LYS B 1 114 ? -24.828 1.979 2.354 1 96.94 114 LYS B C 1
ATOM 5705 O O . LYS B 1 114 ? -24.047 2.34 3.238 1 96.94 114 LYS B O 1
ATOM 5710 N N . VAL B 1 115 ? -26.016 2.594 2.117 1 97.44 115 VAL B N 1
ATOM 5711 C CA . VAL B 1 115 ? -26.484 3.684 2.967 1 97.44 115 VAL B CA 1
ATOM 5712 C C . VAL B 1 115 ? -26.766 3.16 4.375 1 97.44 115 VAL B C 1
ATOM 5714 O O . VAL B 1 115 ? -26.406 3.797 5.363 1 97.44 115 VAL B O 1
ATOM 5717 N N . ARG B 1 116 ? -27.375 2 4.438 1 97.44 116 ARG B N 1
ATOM 5718 C CA . ARG B 1 116 ? -27.656 1.369 5.719 1 97.44 116 ARG B CA 1
ATOM 5719 C C . ARG B 1 116 ? -26.375 1.107 6.5 1 97.44 116 ARG B C 1
ATOM 5721 O O . ARG B 1 116 ? -26.328 1.308 7.715 1 97.44 116 ARG B O 1
ATOM 5728 N N . ALA B 1 117 ? -25.328 0.638 5.789 1 98 117 ALA B N 1
ATOM 5729 C CA . ALA B 1 117 ? -24.031 0.411 6.434 1 98 117 ALA B CA 1
ATOM 5730 C C . ALA B 1 117 ? -23.5 1.695 7.059 1 98 117 ALA B C 1
ATOM 5732 O O . ALA B 1 117 ? -23 1.683 8.188 1 98 117 ALA B O 1
ATOM 5733 N N . ALA B 1 118 ? -23.578 2.754 6.324 1 97.94 118 ALA B N 1
ATOM 5734 C CA . ALA B 1 118 ? -23.109 4.043 6.82 1 97.94 118 ALA B CA 1
ATOM 5735 C C . ALA B 1 118 ? -23.906 4.484 8.047 1 97.94 118 ALA B C 1
ATOM 5737 O O . ALA B 1 118 ? -23.328 4.996 9.016 1 97.94 118 ALA B O 1
ATOM 5738 N N . MET B 1 119 ? -25.25 4.312 7.996 1 98 119 MET B N 1
ATOM 5739 C CA . MET B 1 119 ? -26.109 4.684 9.117 1 98 119 MET B CA 1
ATOM 5740 C C . MET B 1 119 ? -25.75 3.889 10.367 1 98 119 MET B C 1
ATOM 5742 O O . MET B 1 119 ? -25.672 4.449 11.461 1 98 119 MET B O 1
ATOM 5746 N N . LEU B 1 120 ? -25.5 2.594 10.172 1 97.75 120 LEU B N 1
ATOM 5747 C CA . LEU B 1 120 ? -25.141 1.714 11.273 1 97.75 120 LEU B CA 1
ATOM 5748 C C . LEU B 1 120 ? -23.828 2.162 11.914 1 97.75 120 LEU B C 1
ATOM 5750 O O . LEU B 1 120 ? -23.734 2.254 13.141 1 97.75 120 LEU B O 1
ATOM 5754 N N . ILE B 1 121 ? -22.859 2.414 11.133 1 98 121 ILE B N 1
ATOM 5755 C CA . ILE B 1 121 ? -21.531 2.787 11.617 1 98 121 ILE B CA 1
ATOM 5756 C C . ILE B 1 121 ? -21.594 4.141 12.312 1 98 121 ILE B C 1
ATOM 5758 O O . ILE B 1 121 ? -20.969 4.336 13.359 1 98 121 ILE B O 1
ATOM 5762 N N . ARG B 1 122 ? -22.344 5.059 11.711 1 98.06 122 ARG B N 1
ATOM 5763 C CA . ARG B 1 122 ? -22.484 6.371 12.336 1 98.06 122 ARG B CA 1
ATOM 5764 C C . ARG B 1 122 ? -23.109 6.25 13.719 1 98.06 122 ARG B C 1
ATOM 5766 O O . ARG B 1 122 ? -22.672 6.891 14.672 1 98.06 122 ARG B O 1
ATOM 5773 N N . ALA B 1 123 ? -24.172 5.414 13.789 1 97.88 123 ALA B N 1
ATOM 5774 C CA . ALA B 1 123 ? -24.828 5.184 15.07 1 97.88 123 ALA B CA 1
ATOM 5775 C C . ALA B 1 123 ? -23.859 4.621 16.094 1 97.88 123 ALA B C 1
ATOM 5777 O O . ALA B 1 123 ? -23.844 5.047 17.25 1 97.88 123 ALA B O 1
ATOM 5778 N N . ASN B 1 124 ? -23.047 3.711 15.664 1 97.94 124 ASN B N 1
ATOM 5779 C CA . ASN B 1 124 ? -22.094 3.084 16.594 1 97.94 124 ASN B CA 1
ATOM 5780 C C . ASN B 1 124 ? -21.031 4.074 17.062 1 97.94 124 ASN B C 1
ATOM 5782 O O . ASN B 1 124 ? -20.656 4.078 18.234 1 97.94 124 ASN B O 1
ATOM 5786 N N . CYS B 1 125 ? -20.562 4.875 16.203 1 97.06 125 CYS B N 1
ATOM 5787 C CA . CYS B 1 125 ? -19.547 5.867 16.562 1 97.06 125 CYS B CA 1
ATOM 5788 C C . CYS B 1 125 ? -20.109 6.887 17.547 1 97.06 125 CYS B C 1
ATOM 5790 O O . CYS B 1 125 ? -19.438 7.262 18.5 1 97.06 125 CYS B O 1
ATOM 5792 N N . LEU B 1 126 ? -21.328 7.305 17.312 1 97.75 126 LEU B N 1
ATOM 5793 C CA . LEU B 1 126 ? -21.984 8.266 18.188 1 97.75 126 LEU B CA 1
ATOM 5794 C C . LEU B 1 126 ? -22.25 7.645 19.562 1 97.75 126 LEU B C 1
ATOM 5796 O O . LEU B 1 126 ? -22.234 8.344 20.578 1 97.75 126 LEU B O 1
ATOM 5800 N N . ALA B 1 127 ? -22.438 6.332 19.578 1 97.62 127 ALA B N 1
ATOM 5801 C CA . ALA B 1 127 ? -22.766 5.617 20.812 1 97.62 127 ALA B CA 1
ATOM 5802 C C . ALA B 1 127 ? -21.609 5.688 21.797 1 97.62 127 ALA B C 1
ATOM 5804 O O . ALA B 1 127 ? -21.781 5.414 22.984 1 97.62 127 ALA B O 1
ATOM 5805 N N . LYS B 1 128 ? -20.484 6.125 21.375 1 96.69 128 LYS B N 1
ATOM 5806 C CA . LYS B 1 128 ? -19.312 6.227 22.234 1 96.69 128 LYS B CA 1
ATOM 5807 C C . LYS B 1 128 ? -19.406 7.445 23.141 1 96.69 128 LYS B C 1
ATOM 5809 O O . LYS B 1 128 ? -18.656 7.555 24.125 1 96.69 128 LYS B O 1
ATOM 5814 N N . ALA B 1 129 ? -20.25 8.352 22.906 1 97.56 129 ALA B N 1
ATOM 5815 C CA . ALA B 1 129 ? -20.547 9.516 23.734 1 97.56 129 ALA B CA 1
ATOM 5816 C C . ALA B 1 129 ? -19.359 10.461 23.797 1 97.56 129 ALA B C 1
ATOM 5818 O O . ALA B 1 129 ? -18.922 10.867 24.875 1 97.56 129 ALA B O 1
ATOM 5819 N N . TYR B 1 130 ? -18.891 10.828 22.609 1 97.56 130 TYR B N 1
ATOM 5820 C CA . TYR B 1 130 ? -17.844 11.836 22.484 1 97.56 130 TYR B CA 1
ATOM 5821 C C . TYR B 1 130 ? -18.312 13 21.625 1 97.56 130 TYR B C 1
ATOM 5823 O O . TYR B 1 130 ? -17.531 13.906 21.312 1 97.56 130 TYR B O 1
ATOM 5831 N N . SER B 1 131 ? -19.641 12.992 21.203 1 96.5 131 SER B N 1
ATOM 5832 C CA . SER B 1 131 ? -20.094 13.953 20.219 1 96.5 131 SER B CA 1
ATOM 5833 C C . SER B 1 131 ? -21.141 14.898 20.797 1 96.5 131 SER B C 1
ATOM 5835 O O . SER B 1 131 ? -21.531 15.883 20.172 1 96.5 131 SER B O 1
ATOM 5837 N N . GLY B 1 132 ? -21.625 14.664 21.984 1 96 132 GLY B N 1
ATOM 5838 C CA . GLY B 1 132 ? -22.625 15.523 22.609 1 96 132 GLY B CA 1
ATOM 5839 C C . GLY B 1 132 ? -24 15.414 21.984 1 96 132 GLY B C 1
ATOM 5840 O O . GLY B 1 132 ? -24.734 16.391 21.922 1 96 132 GLY B O 1
ATOM 5841 N N . VAL B 1 133 ? -24.344 14.219 21.516 1 96.81 133 VAL B N 1
ATOM 5842 C CA . VAL B 1 133 ? -25.641 14.039 20.875 1 96.81 133 VAL B CA 1
ATOM 5843 C C . VAL B 1 133 ? -26.594 13.336 21.844 1 96.81 133 VAL B C 1
ATOM 5845 O O . VAL B 1 133 ? -26.188 12.445 22.594 1 96.81 133 VAL B O 1
ATOM 5848 N N . ARG B 1 134 ? -27.875 13.711 21.734 1 97.12 134 ARG B N 1
ATOM 5849 C CA . ARG B 1 134 ? -28.906 13.062 22.547 1 97.12 134 ARG B CA 1
ATOM 5850 C C . ARG B 1 134 ? -29.141 11.625 22.094 1 97.12 134 ARG B C 1
ATOM 5852 O O . ARG B 1 134 ? -29 11.312 20.906 1 97.12 134 ARG B O 1
ATOM 5859 N N . PRO B 1 135 ? -29.5 10.703 23.031 1 97.25 135 PRO B N 1
ATOM 5860 C CA . PRO B 1 135 ? -29.812 9.32 22.672 1 97.25 135 PRO B CA 1
ATOM 5861 C C . PRO B 1 135 ? -30.859 9.219 21.562 1 97.25 135 PRO B C 1
ATOM 5863 O O . PRO B 1 135 ? -30.828 8.297 20.75 1 97.25 135 PRO B O 1
ATOM 5866 N N . VAL B 1 136 ? -31.734 10.156 21.484 1 97.25 136 VAL B N 1
ATOM 5867 C CA . VAL B 1 136 ? -32.844 10.117 20.531 1 97.25 136 VAL B CA 1
ATOM 5868 C C . VAL B 1 136 ? -32.312 10.188 19.109 1 97.25 136 VAL B C 1
ATOM 5870 O O . VAL B 1 136 ? -32.906 9.648 18.188 1 97.25 136 VAL B O 1
ATOM 5873 N N . VAL B 1 137 ? -31.156 10.836 18.906 1 97.75 137 VAL B N 1
ATOM 5874 C CA . VAL B 1 137 ? -30.547 10.914 17.578 1 97.75 137 VAL B CA 1
ATOM 5875 C C . VAL B 1 137 ? -30.188 9.508 17.094 1 97.75 137 VAL B C 1
ATOM 5877 O O . VAL B 1 137 ? -30.5 9.141 15.969 1 97.75 137 VAL B O 1
ATOM 5880 N N . ILE B 1 138 ? -29.531 8.734 17.938 1 97.88 138 ILE B N 1
ATOM 5881 C CA . ILE B 1 138 ? -29.125 7.375 17.609 1 97.88 138 ILE B CA 1
ATOM 5882 C C . ILE B 1 138 ? -30.375 6.496 17.422 1 97.88 138 ILE B C 1
ATOM 5884 O O . ILE B 1 138 ? -30.438 5.695 16.484 1 97.88 138 ILE B O 1
ATOM 5888 N N . LYS B 1 139 ? -31.297 6.664 18.344 1 96.75 139 LYS B N 1
ATOM 5889 C CA . LYS B 1 139 ? -32.531 5.898 18.25 1 96.75 139 LYS B CA 1
ATOM 5890 C C . LYS B 1 139 ? -33.25 6.156 16.922 1 96.75 139 LYS B C 1
ATOM 5892 O O . LYS B 1 139 ? -33.781 5.227 16.297 1 96.75 139 LYS B O 1
ATOM 5897 N N . SER B 1 140 ? -33.281 7.391 16.531 1 97.31 140 SER B N 1
ATOM 5898 C CA . SER B 1 140 ? -33.938 7.738 15.273 1 97.31 140 SER B CA 1
ATOM 5899 C C . SER B 1 140 ? -33.219 7.09 14.086 1 97.31 140 SER B C 1
ATOM 5901 O O . SER B 1 140 ? -33.875 6.609 13.156 1 97.31 140 SER B O 1
ATOM 5903 N N . LEU B 1 141 ? -31.891 7.121 14.078 1 97.44 141 LEU B N 1
ATOM 5904 C CA . LEU B 1 141 ? -31.109 6.445 13.047 1 97.44 141 LEU B CA 1
ATOM 5905 C C . LEU B 1 141 ? -31.438 4.957 13 1 97.44 141 LEU B C 1
ATOM 5907 O O . LEU B 1 141 ? -31.641 4.398 11.922 1 97.44 141 LEU B O 1
ATOM 5911 N N . LEU B 1 142 ? -31.5 4.355 14.164 1 97.31 142 LEU B N 1
ATOM 5912 C CA . LEU B 1 142 ? -31.75 2.922 14.258 1 97.31 142 LEU B CA 1
ATOM 5913 C C . LEU B 1 142 ? -33.188 2.59 13.844 1 97.31 142 LEU B C 1
ATOM 5915 O O . LEU B 1 142 ? -33.438 1.54 13.25 1 97.31 142 LEU B O 1
ATOM 5919 N N . ASP B 1 143 ? -34.094 3.463 14.219 1 97.19 143 ASP B N 1
ATOM 5920 C CA . ASP B 1 143 ? -35.469 3.268 13.773 1 97.19 143 ASP B CA 1
ATOM 5921 C C . ASP B 1 143 ? -35.562 3.246 12.25 1 97.19 143 ASP B C 1
ATOM 5923 O O . ASP B 1 143 ? -36.25 2.404 11.672 1 97.19 143 ASP B O 1
ATOM 5927 N N . MET B 1 144 ? -34.875 4.18 11.617 1 97.44 144 MET B N 1
ATOM 5928 C CA . MET B 1 144 ? -34.875 4.184 10.156 1 97.44 144 MET B CA 1
ATOM 5929 C C . MET B 1 144 ? -34.344 2.861 9.617 1 97.44 144 MET B C 1
ATOM 5931 O O . MET B 1 144 ? -34.906 2.291 8.688 1 97.44 144 MET B O 1
ATOM 5935 N N . ILE B 1 145 ? -33.25 2.352 10.18 1 96.69 145 ILE B N 1
ATOM 5936 C CA . ILE B 1 145 ? -32.656 1.088 9.742 1 96.69 145 ILE B CA 1
ATOM 5937 C C . ILE B 1 145 ? -33.656 -0.044 9.961 1 96.69 145 ILE B C 1
ATOM 5939 O O . ILE B 1 145 ? -33.938 -0.839 9.055 1 96.69 145 ILE B O 1
ATOM 5943 N N . ASN B 1 146 ? -34.25 -0.041 11.141 1 96.5 146 ASN B N 1
ATOM 5944 C CA . ASN B 1 146 ? -35.125 -1.139 11.547 1 96.5 146 ASN B CA 1
ATOM 5945 C C . ASN B 1 146 ? -36.406 -1.16 10.727 1 96.5 146 ASN B C 1
ATOM 5947 O O . ASN B 1 146 ? -36.969 -2.225 10.516 1 96.5 146 ASN B O 1
ATOM 5951 N N . TYR B 1 147 ? -36.875 -0.046 10.281 1 96.19 147 TYR B N 1
ATOM 5952 C CA . TYR B 1 147 ? -38.125 0.025 9.508 1 96.19 147 TYR B CA 1
ATOM 5953 C C . TYR B 1 147 ? -37.812 0.106 8.016 1 96.19 147 TYR B C 1
ATOM 5955 O O . TYR B 1 147 ? -38.688 0.427 7.215 1 96.19 147 TYR B O 1
ATOM 5963 N N . ASP B 1 148 ? -36.562 -0.09 7.613 1 96.06 148 ASP B N 1
ATOM 5964 C CA . ASP B 1 148 ? -36.125 -0.139 6.23 1 96.06 148 ASP B CA 1
ATOM 5965 C C . ASP B 1 148 ? -36.375 1.187 5.516 1 96.06 148 ASP B C 1
ATOM 5967 O O . ASP B 1 148 ? -36.875 1.204 4.402 1 96.06 148 ASP B O 1
ATOM 5971 N N . ILE B 1 149 ? -36.156 2.258 6.234 1 97.31 149 ILE B N 1
ATOM 5972 C CA . ILE B 1 149 ? -36.188 3.6 5.664 1 97.31 149 ILE B CA 1
ATOM 5973 C C . ILE B 1 149 ? -34.781 4.074 5.371 1 97.31 149 ILE B C 1
ATOM 5975 O O . ILE B 1 149 ? -34.031 4.402 6.293 1 97.31 149 ILE B O 1
ATOM 5979 N N . THR B 1 150 ? -34.406 4.078 4.117 1 97.5 150 THR B N 1
ATOM 5980 C CA . THR B 1 150 ? -33.062 4.449 3.736 1 97.5 150 THR B CA 1
ATOM 5981 C C . THR B 1 150 ? -33.062 5.684 2.842 1 97.5 150 THR B C 1
ATOM 5983 O O . THR B 1 150 ? -33.719 5.699 1.8 1 97.5 150 THR B O 1
ATOM 5986 N N . PRO B 1 151 ? -32.344 6.699 3.201 1 97.62 151 PRO B N 1
ATOM 5987 C CA . PRO B 1 151 ? -32.312 7.906 2.371 1 97.62 151 PRO B CA 1
ATOM 5988 C C . PRO B 1 151 ? -31.75 7.637 0.971 1 97.62 151 PRO B C 1
ATOM 5990 O O . PRO B 1 151 ? -30.875 6.789 0.801 1 97.62 151 PRO B O 1
ATOM 5993 N N . ALA B 1 152 ? -32.312 8.305 -0.058 1 96.19 152 ALA B N 1
ATOM 5994 C CA . ALA B 1 152 ? -31.719 8.328 -1.398 1 96.19 152 ALA B CA 1
ATOM 5995 C C . ALA B 1 152 ? -30.5 9.234 -1.453 1 96.19 152 ALA B C 1
ATOM 5997 O O . ALA B 1 152 ? -30.625 10.461 -1.492 1 96.19 152 ALA B O 1
ATOM 5998 N N . VAL B 1 153 ? -29.312 8.672 -1.439 1 96.62 153 VAL B N 1
ATOM 5999 C CA . VAL B 1 153 ? -28.078 9.43 -1.285 1 96.62 153 VAL B CA 1
ATOM 6000 C C . VAL B 1 153 ? -27.281 9.398 -2.594 1 96.62 153 VAL B C 1
ATOM 6002 O O . VAL B 1 153 ? -27 8.328 -3.129 1 96.62 153 VAL B O 1
ATOM 6005 N N . PRO B 1 154 ? -26.953 10.562 -3.174 1 93.12 154 PRO B N 1
ATOM 6006 C CA . PRO B 1 154 ? -26.109 10.586 -4.375 1 93.12 154 PRO B CA 1
ATOM 6007 C C . PRO B 1 154 ? -24.75 9.93 -4.156 1 93.12 154 PRO B C 1
ATOM 6009 O O . PRO B 1 154 ? -24.156 10.094 -3.092 1 93.12 154 PRO B O 1
ATOM 6012 N N . LEU B 1 155 ? -24.234 9.32 -5.164 1 93.38 155 LEU B N 1
ATOM 6013 C CA . LEU B 1 155 ? -23.031 8.5 -5.129 1 93.38 155 LEU B CA 1
ATOM 6014 C C . LEU B 1 155 ? -21.781 9.375 -5.09 1 93.38 155 LEU B C 1
ATOM 6016 O O . LEU B 1 155 ? -20.766 8.992 -4.504 1 93.38 155 LEU B O 1
ATOM 6020 N N . ARG B 1 156 ? -21.766 10.578 -5.746 1 91.44 156 ARG B N 1
ATOM 6021 C CA . ARG B 1 156 ? -20.594 11.414 -5.957 1 91.44 156 ARG B CA 1
ATOM 6022 C C . ARG B 1 156 ? -20.719 12.734 -5.211 1 91.44 156 ARG B C 1
ATOM 6024 O O . ARG B 1 156 ? -21.828 13.203 -4.957 1 91.44 156 ARG B O 1
ATOM 6031 N N . GLY B 1 157 ? -19.531 13.266 -4.844 1 89.38 157 GLY B N 1
ATOM 6032 C CA . GLY B 1 157 ? -19.562 14.594 -4.262 1 89.38 157 GLY B CA 1
ATOM 6033 C C . GLY B 1 157 ? -18.781 14.688 -2.957 1 89.38 157 GLY B C 1
ATOM 6034 O O . GLY B 1 157 ? -18.578 15.781 -2.432 1 89.38 157 GLY B O 1
ATOM 6035 N N . SER B 1 158 ? -18.359 13.539 -2.42 1 91.88 158 SER B N 1
ATOM 6036 C CA . SER B 1 158 ? -17.594 13.562 -1.181 1 91.88 158 SER B CA 1
ATOM 6037 C C . SER B 1 158 ? -16.094 13.531 -1.46 1 91.88 158 SER B C 1
ATOM 6039 O O . SER B 1 158 ? -15.633 12.797 -2.342 1 91.88 158 SER B O 1
ATOM 6041 N N . ILE B 1 159 ? -15.297 14.305 -0.712 1 90.31 159 ILE B N 1
ATOM 6042 C CA . ILE B 1 159 ? -13.844 14.258 -0.792 1 90.31 159 ILE B CA 1
ATOM 6043 C C . ILE B 1 159 ? -13.273 13.68 0.501 1 90.31 159 ILE B C 1
ATOM 6045 O O . ILE B 1 159 ? -12.055 13.664 0.699 1 90.31 159 ILE B O 1
ATOM 6049 N N . SER B 1 160 ? -14.094 13.266 1.392 1 90.69 160 SER B N 1
ATOM 6050 C CA . SER B 1 160 ? -13.75 12.562 2.625 1 90.69 160 SER B CA 1
ATOM 6051 C C . SER B 1 160 ? -12.68 13.312 3.408 1 90.69 160 SER B C 1
ATOM 6053 O O . SER B 1 160 ? -11.68 12.727 3.82 1 90.69 160 SER B O 1
ATOM 6055 N N . SER B 1 161 ? -12.773 14.562 3.639 1 83.25 161 SER B N 1
ATOM 6056 C CA . SER B 1 161 ? -11.836 15.43 4.352 1 83.25 161 SER B CA 1
ATOM 6057 C C . SER B 1 161 ? -12.367 15.781 5.738 1 83.25 161 SER B C 1
ATOM 6059 O O . SER B 1 161 ? -11.672 15.594 6.738 1 83.25 161 SER B O 1
ATOM 6061 N N . SER B 1 162 ? -13.531 16.312 5.863 1 81.94 162 SER B N 1
ATOM 6062 C CA . SER B 1 162 ? -14.289 16.453 7.098 1 81.94 162 SER B CA 1
ATOM 6063 C C . SER B 1 162 ? -15.289 15.32 7.266 1 81.94 162 SER B C 1
ATOM 6065 O O . SER B 1 162 ? -16.406 15.523 7.762 1 81.94 162 SER B O 1
ATOM 6067 N N . GLY B 1 163 ? -14.734 14.211 6.695 1 88.88 163 GLY B N 1
ATOM 6068 C CA . GLY B 1 163 ? -15.617 13.055 6.57 1 88.88 163 GLY B CA 1
ATOM 6069 C C . GLY B 1 163 ? -16.438 13.07 5.301 1 88.88 163 GLY B C 1
ATOM 6070 O O . GLY B 1 163 ? -16.078 13.727 4.324 1 88.88 163 GLY B O 1
ATOM 6071 N N . ASP B 1 164 ? -17.391 12.195 5.289 1 94.38 164 ASP B N 1
ATOM 6072 C CA . ASP B 1 164 ? -18.328 12.086 4.172 1 94.38 164 ASP B CA 1
ATOM 6073 C C . ASP B 1 164 ? -19.516 13.031 4.352 1 94.38 164 ASP B C 1
ATOM 6075 O O . ASP B 1 164 ? -20.656 12.586 4.504 1 94.38 164 ASP B O 1
ATOM 6079 N N . LEU B 1 165 ? -19.203 14.367 4.219 1 93.12 165 LEU B N 1
ATOM 6080 C CA . LEU B 1 165 ? -20.156 15.406 4.59 1 93.12 165 LEU B CA 1
ATOM 6081 C C . LEU B 1 165 ? -21.406 15.336 3.715 1 93.12 165 LEU B C 1
ATOM 6083 O O . LEU B 1 165 ? -22.531 15.258 4.227 1 93.12 165 LEU B O 1
ATOM 6087 N N . MET B 1 166 ? -21.219 15.227 2.428 1 91.44 166 MET B N 1
ATOM 6088 C CA . MET B 1 166 ? -22.328 15.336 1.502 1 91.44 166 MET B CA 1
ATOM 6089 C C . MET B 1 166 ? -23.281 14.141 1.646 1 91.44 166 MET B C 1
ATOM 6091 O O . MET B 1 166 ? -24.453 14.305 1.951 1 91.44 166 MET B O 1
ATOM 6095 N N . PRO B 1 167 ? -22.766 12.969 1.609 1 95.94 167 PRO B N 1
ATOM 6096 C CA . PRO B 1 167 ? -23.719 11.867 1.714 1 95.94 167 PRO B CA 1
ATOM 6097 C C . PRO B 1 167 ? -24.344 11.75 3.105 1 95.94 167 PRO B C 1
ATOM 6099 O O . PRO B 1 167 ? -25.516 11.406 3.236 1 95.94 167 PRO B O 1
ATOM 6102 N N . LEU B 1 168 ? -23.656 12.031 4.172 1 97 168 LEU B N 1
ATOM 6103 C CA . LEU B 1 168 ? -24.203 11.945 5.516 1 97 168 LEU B CA 1
ATOM 6104 C C . LEU B 1 168 ? -25.266 13.031 5.742 1 97 168 LEU B C 1
ATOM 6106 O O . LEU B 1 168 ? -26.188 12.844 6.531 1 97 168 LEU B O 1
ATOM 6110 N N . SER B 1 169 ? -25.156 14.141 5.031 1 95.56 169 SER B N 1
ATOM 6111 C CA . SER B 1 169 ? -26.156 15.203 5.156 1 95.56 169 SER B CA 1
ATOM 6112 C C . SER B 1 169 ? -27.5 14.75 4.613 1 95.56 169 SER B C 1
ATOM 6114 O O . SER B 1 169 ? -28.547 15.195 5.09 1 95.56 169 SER B O 1
ATOM 6116 N N . TYR B 1 170 ? -27.516 13.883 3.648 1 96 170 TYR B N 1
ATOM 6117 C CA . TYR B 1 170 ? -28.766 13.352 3.129 1 96 170 TYR B CA 1
ATOM 6118 C C . TYR B 1 170 ? -29.453 12.461 4.164 1 96 170 TYR B C 1
ATOM 6120 O O . TYR B 1 170 ? -30.672 12.406 4.227 1 96 170 TYR B O 1
ATOM 6128 N N . IL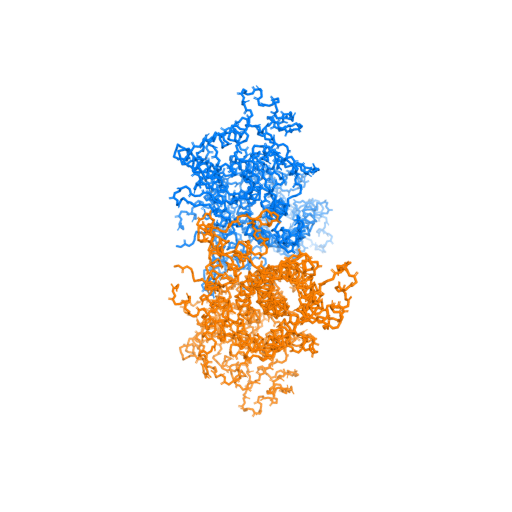E B 1 171 ? -28.641 11.781 4.949 1 97.44 171 ILE B N 1
ATOM 6129 C CA . ILE B 1 171 ? -29.203 11.016 6.059 1 97.44 171 ILE B CA 1
ATOM 6130 C C . ILE B 1 171 ? -29.812 11.961 7.09 1 97.44 171 ILE B C 1
ATOM 6132 O O . ILE B 1 171 ? -30.922 11.75 7.555 1 97.44 171 ILE B O 1
ATOM 6136 N N . ALA B 1 172 ? -29.078 13.008 7.414 1 97.5 172 ALA B N 1
ATOM 6137 C CA . ALA B 1 172 ? -29.578 14 8.359 1 97.5 172 ALA B CA 1
ATOM 6138 C C . ALA B 1 172 ? -30.859 14.656 7.836 1 97.5 172 ALA B C 1
ATOM 6140 O O . ALA B 1 172 ? -31.797 14.891 8.594 1 97.5 172 ALA B O 1
ATOM 6141 N N . ALA B 1 173 ? -30.875 14.953 6.574 1 96.56 173 ALA B N 1
ATOM 6142 C CA . ALA B 1 173 ? -32.031 15.586 5.965 1 96.56 173 ALA B CA 1
ATOM 6143 C C . ALA B 1 173 ? -33.281 14.703 6.086 1 96.56 173 ALA B C 1
ATOM 6145 O O . ALA B 1 173 ? -34.375 15.195 6.344 1 96.56 173 ALA B O 1
ATOM 6146 N N . ALA B 1 174 ? -33.125 13.438 5.848 1 97.62 174 ALA B N 1
ATOM 6147 C CA . ALA B 1 174 ? -34.219 12.5 6 1 97.62 174 ALA B CA 1
ATOM 6148 C C . ALA B 1 174 ? -34.688 12.422 7.449 1 97.62 174 ALA B C 1
ATOM 6150 O O . ALA B 1 174 ? -35.875 12.375 7.719 1 97.62 174 ALA B O 1
ATOM 6151 N N . LEU B 1 175 ? -33.75 12.445 8.367 1 97.62 175 LEU B N 1
ATOM 6152 C CA . LEU B 1 175 ? -34.031 12.352 9.797 1 97.62 175 LEU B CA 1
ATOM 6153 C C . LEU B 1 175 ? -34.875 13.539 10.25 1 97.62 175 LEU B C 1
ATOM 6155 O O . LEU B 1 175 ? -35.781 13.383 11.086 1 97.62 175 LEU B O 1
ATOM 6159 N N . ILE B 1 176 ? -34.594 14.695 9.695 1 96.75 176 ILE B N 1
ATOM 6160 C CA . ILE B 1 176 ? -35.281 15.898 10.203 1 96.75 176 ILE B CA 1
ATOM 6161 C C . ILE B 1 176 ? -36.5 16.203 9.336 1 96.75 176 ILE B C 1
ATOM 6163 O O . ILE B 1 176 ? -37.188 17.188 9.586 1 96.75 176 ILE B O 1
ATOM 6167 N N . GLY B 1 177 ? -36.719 15.414 8.367 1 96.25 177 GLY B N 1
ATOM 6168 C CA . GLY B 1 177 ? -37.906 15.602 7.516 1 96.25 177 GLY B CA 1
ATOM 6169 C C . GLY B 1 177 ? -37.781 16.812 6.617 1 96.25 177 GLY B C 1
ATOM 6170 O O . GLY B 1 177 ? -38.781 17.531 6.422 1 96.25 177 GLY B O 1
ATOM 6171 N N . SER B 1 178 ? -36.531 17.109 6.152 1 93 178 SER B N 1
ATOM 6172 C CA . SER B 1 178 ? -36.312 18.234 5.238 1 93 178 SER B CA 1
ATOM 6173 C C . SER B 1 178 ? -37.219 18.109 4.016 1 93 178 SER B C 1
ATOM 6175 O O . SER B 1 178 ? -37.531 17.016 3.561 1 93 178 SER B O 1
ATOM 6177 N N . GLU B 1 179 ? -37.406 19.375 3.475 1 86.94 179 GLU B N 1
ATOM 6178 C CA . GLU B 1 179 ? -38.25 19.406 2.271 1 86.94 179 GLU B CA 1
ATOM 6179 C C . GLU B 1 179 ? -37.562 18.672 1.115 1 86.94 179 GLU B C 1
ATOM 6181 O O . GLU B 1 179 ? -36.344 18.812 0.911 1 86.94 179 GLU B O 1
ATOM 6186 N N . ASN B 1 180 ? -38.156 17.75 0.528 1 85.5 180 ASN B N 1
ATOM 6187 C CA . ASN B 1 180 ? -37.688 17.094 -0.683 1 85.5 180 ASN B CA 1
ATOM 6188 C C . ASN B 1 180 ? -36.781 15.898 -0.358 1 85.5 180 ASN B C 1
ATOM 6190 O O . ASN B 1 180 ? -36.156 15.328 -1.251 1 85.5 180 ASN B O 1
ATOM 6194 N N . SER B 1 181 ? -36.594 15.766 0.956 1 94.69 181 SER B N 1
ATOM 6195 C CA . SER B 1 181 ? -35.844 14.562 1.304 1 94.69 181 SER B CA 1
ATOM 6196 C C . SER B 1 181 ? -36.562 13.305 0.838 1 94.69 181 SER B C 1
ATOM 6198 O O . SER B 1 181 ? -37.75 13.133 1.105 1 94.69 181 SER B O 1
ATOM 6200 N N . ARG B 1 182 ? -35.844 12.492 -0.014 1 95.31 182 ARG B N 1
ATOM 6201 C CA . ARG B 1 182 ? -36.375 11.234 -0.537 1 95.31 182 ARG B CA 1
ATOM 6202 C C . ARG B 1 182 ? -35.719 10.039 0.15 1 95.31 182 ARG B C 1
ATOM 6204 O O . ARG B 1 182 ? -34.531 10.078 0.475 1 95.31 182 ARG B O 1
ATOM 6211 N N . VAL B 1 183 ? -36.5 8.992 0.355 1 97.94 183 VAL B N 1
ATOM 6212 C CA . VAL B 1 183 ? -36 7.75 0.949 1 97.94 183 VAL B CA 1
ATOM 6213 C C . VAL B 1 183 ? -36.531 6.559 0.135 1 97.94 183 VAL B C 1
ATOM 6215 O O . VAL B 1 183 ? -37.406 6.707 -0.709 1 97.94 183 VAL B O 1
ATOM 6218 N N . VAL B 1 184 ? -35.844 5.469 0.307 1 95.88 184 VAL B N 1
ATOM 6219 C CA . VAL B 1 184 ? -36.281 4.18 -0.198 1 95.88 184 VAL B CA 1
ATOM 6220 C C . VAL B 1 184 ? -36.812 3.326 0.957 1 95.88 184 VAL B C 1
ATOM 6222 O O . VAL B 1 184 ? -36.094 3.088 1.934 1 95.88 184 VAL B O 1
ATOM 6225 N N . LYS B 1 185 ? -38.062 2.988 0.921 1 95.44 185 LYS B N 1
ATOM 6226 C CA . LYS B 1 185 ? -38.688 2.102 1.896 1 95.44 185 LYS B CA 1
ATOM 6227 C C . LYS B 1 185 ? -39.281 0.874 1.215 1 95.44 185 LYS B C 1
ATOM 6229 O O . LYS B 1 185 ? -40.125 1.002 0.3 1 95.44 185 LYS B O 1
ATOM 6234 N N . ASN B 1 186 ? -38.844 -0.28 1.651 1 90.38 186 ASN B N 1
ATOM 6235 C CA . ASN B 1 186 ? -39.312 -1.53 1.063 1 90.38 186 ASN B CA 1
ATOM 6236 C C . ASN B 1 186 ? -39.25 -1.498 -0.46 1 90.38 186 ASN B C 1
ATOM 6238 O O . ASN B 1 186 ? -40.188 -1.876 -1.144 1 90.38 186 ASN B O 1
ATOM 6242 N N . GLY B 1 187 ? -38.219 -0.879 -0.939 1 88.88 187 GLY B N 1
ATOM 6243 C CA . GLY B 1 187 ? -37.938 -0.865 -2.367 1 88.88 187 GLY B CA 1
ATOM 6244 C C . GLY B 1 187 ? -38.656 0.261 -3.102 1 88.88 187 GLY B C 1
ATOM 6245 O O . GLY B 1 187 ? -38.438 0.449 -4.301 1 88.88 187 GLY B O 1
ATOM 6246 N N . LYS B 1 188 ? -39.406 1.021 -2.42 1 93.88 188 LYS B N 1
ATOM 6247 C CA . LYS B 1 188 ? -40.156 2.104 -3.047 1 93.88 188 LYS B CA 1
ATOM 6248 C C . LYS B 1 188 ? -39.625 3.467 -2.6 1 93.88 188 LYS B C 1
ATOM 6250 O O . LYS B 1 188 ? -39.375 3.678 -1.413 1 93.88 188 LYS B O 1
ATOM 6255 N N . THR B 1 189 ? -39.5 4.352 -3.549 1 94.38 189 THR B N 1
ATOM 6256 C CA . THR B 1 189 ? -39.062 5.707 -3.244 1 94.38 189 THR B CA 1
ATOM 6257 C C . THR B 1 189 ? -40.219 6.578 -2.799 1 94.38 189 THR B C 1
ATOM 6259 O O . THR B 1 189 ? -41.312 6.5 -3.371 1 94.38 189 THR B O 1
ATOM 6262 N N . MET B 1 190 ? -40.062 7.297 -1.795 1 96.75 190 MET B N 1
ATOM 6263 C CA . MET B 1 190 ? -41.062 8.227 -1.271 1 96.75 190 MET B CA 1
ATOM 6264 C C . MET B 1 190 ? -40.406 9.352 -0.479 1 96.75 190 MET B C 1
ATOM 6266 O O . MET B 1 190 ? -39.188 9.375 -0.346 1 96.75 190 MET B O 1
ATOM 6270 N N . SER B 1 191 ? -41.219 10.281 -0.049 1 96.69 191 SER B N 1
ATOM 6271 C CA . SER B 1 191 ? -40.656 11.336 0.791 1 96.69 191 SER B CA 1
ATOM 6272 C C . SER B 1 191 ? -40.375 10.828 2.195 1 96.69 191 SER B C 1
ATOM 6274 O O . SER B 1 191 ? -41.031 9.906 2.684 1 96.69 191 SER B O 1
ATOM 6276 N N . SER B 1 192 ? -39.375 11.414 2.824 1 97.31 192 SER B N 1
ATOM 6277 C CA . SER B 1 192 ? -39.062 11.039 4.199 1 97.31 192 SER B CA 1
ATOM 6278 C C . SER B 1 192 ? -40.25 11.242 5.117 1 97.31 192 SER B C 1
ATOM 6280 O O . SER B 1 192 ? -40.5 10.438 6.008 1 97.31 192 SER B O 1
ATOM 6282 N N . ARG B 1 193 ? -41 12.258 4.895 1 97 193 ARG B N 1
ATOM 6283 C CA . ARG B 1 193 ? -42.156 12.57 5.723 1 97 193 ARG B CA 1
ATOM 6284 C C . ARG B 1 193 ? -43.219 11.484 5.602 1 97 193 ARG B C 1
ATOM 6286 O O . ARG B 1 193 ? -43.781 11.039 6.605 1 97 193 ARG B O 1
ATOM 6293 N N . GLU B 1 194 ? -43.469 11.086 4.375 1 97.06 194 GLU B N 1
ATOM 6294 C CA . GLU B 1 194 ? -44.438 10.016 4.152 1 97.06 194 GLU B CA 1
ATOM 6295 C C . GLU B 1 194 ? -43.969 8.719 4.816 1 97.06 194 GLU B C 1
ATOM 6297 O O . GLU B 1 194 ? -44.781 8.023 5.441 1 97.06 194 GLU B O 1
ATOM 6302 N N . ALA B 1 195 ? -42.75 8.391 4.645 1 97.56 195 ALA B N 1
ATOM 6303 C CA . ALA B 1 195 ? -42.219 7.152 5.207 1 97.56 195 ALA B CA 1
ATOM 6304 C C . ALA B 1 195 ? -42.312 7.148 6.73 1 97.56 195 ALA B C 1
ATOM 6306 O O . ALA B 1 195 ? -42.688 6.133 7.328 1 97.56 195 ALA B O 1
ATOM 6307 N N . PHE B 1 196 ? -41.969 8.281 7.379 1 97.69 196 PHE B N 1
ATOM 6308 C CA . PHE B 1 196 ? -42.062 8.383 8.836 1 97.69 196 PHE B CA 1
ATOM 6309 C C . PHE B 1 196 ? -43.5 8.305 9.305 1 97.69 196 PHE B C 1
ATOM 6311 O O . PHE B 1 196 ? -43.812 7.641 10.297 1 97.69 196 PHE B O 1
ATOM 6318 N N . GLU B 1 197 ? -44.344 8.914 8.625 1 96.94 197 GLU B N 1
ATOM 6319 C CA . GLU B 1 197 ? -45.75 8.891 8.961 1 96.94 197 GLU B CA 1
ATOM 6320 C C . GLU B 1 197 ? -46.312 7.473 8.906 1 96.94 197 GLU B C 1
ATOM 6322 O O . GLU B 1 197 ? -47.094 7.07 9.781 1 96.94 197 GLU B O 1
ATOM 6327 N N . GLU B 1 198 ? -45.969 6.777 7.926 1 97 198 GLU B N 1
ATOM 6328 C CA . GLU B 1 198 ? -46.438 5.41 7.75 1 97 198 GLU B CA 1
ATOM 6329 C C . GLU B 1 198 ? -46.062 4.543 8.953 1 97 198 GLU B C 1
ATOM 6331 O O . GLU B 1 198 ? -46.812 3.605 9.289 1 97 198 GLU B O 1
ATOM 6336 N N . GLU B 1 199 ? -45 4.812 9.57 1 96.81 199 GLU B N 1
ATOM 6337 C CA . GLU B 1 199 ? -44.531 3.975 10.664 1 96.81 199 GLU B CA 1
ATOM 6338 C C . GLU B 1 199 ? -44.781 4.629 12.016 1 96.81 199 GLU B C 1
ATOM 6340 O O . GLU B 1 199 ? -44.406 4.086 13.055 1 96.81 199 GLU B O 1
ATOM 6345 N N . GLY B 1 200 ? -45.312 5.777 12.016 1 97.12 200 GLY B N 1
ATOM 6346 C CA . GLY B 1 200 ? -45.594 6.488 13.25 1 97.12 200 GLY B CA 1
ATOM 6347 C C . GLY B 1 200 ? -44.375 7.02 13.93 1 97.12 200 GLY B C 1
ATOM 6348 O O . GLY B 1 200 ? -44.281 7.035 15.164 1 97.12 200 GLY B O 1
ATOM 6349 N N . LEU B 1 201 ? -43.406 7.383 13.156 1 97.06 201 LEU B N 1
ATOM 6350 C CA . LEU B 1 201 ? -42.156 7.918 13.68 1 97.06 201 LEU B CA 1
ATOM 6351 C C . LEU B 1 201 ? -42.156 9.445 13.641 1 97.06 201 LEU B C 1
ATOM 6353 O O . LEU B 1 201 ? -42.719 10.047 12.719 1 97.06 201 LEU B O 1
ATOM 6357 N N . ASP B 1 202 ? -41.531 10.039 14.578 1 96.06 202 ASP B N 1
ATOM 6358 C CA . ASP B 1 202 ? -41.344 11.484 14.594 1 96.06 202 ASP B CA 1
ATOM 6359 C C . ASP B 1 202 ? -40 11.867 13.961 1 96.06 202 ASP B C 1
ATOM 6361 O O . ASP B 1 202 ? -39 11.172 14.141 1 96.06 202 ASP B O 1
ATOM 6365 N N . HIS B 1 203 ? -40.094 12.953 13.273 1 96.62 203 HIS B N 1
ATOM 6366 C CA . HIS B 1 203 ? -38.844 13.5 12.781 1 96.62 203 HIS B CA 1
ATOM 6367 C C . HIS B 1 203 ? -38.031 14.125 13.906 1 96.62 203 HIS B C 1
ATOM 6369 O O . HIS B 1 203 ? -38.594 14.633 14.875 1 96.62 203 HIS B O 1
ATOM 6375 N N . LEU B 1 204 ? -36.812 14.125 13.688 1 96.62 204 LEU B N 1
ATOM 6376 C CA . LEU B 1 204 ? -35.875 14.609 14.688 1 96.62 204 LEU B CA 1
ATOM 6377 C C . LEU B 1 204 ? -35.781 16.141 14.656 1 96.62 204 LEU B C 1
ATOM 6379 O O . LEU B 1 204 ? -35.719 16.734 13.586 1 96.62 204 LEU B O 1
ATOM 6383 N N . VAL B 1 205 ? -35.875 16.75 15.773 1 95.62 205 VAL B N 1
ATOM 6384 C CA . VAL B 1 205 ? -35.5 18.141 15.938 1 95.62 205 VAL B CA 1
ATOM 6385 C C . VAL B 1 205 ? -34.062 18.203 16.453 1 95.62 205 VAL B C 1
ATOM 6387 O O . VAL B 1 205 ? -33.75 17.734 17.547 1 95.62 205 VAL B O 1
ATOM 6390 N N . LEU B 1 206 ? -33.25 18.797 15.688 1 96.31 206 LEU B N 1
ATOM 6391 C CA . LEU B 1 206 ? -31.812 18.781 15.984 1 96.31 206 LEU B CA 1
ATOM 6392 C C . LEU B 1 206 ? -31.5 19.656 17.203 1 96.31 206 LEU B C 1
ATOM 6394 O O . LEU B 1 206 ? -31.984 20.781 17.312 1 96.31 206 LEU B O 1
ATOM 6398 N N . GLY B 1 207 ? -30.766 19.094 18.141 1 94.31 207 GLY B N 1
ATOM 6399 C CA . GLY B 1 207 ? -30.141 19.875 19.188 1 94.31 207 GLY B CA 1
ATOM 6400 C C . GLY B 1 207 ? -28.828 20.516 18.766 1 94.31 207 GLY B C 1
ATOM 6401 O O . GLY B 1 207 ? -28.438 20.422 17.594 1 94.31 207 GLY B O 1
ATOM 6402 N N . PRO B 1 208 ? -28.234 21.141 19.906 1 92.19 208 PRO B N 1
ATOM 6403 C CA . PRO B 1 208 ? -26.922 21.734 19.609 1 92.19 208 PRO B CA 1
ATOM 6404 C C . PRO B 1 208 ? -25.922 20.703 19.109 1 92.19 208 PRO B C 1
ATOM 6406 O O . PRO B 1 208 ? -25.844 19.594 19.656 1 92.19 208 PRO B O 1
ATOM 6409 N N . LYS B 1 209 ? -25.234 20.875 18.016 1 94.94 209 LYS B N 1
ATOM 6410 C CA . LYS B 1 209 ? -24.125 20.141 17.422 1 94.94 209 LYS B CA 1
ATOM 6411 C C . LYS B 1 209 ? -24.625 18.922 16.641 1 94.94 209 LYS B C 1
ATOM 6413 O O . LYS B 1 209 ? -23.844 18.25 15.961 1 94.94 209 LYS B O 1
ATOM 6418 N N . GLU B 1 210 ? -25.906 18.516 16.812 1 97.19 210 GLU B N 1
ATOM 6419 C CA . GLU B 1 210 ? -26.375 17.203 16.375 1 97.19 210 GLU B CA 1
ATOM 6420 C C . GLU B 1 210 ? -26.344 17.094 14.852 1 97.19 210 GLU B C 1
ATOM 6422 O O . GLU B 1 210 ? -26.047 16.031 14.312 1 97.19 210 GLU B O 1
ATOM 6427 N N . GLY B 1 211 ? -26.672 18.172 14.086 1 95.62 211 GLY B N 1
ATOM 6428 C CA . GLY B 1 211 ? -26.469 18.141 12.648 1 95.62 211 GLY B CA 1
ATOM 6429 C C . GLY B 1 211 ? -25.047 17.859 12.242 1 95.62 211 GLY B C 1
ATOM 6430 O O . GLY B 1 211 ? -24.797 17.031 11.367 1 95.62 211 GLY B O 1
ATOM 6431 N N . LEU B 1 212 ? -24.109 18.594 12.891 1 95.12 212 LEU B N 1
ATOM 6432 C CA . LEU B 1 212 ? -22.688 18.406 12.648 1 95.12 212 LEU B CA 1
ATOM 6433 C C . LEU B 1 212 ? -22.266 16.984 13.023 1 95.12 212 LEU B C 1
ATOM 6435 O O . LEU B 1 212 ? -21.5 16.344 12.289 1 95.12 212 LEU B O 1
ATOM 6439 N N . ALA B 1 213 ? -22.734 16.469 14.117 1 96.88 213 ALA B N 1
ATOM 6440 C CA . ALA B 1 213 ? -22.359 15.148 14.602 1 96.88 213 ALA B CA 1
ATOM 6441 C C . ALA B 1 213 ? -22.797 14.062 13.625 1 96.88 213 ALA B C 1
ATOM 6443 O O . ALA B 1 213 ? -22.094 13.062 13.445 1 96.88 213 ALA B O 1
ATOM 6444 N N . ILE B 1 214 ? -23.891 14.203 12.984 1 96.88 214 ILE B N 1
ATOM 6445 C CA . ILE B 1 214 ? -24.375 13.219 12.023 1 96.88 214 ILE B CA 1
ATOM 6446 C C . ILE B 1 214 ? -23.547 13.297 10.742 1 96.88 214 ILE B C 1
ATOM 6448 O O . ILE B 1 214 ? -23.172 12.273 10.172 1 96.88 214 ILE B O 1
ATOM 6452 N N . ALA B 1 215 ? -23.156 14.477 10.336 1 95 215 ALA B N 1
ATOM 6453 C CA . ALA B 1 215 ? -22.625 14.688 8.992 1 95 215 ALA B CA 1
ATOM 6454 C C . ALA B 1 215 ? -21.094 14.562 8.977 1 95 215 ALA B C 1
ATOM 6456 O O . ALA B 1 215 ? -20.5 14.289 7.934 1 95 215 ALA B O 1
ATOM 6457 N N . ASN B 1 216 ? -20.453 14.828 10.102 1 94.31 216 ASN B N 1
ATOM 6458 C CA . ASN B 1 216 ? -19 14.938 10.156 1 94.31 216 ASN B CA 1
ATOM 6459 C C . ASN B 1 216 ? -18.359 13.609 10.539 1 94.31 216 ASN B C 1
ATOM 6461 O O . ASN B 1 216 ? -17.906 13.438 11.672 1 94.31 216 ASN B O 1
ATOM 6465 N N . ALA B 1 217 ? -18.25 12.734 9.578 1 94.25 217 ALA B N 1
ATOM 6466 C CA . ALA B 1 217 ? -17.641 11.422 9.812 1 94.25 217 ALA B CA 1
ATOM 6467 C C . ALA B 1 217 ? -17.344 10.719 8.492 1 94.25 217 ALA B C 1
ATOM 6469 O O . ALA B 1 217 ? -17.828 11.133 7.434 1 94.25 217 ALA B O 1
ATOM 6470 N N . THR B 1 218 ? -16.547 9.664 8.594 1 95.44 218 THR B N 1
ATOM 6471 C CA . THR B 1 218 ? -16.203 8.891 7.406 1 95.44 218 THR B CA 1
ATOM 6472 C C . THR B 1 218 ? -16.984 7.578 7.367 1 95.44 218 THR B C 1
ATOM 6474 O O . THR B 1 218 ? -16.438 6.535 6.992 1 95.44 218 THR B O 1
ATOM 6477 N N . SER B 1 219 ? -18.219 7.617 7.703 1 97 219 SER B N 1
ATOM 6478 C CA . SER B 1 219 ? -19.016 6.41 7.883 1 97 219 SER B CA 1
ATOM 6479 C C . SER B 1 219 ? -19.328 5.746 6.547 1 97 219 SER B C 1
ATOM 6481 O O . SER B 1 219 ? -19.406 4.52 6.461 1 97 219 SER B O 1
ATOM 6483 N N . PHE B 1 220 ? -19.594 6.535 5.449 1 96.88 220 PHE B N 1
ATOM 6484 C CA . PHE B 1 220 ? -19.797 5.934 4.137 1 96.88 220 PHE B CA 1
ATOM 6485 C C . PHE B 1 220 ? -18.531 5.227 3.66 1 96.88 220 PHE B C 1
ATOM 6487 O O . PHE B 1 220 ? -18.609 4.121 3.119 1 96.88 220 PHE B O 1
ATOM 6494 N N . THR B 1 221 ? -17.391 5.922 3.861 1 97.44 221 THR B N 1
ATOM 6495 C CA . THR B 1 221 ? -16.109 5.328 3.506 1 97.44 221 THR B CA 1
ATOM 6496 C C . THR B 1 221 ? -15.898 4 4.23 1 97.44 221 THR B C 1
ATOM 6498 O O . THR B 1 221 ? -15.578 2.988 3.607 1 97.44 221 THR B O 1
ATOM 6501 N N . ALA B 1 222 ? -16.125 4.004 5.508 1 97.81 222 ALA B N 1
ATOM 6502 C CA . ALA B 1 222 ? -15.945 2.807 6.32 1 97.81 222 ALA B CA 1
ATOM 6503 C C . ALA B 1 222 ? -16.922 1.71 5.914 1 97.81 222 ALA B C 1
ATOM 6505 O O . ALA B 1 222 ? -16.578 0.527 5.906 1 97.81 222 ALA B O 1
ATOM 6506 N N . GLY B 1 223 ? -18.156 2.084 5.676 1 97.88 223 GLY B N 1
ATOM 6507 C CA . GLY B 1 223 ? -19.172 1.118 5.27 1 97.88 223 GLY B CA 1
ATOM 6508 C C . GLY B 1 223 ? -18.812 0.391 3.986 1 97.88 223 GLY B C 1
ATOM 6509 O O . GLY B 1 223 ? -18.891 -0.838 3.924 1 97.88 223 GLY B O 1
ATOM 6510 N N . LEU B 1 224 ? -18.438 1.166 2.965 1 97.38 224 LEU B N 1
ATOM 6511 C CA . LEU B 1 224 ? -18.047 0.561 1.696 1 97.38 224 LEU B CA 1
ATOM 6512 C C . LEU B 1 224 ? -16.781 -0.267 1.855 1 97.38 224 LEU B C 1
ATOM 6514 O O . LEU B 1 224 ? -16.672 -1.352 1.279 1 97.38 224 LEU B O 1
ATOM 6518 N N . ALA B 1 225 ? -15.812 0.305 2.604 1 98.38 225 ALA B N 1
ATOM 6519 C CA . ALA B 1 225 ? -14.562 -0.406 2.852 1 98.38 225 ALA B CA 1
ATOM 6520 C C . ALA B 1 225 ? -14.82 -1.756 3.516 1 98.38 225 ALA B C 1
ATOM 6522 O O . ALA B 1 225 ? -14.125 -2.736 3.23 1 98.38 225 ALA B O 1
ATOM 6523 N N . SER B 1 226 ? -15.789 -1.827 4.422 1 98.44 226 SER B N 1
ATOM 6524 C CA . SER B 1 226 ? -16.141 -3.072 5.098 1 98.44 226 SER B CA 1
ATOM 6525 C C . SER B 1 226 ? -16.594 -4.133 4.102 1 98.44 226 SER B C 1
ATOM 6527 O O . SER B 1 226 ? -16.156 -5.281 4.16 1 98.44 226 SER B O 1
ATOM 6529 N N . HIS B 1 227 ? -17.438 -3.762 3.203 1 98.06 227 HIS B N 1
ATOM 6530 C CA . HIS B 1 227 ? -17.906 -4.691 2.18 1 98.06 227 HIS B CA 1
ATOM 6531 C C . HIS B 1 227 ? -16.766 -5.156 1.292 1 98.06 227 HIS B C 1
ATOM 6533 O O . HIS B 1 227 ? -16.672 -6.344 0.968 1 98.06 227 HIS B O 1
ATOM 6539 N N . VAL B 1 228 ? -15.953 -4.176 0.915 1 98.56 228 VAL B N 1
ATOM 6540 C CA . VAL B 1 228 ? -14.812 -4.465 0.048 1 98.56 228 VAL B CA 1
ATOM 6541 C C . VAL B 1 228 ? -13.898 -5.488 0.719 1 98.56 228 VAL B C 1
ATOM 6543 O O . VAL B 1 228 ? -13.523 -6.488 0.105 1 98.56 228 VAL B O 1
ATOM 6546 N N . LEU B 1 229 ? -13.547 -5.25 1.966 1 98.75 229 LEU B N 1
ATOM 6547 C CA . LEU B 1 229 ? -12.594 -6.121 2.654 1 98.75 229 LEU B CA 1
ATOM 6548 C C . LEU B 1 229 ? -13.203 -7.5 2.893 1 98.75 229 LEU B C 1
ATOM 6550 O O . LEU B 1 229 ? -12.492 -8.508 2.852 1 98.75 229 LEU B O 1
ATOM 6554 N N . TYR B 1 230 ? -14.492 -7.559 3.193 1 98.56 230 TYR B N 1
ATOM 6555 C CA . TYR B 1 230 ? -15.164 -8.844 3.326 1 98.56 230 TYR B CA 1
ATOM 6556 C C . TYR B 1 230 ? -14.992 -9.68 2.064 1 98.56 230 TYR B C 1
ATOM 6558 O O . TYR B 1 230 ? -14.539 -10.828 2.127 1 98.56 230 TYR B O 1
ATOM 6566 N N . ASP B 1 231 ? -15.312 -9.125 0.981 1 98.56 231 ASP B N 1
ATOM 6567 C CA . ASP B 1 231 ? -15.266 -9.844 -0.288 1 98.56 231 ASP B CA 1
ATOM 6568 C C . ASP B 1 231 ? -13.828 -10.086 -0.731 1 98.56 231 ASP B C 1
ATOM 6570 O O . ASP B 1 231 ? -13.523 -11.125 -1.33 1 98.56 231 ASP B O 1
ATOM 6574 N N . ALA B 1 232 ? -12.945 -9.094 -0.489 1 98.81 232 ALA B N 1
ATOM 6575 C CA . ALA B 1 232 ? -11.547 -9.234 -0.877 1 98.81 232 ALA B CA 1
ATOM 6576 C C . ALA B 1 232 ? -10.922 -10.469 -0.224 1 98.81 232 ALA B C 1
ATOM 6578 O O . ALA B 1 232 ? -10.141 -11.188 -0.856 1 98.81 232 ALA B O 1
ATOM 6579 N N . ASN B 1 233 ? -11.211 -10.672 1.035 1 98.44 233 ASN B N 1
ATOM 6580 C CA . ASN B 1 233 ? -10.664 -11.82 1.749 1 98.44 233 ASN B CA 1
ATOM 6581 C C . ASN B 1 233 ? -11.18 -13.133 1.176 1 98.44 233 ASN B C 1
ATOM 6583 O O . ASN B 1 233 ? -10.43 -14.102 1.05 1 98.44 233 ASN B O 1
ATOM 6587 N N . ILE B 1 234 ? -12.414 -13.188 0.825 1 98.5 234 ILE B N 1
ATOM 6588 C CA . ILE B 1 234 ? -13 -14.367 0.189 1 98.5 234 ILE B CA 1
ATOM 6589 C C . ILE B 1 234 ? -12.328 -14.609 -1.159 1 98.5 234 ILE B C 1
ATOM 6591 O O . ILE B 1 234 ? -11.953 -15.742 -1.475 1 98.5 234 ILE B O 1
ATOM 6595 N N . LEU B 1 235 ? -12.148 -13.555 -1.907 1 98.81 235 LEU B N 1
ATOM 6596 C CA . LEU B 1 235 ? -11.609 -13.664 -3.258 1 98.81 235 LEU B CA 1
ATOM 6597 C C . LEU B 1 235 ? -10.148 -14.125 -3.225 1 98.81 235 LEU B C 1
ATOM 6599 O O . LEU B 1 235 ? -9.695 -14.836 -4.125 1 98.81 235 LEU B O 1
ATOM 6603 N N . LEU B 1 236 ? -9.398 -13.711 -2.199 1 98.69 236 LEU B N 1
ATOM 6604 C CA . LEU B 1 236 ? -8.023 -14.188 -2.082 1 98.69 236 LEU B CA 1
ATOM 6605 C C . LEU B 1 236 ? -7.984 -15.703 -1.891 1 98.69 236 LEU B C 1
ATOM 6607 O O . LEU B 1 236 ? -7.129 -16.391 -2.465 1 98.69 236 LEU B O 1
ATOM 6611 N N . LEU B 1 237 ? -8.891 -16.25 -1.062 1 98.19 237 LEU B N 1
ATOM 6612 C CA . LEU B 1 237 ? -8.961 -17.703 -0.891 1 98.19 237 LEU B CA 1
ATOM 6613 C C . LEU B 1 237 ? -9.375 -18.391 -2.191 1 98.19 237 LEU B C 1
ATOM 6615 O O . LEU B 1 237 ? -8.82 -19.422 -2.553 1 98.19 237 LEU B O 1
ATOM 6619 N N . LEU B 1 238 ? -10.336 -17.781 -2.859 1 98.75 238 LEU B N 1
ATOM 6620 C CA . LEU B 1 238 ? -10.781 -18.359 -4.125 1 98.75 238 LEU B CA 1
ATOM 6621 C C . LEU B 1 238 ? -9.664 -18.328 -5.16 1 98.75 238 LEU B C 1
ATOM 6623 O O . LEU B 1 238 ? -9.555 -19.234 -5.992 1 98.75 238 LEU B O 1
ATOM 6627 N N . THR B 1 239 ? -8.859 -17.234 -5.133 1 98.81 239 THR B N 1
ATOM 6628 C CA . THR B 1 239 ? -7.699 -17.172 -6.02 1 98.81 239 THR B CA 1
ATOM 6629 C C . THR B 1 239 ? -6.742 -18.328 -5.758 1 98.81 239 THR B C 1
ATOM 6631 O O . THR B 1 239 ? -6.215 -18.922 -6.695 1 98.81 239 THR B O 1
ATOM 6634 N N . GLN B 1 240 ? -6.527 -18.641 -4.531 1 98.69 240 GLN B N 1
ATOM 6635 C CA . GLN B 1 240 ? -5.668 -19.766 -4.176 1 98.69 240 GLN B CA 1
ATOM 6636 C C . GLN B 1 240 ? -6.273 -21.094 -4.637 1 98.69 240 GLN B C 1
ATOM 6638 O O . GLN B 1 240 ? -5.555 -21.984 -5.086 1 98.69 240 GLN B O 1
ATOM 6643 N N . ILE B 1 241 ? -7.566 -21.266 -4.523 1 98.62 241 ILE B N 1
ATOM 6644 C CA . ILE B 1 241 ? -8.258 -22.453 -4.984 1 98.62 241 ILE B CA 1
ATOM 6645 C C . ILE B 1 241 ? -8.094 -22.594 -6.496 1 98.62 241 ILE B C 1
ATOM 6647 O O . ILE B 1 241 ? -7.812 -23.688 -7 1 98.62 241 ILE B O 1
ATOM 6651 N N . CYS B 1 242 ? -8.281 -21.484 -7.191 1 98.81 242 CYS B N 1
ATOM 6652 C CA . CYS B 1 242 ? -8.055 -21.5 -8.633 1 98.81 242 CYS B CA 1
ATOM 6653 C C . CYS B 1 242 ? -6.633 -21.922 -8.961 1 98.81 242 CYS B C 1
ATOM 6655 O O . CYS B 1 242 ? -6.406 -22.672 -9.906 1 98.81 242 CYS B O 1
ATOM 6657 N N . THR B 1 243 ? -5.676 -21.438 -8.203 1 98.75 243 THR B N 1
ATOM 6658 C CA . THR B 1 243 ? -4.273 -21.797 -8.398 1 98.75 243 THR B CA 1
ATOM 6659 C C . THR B 1 243 ? -4.066 -23.297 -8.172 1 98.75 243 THR B C 1
ATOM 6661 O O . THR B 1 243 ? -3.361 -23.953 -8.945 1 98.75 243 THR B O 1
ATOM 6664 N N . ALA B 1 244 ? -4.66 -23.859 -7.133 1 98.69 244 ALA B N 1
ATOM 6665 C CA . ALA B 1 244 ? -4.555 -25.297 -6.867 1 98.69 244 ALA B CA 1
ATOM 6666 C C . ALA B 1 244 ? -5.129 -26.109 -8.016 1 98.69 244 ALA B C 1
ATOM 6668 O O . ALA B 1 244 ? -4.539 -27.109 -8.438 1 98.69 244 ALA B O 1
ATOM 6669 N N . LEU B 1 245 ? -6.277 -25.719 -8.5 1 98.69 245 LEU B N 1
ATOM 6670 C CA . LEU B 1 245 ? -6.883 -26.406 -9.641 1 98.69 245 LEU B CA 1
ATOM 6671 C C . LEU B 1 245 ? -5.988 -26.281 -10.875 1 98.69 245 LEU B C 1
ATOM 6673 O O . LEU B 1 245 ? -5.863 -27.234 -11.648 1 98.69 245 LEU B O 1
ATOM 6677 N N . ALA B 1 246 ? -5.402 -25.109 -11.039 1 98.62 246 ALA B N 1
ATOM 6678 C CA . ALA B 1 246 ? -4.484 -24.906 -12.156 1 98.62 246 ALA B CA 1
ATOM 6679 C C . ALA B 1 246 ? -3.289 -25.859 -12.055 1 98.62 246 ALA B C 1
ATOM 6681 O O . ALA B 1 246 ? -2.811 -26.375 -13.07 1 98.62 246 ALA B O 1
ATOM 6682 N N . VAL B 1 247 ? -2.795 -26.047 -10.859 1 98.12 247 VAL B N 1
ATOM 6683 C CA . VAL B 1 247 ? -1.712 -27 -10.633 1 98.12 247 VAL B CA 1
ATOM 6684 C C . VAL B 1 247 ? -2.131 -28.391 -11.133 1 98.12 247 VAL B C 1
ATOM 6686 O O . VAL B 1 247 ? -1.356 -29.078 -11.805 1 98.12 247 VAL B O 1
ATOM 6689 N N . GLU B 1 248 ? -3.328 -28.828 -10.852 1 98.25 248 GLU B N 1
ATOM 6690 C CA . GLU B 1 248 ? -3.824 -30.141 -11.25 1 98.25 248 GLU B CA 1
ATOM 6691 C C . GLU B 1 248 ? -4.051 -30.219 -12.758 1 98.25 248 GLU B C 1
ATOM 6693 O O . GLU B 1 248 ? -3.738 -31.219 -13.391 1 98.25 248 GLU B O 1
ATOM 6698 N N . VAL B 1 249 ? -4.547 -29.109 -13.328 1 98.25 249 VAL B N 1
ATOM 6699 C CA . VAL B 1 249 ? -4.801 -29.078 -14.758 1 98.25 249 VAL B CA 1
ATOM 6700 C C . VAL B 1 249 ? -3.479 -29.141 -15.523 1 98.25 249 VAL B C 1
ATOM 6702 O O . VAL B 1 249 ? -3.367 -29.844 -16.531 1 98.25 249 VAL B O 1
ATOM 6705 N N . LEU B 1 250 ? -2.461 -28.469 -15.031 1 96.75 250 LEU B N 1
ATOM 6706 C CA . LEU B 1 250 ? -1.213 -28.281 -15.766 1 96.75 250 LEU B CA 1
ATOM 6707 C C . LEU B 1 250 ? -0.15 -29.266 -15.297 1 96.75 250 LEU B C 1
ATOM 6709 O O . LEU B 1 250 ? 1.026 -29.125 -15.641 1 96.75 250 LEU B O 1
ATOM 6713 N N . LYS B 1 251 ? -0.554 -30.234 -14.492 1 93.69 251 LYS B N 1
ATOM 6714 C CA . LYS B 1 251 ? 0.367 -31.234 -13.953 1 93.69 251 LYS B CA 1
ATOM 6715 C C . LYS B 1 251 ? 1.515 -30.562 -13.195 1 93.69 251 LYS B C 1
ATOM 6717 O O . LYS B 1 251 ? 2.684 -30.891 -13.422 1 93.69 251 LYS B O 1
ATOM 6722 N N . GLY B 1 252 ? 1.076 -29.609 -12.445 1 94.25 252 GLY B N 1
ATOM 6723 C CA . GLY B 1 252 ? 2.072 -28.875 -11.672 1 94.25 252 GLY B CA 1
ATOM 6724 C C . GLY B 1 252 ? 2.648 -29.688 -10.523 1 94.25 252 GLY B C 1
ATOM 6725 O O . GLY B 1 252 ? 2.141 -30.766 -10.203 1 94.25 252 GLY B O 1
ATOM 6726 N N . THR B 1 253 ? 3.73 -29.172 -9.93 1 92.31 253 THR B N 1
ATOM 6727 C CA . THR B 1 253 ? 4.453 -29.875 -8.883 1 92.31 253 THR B CA 1
ATOM 6728 C C . THR B 1 253 ? 4.164 -29.266 -7.516 1 92.31 253 THR B C 1
ATOM 6730 O O . THR B 1 253 ? 4.141 -28.031 -7.375 1 92.31 253 THR B O 1
ATOM 6733 N N . THR B 1 254 ? 3.953 -30.078 -6.48 1 92.94 254 THR B N 1
ATOM 6734 C CA . THR B 1 254 ? 3.676 -29.609 -5.129 1 92.94 254 THR B CA 1
ATOM 6735 C C . THR B 1 254 ? 4.969 -29.203 -4.422 1 92.94 254 THR B C 1
ATOM 6737 O O . THR B 1 254 ? 4.934 -28.547 -3.387 1 92.94 254 THR B O 1
ATOM 6740 N N . GLU B 1 255 ? 6.109 -29.562 -5.008 1 91.56 255 GLU B N 1
ATOM 6741 C CA . GLU B 1 255 ? 7.418 -29.188 -4.48 1 91.56 255 GLU B CA 1
ATOM 6742 C C . GLU B 1 255 ? 7.523 -27.672 -4.289 1 91.56 255 GLU B C 1
ATOM 6744 O O . GLU B 1 255 ? 8.18 -27.203 -3.357 1 91.56 255 GLU B O 1
ATOM 6749 N N . SER B 1 256 ? 6.809 -26.953 -5.074 1 92.94 256 SER B N 1
ATOM 6750 C CA . SER B 1 256 ? 6.844 -25.5 -5.051 1 92.94 256 SER B CA 1
ATOM 6751 C C . SER B 1 256 ? 6.297 -24.953 -3.732 1 92.94 256 SER B C 1
ATOM 6753 O O . SER B 1 256 ? 6.523 -23.797 -3.395 1 92.94 256 SER B O 1
ATOM 6755 N N . PHE B 1 257 ? 5.648 -25.797 -2.945 1 95.31 257 PHE B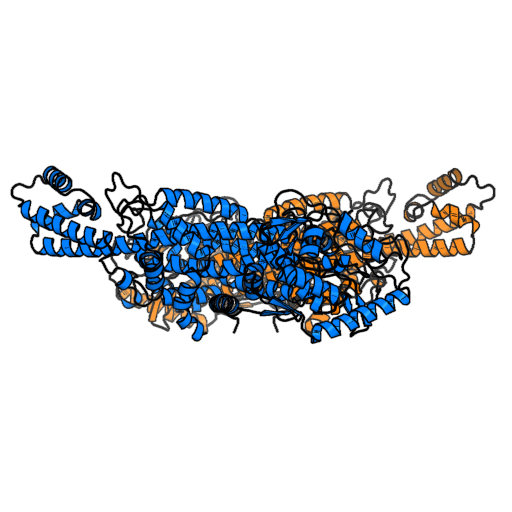 N 1
ATOM 6756 C CA . PHE B 1 257 ? 4.984 -25.359 -1.724 1 95.31 257 PHE B CA 1
ATOM 6757 C C . PHE B 1 257 ? 5.629 -26 -0.499 1 95.31 257 PHE B C 1
ATOM 6759 O O . PHE B 1 257 ? 5.051 -25.984 0.59 1 95.31 257 PHE B O 1
ATOM 6766 N N . HIS B 1 258 ? 6.797 -26.594 -0.714 1 93.19 258 HIS B N 1
ATOM 6767 C CA . HIS B 1 258 ? 7.52 -27.25 0.37 1 93.19 258 HIS B CA 1
ATOM 6768 C C . HIS B 1 258 ? 7.867 -26.25 1.478 1 93.19 258 HIS B C 1
ATOM 6770 O O . HIS B 1 258 ? 8.266 -25.125 1.201 1 93.19 258 HIS B O 1
ATOM 6776 N N . PRO B 1 259 ? 7.758 -26.609 2.744 1 93.75 259 PRO B N 1
ATOM 6777 C CA . PRO B 1 259 ? 7.965 -25.703 3.875 1 93.75 259 PRO B CA 1
ATOM 6778 C C . PRO B 1 259 ? 9.375 -25.125 3.916 1 93.75 259 PRO B C 1
ATOM 6780 O O . PRO B 1 259 ? 9.578 -24 4.395 1 93.75 259 PRO B O 1
ATOM 6783 N N . LEU B 1 260 ? 10.352 -25.844 3.385 1 94.44 260 LEU B N 1
ATOM 6784 C CA . LEU B 1 260 ? 11.734 -25.375 3.373 1 94.44 260 LEU B CA 1
ATOM 6785 C C . LEU B 1 260 ? 11.852 -24.047 2.637 1 94.44 260 LEU B C 1
ATOM 6787 O O . LEU B 1 260 ? 12.672 -23.203 3.008 1 94.44 260 LEU B O 1
ATOM 6791 N N . ILE B 1 261 ? 11.062 -23.922 1.618 1 95.25 261 ILE B N 1
ATOM 6792 C CA . ILE B 1 261 ? 11.109 -22.703 0.804 1 95.25 261 ILE B CA 1
ATOM 6793 C C . ILE B 1 261 ? 10.75 -21.5 1.662 1 95.25 261 ILE B C 1
ATOM 6795 O O . ILE B 1 261 ? 11.43 -20.469 1.61 1 95.25 261 ILE B O 1
ATOM 6799 N N . ASN B 1 262 ? 9.773 -21.672 2.514 1 94.25 262 ASN B N 1
ATOM 6800 C CA . ASN B 1 262 ? 9.328 -20.562 3.361 1 94.25 262 ASN B CA 1
ATOM 6801 C C . ASN B 1 262 ? 10.258 -20.359 4.555 1 94.25 262 ASN B C 1
ATOM 6803 O O . ASN B 1 262 ? 10.32 -19.266 5.121 1 94.25 262 ASN B O 1
ATOM 6807 N N . GLU B 1 263 ? 10.922 -21.359 4.914 1 94.5 263 GLU B N 1
ATOM 6808 C CA . GLU B 1 263 ? 11.938 -21.219 5.961 1 94.5 263 GLU B CA 1
ATOM 6809 C C . GLU B 1 263 ? 13.102 -20.359 5.484 1 94.5 263 GLU B C 1
ATOM 6811 O O . GLU B 1 263 ? 13.703 -19.625 6.273 1 94.5 263 GLU B O 1
ATOM 6816 N N . CYS B 1 264 ? 13.391 -20.453 4.195 1 95.31 264 CYS B N 1
ATOM 6817 C CA . CYS B 1 264 ? 14.531 -19.75 3.609 1 95.31 264 CYS B CA 1
ATOM 6818 C C . CYS B 1 264 ? 14.172 -18.297 3.316 1 95.31 264 CYS B C 1
ATOM 6820 O O . CYS B 1 264 ? 15.055 -17.453 3.191 1 95.31 264 CYS B O 1
ATOM 6822 N N . LEU B 1 265 ? 12.977 -17.969 3.178 1 95.12 265 LEU B N 1
ATOM 6823 C CA . LEU B 1 265 ? 12.422 -16.641 3.02 1 95.12 265 LEU B CA 1
ATOM 6824 C C . LEU B 1 265 ? 11.195 -16.453 3.91 1 95.12 265 LEU B C 1
ATOM 6826 O O . LEU B 1 265 ? 10.062 -16.547 3.439 1 95.12 265 LEU B O 1
ATOM 6830 N N . PRO B 1 266 ? 11.406 -16.078 5.133 1 94.56 266 PRO B N 1
ATOM 6831 C CA . PRO B 1 266 ? 10.391 -16.297 6.16 1 94.56 266 PRO B CA 1
ATOM 6832 C C . PRO B 1 266 ? 9.422 -15.117 6.277 1 94.56 266 PRO B C 1
ATOM 6834 O O . PRO B 1 266 ? 9.219 -14.586 7.375 1 94.56 266 PRO B O 1
ATOM 6837 N N . HIS B 1 267 ? 8.695 -14.781 5.211 1 95.25 267 HIS B N 1
ATOM 6838 C CA . HIS B 1 267 ? 7.535 -13.906 5.285 1 95.25 267 HIS B CA 1
ATOM 6839 C C . HIS B 1 267 ? 6.289 -14.68 5.711 1 95.25 267 HIS B C 1
ATOM 6841 O O . HIS B 1 267 ? 6.102 -15.828 5.312 1 95.25 267 HIS B O 1
ATOM 6847 N N . ASN B 1 268 ? 5.387 -14.047 6.438 1 94.94 268 ASN B N 1
ATOM 6848 C CA . ASN B 1 268 ? 4.172 -14.703 6.902 1 94.94 268 ASN B CA 1
ATOM 6849 C C . ASN B 1 268 ? 3.227 -15.016 5.746 1 94.94 268 ASN B C 1
ATOM 6851 O O . ASN B 1 268 ? 2.631 -16.094 5.699 1 94.94 268 ASN B O 1
ATOM 6855 N N . GLY B 1 269 ? 3.074 -14.109 4.859 1 95.88 269 GLY B N 1
ATOM 6856 C CA . GLY B 1 269 ? 2.125 -14.242 3.768 1 95.88 269 GLY B CA 1
ATOM 6857 C C . GLY B 1 269 ? 2.408 -15.43 2.869 1 95.88 269 GLY B C 1
ATOM 6858 O O . GLY B 1 269 ? 1.571 -16.328 2.732 1 95.88 269 GLY B O 1
ATOM 6859 N N . PRO B 1 270 ? 3.645 -15.5 2.311 1 96.69 270 PRO B N 1
ATOM 6860 C CA . PRO B 1 270 ? 3.994 -16.641 1.464 1 96.69 270 PRO B CA 1
ATOM 6861 C C . PRO B 1 270 ? 3.873 -17.984 2.195 1 96.69 270 PRO B C 1
ATOM 6863 O O . PRO B 1 270 ? 3.432 -18.969 1.608 1 96.69 270 PRO B O 1
ATOM 6866 N N . LYS B 1 271 ? 4.266 -18.016 3.451 1 96.62 271 LYS B N 1
ATOM 6867 C CA . LYS B 1 271 ? 4.133 -19.25 4.238 1 96.62 271 LYS B CA 1
ATOM 6868 C C . LYS B 1 271 ? 2.678 -19.703 4.309 1 96.62 271 LYS B C 1
ATOM 6870 O O . LYS B 1 271 ? 2.375 -20.875 4.09 1 96.62 271 LYS B O 1
ATOM 6875 N N . GLU B 1 272 ? 1.786 -18.781 4.598 1 96.81 272 GLU B N 1
ATOM 6876 C CA . GLU B 1 272 ? 0.369 -19.109 4.711 1 96.81 272 GLU B CA 1
ATOM 6877 C C . GLU B 1 272 ? -0.189 -19.625 3.387 1 96.81 272 GLU B C 1
ATOM 6879 O O . GLU B 1 272 ? -0.922 -20.609 3.355 1 96.81 272 GLU B O 1
ATOM 6884 N N . VAL B 1 273 ? 0.118 -18.984 2.309 1 97.81 273 VAL B N 1
ATOM 6885 C CA . VAL B 1 273 ? -0.378 -19.359 0.991 1 97.81 273 VAL B CA 1
ATOM 6886 C C . VAL B 1 273 ? 0.136 -20.75 0.629 1 97.81 273 VAL B C 1
ATOM 6888 O O . VAL B 1 273 ? -0.619 -21.594 0.13 1 97.81 273 VAL B O 1
ATOM 6891 N N . ALA B 1 274 ? 1.448 -20.984 0.862 1 97.62 274 ALA B N 1
ATOM 6892 C CA . ALA B 1 274 ? 2.035 -22.281 0.564 1 97.62 274 ALA B CA 1
ATOM 6893 C C . ALA B 1 274 ? 1.341 -23.391 1.353 1 97.62 274 ALA B C 1
ATOM 6895 O O . ALA B 1 274 ? 1.062 -24.469 0.814 1 97.62 274 ALA B O 1
ATOM 6896 N N . GLU B 1 275 ? 1.056 -23.141 2.617 1 96 275 GLU B N 1
ATOM 6897 C CA . GLU B 1 275 ? 0.372 -24.109 3.469 1 96 275 GLU B CA 1
ATOM 6898 C C . GLU B 1 275 ? -1.041 -24.391 2.963 1 96 275 GLU B C 1
ATOM 6900 O O . GLU B 1 275 ? -1.482 -25.547 2.939 1 96 275 GLU B O 1
ATOM 6905 N N . ASN B 1 276 ? -1.722 -23.359 2.613 1 97.31 276 ASN B N 1
ATOM 6906 C CA . ASN B 1 276 ? -3.068 -23.516 2.074 1 97.31 276 ASN B CA 1
ATOM 6907 C C . ASN B 1 276 ? -3.062 -24.359 0.793 1 97.31 276 ASN B C 1
ATOM 6909 O O . ASN B 1 276 ? -3.91 -25.234 0.612 1 97.31 276 ASN B O 1
ATOM 6913 N N . LEU B 1 277 ? -2.137 -24.031 -0.097 1 97.62 277 LEU B N 1
ATOM 6914 C CA . LEU B 1 277 ? -2.062 -24.734 -1.374 1 97.62 277 LEU B CA 1
ATOM 6915 C C . LEU B 1 277 ? -1.725 -26.219 -1.166 1 97.62 277 LEU B C 1
ATOM 6917 O O . LEU B 1 277 ? -2.289 -27.078 -1.831 1 97.62 277 LEU B O 1
ATOM 6921 N N . LYS B 1 278 ? -0.797 -26.484 -0.279 1 95.44 278 LYS B N 1
ATOM 6922 C CA . LYS B 1 278 ? -0.478 -27.875 0.048 1 95.44 278 LYS B CA 1
ATOM 6923 C C . LYS B 1 278 ? -1.708 -28.609 0.563 1 95.44 278 LYS B C 1
ATOM 6925 O O . LYS B 1 278 ? -1.938 -29.766 0.204 1 95.44 278 LYS B O 1
ATOM 6930 N N . PHE B 1 279 ? -2.477 -28 1.373 1 95.31 279 PHE B N 1
ATOM 6931 C CA . PHE B 1 279 ? -3.686 -28.594 1.935 1 95.31 279 PHE B CA 1
ATOM 6932 C C . PHE B 1 279 ? -4.719 -28.859 0.844 1 95.31 279 PHE B C 1
ATOM 6934 O O . PHE B 1 279 ? -5.316 -29.938 0.792 1 95.31 279 PHE B O 1
ATOM 6941 N N . LEU B 1 280 ? -4.918 -27.875 0.015 1 97.25 280 LEU B N 1
ATOM 6942 C CA . LEU B 1 280 ? -5.898 -27.984 -1.061 1 97.25 280 LEU B CA 1
ATOM 6943 C C . LEU B 1 280 ? -5.57 -29.141 -1.982 1 97.25 280 LEU B C 1
ATOM 6945 O O . LEU B 1 280 ? -6.477 -29.812 -2.492 1 97.25 280 LEU B O 1
ATOM 6949 N N . LEU B 1 281 ? -4.262 -29.438 -2.15 1 97.38 281 LEU B N 1
ATOM 6950 C CA . LEU B 1 281 ? -3.803 -30.406 -3.139 1 97.38 281 LEU B CA 1
ATOM 6951 C C . LEU B 1 281 ? -3.531 -31.766 -2.488 1 97.38 281 LEU B C 1
ATOM 6953 O O . LEU B 1 281 ? -3.148 -32.719 -3.168 1 97.38 281 LEU B O 1
ATOM 6957 N N . ASP B 1 282 ? -3.758 -31.844 -1.176 1 94.88 282 ASP B N 1
ATOM 6958 C CA . ASP B 1 282 ? -3.539 -33.094 -0.481 1 94.88 282 ASP B CA 1
ATOM 6959 C C . ASP B 1 282 ? -4.336 -34.219 -1.131 1 94.88 282 ASP B C 1
ATOM 6961 O O . ASP B 1 282 ? -5.516 -34.062 -1.447 1 94.88 282 ASP B O 1
ATOM 6965 N N . GLU B 1 283 ? -3.697 -35.375 -1.488 1 94.62 283 GLU B N 1
ATOM 6966 C CA . GLU B 1 283 ? -4.285 -36.594 -2.041 1 94.62 283 GLU B CA 1
ATOM 6967 C C . GLU B 1 283 ? -4.508 -36.469 -3.545 1 94.62 283 GLU B C 1
ATOM 6969 O O . GLU B 1 283 ? -5.059 -37.375 -4.176 1 94.62 283 GLU B O 1
ATOM 6974 N N . SER B 1 284 ? -4.105 -35.344 -4.125 1 96.62 284 SER B N 1
ATOM 6975 C CA . SER B 1 284 ? -4.285 -35.188 -5.562 1 96.62 284 SER B CA 1
ATOM 6976 C C . SER B 1 284 ? -3.525 -36.25 -6.34 1 96.62 284 SER B C 1
ATOM 6978 O O . SER B 1 284 ? -2.389 -36.594 -5.996 1 96.62 284 SER B O 1
ATOM 6980 N N . LYS B 1 285 ? -4.102 -36.781 -7.352 1 95.75 285 LYS B N 1
ATOM 6981 C CA . LYS B 1 285 ? -3.457 -37.75 -8.25 1 95.75 285 LYS B CA 1
ATOM 6982 C C . LYS B 1 285 ? -3.053 -37.062 -9.562 1 95.75 285 LYS B C 1
ATOM 6984 O O . LYS B 1 285 ? -2.439 -37.688 -10.422 1 95.75 285 LYS B O 1
ATOM 6989 N N . LEU B 1 286 ? -3.375 -35.781 -9.664 1 95.44 286 LEU B N 1
ATOM 6990 C CA . LEU B 1 286 ? -3.049 -35.031 -10.883 1 95.44 286 LEU B CA 1
ATOM 6991 C C . LEU B 1 286 ? -1.837 -34.125 -10.664 1 95.44 286 LEU B C 1
ATOM 6993 O O . LEU B 1 286 ? -1.077 -33.875 -11.602 1 95.44 286 LEU B O 1
ATOM 6997 N N . ALA B 1 287 ? -1.709 -33.625 -9.461 1 93.69 287 ALA B N 1
ATOM 6998 C CA . ALA B 1 287 ? -0.508 -32.875 -9.133 1 93.69 287 ALA B CA 1
ATOM 6999 C C . ALA B 1 287 ? 0.693 -33.781 -8.938 1 93.69 287 ALA B C 1
ATOM 7001 O O . ALA B 1 287 ? 0.555 -34.906 -8.422 1 93.69 287 ALA B O 1
ATOM 7002 N N . THR B 1 288 ? 1.835 -33.281 -9.352 1 85.31 288 THR B N 1
ATOM 7003 C CA . THR B 1 288 ? 3.039 -34.094 -9.281 1 85.31 288 THR B CA 1
ATOM 7004 C C . THR B 1 288 ? 3.797 -33.844 -7.984 1 85.31 288 THR B C 1
ATOM 7006 O O . THR B 1 288 ? 4.008 -32.688 -7.609 1 85.31 288 THR B O 1
ATOM 7009 N N . ASP B 1 289 ? 4.109 -34.812 -7.262 1 77.81 289 ASP B N 1
ATOM 7010 C CA . ASP B 1 289 ? 4.973 -34.719 -6.09 1 77.81 289 ASP B CA 1
ATOM 7011 C C . ASP B 1 289 ? 6.379 -35.219 -6.391 1 77.81 289 ASP B C 1
ATOM 7013 O O . ASP B 1 289 ? 6.633 -36.438 -6.32 1 77.81 289 ASP B O 1
ATOM 7017 N N . THR B 1 290 ? 7.207 -34.344 -6.754 1 65.06 290 THR B N 1
ATOM 7018 C CA . THR B 1 290 ? 8.523 -34.75 -7.25 1 65.06 290 THR B CA 1
ATOM 7019 C C . THR B 1 290 ? 9.43 -35.156 -6.094 1 65.06 290 THR B C 1
ATOM 7021 O O . THR B 1 290 ? 10.422 -35.844 -6.293 1 65.06 290 THR B O 1
ATOM 7024 N N . LEU B 1 291 ? 9.164 -34.594 -5.086 1 60.75 291 LEU B N 1
ATOM 7025 C CA . LEU B 1 291 ? 10.023 -34.969 -3.969 1 60.75 291 LEU B CA 1
ATOM 7026 C C . LEU B 1 291 ? 9.773 -36.406 -3.564 1 60.75 291 LEU B C 1
ATOM 7028 O O . LEU B 1 291 ? 10.711 -37.156 -3.242 1 60.75 291 LEU B O 1
ATOM 7032 N N . SER B 1 292 ? 8.562 -36.688 -3.688 1 48.72 292 SER B N 1
ATOM 7033 C CA . SER B 1 292 ? 8.258 -38.062 -3.303 1 48.72 292 SER B CA 1
ATOM 7034 C C . SER B 1 292 ? 8.367 -39 -4.492 1 48.72 292 SER B C 1
ATOM 7036 O O . SER B 1 292 ? 8.641 -40.188 -4.324 1 48.72 292 SER B O 1
ATOM 7038 N N . MET B 1 293 ? 8.219 -38.281 -5.648 1 47.72 293 MET B N 1
ATOM 7039 C CA . MET B 1 293 ? 8.016 -39.188 -6.773 1 47.72 293 MET B CA 1
ATOM 7040 C C . MET B 1 293 ? 9.312 -39.406 -7.547 1 47.72 293 MET B C 1
ATOM 7042 O O . MET B 1 293 ? 9.43 -40.344 -8.336 1 47.72 293 MET B O 1
ATOM 7046 N N . HIS B 1 294 ? 10.406 -39.094 -6.977 1 48.47 294 HIS B N 1
ATOM 7047 C CA . HIS B 1 294 ? 11.641 -39.25 -7.73 1 48.47 294 HIS B CA 1
ATOM 7048 C C . HIS B 1 294 ? 11.367 -39.375 -9.227 1 48.47 294 HIS B C 1
ATOM 7050 O O . HIS B 1 294 ? 11.703 -40.406 -9.836 1 48.47 294 HIS B O 1
ATOM 7056 N N . LEU B 1 295 ? 10.531 -38.625 -9.805 1 55.28 295 LEU B N 1
ATOM 7057 C CA . LEU B 1 295 ? 10.172 -38.844 -11.203 1 55.28 295 LEU B CA 1
ATOM 7058 C C . LEU B 1 295 ? 11.398 -38.719 -12.102 1 55.28 295 LEU B C 1
ATOM 7060 O O . LEU B 1 295 ? 12.25 -37.875 -11.891 1 55.28 295 LEU B O 1
ATOM 7064 N N . PRO B 1 296 ? 11.438 -39.75 -12.867 1 58.62 296 PRO B N 1
ATOM 7065 C CA . PRO B 1 296 ? 12.547 -39.688 -13.82 1 58.62 296 PRO B CA 1
ATOM 7066 C C . PRO B 1 296 ? 12.547 -38.406 -14.641 1 58.62 296 PRO B C 1
ATOM 7068 O O . PRO B 1 296 ? 11.484 -37.906 -15.039 1 58.62 296 PRO B O 1
ATOM 7071 N N . ASP B 1 297 ? 13.531 -37.844 -14.633 1 66.81 297 ASP B N 1
ATOM 7072 C CA . ASP B 1 297 ? 13.758 -36.688 -15.484 1 66.81 297 ASP B CA 1
ATOM 7073 C C . ASP B 1 297 ? 13.625 -37.031 -16.969 1 66.81 297 ASP B C 1
ATOM 7075 O O . ASP B 1 297 ? 14.164 -38.062 -17.406 1 66.81 297 ASP B O 1
ATOM 7079 N N . GLU B 1 298 ? 12.688 -36.469 -17.562 1 69.19 298 GLU B N 1
ATOM 7080 C CA . GLU B 1 298 ? 12.5 -36.719 -18.984 1 69.19 298 GLU B CA 1
ATOM 7081 C C . GLU B 1 298 ? 13.055 -35.562 -19.812 1 69.19 298 GLU B C 1
ATOM 7083 O O . GLU B 1 298 ? 12.641 -34.406 -19.641 1 69.19 298 GLU B O 1
ATOM 7088 N N . TYR B 1 299 ? 13.953 -35.906 -20.609 1 67.19 299 TYR B N 1
ATOM 7089 C CA . TYR B 1 299 ? 14.508 -34.906 -21.531 1 67.19 299 TYR B CA 1
ATOM 7090 C C . TYR B 1 299 ? 13.414 -34.281 -22.375 1 67.19 299 TYR B C 1
ATOM 7092 O O . TYR B 1 299 ? 12.477 -34.969 -22.812 1 67.19 299 TYR B O 1
ATOM 7100 N N . GLY B 1 300 ? 13.461 -32.938 -22.531 1 69.69 300 GLY B N 1
ATOM 7101 C CA . GLY B 1 300 ? 12.492 -32.25 -23.359 1 69.69 300 GLY B CA 1
ATOM 7102 C C . GLY B 1 300 ? 11.344 -31.656 -22.562 1 69.69 300 GLY B C 1
ATOM 7103 O O . GLY B 1 300 ? 10.531 -30.906 -23.094 1 69.69 300 GLY B O 1
ATOM 7104 N N . LYS B 1 301 ? 11.297 -32 -21.359 1 77.5 301 LYS B N 1
ATOM 7105 C CA . LYS B 1 301 ? 10.25 -31.453 -20.516 1 77.5 301 LYS B CA 1
ATOM 7106 C C . LYS B 1 301 ? 10.828 -30.422 -19.547 1 77.5 301 LYS B C 1
ATOM 7108 O O . LYS B 1 301 ? 11.969 -30.547 -19.094 1 77.5 301 LYS B O 1
ATOM 7113 N N . LEU B 1 302 ? 9.922 -29.531 -19.25 1 79.19 302 LEU B N 1
ATOM 7114 C CA . LEU B 1 302 ? 10.328 -28.5 -18.297 1 79.19 302 LEU B CA 1
ATOM 7115 C C . LEU B 1 302 ? 10.617 -29.109 -16.938 1 79.19 302 LEU B C 1
ATOM 7117 O O . LEU B 1 302 ? 9.836 -29.922 -16.438 1 79.19 302 LEU B O 1
ATOM 7121 N N . LYS B 1 303 ? 11.703 -28.719 -16.406 1 83.25 303 LYS B N 1
ATOM 7122 C CA . LYS B 1 303 ? 12.102 -29.25 -15.109 1 83.25 303 LYS B CA 1
ATOM 7123 C C . LYS B 1 303 ? 11.273 -28.641 -13.992 1 83.25 303 LYS B C 1
ATOM 7125 O O . LYS B 1 303 ? 11.078 -29.25 -12.945 1 83.25 303 LYS B O 1
ATOM 7130 N N . GLN B 1 304 ? 10.844 -27.391 -14.133 1 89.19 304 GLN B N 1
ATOM 7131 C CA . GLN B 1 304 ? 10.078 -26.656 -13.125 1 89.19 304 GLN B CA 1
ATOM 7132 C C . GLN B 1 304 ? 8.828 -26.031 -13.734 1 89.19 304 GLN B C 1
ATOM 7134 O O . GLN B 1 304 ? 8.82 -25.672 -14.914 1 89.19 304 GLN B O 1
ATOM 7139 N N . ASP B 1 305 ? 7.797 -25.891 -12.836 1 91.94 305 ASP B N 1
ATOM 7140 C CA . ASP B 1 305 ? 6.578 -25.219 -13.281 1 91.94 305 ASP B CA 1
ATOM 7141 C C . ASP B 1 305 ? 6.852 -23.781 -13.688 1 91.94 305 ASP B C 1
ATOM 7143 O O . ASP B 1 305 ? 7.816 -23.172 -13.219 1 91.94 305 ASP B O 1
ATOM 7147 N N . ARG B 1 306 ? 5.996 -23.25 -14.539 1 92.75 306 ARG B N 1
ATOM 7148 C CA . ARG B 1 306 ? 6.039 -21.828 -14.852 1 92.75 306 ARG B CA 1
ATOM 7149 C C . ARG B 1 306 ? 5.699 -20.984 -13.617 1 92.75 306 ARG B C 1
ATOM 7151 O O . ARG B 1 306 ? 5.125 -21.5 -12.656 1 92.75 306 ARG B O 1
ATOM 7158 N N . TYR B 1 307 ? 6 -19.703 -13.688 1 94.75 307 TYR B N 1
ATOM 7159 C CA . TYR B 1 307 ? 6.008 -18.844 -12.508 1 94.75 307 TYR B CA 1
ATOM 7160 C C . TYR B 1 307 ? 4.605 -18.672 -11.945 1 94.75 307 TYR B C 1
ATOM 7162 O O . TYR B 1 307 ? 4.43 -18.5 -10.734 1 94.75 307 TYR B O 1
ATOM 7170 N N . SER B 1 308 ? 3.578 -18.75 -12.781 1 95.75 308 SER B N 1
ATOM 7171 C CA . SER B 1 308 ? 2.211 -18.547 -12.312 1 95.75 308 SER B CA 1
ATOM 7172 C C . SER B 1 308 ? 1.816 -19.609 -11.289 1 95.75 308 SER B C 1
ATOM 7174 O O . SER B 1 308 ? 0.93 -19.391 -10.461 1 95.75 308 SER B O 1
ATOM 7176 N N . LEU B 1 309 ? 2.482 -20.797 -11.344 1 96.69 309 LEU B N 1
ATOM 7177 C CA . LEU B 1 309 ? 2.229 -21.859 -10.383 1 96.69 309 LEU B CA 1
ATOM 7178 C C . LEU B 1 309 ? 3.297 -21.859 -9.289 1 96.69 309 LEU B C 1
ATOM 7180 O O . LEU B 1 309 ? 2.986 -21.703 -8.109 1 96.69 309 LEU B O 1
ATOM 7184 N N . ARG B 1 310 ? 4.523 -21.922 -9.711 1 94.69 310 ARG B N 1
ATOM 7185 C CA . ARG B 1 310 ? 5.641 -22.188 -8.812 1 94.69 310 ARG B CA 1
ATOM 7186 C C . ARG B 1 310 ? 5.855 -21.031 -7.84 1 94.69 310 ARG B C 1
ATOM 7188 O O . ARG B 1 310 ? 6.219 -21.234 -6.684 1 94.69 310 ARG B O 1
ATOM 7195 N N . THR B 1 311 ? 5.621 -19.766 -8.266 1 96.56 311 THR B N 1
ATOM 7196 C CA . THR B 1 311 ? 5.91 -18.609 -7.418 1 96.56 311 THR B CA 1
ATOM 7197 C C . THR B 1 311 ? 4.625 -18.047 -6.816 1 96.56 311 THR B C 1
ATOM 7199 O O . THR B 1 311 ? 4.625 -16.953 -6.254 1 96.56 311 THR B O 1
ATOM 7202 N N . SER B 1 312 ? 3.49 -18.781 -6.898 1 97.88 312 SER B N 1
ATOM 7203 C CA . SER B 1 312 ? 2.199 -18.266 -6.453 1 97.88 312 SER B CA 1
ATOM 7204 C C . SER B 1 312 ? 2.236 -17.891 -4.977 1 97.88 312 SER B C 1
ATOM 7206 O O . SER B 1 312 ? 1.622 -16.906 -4.566 1 97.88 312 SER B O 1
ATOM 7208 N N . PRO B 1 313 ? 3.018 -18.625 -4.055 1 97.56 313 PRO B N 1
ATOM 7209 C CA . PRO B 1 313 ? 3.084 -18.172 -2.66 1 97.56 313 PRO B CA 1
ATOM 7210 C C . PRO B 1 313 ? 3.795 -16.844 -2.502 1 97.56 313 PRO B C 1
ATOM 7212 O O . PRO B 1 313 ? 3.309 -15.961 -1.785 1 97.56 313 PRO B O 1
ATOM 7215 N N . GLN B 1 314 ? 4.934 -16.641 -3.18 1 97 314 GLN B N 1
ATOM 7216 C CA . GLN B 1 314 ? 5.68 -15.398 -3.127 1 97 314 GLN B CA 1
ATOM 7217 C C . GLN B 1 314 ? 4.891 -14.258 -3.766 1 97 314 GLN B C 1
ATOM 7219 O O . GLN B 1 314 ? 4.996 -13.102 -3.344 1 97 314 GLN B O 1
ATOM 7224 N N . TRP B 1 315 ? 4.059 -14.656 -4.766 1 97.44 315 TRP B N 1
ATOM 7225 C CA . TRP B 1 315 ? 3.271 -13.672 -5.504 1 97.44 315 TRP B CA 1
ATOM 7226 C C . TRP B 1 315 ? 2.094 -13.18 -4.668 1 97.44 315 TRP B C 1
ATOM 7228 O O . TRP B 1 315 ? 1.827 -11.977 -4.609 1 97.44 315 TRP B O 1
ATOM 7238 N N . LEU B 1 316 ? 1.367 -14.094 -4.004 1 98.31 316 LEU B N 1
ATOM 7239 C CA . LEU B 1 316 ? 0.155 -13.766 -3.264 1 98.31 316 LEU B CA 1
ATOM 7240 C C . LEU B 1 316 ? 0.485 -13.375 -1.826 1 98.31 316 LEU B C 1
ATOM 7242 O O . LEU B 1 316 ? -0.348 -12.789 -1.131 1 98.31 316 LEU B O 1
ATOM 7246 N N . GLY B 1 317 ? 1.682 -13.68 -1.37 1 97.38 317 GLY B N 1
ATOM 7247 C CA . GLY B 1 317 ? 2.082 -13.422 0.005 1 97.38 317 GLY B CA 1
ATOM 7248 C C . GLY B 1 317 ? 1.85 -11.992 0.44 1 97.38 317 GLY B C 1
ATOM 7249 O O . GLY B 1 317 ? 1.228 -11.742 1.476 1 97.38 317 GLY B O 1
ATOM 7250 N N . PRO B 1 318 ? 2.34 -11.039 -0.343 1 96.44 318 PRO B N 1
ATOM 7251 C CA . PRO B 1 318 ? 2.15 -9.641 0.046 1 96.44 318 PRO B CA 1
ATOM 7252 C C . PRO B 1 318 ? 0.68 -9.234 0.096 1 96.44 318 PRO B C 1
ATOM 7254 O O . PRO B 1 318 ? 0.311 -8.328 0.845 1 96.44 318 PRO B O 1
ATOM 7257 N N . VAL B 1 319 ? -0.217 -9.852 -0.663 1 98 319 VAL B N 1
ATOM 7258 C CA . VAL B 1 319 ? -1.647 -9.57 -0.624 1 98 319 VAL B CA 1
ATOM 7259 C C . VAL B 1 319 ? -2.217 -9.969 0.736 1 98 319 VAL B C 1
ATOM 7261 O O . VAL B 1 319 ? -2.998 -9.219 1.332 1 98 319 VAL B O 1
ATOM 7264 N N . VAL B 1 320 ? -1.746 -11.133 1.252 1 97.88 320 VAL B N 1
ATOM 7265 C CA . VAL B 1 320 ? -2.172 -11.633 2.557 1 97.88 320 VAL B CA 1
ATOM 7266 C C . VAL B 1 320 ? -1.868 -10.586 3.631 1 97.88 320 VAL B C 1
ATOM 7268 O O . VAL B 1 320 ? -2.752 -10.203 4.398 1 97.88 320 VAL B O 1
ATOM 7271 N N . GLU B 1 321 ? -0.688 -10.141 3.631 1 95.94 321 GLU B N 1
ATOM 7272 C CA . GLU B 1 321 ? -0.238 -9.234 4.68 1 95.94 321 GLU B CA 1
ATOM 7273 C C . GLU B 1 321 ? -0.896 -7.863 4.543 1 95.94 321 GLU B C 1
ATOM 7275 O O . GLU B 1 321 ? -1.21 -7.215 5.543 1 95.94 321 GLU B O 1
ATOM 7280 N N . THR B 1 322 ? -1.112 -7.434 3.33 1 96.69 322 THR B N 1
ATOM 7281 C CA . THR B 1 322 ? -1.77 -6.156 3.07 1 96.69 322 THR B CA 1
ATOM 7282 C C . THR B 1 322 ? -3.223 -6.191 3.537 1 96.69 322 THR B C 1
ATOM 7284 O O . THR B 1 322 ? -3.697 -5.254 4.18 1 96.69 322 THR B O 1
ATOM 7287 N N . LEU B 1 323 ? -3.963 -7.266 3.199 1 97.94 323 LEU B N 1
ATOM 7288 C CA . LEU B 1 323 ? -5.363 -7.379 3.584 1 97.94 323 LEU B CA 1
ATOM 7289 C C . LEU B 1 323 ? -5.508 -7.453 5.102 1 97.94 323 LEU B C 1
ATOM 7291 O O . LEU B 1 323 ? -6.445 -6.883 5.668 1 97.94 323 LEU B O 1
ATOM 7295 N N . ASN B 1 324 ? -4.578 -8.172 5.762 1 97.06 324 ASN B N 1
ATOM 7296 C CA . ASN B 1 324 ? -4.613 -8.242 7.219 1 97.06 324 ASN B CA 1
ATOM 7297 C C . ASN B 1 324 ? -4.52 -6.852 7.848 1 97.06 324 ASN B C 1
ATOM 7299 O O . ASN B 1 324 ? -5.281 -6.527 8.758 1 97.06 324 ASN B O 1
ATOM 7303 N N . GLU B 1 325 ? -3.627 -6.074 7.312 1 96.19 325 GLU B N 1
ATOM 7304 C CA . GLU B 1 325 ? -3.447 -4.723 7.832 1 96.19 325 GLU B CA 1
ATOM 7305 C C . GLU B 1 325 ? -4.668 -3.854 7.539 1 96.19 325 GLU B C 1
ATOM 7307 O O . GLU B 1 325 ? -5.082 -3.057 8.383 1 96.19 325 GLU B O 1
ATOM 7312 N N . SER B 1 326 ? -5.215 -3.979 6.379 1 97.88 326 SER B N 1
ATOM 7313 C CA . SER B 1 326 ? -6.398 -3.205 6.02 1 97.88 326 SER B CA 1
ATOM 7314 C C . SER B 1 326 ? -7.582 -3.557 6.914 1 97.88 326 SER B C 1
ATOM 7316 O O . SER B 1 326 ? -8.336 -2.676 7.328 1 97.88 326 SER B O 1
ATOM 7318 N N . CYS B 1 327 ? -7.754 -4.859 7.207 1 97.88 327 CYS B N 1
ATOM 7319 C CA . CYS B 1 327 ? -8.828 -5.289 8.094 1 97.88 327 CYS B CA 1
ATOM 7320 C C . CYS B 1 327 ? -8.664 -4.691 9.484 1 97.88 327 CYS B C 1
ATOM 7322 O O . CYS B 1 327 ? -9.633 -4.25 10.102 1 97.88 327 CYS B O 1
ATOM 7324 N N . ARG B 1 328 ? -7.453 -4.656 9.977 1 96.62 328 ARG B N 1
ATOM 7325 C CA . ARG B 1 328 ? -7.176 -4.047 11.273 1 96.62 328 ARG B CA 1
ATOM 7326 C C . ARG B 1 328 ? -7.547 -2.568 11.273 1 96.62 328 ARG B C 1
ATOM 7328 O O . ARG B 1 328 ? -8.234 -2.096 12.188 1 96.62 328 ARG B O 1
ATOM 7335 N N . ARG B 1 329 ? -7.137 -1.836 10.312 1 97.31 329 ARG B N 1
ATOM 7336 C CA . ARG B 1 329 ? -7.352 -0.396 10.227 1 97.31 329 ARG B CA 1
ATOM 7337 C C . ARG B 1 329 ? -8.836 -0.067 10.18 1 97.31 329 ARG B C 1
ATOM 7339 O O . ARG B 1 329 ? -9.305 0.825 10.891 1 97.31 329 ARG B O 1
ATOM 7346 N N . ILE B 1 330 ? -9.57 -0.804 9.32 1 98 330 ILE B N 1
ATOM 7347 C CA . ILE B 1 330 ? -10.992 -0.502 9.156 1 98 330 ILE B CA 1
ATOM 7348 C C . ILE B 1 330 ? -11.75 -0.877 10.43 1 98 330 ILE B C 1
ATOM 7350 O O . ILE B 1 330 ? -12.68 -0.173 10.836 1 98 330 ILE B O 1
ATOM 7354 N N . THR B 1 331 ? -11.344 -1.973 11.07 1 97.44 331 THR B N 1
ATOM 7355 C CA . THR B 1 331 ? -12 -2.371 12.312 1 97.44 331 THR B CA 1
ATOM 7356 C C . THR B 1 331 ? -11.828 -1.298 13.383 1 97.44 331 THR B C 1
ATOM 7358 O O . THR B 1 331 ? -12.758 -1.027 14.148 1 97.44 331 THR B O 1
ATOM 7361 N N . ILE B 1 332 ? -10.711 -0.651 13.438 1 97.56 332 ILE B N 1
ATOM 7362 C CA . ILE B 1 332 ? -10.477 0.453 14.367 1 97.56 332 ILE B CA 1
ATOM 7363 C C . ILE B 1 332 ? -11.422 1.606 14.039 1 97.56 332 ILE B C 1
ATOM 7365 O O . ILE B 1 332 ? -12.047 2.176 14.938 1 97.56 332 ILE B O 1
ATOM 7369 N N . GLU B 1 333 ? -11.586 1.889 12.789 1 96.94 333 GLU B N 1
ATOM 7370 C CA . GLU B 1 333 ? -12.445 2.984 12.352 1 96.94 333 GLU B CA 1
ATOM 7371 C C . GLU B 1 333 ? -13.906 2.734 12.734 1 96.94 333 GLU B C 1
ATOM 7373 O O . GLU B 1 333 ? -14.625 3.668 13.078 1 96.94 333 GLU B O 1
ATOM 7378 N N . LEU B 1 334 ? -14.328 1.457 12.695 1 97.31 334 LEU B N 1
ATOM 7379 C CA . LEU B 1 334 ? -15.711 1.092 12.984 1 97.31 334 LEU B CA 1
ATOM 7380 C C . LEU B 1 334 ? -16.062 1.377 14.438 1 97.31 334 LEU B C 1
ATOM 7382 O O . LEU B 1 334 ? -17.234 1.512 14.789 1 97.31 334 LEU B O 1
ATOM 7386 N N . ASN B 1 335 ? -15.07 1.495 15.273 1 97.25 335 ASN B N 1
ATOM 7387 C CA . ASN B 1 335 ? -15.273 1.61 16.719 1 97.25 335 ASN B CA 1
ATOM 7388 C C . ASN B 1 335 ? -14.57 2.838 17.281 1 97.25 335 ASN B C 1
ATOM 7390 O O . ASN B 1 335 ? -14.023 2.785 18.391 1 97.25 335 ASN B O 1
ATOM 7394 N N . SER B 1 336 ? -14.57 3.93 16.516 1 96.44 336 SER B N 1
ATOM 7395 C CA . SER B 1 336 ? -13.875 5.145 16.922 1 96.44 336 SER B CA 1
ATOM 7396 C C . SER B 1 336 ? -14.812 6.348 16.922 1 96.44 336 SER B C 1
ATOM 7398 O O . SER B 1 336 ? -15.883 6.301 16.312 1 96.44 336 SER B O 1
ATOM 7400 N N . ALA B 1 337 ? -14.469 7.309 17.703 1 95.38 337 ALA B N 1
ATOM 7401 C CA . ALA B 1 337 ? -15.109 8.617 17.625 1 95.38 337 ALA B CA 1
ATOM 7402 C C . ALA B 1 337 ? -14.367 9.531 16.641 1 95.38 337 ALA B C 1
ATOM 7404 O O . ALA B 1 337 ? -13.242 9.953 16.906 1 95.38 337 ALA B O 1
ATOM 7405 N N . ASN B 1 338 ? -15.016 9.805 15.539 1 91.31 338 ASN B N 1
ATOM 7406 C CA . ASN B 1 338 ? -14.25 10.445 14.477 1 91.31 338 ASN B CA 1
ATOM 7407 C C . ASN B 1 338 ? -14.789 11.844 14.156 1 91.31 338 ASN B C 1
ATOM 7409 O O . ASN B 1 338 ? -14.336 12.484 13.211 1 91.31 338 ASN B O 1
ATOM 7413 N N . ASP B 1 339 ? -15.789 12.297 14.836 1 91 339 ASP B N 1
ATOM 7414 C CA . ASP B 1 339 ? -16.266 13.641 14.516 1 91 339 ASP B CA 1
ATOM 7415 C C . ASP B 1 339 ? -15.523 14.695 15.344 1 91 339 ASP B C 1
ATOM 7417 O O . ASP B 1 339 ? -14.578 14.375 16.062 1 91 339 ASP B O 1
ATOM 7421 N N . ASN B 1 340 ? -15.828 15.977 15.18 1 93.5 340 ASN B N 1
ATOM 7422 C CA . ASN B 1 340 ? -15.148 17.141 15.734 1 93.5 340 ASN B CA 1
ATOM 7423 C C . ASN B 1 340 ? -16.125 18.266 16.078 1 93.5 340 ASN B C 1
ATOM 7425 O O . ASN B 1 340 ? -17.047 18.531 15.305 1 93.5 340 ASN B O 1
ATOM 7429 N N . PRO B 1 341 ? -15.984 18.859 17.25 1 94.31 341 PRO B N 1
ATOM 7430 C CA . PRO B 1 341 ? -14.984 18.547 18.281 1 94.31 341 PRO B CA 1
ATOM 7431 C C . PRO B 1 341 ? -15.352 17.328 19.109 1 94.31 341 PRO B C 1
ATOM 7433 O O . PRO B 1 341 ? -16.5 16.875 19.078 1 94.31 341 PRO B O 1
ATOM 7436 N N . ILE B 1 342 ? -14.367 16.844 19.828 1 95.06 342 ILE B N 1
ATOM 7437 C CA . ILE B 1 342 ? -14.578 15.781 20.797 1 95.06 342 ILE B CA 1
ATOM 7438 C C . ILE B 1 342 ? -15.117 16.375 22.109 1 95.06 342 ILE B C 1
ATOM 7440 O O . ILE B 1 342 ? -14.523 17.297 22.656 1 95.06 342 ILE B O 1
ATOM 7444 N N . VAL B 1 343 ? -16.234 15.953 22.516 1 96.31 343 VAL B N 1
ATOM 7445 C CA . VAL B 1 343 ? -16.828 16.328 23.797 1 96.31 343 VAL B CA 1
ATOM 7446 C C . VAL B 1 343 ? -16.641 15.203 24.812 1 96.31 343 VAL B C 1
ATOM 7448 O O . VAL B 1 343 ? -17.266 14.148 24.703 1 96.31 343 VAL B O 1
ATOM 7451 N N . ASP B 1 344 ? -15.773 15.414 25.812 1 96.38 344 ASP B N 1
ATOM 7452 C CA . ASP B 1 344 ? -15.492 14.383 26.812 1 96.38 344 ASP B CA 1
ATOM 7453 C C . ASP B 1 344 ? -15.977 14.797 28.188 1 96.38 344 ASP B C 1
ATOM 7455 O O . ASP B 1 344 ? -15.25 15.445 28.938 1 96.38 344 ASP B O 1
ATOM 7459 N N . HIS B 1 345 ? -17.141 14.273 28.5 1 96.12 345 HIS B N 1
ATOM 7460 C CA . HIS B 1 345 ? -17.734 14.617 29.781 1 96.12 345 HIS B CA 1
ATOM 7461 C C . HIS B 1 345 ? -16.969 13.969 30.938 1 96.12 345 HIS B C 1
ATOM 7463 O O . HIS B 1 345 ? -17 14.461 32.062 1 96.12 345 HIS B O 1
ATOM 7469 N N . ARG B 1 346 ? -16.297 12.852 30.672 1 96.31 346 ARG B N 1
ATOM 7470 C CA . ARG B 1 346 ? -15.547 12.141 31.703 1 96.31 346 ARG B CA 1
ATOM 7471 C C . ARG B 1 346 ? -14.359 12.977 32.188 1 96.31 346 ARG B C 1
ATOM 7473 O O . ARG B 1 346 ? -14.055 12.984 33.375 1 96.31 346 ARG B O 1
ATOM 7480 N N . ARG B 1 347 ? -13.766 13.734 31.312 1 94.62 347 ARG B N 1
ATOM 7481 C CA . ARG B 1 347 ? -12.617 14.57 31.625 1 94.62 347 ARG B CA 1
ATOM 7482 C C . ARG B 1 347 ? -13 16.047 31.656 1 94.62 347 ARG B C 1
ATOM 7484 O O . ARG B 1 347 ? -12.172 16.906 32 1 94.62 347 ARG B O 1
ATOM 7491 N N . LYS B 1 348 ? -14.195 16.344 31.328 1 94.12 348 LYS B N 1
ATOM 7492 C CA . LYS B 1 348 ? -14.742 17.688 31.328 1 94.12 348 LYS B CA 1
ATOM 7493 C C . LYS B 1 348 ? -13.93 18.609 30.406 1 94.12 348 LYS B C 1
ATOM 7495 O O . LYS B 1 348 ? -13.508 19.688 30.812 1 94.12 348 LYS B O 1
ATOM 7500 N N . ILE B 1 349 ? -13.758 18.141 29.203 1 93.31 349 ILE B N 1
ATOM 7501 C CA . ILE B 1 349 ? -12.992 18.922 28.25 1 93.31 349 ILE B CA 1
ATOM 7502 C C . ILE B 1 349 ? -13.602 18.781 26.859 1 93.31 349 ILE B C 1
ATOM 7504 O O . ILE B 1 349 ? -14.234 17.766 26.547 1 93.31 349 ILE B O 1
ATOM 7508 N N . ILE B 1 350 ? -13.602 19.766 26.031 1 92.69 350 ILE B N 1
ATOM 7509 C CA . ILE B 1 350 ? -13.93 19.766 24.609 1 92.69 350 ILE B CA 1
ATOM 7510 C C . ILE B 1 350 ? -12.672 20.078 23.797 1 92.69 350 ILE B C 1
ATOM 7512 O O . ILE B 1 350 ? -11.992 21.078 24.047 1 92.69 350 ILE B O 1
ATOM 7516 N N . VAL B 1 351 ? -12.328 19.203 22.875 1 92.38 351 VAL B N 1
ATOM 7517 C CA . VAL B 1 351 ? -11.078 19.344 22.125 1 92.38 351 VAL B CA 1
ATOM 7518 C C . VAL B 1 351 ? -11.359 19.297 20.625 1 92.38 351 VAL B C 1
ATOM 7520 O O . VAL B 1 351 ? -12.117 18.438 20.156 1 92.38 351 VAL B O 1
ATOM 7523 N N . SER B 1 352 ? -10.781 20.266 19.891 1 90.75 352 SER B N 1
ATOM 7524 C CA . SER B 1 352 ? -10.836 20.266 18.438 1 90.75 352 SER B CA 1
ATOM 7525 C C . SER B 1 352 ? -9.727 19.406 17.844 1 90.75 352 SER B C 1
ATOM 7527 O O . SER B 1 352 ? -8.586 19.438 18.312 1 90.75 352 SER B O 1
ATOM 7529 N N . GLY B 1 353 ? -10.031 18.562 16.891 1 90.81 353 GLY B N 1
ATOM 7530 C CA . GLY B 1 353 ? -9.047 17.688 16.266 1 90.81 353 GLY B CA 1
ATOM 7531 C C . GLY B 1 353 ? -9.391 17.312 14.836 1 90.81 353 GLY B C 1
ATOM 7532 O O . GLY B 1 353 ? -10.117 18.047 14.156 1 90.81 353 GLY B O 1
ATOM 7533 N N . GLY B 1 354 ? -8.711 16.25 14.297 1 94.12 354 GLY B N 1
ATOM 7534 C CA . GLY B 1 354 ? -8.852 15.93 12.883 1 94.12 354 GLY B CA 1
ATOM 7535 C C . GLY B 1 354 ? -9.219 14.484 12.633 1 94.12 354 GLY B C 1
ATOM 7536 O O . GLY B 1 354 ? -8.836 13.906 11.617 1 94.12 354 GLY B O 1
ATOM 7537 N N . ASN B 1 355 ? -9.984 13.844 13.555 1 94.56 355 ASN B N 1
ATOM 7538 C CA . ASN B 1 355 ? -10.281 12.422 13.461 1 94.56 355 ASN B CA 1
ATOM 7539 C C . ASN B 1 355 ? -11.25 12.133 12.312 1 94.56 355 ASN B C 1
ATOM 7541 O O . ASN B 1 355 ? -11.422 10.977 11.922 1 94.56 355 ASN B O 1
ATOM 7545 N N . PHE B 1 356 ? -11.812 13.172 11.727 1 93.94 356 PHE B N 1
ATOM 7546 C CA . PHE B 1 356 ? -12.711 13.016 10.594 1 93.94 356 PHE B CA 1
ATOM 7547 C C . PHE B 1 356 ? -11.93 12.797 9.305 1 93.94 356 PHE B C 1
ATOM 7549 O O . PHE B 1 356 ? -12.508 12.461 8.266 1 93.94 356 PHE B O 1
ATOM 7556 N N . GLN B 1 357 ? -10.57 13.031 9.305 1 94.69 357 GLN B N 1
ATOM 7557 C CA . GLN B 1 357 ? -9.719 12.852 8.133 1 94.69 357 GLN B CA 1
ATOM 7558 C C . GLN B 1 357 ? -9.625 11.375 7.75 1 94.69 357 GLN B C 1
ATOM 7560 O O . GLN B 1 357 ? -9.133 10.555 8.523 1 94.69 357 GLN B O 1
ATOM 7565 N N . GLY B 1 358 ? -10.047 10.977 6.531 1 94.12 358 GLY B N 1
ATOM 7566 C CA . GLY B 1 358 ? -10.211 9.594 6.117 1 94.12 358 GLY B CA 1
ATOM 7567 C C . GLY B 1 358 ? -8.977 9.008 5.465 1 94.12 358 GLY B C 1
ATOM 7568 O O . GLY B 1 358 ? -9.047 7.996 4.77 1 94.12 358 GLY B O 1
ATOM 7569 N N . GLU B 1 359 ? -7.762 9.578 5.691 1 95 359 GLU B N 1
ATOM 7570 C CA . GLU B 1 359 ? -6.566 9.219 4.938 1 95 359 GLU B CA 1
ATOM 7571 C C . GLU B 1 359 ? -6.156 7.773 5.203 1 95 359 GLU B C 1
ATOM 7573 O O . GLU B 1 359 ? -5.711 7.07 4.293 1 95 359 GLU B O 1
ATOM 7578 N N . THR B 1 360 ? -6.301 7.312 6.488 1 96.25 360 THR B N 1
ATOM 7579 C CA . THR B 1 360 ? -5.992 5.918 6.797 1 96.25 360 THR B CA 1
ATOM 7580 C C . THR B 1 360 ? -6.82 4.977 5.926 1 96.25 360 THR B C 1
ATOM 7582 O O . THR B 1 360 ? -6.297 3.996 5.391 1 96.25 360 THR B O 1
ATOM 7585 N N . MET B 1 361 ? -8.086 5.246 5.789 1 96.69 361 MET B N 1
ATOM 7586 C CA . MET B 1 361 ? -8.953 4.371 5.008 1 96.69 361 MET B CA 1
ATOM 7587 C C . MET B 1 361 ? -8.672 4.512 3.516 1 96.69 361 MET B C 1
ATOM 7589 O O . MET B 1 361 ? -8.758 3.537 2.77 1 96.69 361 MET B O 1
ATOM 7593 N N . SER B 1 362 ? -8.336 5.727 3.086 1 96.69 362 SER B N 1
ATOM 7594 C CA . SER B 1 362 ? -7.965 5.938 1.691 1 96.69 362 SER B CA 1
ATOM 7595 C C . SER B 1 362 ? -6.758 5.09 1.308 1 96.69 362 SER B C 1
ATOM 7597 O O . SER B 1 362 ? -6.781 4.387 0.294 1 96.69 362 SER B O 1
ATOM 7599 N N . VAL B 1 363 ? -5.746 5.141 2.129 1 96.56 363 VAL B N 1
ATOM 7600 C CA . VAL B 1 363 ? -4.516 4.387 1.898 1 96.56 363 VAL B CA 1
ATOM 7601 C C . VAL B 1 363 ? -4.816 2.889 1.941 1 96.56 363 VAL B C 1
ATOM 7603 O O . VAL B 1 363 ? -4.355 2.133 1.081 1 96.56 363 VAL B O 1
ATOM 7606 N N . ALA B 1 364 ? -5.586 2.449 2.898 1 97.5 364 ALA B N 1
ATOM 7607 C CA . ALA B 1 364 ? -5.934 1.036 3.041 1 97.5 364 ALA B CA 1
ATOM 7608 C C . ALA B 1 364 ? -6.668 0.523 1.805 1 97.5 364 ALA B C 1
ATOM 7610 O O . ALA B 1 364 ? -6.414 -0.594 1.346 1 97.5 364 ALA B O 1
ATOM 7611 N N . MET B 1 365 ? -7.559 1.346 1.273 1 97.94 365 MET B N 1
ATOM 7612 C CA . MET B 1 365 ? -8.336 0.926 0.114 1 97.94 365 MET B CA 1
ATOM 7613 C C . MET B 1 365 ? -7.48 0.913 -1.146 1 97.94 365 MET B C 1
ATOM 7615 O O . MET B 1 365 ? -7.621 0.025 -1.989 1 97.94 365 MET B O 1
ATOM 7619 N N . ASP B 1 366 ? -6.562 1.927 -1.252 1 97.5 366 ASP B N 1
ATOM 7620 C CA . ASP B 1 366 ? -5.602 1.901 -2.352 1 97.5 366 ASP B CA 1
ATOM 7621 C C . ASP B 1 366 ? -4.77 0.621 -2.326 1 97.5 366 ASP B C 1
ATOM 7623 O O . ASP B 1 366 ? -4.613 -0.043 -3.354 1 97.5 366 ASP B O 1
ATOM 7627 N N . GLN B 1 367 ? -4.301 0.323 -1.192 1 97.69 367 GLN B N 1
ATOM 7628 C CA . GLN B 1 367 ? -3.43 -0.839 -1.053 1 97.69 367 GLN B CA 1
ATOM 7629 C C . GLN B 1 367 ? -4.207 -2.137 -1.244 1 97.69 367 GLN B C 1
ATOM 7631 O O . GLN B 1 367 ? -3.676 -3.115 -1.772 1 97.69 367 GLN B O 1
ATOM 7636 N N . THR B 1 368 ? -5.457 -2.182 -0.8 1 98.19 368 THR B N 1
ATOM 7637 C CA . THR B 1 368 ? -6.32 -3.33 -1.044 1 98.19 368 THR B CA 1
ATOM 7638 C C . THR B 1 368 ? -6.516 -3.555 -2.541 1 98.19 368 THR B C 1
ATOM 7640 O O . THR B 1 368 ? -6.398 -4.684 -3.025 1 98.19 368 THR B O 1
ATOM 7643 N N . ARG B 1 369 ? -6.781 -2.484 -3.232 1 96.88 369 ARG B N 1
ATOM 7644 C CA . ARG B 1 369 ? -6.984 -2.586 -4.672 1 96.88 369 ARG B CA 1
ATOM 7645 C C . ARG B 1 369 ? -5.719 -3.064 -5.375 1 96.88 369 ARG B C 1
ATOM 7647 O O . ARG B 1 369 ? -5.785 -3.816 -6.348 1 96.88 369 ARG B O 1
ATOM 7654 N N . GLN B 1 370 ? -4.57 -2.611 -4.879 1 96.81 370 GLN B N 1
ATOM 7655 C CA . GLN B 1 370 ? -3.303 -3.137 -5.375 1 96.81 370 GLN B CA 1
ATOM 7656 C C . GLN B 1 370 ? -3.24 -4.656 -5.227 1 96.81 370 GLN B C 1
ATOM 7658 O O . GLN B 1 370 ? -2.83 -5.359 -6.152 1 96.81 370 GLN B O 1
ATOM 7663 N N . GLY B 1 371 ? -3.648 -5.148 -4.059 1 97.88 371 GLY B N 1
ATOM 7664 C CA . GLY B 1 371 ? -3.699 -6.582 -3.824 1 97.88 371 GLY B CA 1
ATOM 7665 C C . GLY B 1 371 ? -4.637 -7.309 -4.77 1 97.88 371 GLY B C 1
ATOM 7666 O O . GLY B 1 371 ? -4.316 -8.391 -5.258 1 97.88 371 GLY B O 1
ATOM 7667 N N . LEU B 1 372 ? -5.812 -6.703 -5.051 1 98.25 372 LEU B N 1
ATOM 7668 C CA . LEU B 1 372 ? -6.77 -7.301 -5.977 1 98.25 372 LEU B CA 1
ATOM 7669 C C . LEU B 1 372 ? -6.18 -7.41 -7.375 1 98.25 372 LEU B C 1
ATOM 7671 O O . LEU B 1 372 ? -6.402 -8.398 -8.078 1 98.25 372 LEU B O 1
ATOM 7675 N N . GLY B 1 373 ? -5.438 -6.375 -7.762 1 97.62 373 GLY B N 1
ATOM 7676 C CA . GLY B 1 373 ? -4.754 -6.422 -9.039 1 97.62 373 GLY B CA 1
ATOM 7677 C C . GLY B 1 373 ? -3.76 -7.566 -9.148 1 97.62 373 GLY B C 1
ATOM 7678 O O . GLY B 1 373 ? -3.658 -8.219 -10.188 1 97.62 373 GLY B O 1
ATOM 7679 N N . ILE B 1 374 ? -3.041 -7.816 -8.086 1 97.75 374 ILE B N 1
ATOM 7680 C CA . ILE B 1 374 ? -2.057 -8.891 -8.023 1 97.75 374 ILE B CA 1
ATOM 7681 C C . ILE B 1 374 ? -2.754 -10.242 -8.195 1 97.75 374 ILE B C 1
ATOM 7683 O O . ILE B 1 374 ? -2.266 -11.109 -8.922 1 97.75 374 ILE B O 1
ATOM 7687 N N . CYS B 1 375 ? -3.916 -10.422 -7.539 1 98.5 375 CYS B N 1
ATOM 7688 C CA . CYS B 1 375 ? -4.707 -11.633 -7.723 1 98.5 375 CYS B CA 1
ATOM 7689 C C . CYS B 1 375 ? -5.125 -11.797 -9.18 1 98.5 375 CYS B C 1
ATOM 7691 O O . CYS B 1 375 ? -4.988 -12.875 -9.75 1 98.5 375 CYS B O 1
ATOM 7693 N N . GLY B 1 376 ? -5.613 -10.672 -9.75 1 98.31 376 GLY B N 1
ATOM 7694 C CA . GLY B 1 376 ? -6.043 -10.711 -11.141 1 98.31 376 GLY B CA 1
ATOM 7695 C C . GLY B 1 376 ? -4.938 -11.109 -12.102 1 98.31 376 GLY B C 1
ATOM 7696 O O . GLY B 1 376 ? -5.156 -11.906 -13.016 1 98.31 376 GLY B O 1
ATOM 7697 N N . LYS B 1 377 ? -3.729 -10.625 -11.898 1 97.5 377 LYS B N 1
ATOM 7698 C CA . LYS B 1 377 ? -2.59 -10.922 -12.766 1 97.5 377 LYS B CA 1
ATOM 7699 C C . LYS B 1 377 ? -2.254 -12.414 -12.734 1 97.5 377 LYS B C 1
ATOM 7701 O O . LYS B 1 377 ? -1.94 -13 -13.773 1 97.5 377 LYS B O 1
ATOM 7706 N N . LEU B 1 378 ? -2.277 -12.961 -11.586 1 98.12 378 LEU B N 1
ATOM 7707 C CA . LEU B 1 378 ? -1.984 -14.383 -11.453 1 98.12 378 LEU B CA 1
ATOM 7708 C C . LEU B 1 378 ? -3.031 -15.227 -12.172 1 98.12 378 LEU B C 1
ATOM 7710 O O . LEU B 1 378 ? -2.688 -16.156 -12.914 1 98.12 378 LEU B O 1
ATOM 7714 N N . LEU B 1 379 ? -4.312 -14.898 -11.93 1 98.31 379 LEU B N 1
ATOM 7715 C CA . LEU B 1 379 ? -5.406 -15.633 -12.555 1 98.31 379 LEU B CA 1
ATOM 7716 C C . LEU B 1 379 ? -5.332 -15.539 -14.078 1 98.31 379 LEU B C 1
ATOM 7718 O O . LEU B 1 379 ? -5.543 -16.531 -14.773 1 98.31 379 LEU B O 1
ATOM 7722 N N . PHE B 1 380 ? -5.039 -14.352 -14.555 1 97.38 380 PHE B N 1
ATOM 7723 C CA . PHE B 1 380 ? -4.953 -14.133 -15.992 1 97.38 380 PHE B CA 1
ATOM 7724 C C . PHE B 1 380 ? -3.836 -14.969 -16.609 1 97.38 380 PHE B C 1
ATOM 7726 O O . PHE B 1 380 ? -4.012 -15.57 -17.656 1 97.38 380 PHE B O 1
ATOM 7733 N N . SER B 1 381 ? -2.711 -14.984 -15.945 1 97.25 381 SER B N 1
ATOM 7734 C CA . SER B 1 381 ? -1.58 -15.773 -16.422 1 97.25 381 SER B CA 1
ATOM 7735 C C . SER B 1 381 ? -1.916 -17.266 -16.453 1 97.25 381 SER B C 1
ATOM 7737 O O . SER B 1 381 ? -1.643 -17.938 -17.438 1 97.25 381 SER B O 1
ATOM 7739 N N . GLN B 1 382 ? -2.441 -17.766 -15.406 1 98.12 382 GLN B N 1
ATOM 7740 C CA . GLN B 1 382 ? -2.82 -19.172 -15.328 1 98.12 382 GLN B CA 1
ATOM 7741 C C . GLN B 1 382 ? -3.869 -19.531 -16.375 1 98.12 382 GLN B C 1
ATOM 7743 O O . GLN B 1 382 ? -3.783 -20.562 -17.031 1 98.12 382 GLN B O 1
ATOM 7748 N N . PHE B 1 383 ? -4.848 -18.641 -16.5 1 97.44 383 PHE B N 1
ATOM 7749 C CA . PHE B 1 383 ? -5.887 -18.844 -17.5 1 97.44 383 PHE B CA 1
ATOM 7750 C C . PHE B 1 383 ? -5.281 -18.969 -18.891 1 97.44 383 PHE B C 1
ATOM 7752 O O . PHE B 1 383 ? -5.621 -19.891 -19.641 1 97.44 383 PHE B O 1
ATOM 7759 N N . SER B 1 384 ? -4.34 -18.094 -19.203 1 95.38 384 SER B N 1
ATOM 7760 C CA . SER B 1 384 ? -3.688 -18.062 -20.516 1 95.38 384 SER B CA 1
ATOM 7761 C C . SER B 1 384 ? -2.893 -19.344 -20.766 1 95.38 384 SER B C 1
ATOM 7763 O O . SER B 1 384 ? -2.865 -19.859 -21.875 1 95.38 384 SER B O 1
ATOM 7765 N N . GLU B 1 385 ? -2.273 -19.875 -19.75 1 97 385 GLU B N 1
ATOM 7766 C CA . GLU B 1 385 ? -1.5 -21.109 -19.875 1 97 385 GLU B CA 1
ATOM 7767 C C . GLU B 1 385 ? -2.41 -22.312 -20.109 1 97 385 GLU B C 1
ATOM 7769 O O . GLU B 1 385 ? -2.066 -23.219 -20.875 1 97 385 GLU B O 1
ATOM 7774 N N . ILE B 1 386 ? -3.574 -22.297 -19.516 1 97.62 386 ILE B N 1
ATOM 7775 C CA . ILE B 1 386 ? -4.469 -23.438 -19.562 1 97.62 386 ILE B CA 1
ATOM 7776 C C . ILE B 1 386 ? -5.191 -23.484 -20.906 1 97.62 386 ILE B C 1
ATOM 7778 O O . ILE B 1 386 ? -5.359 -24.562 -21.484 1 97.62 386 ILE B O 1
ATOM 7782 N N . VAL B 1 387 ? -5.566 -22.344 -21.453 1 95 387 VAL B N 1
ATOM 7783 C CA . VAL B 1 387 ? -6.352 -22.297 -22.688 1 95 387 VAL B CA 1
ATOM 7784 C C . VAL B 1 387 ? -5.438 -22.531 -23.891 1 95 387 VAL B C 1
ATOM 7786 O O . VAL B 1 387 ? -5.902 -22.922 -24.969 1 95 387 VAL B O 1
ATOM 7789 N N . ASN B 1 388 ? -4.117 -22.328 -23.688 1 94.06 388 ASN B N 1
ATOM 7790 C CA . ASN B 1 388 ? -3.137 -22.406 -24.766 1 94.06 388 ASN B CA 1
ATOM 7791 C C . ASN B 1 388 ? -2.625 -23.828 -24.953 1 94.06 388 ASN B C 1
ATOM 7793 O O . ASN B 1 388 ? -1.862 -24.344 -24.125 1 94.06 388 ASN B O 1
ATOM 7797 N N . ALA B 1 389 ? -2.879 -24.469 -26.094 1 92.62 389 ALA B N 1
ATOM 7798 C CA . ALA B 1 389 ? -2.535 -25.875 -26.359 1 92.62 389 ALA B CA 1
ATOM 7799 C C . ALA B 1 389 ? -1.022 -26.078 -26.328 1 92.62 389 ALA B C 1
ATOM 7801 O O . ALA B 1 389 ? -0.546 -27.172 -26.047 1 92.62 389 ALA B O 1
ATOM 7802 N N . SER B 1 390 ? -0.275 -25.031 -26.547 1 91.56 390 SER B N 1
ATOM 7803 C CA . SER B 1 390 ? 1.181 -25.141 -26.547 1 91.56 390 SER B CA 1
ATOM 7804 C C . SER B 1 390 ? 1.727 -25.141 -25.125 1 91.56 390 SER B C 1
ATOM 7806 O O . SER B 1 390 ? 2.891 -25.469 -24.891 1 91.56 390 SER B O 1
ATOM 7808 N N . LEU B 1 391 ? 0.835 -24.844 -24.141 1 93.44 391 LEU B N 1
ATOM 7809 C CA . LEU B 1 391 ? 1.34 -24.672 -22.797 1 93.44 391 LEU B CA 1
ATOM 7810 C C . LEU B 1 391 ? 0.604 -25.578 -21.812 1 93.44 391 LEU B C 1
ATOM 7812 O O . LEU B 1 391 ? 1.036 -25.734 -20.672 1 93.44 391 LEU B O 1
ATOM 7816 N N . ASN B 1 392 ? -0.516 -26.219 -22.266 1 96 392 ASN B N 1
ATOM 7817 C CA . ASN B 1 392 ? -1.386 -26.875 -21.297 1 96 392 ASN B CA 1
ATOM 7818 C C . ASN B 1 392 ? -1.131 -28.375 -21.234 1 96 392 ASN B C 1
ATOM 7820 O O . ASN B 1 392 ? -1.991 -29.141 -20.797 1 96 392 ASN B O 1
ATOM 7824 N N . PHE B 1 393 ? 0.066 -28.844 -21.844 1 93.12 393 PHE B N 1
ATOM 7825 C CA . PHE B 1 393 ? 0.575 -30.203 -21.734 1 93.12 393 PHE B CA 1
ATOM 7826 C C . PHE B 1 393 ? -0.392 -31.203 -22.359 1 93.12 393 PHE B C 1
ATOM 7828 O O . PHE B 1 393 ? -0.759 -32.188 -21.734 1 93.12 393 PHE B O 1
ATOM 7835 N N . GLY B 1 394 ? -0.877 -30.906 -23.547 1 94.38 394 GLY B N 1
ATOM 7836 C CA . GLY B 1 394 ? -1.534 -31.891 -24.391 1 94.38 394 GLY B CA 1
ATOM 7837 C C . GLY B 1 394 ? -3.049 -31.797 -24.344 1 94.38 394 GLY B C 1
ATOM 7838 O O . GLY B 1 394 ? -3.742 -32.625 -24.922 1 94.38 394 GLY B O 1
ATOM 7839 N N . LEU B 1 395 ? -3.625 -30.781 -23.672 1 96.12 395 LEU B N 1
ATOM 7840 C CA . LEU B 1 395 ? -5.066 -30.578 -23.719 1 96.12 395 LEU B CA 1
ATOM 7841 C C . LEU B 1 395 ? -5.473 -29.828 -24.984 1 96.12 395 LEU B C 1
ATOM 7843 O O . LEU B 1 395 ? -4.641 -29.172 -25.609 1 96.12 395 LEU B O 1
ATOM 7847 N N . PRO B 1 396 ? -6.691 -30.016 -25.422 1 94.38 396 PRO B N 1
ATOM 7848 C CA . PRO B 1 396 ? -7.113 -29.344 -26.656 1 94.38 396 PRO B CA 1
ATOM 7849 C C . PRO B 1 396 ? -7.062 -27.828 -26.562 1 94.38 396 PRO B C 1
ATOM 7851 O O . PRO B 1 396 ? -7.203 -27.266 -25.469 1 94.38 396 PRO B O 1
ATOM 7854 N N . PRO B 1 397 ? -6.836 -27.141 -27.719 1 92.56 397 PRO B N 1
ATOM 7855 C CA . PRO B 1 397 ? -6.867 -25.672 -27.703 1 92.56 397 PRO B CA 1
ATOM 7856 C C . PRO B 1 397 ? -8.172 -25.109 -27.141 1 92.56 397 PRO B C 1
ATOM 7858 O O . PRO B 1 397 ? -9.25 -25.656 -27.406 1 92.56 397 PRO B O 1
ATOM 7861 N N . ASN B 1 398 ? -8.078 -24.109 -26.297 1 93.06 398 ASN B N 1
ATOM 7862 C CA . ASN B 1 398 ? -9.219 -23.422 -25.688 1 93.06 398 ASN B CA 1
ATOM 7863 C C . ASN B 1 398 ? -10.023 -24.359 -24.781 1 93.06 398 ASN B C 1
ATOM 7865 O O . ASN B 1 398 ? -11.156 -24.047 -24.406 1 93.06 398 ASN B O 1
ATOM 7869 N N . LEU B 1 399 ? -9.477 -25.516 -24.516 1 97 399 LEU B N 1
ATOM 7870 C CA . LEU B 1 399 ? -10.117 -26.547 -23.703 1 97 399 LEU B CA 1
ATOM 7871 C C . LEU B 1 399 ? -11.469 -26.922 -24.281 1 97 399 LEU B C 1
ATOM 7873 O O . LEU B 1 399 ? -12.445 -27.094 -23.547 1 97 399 LEU B O 1
ATOM 7877 N N . CYS B 1 400 ? -11.516 -26.984 -25.578 1 93.69 400 CYS B N 1
ATOM 7878 C CA . CYS B 1 400 ? -12.734 -27.469 -26.219 1 93.69 400 CYS B CA 1
ATOM 7879 C C . CYS B 1 400 ? -13.008 -28.922 -25.859 1 93.69 400 CYS B C 1
ATOM 7881 O O . CYS B 1 400 ? -12.078 -29.688 -25.578 1 93.69 400 CYS B O 1
ATOM 7883 N N . GLY B 1 401 ? -14.281 -29.297 -25.766 1 93.44 401 GLY B N 1
ATOM 7884 C CA . GLY B 1 401 ? -14.672 -30.625 -25.312 1 93.44 401 GLY B CA 1
ATOM 7885 C C . GLY B 1 401 ? -15.359 -31.438 -26.391 1 93.44 401 GLY B C 1
ATOM 7886 O O . GLY B 1 401 ? -15.922 -32.5 -26.109 1 93.44 401 GLY B O 1
ATOM 7887 N N . SER B 1 402 ? -15.297 -30.891 -27.641 1 92.62 402 SER B N 1
ATOM 7888 C CA . SER B 1 402 ? -15.906 -31.562 -28.781 1 92.62 402 SER B CA 1
ATOM 7889 C C . SER B 1 402 ? -15.148 -31.281 -30.062 1 92.62 402 SER B C 1
ATOM 7891 O O . SER B 1 402 ? -13.961 -30.969 -30.031 1 92.62 402 SER B O 1
ATOM 7893 N N . ASP B 1 403 ? -15.781 -31.453 -31.234 1 86.31 403 ASP B N 1
ATOM 7894 C CA . ASP B 1 403 ? -15.109 -31.297 -32.531 1 86.31 403 ASP B CA 1
ATOM 7895 C C . ASP B 1 403 ? -14.328 -29.984 -32.594 1 86.31 403 ASP B C 1
ATOM 7897 O O . ASP B 1 403 ? -14.922 -28.906 -32.688 1 86.31 403 ASP B O 1
ATOM 7901 N N . ILE B 1 404 ? -12.992 -30.109 -32.531 1 86.38 404 ILE B N 1
ATOM 7902 C CA . ILE B 1 404 ? -12.102 -28.969 -32.406 1 86.38 404 ILE B CA 1
ATOM 7903 C C . ILE B 1 404 ? -12.219 -28.062 -33.625 1 86.38 404 ILE B C 1
ATOM 7905 O O . ILE B 1 404 ? -11.773 -26.906 -33.594 1 86.38 404 ILE B O 1
ATOM 7909 N N . ASN B 1 405 ? -12.805 -28.516 -34.688 1 81.06 405 ASN B N 1
ATOM 7910 C CA . ASN B 1 405 ? -12.961 -27.734 -35.906 1 81.06 405 ASN B CA 1
ATOM 7911 C C . ASN B 1 405 ? -14.172 -26.812 -35.812 1 81.06 405 ASN B C 1
ATOM 7913 O O . ASN B 1 405 ? -14.305 -25.859 -36.594 1 81.06 405 ASN B O 1
ATOM 7917 N N . LEU B 1 406 ? -15.078 -27.078 -34.844 1 83.31 406 LEU B N 1
ATOM 7918 C CA . LEU B 1 406 ? -16.312 -26.312 -34.719 1 83.31 406 LEU B CA 1
ATOM 7919 C C . LEU B 1 406 ? -16.469 -25.719 -33.344 1 83.31 406 LEU B C 1
ATOM 7921 O O . LEU B 1 406 ? -17.188 -24.719 -33.156 1 83.31 406 LEU B O 1
ATOM 7925 N N . ASP B 1 407 ? -15.805 -26.391 -32.406 1 86.88 407 ASP B N 1
ATOM 7926 C CA . ASP B 1 407 ? -15.898 -25.969 -31 1 86.88 407 ASP B CA 1
ATOM 7927 C C . ASP B 1 407 ? -14.695 -25.141 -30.578 1 86.88 407 ASP B C 1
ATOM 7929 O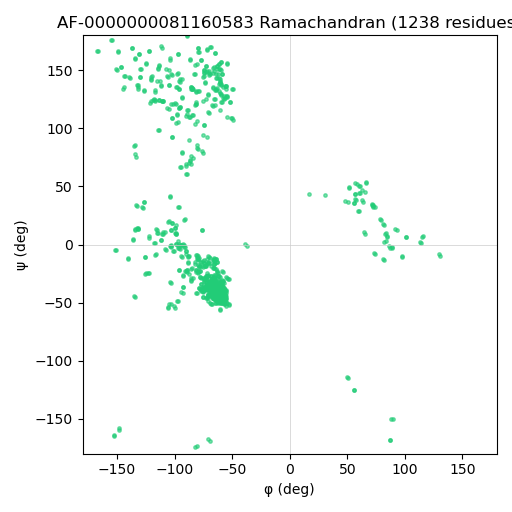 O . ASP B 1 407 ? -13.555 -25.594 -30.672 1 86.88 407 ASP B O 1
ATOM 7933 N N . PHE B 1 408 ? -15.023 -23.891 -30.125 1 86.25 408 PHE B N 1
ATOM 7934 C CA . PHE B 1 408 ? -13.914 -23.016 -29.766 1 86.25 408 PHE B CA 1
ATOM 7935 C C . PHE B 1 408 ? -13.867 -22.812 -28.25 1 86.25 408 PHE B C 1
ATOM 7937 O O . PHE B 1 408 ? -13.172 -21.922 -27.75 1 86.25 408 PHE B O 1
ATOM 7944 N N . GLY B 1 409 ? -14.633 -23.578 -27.562 1 93.62 409 GLY B N 1
ATOM 7945 C CA . GLY B 1 409 ? -14.555 -23.75 -26.125 1 93.62 409 GLY B CA 1
ATOM 7946 C C . GLY B 1 409 ? -14.508 -22.438 -25.359 1 93.62 409 GLY B C 1
ATOM 7947 O O . GLY B 1 409 ? -15.406 -21.609 -25.5 1 93.62 409 GLY B O 1
ATOM 7948 N N . PHE B 1 410 ? -13.398 -22.156 -24.703 1 95.56 410 PHE B N 1
ATOM 7949 C CA . PHE B 1 410 ? -13.281 -21.062 -23.75 1 95.56 410 PHE B CA 1
ATOM 7950 C C . PHE B 1 410 ? -12.547 -19.875 -24.375 1 95.56 410 PHE B C 1
ATOM 7952 O O . PHE B 1 410 ? -12.047 -19.016 -23.656 1 95.56 410 PHE B O 1
ATOM 7959 N N . LYS B 1 411 ? -12.445 -19.797 -25.703 1 90.12 411 LYS B N 1
ATOM 7960 C CA . LYS B 1 411 ? -11.805 -18.688 -26.391 1 90.12 411 LYS B CA 1
ATOM 7961 C C . LYS B 1 411 ? -12.445 -17.344 -26.016 1 90.12 411 LYS B C 1
ATOM 7963 O O . LYS B 1 411 ? -11.742 -16.359 -25.828 1 90.12 411 LYS B O 1
ATOM 7968 N N . GLY B 1 412 ? -13.82 -17.375 -26 1 88.69 412 GLY B N 1
ATOM 7969 C CA . GLY B 1 412 ? -14.516 -16.172 -25.562 1 88.69 412 GLY B CA 1
ATOM 7970 C C . GLY B 1 412 ? -14.156 -15.758 -24.156 1 88.69 412 GLY B C 1
ATOM 7971 O O . GLY B 1 412 ? -14.023 -14.562 -23.875 1 88.69 412 GLY B O 1
ATOM 7972 N N . CYS B 1 413 ? -14 -16.703 -23.188 1 94.44 413 CYS B N 1
ATOM 7973 C CA . CYS B 1 413 ? -13.594 -16.422 -21.828 1 94.44 413 CYS B CA 1
ATOM 7974 C C . CYS B 1 413 ? -12.195 -15.82 -21.781 1 94.44 413 CYS B C 1
ATOM 7976 O O . CYS B 1 413 ? -11.914 -14.945 -20.953 1 94.44 413 CYS B O 1
ATOM 7978 N N . ASP B 1 414 ? -11.328 -16.281 -22.672 1 93.62 414 ASP B N 1
ATOM 7979 C CA . ASP B 1 414 ? -9.969 -15.758 -22.75 1 93.62 414 ASP B CA 1
ATOM 7980 C C . ASP B 1 414 ? -9.977 -14.273 -23.109 1 93.62 414 ASP B C 1
ATOM 7982 O O . ASP B 1 414 ? -9.281 -13.477 -22.484 1 93.62 414 ASP B O 1
ATOM 7986 N N . ILE B 1 415 ? -10.797 -13.906 -24.125 1 88.25 415 ILE B N 1
ATOM 7987 C CA . ILE B 1 415 ? -10.93 -12.516 -24.547 1 88.25 415 ILE B CA 1
ATOM 7988 C C . ILE B 1 415 ? -11.508 -11.688 -23.406 1 88.25 415 ILE B C 1
ATOM 7990 O O . ILE B 1 415 ? -11.031 -10.578 -23.125 1 88.25 415 ILE B O 1
ATOM 7994 N N . ALA B 1 416 ? -12.508 -12.234 -22.734 1 92 416 ALA B N 1
ATOM 7995 C CA . ALA B 1 416 ? -13.125 -11.539 -21.609 1 92 416 ALA B CA 1
ATOM 7996 C C . ALA B 1 416 ? -12.125 -11.32 -20.484 1 92 416 ALA B C 1
ATOM 7998 O O . ALA B 1 416 ? -12.086 -10.242 -19.875 1 92 416 ALA B O 1
ATOM 7999 N N . MET B 1 417 ? -11.258 -12.32 -20.219 1 95.44 417 MET B N 1
ATOM 8000 C CA . MET B 1 417 ? -10.234 -12.219 -19.188 1 95.44 417 MET B CA 1
ATOM 8001 C C . MET B 1 417 ? -9.273 -11.07 -19.469 1 95.44 417 MET B C 1
ATOM 8003 O O . MET B 1 417 ? -8.891 -10.336 -18.562 1 95.44 417 MET B O 1
ATOM 8007 N N . ALA B 1 418 ? -8.875 -10.961 -20.734 1 90.81 418 ALA B N 1
ATOM 8008 C CA . ALA B 1 418 ? -7.969 -9.883 -21.125 1 90.81 418 ALA B CA 1
ATOM 8009 C C . ALA B 1 418 ? -8.617 -8.516 -20.891 1 90.81 418 ALA B C 1
ATOM 8011 O O . ALA B 1 418 ? -7.957 -7.582 -20.438 1 90.81 418 ALA B O 1
ATOM 8012 N N . SER B 1 419 ? -9.898 -8.461 -21.234 1 89.81 419 SER B N 1
ATOM 8013 C CA . SER B 1 419 ? -10.641 -7.219 -21.031 1 89.81 419 SER B CA 1
ATOM 8014 C C . SER B 1 419 ? -10.75 -6.879 -19.547 1 89.81 419 SER B C 1
ATOM 8016 O O . SER B 1 419 ? -10.477 -5.746 -19.141 1 89.81 419 SER B O 1
ATOM 8018 N N . TYR B 1 420 ? -11.195 -7.855 -18.719 1 95.19 420 TYR B N 1
ATOM 8019 C CA . TYR B 1 420 ? -11.305 -7.668 -17.281 1 95.19 420 TYR B CA 1
ATOM 8020 C C . TYR B 1 420 ? -9.977 -7.227 -16.672 1 95.19 420 TYR B C 1
ATOM 8022 O O . TYR B 1 420 ? -9.938 -6.309 -15.852 1 95.19 420 TYR B O 1
ATOM 8030 N N . MET B 1 421 ? -8.844 -7.816 -17.094 1 95.56 421 MET B N 1
ATOM 8031 C CA . MET B 1 421 ? -7.531 -7.516 -16.531 1 95.56 421 MET B CA 1
ATOM 8032 C C . MET B 1 421 ? -7.121 -6.082 -16.859 1 95.56 421 MET B C 1
ATOM 8034 O O . MET B 1 421 ? -6.566 -5.383 -16.016 1 95.56 421 MET B O 1
ATOM 8038 N N . ALA B 1 422 ? -7.375 -5.691 -18.141 1 89.44 422 ALA B N 1
ATOM 8039 C CA . ALA B 1 422 ? -7.047 -4.324 -18.547 1 89.44 422 ALA B CA 1
ATOM 8040 C C . ALA B 1 422 ? -7.801 -3.307 -17.688 1 89.44 422 ALA B C 1
ATOM 8042 O O . ALA B 1 422 ? -7.234 -2.297 -17.266 1 89.44 422 ALA B O 1
ATOM 8043 N N . GLU B 1 423 ? -9.055 -3.613 -17.5 1 90.69 423 GLU B N 1
ATOM 8044 C CA . GLU B 1 423 ? -9.867 -2.732 -16.672 1 90.69 423 GLU B CA 1
ATOM 8045 C C . GLU B 1 423 ? -9.383 -2.734 -15.219 1 90.69 423 GLU B C 1
ATOM 8047 O O . GLU B 1 423 ? -9.32 -1.683 -14.578 1 90.69 423 GLU B O 1
ATOM 8052 N N . LEU B 1 424 ? -9.102 -3.869 -14.641 1 95.38 424 LEU B N 1
ATOM 8053 C CA . LEU B 1 424 ? -8.602 -3.988 -13.273 1 95.38 424 LEU B CA 1
ATOM 8054 C C . LEU B 1 424 ? -7.297 -3.217 -13.102 1 95.38 424 LEU B C 1
ATOM 8056 O O . LEU B 1 424 ? -7.098 -2.547 -12.086 1 95.38 424 LEU B O 1
ATOM 8060 N N . ASP B 1 425 ? -6.348 -3.262 -14.102 1 93.31 425 ASP B N 1
ATOM 8061 C CA . ASP B 1 425 ? -5.102 -2.506 -14.078 1 93.31 425 ASP B CA 1
ATOM 8062 C C . ASP B 1 425 ? -5.363 -1.013 -13.906 1 93.31 425 ASP B C 1
ATOM 8064 O O . ASP B 1 425 ? -4.617 -0.322 -13.211 1 93.31 425 ASP B O 1
ATOM 8068 N N . HIS B 1 426 ? -6.387 -0.627 -14.578 1 88.44 426 HIS B N 1
ATOM 8069 C CA . HIS B 1 426 ? -6.758 0.779 -14.477 1 88.44 426 HIS B CA 1
ATOM 8070 C C . HIS B 1 426 ? -7.211 1.129 -13.062 1 88.44 426 HIS B C 1
ATOM 8072 O O . HIS B 1 426 ? -6.785 2.145 -12.508 1 88.44 426 HIS B O 1
ATOM 8078 N N . PHE B 1 427 ? -7.965 0.311 -12.414 1 91.69 427 PHE B N 1
ATOM 8079 C CA . PHE B 1 427 ? -8.555 0.6 -11.109 1 91.69 427 PHE B CA 1
ATOM 8080 C C . PHE B 1 427 ? -7.504 0.512 -10.008 1 91.69 427 PHE B C 1
ATOM 8082 O O . PHE B 1 427 ? -7.691 1.059 -8.922 1 91.69 427 PHE B O 1
ATOM 8089 N N . VAL B 1 428 ? -6.352 -0.109 -10.305 1 93.75 428 VAL B N 1
ATOM 8090 C CA . VAL B 1 428 ? -5.309 -0.293 -9.297 1 93.75 428 VAL B CA 1
ATOM 8091 C C . VAL B 1 428 ? -4.613 1.038 -9.023 1 93.75 428 VAL B C 1
ATOM 8093 O O . VAL B 1 428 ? -3.973 1.211 -7.984 1 93.75 428 VAL B O 1
ATOM 8096 N N . ASN B 1 429 ? -4.719 2.008 -9.883 1 91.31 429 ASN B N 1
ATOM 8097 C CA . ASN B 1 429 ? -4.125 3.322 -9.664 1 91.31 429 ASN B CA 1
ATOM 8098 C C . ASN B 1 429 ? -4.676 3.975 -8.398 1 91.31 429 ASN B C 1
ATOM 8100 O O . ASN B 1 429 ? -5.875 3.902 -8.125 1 91.31 429 ASN B O 1
ATOM 8104 N N . PRO B 1 430 ? -3.799 4.586 -7.629 1 92.44 430 PRO B N 1
ATOM 8105 C CA . PRO B 1 430 ? -4.238 5.113 -6.34 1 92.44 430 PRO B CA 1
ATOM 8106 C C . PRO B 1 430 ? -5.078 6.383 -6.477 1 92.44 430 PRO B C 1
ATOM 8108 O O . PRO B 1 430 ? -4.887 7.152 -7.422 1 92.44 430 PRO B O 1
ATOM 8111 N N . MET B 1 431 ? -6 6.551 -5.566 1 90.94 431 MET B N 1
ATOM 8112 C CA . MET B 1 431 ? -6.816 7.754 -5.469 1 90.94 431 MET B CA 1
ATOM 8113 C C . MET B 1 431 ? -6.238 8.727 -4.441 1 90.94 431 MET B C 1
ATOM 8115 O O . MET B 1 431 ? -6.488 9.93 -4.512 1 90.94 431 MET B O 1
ATOM 8119 N N . SER B 1 432 ? -5.465 8.211 -3.555 1 89.19 432 SER B N 1
ATOM 8120 C CA . SER B 1 432 ? -4.973 8.977 -2.414 1 89.19 432 SER B CA 1
ATOM 8121 C C . SER B 1 432 ? -4.047 10.102 -2.861 1 89.19 432 SER B C 1
ATOM 8123 O O . SER B 1 432 ? -3.773 11.031 -2.098 1 89.19 432 SER B O 1
ATOM 8125 N N . ASN B 1 433 ? -3.557 10.031 -4.102 1 88.81 433 ASN B N 1
ATOM 8126 C CA . ASN B 1 433 ? -2.668 11.094 -4.57 1 88.81 433 ASN B CA 1
ATOM 8127 C C . ASN B 1 433 ? -3.441 12.203 -5.27 1 88.81 433 ASN B C 1
ATOM 8129 O O . ASN B 1 433 ? -2.869 13.234 -5.629 1 88.81 433 ASN B O 1
ATOM 8133 N N . HIS B 1 434 ? -4.738 12.094 -5.426 1 87.38 434 HIS B N 1
ATOM 8134 C CA . HIS B 1 434 ? -5.559 13.125 -6.051 1 87.38 434 HIS B CA 1
ATOM 8135 C C . HIS B 1 434 ? -6.16 14.055 -5.004 1 87.38 434 HIS B C 1
ATOM 8137 O O . HIS B 1 434 ? -7.379 14.109 -4.844 1 87.38 434 HIS B O 1
ATOM 8143 N N . VAL B 1 435 ? -5.352 14.758 -4.398 1 88.12 435 VAL B N 1
ATOM 8144 C CA . VAL B 1 435 ? -5.727 15.656 -3.312 1 88.12 435 VAL B CA 1
ATOM 8145 C C . VAL B 1 435 ? -5.914 17.078 -3.852 1 88.12 435 VAL B C 1
ATOM 8147 O O . VAL B 1 435 ? -4.977 17.672 -4.398 1 88.12 435 VAL B O 1
ATOM 8150 N N . LEU B 1 436 ? -7.148 17.562 -3.717 1 81.62 436 LEU B N 1
ATOM 8151 C CA . LEU B 1 436 ? -7.457 18.938 -4.129 1 81.62 436 LEU B CA 1
ATOM 8152 C C . LEU B 1 436 ? -7.977 19.75 -2.951 1 81.62 436 LEU B C 1
ATOM 8154 O O . LEU B 1 436 ? -8.703 19.234 -2.104 1 81.62 436 LEU B O 1
ATOM 8158 N N . SER B 1 437 ? -7.566 21 -2.916 1 89.19 437 SER B N 1
ATOM 8159 C CA . SER B 1 437 ? -8.016 21.906 -1.873 1 89.19 437 SER B CA 1
ATOM 8160 C C . SER B 1 437 ? -9.461 22.328 -2.092 1 89.19 437 SER B C 1
ATOM 8162 O O . SER B 1 437 ? -9.891 22.531 -3.23 1 89.19 437 SER B O 1
ATOM 8164 N N . ALA B 1 438 ? -10.203 22.391 -0.946 1 84.19 438 ALA B N 1
ATOM 8165 C CA . ALA B 1 438 ? -11.602 22.797 -1.009 1 84.19 438 ALA B CA 1
ATOM 8166 C C . ALA B 1 438 ? -11.938 23.766 0.122 1 84.19 438 ALA B C 1
ATOM 8168 O O . ALA B 1 438 ? -11.117 24.016 1.009 1 84.19 438 ALA B O 1
ATOM 8169 N N . GLU B 1 439 ? -13.219 24.422 0.013 1 88 439 GLU B N 1
ATOM 8170 C CA . GLU B 1 439 ? -13.797 25.234 1.082 1 88 439 GLU B CA 1
ATOM 8171 C C . GLU B 1 439 ? -12.898 26.422 1.43 1 88 439 GLU B C 1
ATOM 8173 O O . GLU B 1 439 ? -12.5 26.578 2.584 1 88 439 GLU B O 1
ATOM 8178 N N . MET B 1 440 ? -12.453 27.219 0.457 1 79.81 440 MET B N 1
ATOM 8179 C CA . MET B 1 440 ? -11.594 28.391 0.579 1 79.81 440 MET B CA 1
ATOM 8180 C C . MET B 1 440 ? -10.25 28.016 1.203 1 79.81 440 MET B C 1
ATOM 8182 O O . MET B 1 440 ? -9.742 28.75 2.062 1 79.81 440 MET B O 1
ATOM 8186 N N . HIS B 1 441 ? -9.805 26.75 0.993 1 87.38 441 HIS B N 1
ATOM 8187 C CA . HIS B 1 441 ? -8.5 26.203 1.331 1 87.38 441 HIS B CA 1
ATOM 8188 C C . HIS B 1 441 ? -8.445 25.766 2.791 1 87.38 441 HIS B C 1
ATOM 8190 O O . HIS B 1 441 ? -7.379 25.422 3.301 1 87.38 441 HIS B O 1
ATOM 8196 N N . ASN B 1 442 ? -9.641 25.781 3.463 1 88.31 442 ASN B N 1
ATOM 8197 C CA . ASN B 1 442 ? -9.664 25.203 4.801 1 88.31 442 ASN B CA 1
ATOM 8198 C C . ASN B 1 442 ? -9.422 23.703 4.766 1 88.31 442 ASN B C 1
ATOM 8200 O O . ASN B 1 442 ? -8.703 23.156 5.613 1 88.31 442 ASN B O 1
ATOM 8204 N N . GLN B 1 443 ? -10.078 23.109 3.848 1 90.75 443 GLN B N 1
ATOM 8205 C CA . GLN B 1 443 ? -9.812 21.703 3.574 1 90.75 443 GLN B CA 1
ATOM 8206 C C . GLN B 1 443 ? -8.656 21.547 2.582 1 90.75 443 GLN B C 1
ATOM 8208 O O . GLN B 1 443 ? -8.859 21.078 1.46 1 90.75 443 GLN B O 1
ATOM 8213 N N . SER B 1 444 ? -7.473 21.812 3.049 1 92.38 444 SER B N 1
ATOM 8214 C CA . SER B 1 444 ? -6.293 21.969 2.207 1 92.38 444 SER B CA 1
ATOM 8215 C C . SER B 1 444 ? -5.703 20.609 1.826 1 92.38 444 SER B C 1
ATOM 8217 O O . SER B 1 444 ? -5 20.5 0.82 1 92.38 444 SER B O 1
ATOM 8219 N N . VAL B 1 445 ? -5.973 19.609 2.605 1 93.06 445 VAL B N 1
ATOM 8220 C CA . VAL B 1 445 ? -5.668 18.234 2.256 1 93.06 445 VAL B CA 1
ATOM 8221 C C . VAL B 1 445 ? -6.887 17.344 2.51 1 93.06 445 VAL B C 1
ATOM 8223 O O . VAL B 1 445 ? -7.57 17.5 3.527 1 93.06 445 VAL B O 1
ATOM 8226 N N . ASN B 1 446 ? -7.172 16.5 1.537 1 93.62 446 ASN B N 1
ATOM 8227 C CA . ASN B 1 446 ? -8.359 15.656 1.606 1 93.62 446 ASN B CA 1
ATOM 8228 C C . ASN B 1 446 ? -8.078 14.242 1.113 1 93.62 446 ASN B C 1
ATOM 8230 O O . ASN B 1 446 ? -7.34 14.055 0.142 1 93.62 446 ASN B O 1
ATOM 8234 N N . SER B 1 447 ? -8.672 13.266 1.722 1 93.25 447 SER B N 1
ATOM 8235 C CA . SER B 1 447 ? -8.273 11.867 1.563 1 93.25 447 SER B CA 1
ATOM 8236 C C . SER B 1 447 ? -8.945 11.242 0.347 1 93.25 447 SER B C 1
ATOM 8238 O O . SER B 1 447 ? -8.445 10.258 -0.205 1 93.25 447 SER B O 1
ATOM 8240 N N . VAL B 1 448 ? -10.148 11.703 0.035 1 94.38 448 VAL B N 1
ATOM 8241 C CA . VAL B 1 448 ? -10.984 11.125 -1.015 1 94.38 448 VAL B CA 1
ATOM 8242 C C . VAL B 1 448 ? -11.195 9.641 -0.749 1 94.38 448 VAL B C 1
ATOM 8244 O O . VAL B 1 448 ? -11.266 8.836 -1.686 1 94.38 448 VAL B O 1
ATOM 8247 N N . GLY B 1 449 ? -11.297 9.32 0.499 1 95.44 449 GLY B N 1
ATOM 8248 C CA . GLY B 1 449 ? -11.406 7.934 0.923 1 95.44 449 GLY B CA 1
ATOM 8249 C C . GLY B 1 449 ? -12.625 7.234 0.362 1 95.44 449 GLY B C 1
ATOM 8250 O O . GLY B 1 449 ? -12.57 6.047 0.033 1 95.44 449 GLY B O 1
ATOM 8251 N N . LEU B 1 450 ? -13.773 7.945 0.231 1 95.75 450 LEU B N 1
ATOM 8252 C CA . LEU B 1 450 ? -14.992 7.336 -0.284 1 95.75 450 LEU B CA 1
ATOM 8253 C C . LEU B 1 450 ? -14.836 6.949 -1.75 1 95.75 450 LEU B C 1
ATOM 8255 O O . LEU B 1 450 ? -15.281 5.879 -2.166 1 95.75 450 LEU B O 1
ATOM 8259 N N . VAL B 1 451 ? -14.211 7.809 -2.525 1 95 451 VAL B N 1
ATOM 8260 C CA . VAL B 1 451 ? -13.969 7.492 -3.932 1 95 451 VAL B CA 1
ATOM 8261 C C . VAL B 1 451 ? -13.047 6.277 -4.039 1 95 451 VAL B C 1
ATOM 8263 O O . VAL B 1 451 ? -13.281 5.391 -4.863 1 95 451 VAL B O 1
ATOM 8266 N N . SER B 1 452 ? -12 6.273 -3.203 1 96.19 452 SER B N 1
ATOM 8267 C CA . SER B 1 452 ? -11.102 5.121 -3.201 1 96.19 452 SER B CA 1
ATOM 8268 C C . SER B 1 452 ? -11.859 3.834 -2.875 1 96.19 452 SER B C 1
ATOM 8270 O O . SER B 1 452 ? -11.617 2.795 -3.494 1 96.19 452 SER B O 1
ATOM 8272 N N . SER B 1 453 ? -12.758 3.877 -1.912 1 96.75 453 SER B N 1
ATOM 8273 C CA . SER B 1 453 ? -13.555 2.711 -1.541 1 96.75 453 SER B CA 1
ATOM 8274 C C . SER B 1 453 ? -14.469 2.281 -2.684 1 96.75 453 SER B C 1
ATOM 8276 O O . SER B 1 453 ? -14.625 1.087 -2.939 1 96.75 453 SER B O 1
ATOM 8278 N N . ARG B 1 454 ? -15.094 3.227 -3.363 1 95.62 454 ARG B N 1
ATOM 8279 C CA . ARG B 1 454 ? -15.977 2.92 -4.488 1 95.62 454 ARG B CA 1
ATOM 8280 C C . ARG B 1 454 ? -15.203 2.236 -5.613 1 95.62 454 ARG B C 1
ATOM 8282 O O . ARG B 1 454 ? -15.688 1.265 -6.199 1 95.62 454 ARG B O 1
ATOM 8289 N N . LEU B 1 455 ? -14.008 2.773 -5.891 1 96.19 455 LEU B N 1
ATOM 8290 C CA . LEU B 1 455 ? -13.188 2.17 -6.934 1 96.19 455 LEU B CA 1
ATOM 8291 C C . LEU B 1 455 ? -12.742 0.766 -6.535 1 96.19 455 LEU B C 1
ATOM 8293 O O . LEU B 1 455 ? -12.609 -0.114 -7.387 1 96.19 455 LEU B O 1
ATOM 8297 N N . SER B 1 456 ? -12.508 0.578 -5.277 1 97.81 456 SER B N 1
ATOM 8298 C CA . SER B 1 456 ? -12.156 -0.753 -4.797 1 97.81 456 SER B CA 1
ATOM 8299 C C . SER B 1 456 ? -13.32 -1.729 -4.961 1 97.81 456 SER B C 1
ATOM 8301 O O . SER B 1 456 ? -13.109 -2.912 -5.238 1 97.81 456 SER B O 1
ATOM 8303 N N . ALA B 1 457 ? -14.547 -1.258 -4.75 1 97 457 ALA B N 1
ATOM 8304 C CA . ALA B 1 457 ? -15.727 -2.094 -4.973 1 97 457 ALA B CA 1
ATOM 8305 C C . ALA B 1 457 ? -15.828 -2.521 -6.434 1 97 457 ALA B C 1
ATOM 8307 O O . ALA B 1 457 ? -16.234 -3.646 -6.73 1 97 457 ALA B O 1
ATOM 8308 N N . GLU B 1 458 ? -15.5 -1.606 -7.348 1 95 458 GLU B N 1
ATOM 8309 C CA . GLU B 1 458 ? -15.469 -1.957 -8.766 1 95 458 GLU B CA 1
ATOM 8310 C C . GLU B 1 458 ? -14.453 -3.068 -9.031 1 95 458 GLU B C 1
ATOM 8312 O O . GLU B 1 458 ? -14.734 -4 -9.789 1 95 458 GLU B O 1
ATOM 8317 N N . ALA B 1 459 ? -13.289 -2.912 -8.438 1 97.94 459 ALA B N 1
ATOM 8318 C CA . ALA B 1 459 ? -12.242 -3.922 -8.594 1 97.94 459 ALA B CA 1
ATOM 8319 C C . ALA B 1 459 ? -12.719 -5.281 -8.086 1 97.94 459 ALA B C 1
ATOM 8321 O O . ALA B 1 459 ? -12.375 -6.316 -8.664 1 97.94 459 ALA B O 1
ATOM 8322 N N . ILE B 1 460 ? -13.492 -5.312 -6.996 1 98.31 460 ILE B N 1
ATOM 8323 C CA . ILE B 1 460 ? -14.039 -6.543 -6.441 1 98.31 460 ILE B CA 1
ATOM 8324 C C . ILE B 1 460 ? -14.906 -7.242 -7.488 1 98.31 460 ILE B C 1
ATOM 8326 O O . ILE B 1 460 ? -14.766 -8.445 -7.715 1 98.31 460 ILE B O 1
ATOM 8330 N N . GLU B 1 461 ? -15.773 -6.492 -8.109 1 96.75 461 GLU B N 1
ATOM 8331 C CA . GLU B 1 461 ? -16.672 -7.082 -9.102 1 96.75 461 GLU B CA 1
ATOM 8332 C C . GLU B 1 461 ? -15.891 -7.699 -10.258 1 96.75 461 GLU B C 1
ATOM 8334 O O . GLU B 1 461 ? -16.203 -8.805 -10.695 1 96.75 461 GLU B O 1
ATOM 8339 N N . ILE B 1 462 ? -14.906 -6.996 -10.703 1 97.94 462 ILE B N 1
ATOM 8340 C CA . ILE B 1 462 ? -14.102 -7.473 -11.812 1 97.94 462 ILE B CA 1
ATOM 8341 C C . ILE B 1 462 ? -13.375 -8.758 -11.414 1 97.94 462 ILE B C 1
ATOM 8343 O O . ILE B 1 462 ? -13.359 -9.734 -12.172 1 97.94 462 ILE B O 1
ATOM 8347 N N . LEU B 1 463 ? -12.781 -8.734 -10.227 1 98.56 463 LEU B N 1
ATOM 8348 C CA . LEU B 1 463 ? -12.047 -9.914 -9.789 1 98.56 463 LEU B CA 1
ATOM 8349 C C . LEU B 1 463 ? -12.992 -11.094 -9.578 1 98.56 463 LEU B C 1
ATOM 8351 O O . LEU B 1 463 ? -12.625 -12.242 -9.828 1 98.56 463 LEU B O 1
ATOM 8355 N N . GLN B 1 464 ? -14.242 -10.836 -9.141 1 98.62 464 GLN B N 1
ATOM 8356 C CA . GLN B 1 464 ? -15.234 -11.898 -9.031 1 98.62 464 GLN B CA 1
ATOM 8357 C C . GLN B 1 464 ? -15.477 -12.555 -10.391 1 98.62 464 GLN B C 1
ATOM 8359 O O . GLN B 1 464 ? -15.602 -13.781 -10.477 1 98.62 464 GLN B O 1
ATOM 8364 N N . MET B 1 465 ? -15.539 -11.758 -11.414 1 98.12 465 MET B N 1
ATOM 8365 C CA . MET B 1 465 ? -15.742 -12.273 -12.766 1 98.12 465 MET B CA 1
ATOM 8366 C C . MET B 1 465 ? -14.531 -13.078 -13.227 1 98.12 465 MET B C 1
ATOM 8368 O O . MET B 1 465 ? -14.688 -14.117 -13.875 1 98.12 465 MET B O 1
ATOM 8372 N N . MET B 1 466 ? -13.359 -12.617 -12.867 1 98.69 466 MET B N 1
ATOM 8373 C CA . MET B 1 466 ? -12.141 -13.32 -13.25 1 98.69 466 MET B CA 1
ATOM 8374 C C . MET B 1 466 ? -12.039 -14.664 -12.531 1 98.69 466 MET B C 1
ATOM 8376 O O . MET B 1 466 ? -11.664 -15.672 -13.133 1 98.69 466 MET B O 1
ATOM 8380 N N . VAL B 1 467 ? -12.359 -14.648 -11.258 1 98.75 467 VAL B N 1
ATOM 8381 C CA . VAL B 1 467 ? -12.383 -15.883 -10.484 1 98.75 467 VAL B CA 1
ATOM 8382 C C . VAL B 1 467 ? -13.398 -16.844 -11.078 1 98.75 467 VAL B C 1
ATOM 8384 O O . VAL B 1 467 ? -13.133 -18.047 -11.195 1 98.75 467 VAL B O 1
ATOM 8387 N N . THR B 1 468 ? -14.539 -16.328 -11.477 1 98.69 468 THR B N 1
ATOM 8388 C CA . THR B 1 468 ? -15.602 -17.125 -12.086 1 98.69 468 THR B CA 1
ATOM 8389 C C . THR B 1 468 ? -15.102 -17.828 -13.344 1 98.69 468 THR B C 1
ATOM 8391 O O . THR B 1 468 ? -15.273 -19.031 -13.492 1 98.69 468 THR B O 1
ATOM 8394 N N . ASN B 1 469 ? -14.469 -17.062 -14.211 1 98.38 469 ASN B N 1
ATOM 8395 C CA . ASN B 1 469 ? -13.898 -17.609 -15.43 1 98.38 469 ASN B CA 1
ATOM 8396 C C . ASN B 1 469 ? -12.883 -18.703 -15.125 1 98.38 469 ASN B C 1
ATOM 8398 O O . ASN B 1 469 ? -12.891 -19.766 -15.758 1 98.38 469 ASN B O 1
ATOM 8402 N N . SER B 1 470 ? -12.031 -18.453 -14.172 1 98.69 470 SER B N 1
ATOM 8403 C CA . SER B 1 470 ? -10.961 -19.375 -13.828 1 98.69 470 SER B CA 1
ATOM 8404 C C . SER B 1 470 ? -11.523 -20.672 -13.242 1 98.69 470 SER B C 1
ATOM 8406 O O . SER B 1 470 ? -11.016 -21.75 -13.531 1 98.69 470 SER B O 1
ATOM 8408 N N . LEU B 1 471 ? -12.547 -20.547 -12.391 1 98.62 471 LEU B N 1
ATOM 8409 C CA . LEU B 1 471 ? -13.148 -21.734 -11.789 1 98.62 471 LEU B CA 1
ATOM 8410 C C . LEU B 1 471 ? -13.766 -22.625 -12.859 1 98.62 471 LEU B C 1
ATOM 8412 O O . LEU B 1 471 ? -13.539 -23.844 -12.859 1 98.62 471 LEU B O 1
ATOM 8416 N N . LEU B 1 472 ? -14.492 -22.062 -13.789 1 98.25 472 LEU B N 1
ATOM 8417 C CA . LEU B 1 472 ? -15.133 -22.875 -14.828 1 98.25 472 LEU B CA 1
ATOM 8418 C C . LEU B 1 472 ? -14.094 -23.516 -15.734 1 98.25 472 LEU B C 1
ATOM 8420 O O . LEU B 1 472 ? -14.211 -24.703 -16.078 1 98.25 472 LEU B O 1
ATOM 8424 N N . LEU B 1 473 ? -13.117 -22.734 -16.078 1 98.31 473 LEU B N 1
ATOM 8425 C CA . LEU B 1 473 ? -12.062 -23.234 -16.953 1 98.31 473 LEU B CA 1
ATOM 8426 C C . LEU B 1 473 ? -11.32 -24.391 -16.312 1 98.31 473 LEU B C 1
ATOM 8428 O O . LEU B 1 473 ? -11.039 -25.406 -16.953 1 98.31 473 LEU B O 1
ATOM 8432 N N . THR B 1 474 ? -10.992 -24.266 -15.07 1 98.62 474 THR B N 1
ATOM 8433 C CA . THR B 1 474 ? -10.148 -25.25 -14.414 1 98.62 474 THR B CA 1
ATOM 8434 C C . THR B 1 474 ? -10.914 -26.547 -14.172 1 98.62 474 THR B C 1
ATOM 8436 O O . THR B 1 474 ? -10.344 -27.641 -14.258 1 98.62 474 THR B O 1
ATOM 8439 N N . VAL B 1 475 ? -12.227 -26.484 -13.883 1 98.12 475 VAL B N 1
ATOM 8440 C CA . VAL B 1 475 ? -13 -27.703 -13.719 1 98.12 475 VAL B CA 1
ATOM 8441 C C . VAL B 1 475 ? -13.109 -28.438 -15.055 1 98.12 475 VAL B C 1
ATOM 8443 O O . VAL B 1 475 ? -13.094 -29.672 -15.102 1 98.12 475 VAL B O 1
ATOM 8446 N N . GLN B 1 476 ? -13.273 -27.688 -16.172 1 97.94 476 GLN B N 1
ATOM 8447 C CA . GLN B 1 476 ? -13.195 -28.281 -17.5 1 97.94 476 GLN B CA 1
ATOM 8448 C C . GLN B 1 476 ? -11.828 -28.922 -17.734 1 97.94 476 GLN B C 1
ATOM 8450 O O . GLN B 1 476 ? -11.742 -30.031 -18.266 1 97.94 476 GLN B O 1
ATOM 8455 N N . GLY B 1 477 ? -10.82 -28.203 -17.297 1 98.5 477 GLY B N 1
ATOM 8456 C CA . GLY B 1 477 ? -9.453 -28.656 -17.484 1 98.5 477 GLY B CA 1
ATOM 8457 C C . GLY B 1 477 ? -9.156 -29.969 -16.781 1 98.5 477 GLY B C 1
ATOM 8458 O O . GLY B 1 477 ? -8.516 -30.859 -17.344 1 98.5 477 GLY B O 1
ATOM 8459 N N . VAL B 1 478 ? -9.609 -30.156 -15.562 1 98.12 478 VAL B N 1
ATOM 8460 C CA . VAL B 1 478 ? -9.32 -31.375 -14.812 1 98.12 478 VAL B CA 1
ATOM 8461 C C . VAL B 1 478 ? -10.086 -32.562 -15.422 1 98.12 478 VAL B C 1
ATOM 8463 O O . VAL B 1 478 ? -9.625 -33.688 -15.367 1 98.12 478 VAL B O 1
ATOM 8466 N N . ASP B 1 479 ? -11.297 -32.344 -15.961 1 98.25 479 ASP B N 1
ATOM 8467 C CA . ASP B 1 479 ? -12.047 -33.406 -16.656 1 98.25 479 ASP B CA 1
ATOM 8468 C C . ASP B 1 479 ? -11.32 -33.844 -17.922 1 98.25 479 ASP B C 1
ATOM 8470 O O . ASP B 1 479 ? -11.219 -35.062 -18.188 1 98.25 479 ASP B O 1
ATOM 8474 N N . LEU B 1 480 ? -10.852 -32.875 -18.641 1 97.94 480 LEU B N 1
ATOM 8475 C CA . LEU B 1 480 ? -10.133 -33.188 -19.875 1 97.94 480 LEU B CA 1
ATOM 8476 C C . LEU B 1 480 ? -8.828 -33.906 -19.562 1 97.94 480 LEU B C 1
ATOM 8478 O O . LEU B 1 480 ? -8.43 -34.812 -20.297 1 97.94 480 LEU B O 1
ATOM 8482 N N . ARG B 1 481 ? -8.18 -33.469 -18.516 1 97.38 481 ARG B N 1
ATOM 8483 C CA . ARG B 1 481 ? -6.953 -34.125 -18.094 1 97.38 481 ARG B CA 1
ATOM 8484 C C . ARG B 1 481 ? -7.207 -35.594 -17.75 1 97.38 481 ARG B C 1
ATOM 8486 O O . ARG B 1 481 ? -6.453 -36.469 -18.188 1 97.38 481 ARG B O 1
ATOM 8493 N N . TYR B 1 482 ? -8.25 -35.906 -16.984 1 97.19 482 TYR B N 1
ATOM 8494 C CA . TYR B 1 482 ? -8.57 -37.281 -16.641 1 97.19 482 TYR B CA 1
ATOM 8495 C C . TYR B 1 482 ? -9.023 -38.062 -17.859 1 97.19 482 TYR B C 1
ATOM 8497 O O . TYR B 1 482 ? -8.648 -39.219 -18.031 1 97.19 482 TYR B O 1
ATOM 8505 N N . LEU B 1 483 ? -9.812 -37.469 -18.703 1 97.06 483 LEU B N 1
ATOM 8506 C CA . LEU B 1 483 ? -10.227 -38.094 -19.953 1 97.06 483 LEU B CA 1
ATOM 8507 C C . LEU B 1 483 ? -9.008 -38.5 -20.781 1 97.06 483 LEU B C 1
ATOM 8509 O O . LEU B 1 483 ? -8.969 -39.625 -21.312 1 97.06 483 LEU B O 1
ATOM 8513 N N . LYS B 1 484 ? -8.07 -37.594 -20.906 1 96.44 484 LYS B N 1
ATOM 8514 C CA . LYS B 1 484 ? -6.844 -37.906 -21.625 1 96.44 484 LYS B CA 1
ATOM 8515 C C . LYS B 1 484 ? -6.148 -39.125 -21.031 1 96.44 484 LYS B C 1
ATOM 8517 O O . LYS B 1 484 ? -5.691 -40.031 -21.75 1 96.44 484 LYS B O 1
ATOM 8522 N N . LEU B 1 485 ? -6.047 -39.156 -19.734 1 95.31 485 LEU B N 1
ATOM 8523 C CA . LEU B 1 485 ? -5.387 -40.281 -19.062 1 95.31 485 LEU B CA 1
ATOM 8524 C C . LEU B 1 485 ? -6.09 -41.594 -19.359 1 95.31 485 LEU B C 1
ATOM 8526 O O . LEU B 1 485 ? -5.438 -42.625 -19.609 1 95.31 485 LEU B O 1
ATOM 8530 N N . LEU B 1 486 ? -7.398 -41.594 -19.359 1 95.44 486 LEU B N 1
ATOM 8531 C CA . LEU B 1 486 ? -8.18 -42.781 -19.641 1 95.44 486 LEU B CA 1
ATOM 8532 C C . LEU B 1 486 ? -7.977 -43.25 -21.078 1 95.44 486 LEU B C 1
ATOM 8534 O O . LEU B 1 486 ? -7.805 -44.438 -21.344 1 95.44 486 LEU B O 1
ATOM 8538 N N . VAL B 1 487 ? -7.98 -42.312 -21.953 1 95.31 487 VAL B N 1
ATOM 8539 C CA . VAL B 1 487 ? -7.84 -42.594 -23.375 1 95.31 487 VAL B CA 1
ATOM 8540 C C . VAL B 1 487 ? -6.434 -43.125 -23.656 1 95.31 487 VAL B C 1
ATOM 8542 O O . VAL B 1 487 ? -6.266 -44.094 -24.391 1 95.31 487 VAL B O 1
ATOM 8545 N N . VAL B 1 488 ? -5.453 -42.469 -23.109 1 93.88 488 VAL B N 1
ATOM 8546 C CA . VAL B 1 488 ? -4.062 -42.875 -23.328 1 93.88 488 VAL B CA 1
ATOM 8547 C C . VAL B 1 488 ? -3.824 -44.25 -22.75 1 93.88 488 VAL B C 1
ATOM 8549 O O . VAL B 1 488 ? -3.094 -45.062 -23.328 1 93.88 488 VAL B O 1
ATOM 8552 N N . ALA B 1 489 ? -4.422 -44.531 -21.641 1 93.69 489 ALA B N 1
ATOM 8553 C CA . ALA B 1 489 ? -4.305 -45.875 -21.062 1 93.69 489 ALA B CA 1
ATOM 8554 C C . ALA B 1 489 ? -4.883 -46.938 -21.984 1 93.69 489 ALA B C 1
ATOM 8556 O O . ALA B 1 489 ? -4.301 -48.031 -22.141 1 93.69 489 ALA B O 1
ATOM 8557 N N . GLU B 1 490 ? -6.031 -46.656 -22.578 1 92.69 490 GLU B N 1
ATOM 8558 C CA . GLU B 1 490 ? -6.652 -47.562 -23.547 1 92.69 490 GLU B CA 1
ATOM 8559 C C . GLU B 1 490 ? -5.789 -47.719 -24.797 1 92.69 490 GLU B C 1
ATOM 8561 O O . GLU B 1 490 ? -5.691 -48.812 -25.359 1 92.69 490 GLU B O 1
ATOM 8566 N N . MET B 1 491 ? -5.25 -46.656 -25.188 1 91.88 491 MET B N 1
ATOM 8567 C CA . MET B 1 491 ? -4.379 -46.656 -26.359 1 91.88 491 MET B CA 1
ATOM 8568 C C . MET B 1 491 ? -3.137 -47.5 -26.109 1 91.88 491 MET B C 1
ATOM 8570 O O . MET B 1 491 ? -2.748 -48.312 -26.953 1 91.88 491 MET B O 1
ATOM 8574 N N . ASP B 1 492 ? -2.592 -47.344 -24.969 1 92.31 492 ASP B N 1
ATOM 8575 C CA . ASP B 1 492 ? -1.396 -48.125 -24.609 1 92.31 492 ASP B CA 1
ATOM 8576 C C . ASP B 1 492 ? -1.696 -49.625 -24.531 1 92.31 492 ASP B C 1
ATOM 8578 O O . ASP B 1 492 ? -0.903 -50.438 -25 1 92.31 492 ASP B O 1
ATOM 8582 N N . SER B 1 493 ? -2.816 -49.938 -24 1 92.62 493 SER B N 1
ATOM 8583 C CA . SER B 1 493 ? -3.244 -51.344 -23.922 1 92.62 493 SER B CA 1
ATOM 8584 C C . SER B 1 493 ? -3.432 -51.938 -25.328 1 92.62 493 SER B C 1
ATOM 8586 O O . SER B 1 493 ? -3.029 -53.062 -25.578 1 92.62 493 SER B O 1
ATOM 8588 N N . PHE B 1 494 ? -3.984 -51.25 -26.234 1 91.44 494 PHE B N 1
ATOM 8589 C CA . PHE B 1 494 ? -4.223 -51.656 -27.609 1 91.44 494 PHE B CA 1
ATOM 8590 C C . PHE B 1 494 ? -2.908 -51.844 -28.344 1 91.44 494 PHE B C 1
ATOM 8592 O O . PHE B 1 494 ? -2.744 -52.812 -29.078 1 91.44 494 PHE B O 1
ATOM 8599 N N . ILE B 1 495 ? -2.025 -50.906 -28.094 1 90.81 495 ILE B N 1
ATOM 8600 C CA . ILE B 1 495 ? -0.735 -50.969 -28.766 1 90.81 495 ILE B CA 1
ATOM 8601 C C . ILE B 1 495 ? 0.059 -52.188 -28.281 1 90.81 495 ILE B C 1
ATOM 8603 O O . ILE B 1 495 ? 0.772 -52.812 -29.062 1 90.81 495 ILE B O 1
ATOM 8607 N N . LYS B 1 496 ? -0.13 -52.438 -27.031 1 92.38 496 LYS B N 1
ATOM 8608 C CA . LYS B 1 496 ? 0.527 -53.625 -26.5 1 92.38 496 LYS B CA 1
ATOM 8609 C C . LYS B 1 496 ? 0.002 -54.875 -27.172 1 92.38 496 LYS B C 1
ATOM 8611 O O . LYS B 1 496 ? 0.766 -55.812 -27.438 1 92.38 496 LYS B O 1
ATOM 8616 N N . GLU B 1 497 ? -1.204 -54.875 -27.5 1 90.44 497 GLU B N 1
ATOM 8617 C CA . GLU B 1 497 ? -1.849 -56 -28.141 1 90.44 497 GLU B CA 1
ATOM 8618 C C . GLU B 1 497 ? -1.623 -56 -29.656 1 90.44 497 GLU B C 1
ATOM 8620 O O . GLU B 1 497 ? -1.599 -57.062 -30.281 1 90.44 497 GLU B O 1
ATOM 8625 N N . ASN B 1 498 ? -1.455 -54.781 -30.141 1 88 498 ASN B N 1
ATOM 8626 C CA . ASN B 1 498 ? -1.304 -54.562 -31.578 1 88 498 ASN B CA 1
ATOM 8627 C C . ASN B 1 498 ? -0.152 -53.625 -31.891 1 88 498 ASN B C 1
ATOM 8629 O O . ASN B 1 498 ? -0.375 -52.5 -32.375 1 88 498 ASN B O 1
ATOM 8633 N N . PRO B 1 499 ? 1.034 -54 -31.812 1 87.38 499 PRO B N 1
ATOM 8634 C CA . PRO B 1 499 ? 2.197 -53.125 -31.891 1 87.38 499 PRO B CA 1
ATOM 8635 C C . PRO B 1 499 ? 2.326 -52.469 -33.25 1 87.38 499 PRO B C 1
ATOM 8637 O O . PRO B 1 499 ? 2.912 -51.375 -33.375 1 87.38 499 PRO B O 1
ATOM 8640 N N . GLY B 1 500 ? 1.847 -53.031 -34.25 1 81.31 500 GLY B N 1
ATOM 8641 C CA . GLY B 1 500 ? 1.95 -52.5 -35.594 1 81.31 500 GLY B CA 1
ATOM 8642 C C . GLY B 1 500 ? 1.229 -51.156 -35.75 1 81.31 500 GLY B C 1
ATOM 8643 O O . GLY B 1 500 ? 1.523 -50.406 -36.688 1 81.31 500 GLY B O 1
ATOM 8644 N N . PHE B 1 501 ? 0.414 -50.906 -34.75 1 85.81 501 PHE B N 1
ATOM 8645 C CA . PHE B 1 501 ? -0.402 -49.688 -34.875 1 85.81 501 PHE B CA 1
ATOM 8646 C C . PHE B 1 501 ? 0.243 -48.531 -34.125 1 85.81 501 PHE B C 1
ATOM 8648 O O . PHE B 1 501 ? -0.254 -47.406 -34.188 1 85.81 501 PHE B O 1
ATOM 8655 N N . LYS B 1 502 ? 1.287 -48.688 -33.5 1 86.56 502 LYS B N 1
ATOM 8656 C CA . LYS B 1 502 ? 1.927 -47.688 -32.656 1 86.56 502 LYS B CA 1
ATOM 8657 C C . LYS B 1 502 ? 2.227 -46.406 -33.5 1 86.56 502 LYS B C 1
ATOM 8659 O O . LYS B 1 502 ? 1.877 -45.312 -33.062 1 86.56 502 LYS B O 1
ATOM 8664 N N . HIS B 1 503 ? 2.787 -46.531 -34.594 1 83.69 503 HIS B N 1
ATOM 8665 C CA . HIS B 1 503 ? 3.189 -45.406 -35.406 1 83.69 503 HIS B CA 1
ATOM 8666 C C . HIS B 1 503 ? 1.976 -44.656 -35.969 1 83.69 503 HIS B C 1
ATOM 8668 O O . HIS B 1 503 ? 1.979 -43.406 -36.031 1 83.69 503 HIS B O 1
ATOM 8674 N N . LEU B 1 504 ? 1.026 -45.406 -36.25 1 80.88 504 LEU B N 1
ATOM 8675 C CA . LEU B 1 504 ? -0.182 -44.812 -36.812 1 80.88 504 LEU B CA 1
ATOM 8676 C C . LEU B 1 504 ? -0.896 -43.969 -35.781 1 80.88 504 LEU B C 1
ATOM 8678 O O . LEU B 1 504 ? -1.281 -42.812 -36.031 1 80.88 504 LEU B O 1
ATOM 8682 N N . LEU B 1 505 ? -0.992 -44.469 -34.625 1 86.38 505 LEU B N 1
ATOM 8683 C CA . LEU B 1 505 ? -1.745 -43.781 -33.562 1 86.38 505 LEU B CA 1
ATOM 8684 C C . LEU B 1 505 ? -0.981 -42.562 -33.062 1 86.38 505 LEU B C 1
ATOM 8686 O O . LEU B 1 505 ? -1.588 -41.594 -32.625 1 86.38 505 LEU B O 1
ATOM 8690 N N . LYS B 1 506 ? 0.296 -42.562 -33.125 1 83.81 506 LYS B N 1
ATOM 8691 C CA . LYS B 1 506 ? 1.139 -41.469 -32.625 1 83.81 506 LYS B CA 1
ATOM 8692 C C . LYS B 1 506 ? 1.003 -40.25 -33.5 1 83.81 506 LYS B C 1
ATOM 8694 O O . LYS B 1 506 ? 1.343 -39.125 -33.094 1 83.81 506 LYS B O 1
ATOM 8699 N N . GLU B 1 507 ? 0.492 -40.375 -34.656 1 83.31 507 GLU B N 1
ATOM 8700 C CA . GLU B 1 507 ? 0.342 -39.281 -35.594 1 83.31 507 GLU B CA 1
ATOM 8701 C C . GLU B 1 507 ? -0.865 -38.406 -35.25 1 83.31 507 GLU B C 1
ATOM 8703 O O . GLU B 1 507 ? -1.011 -37.312 -35.75 1 83.31 507 GLU B O 1
ATOM 8708 N N . PHE B 1 508 ? -1.679 -38.906 -34.344 1 86 508 PHE B N 1
ATOM 8709 C CA . PHE B 1 508 ? -2.896 -38.188 -33.969 1 86 508 PHE B CA 1
ATOM 8710 C C . PHE B 1 508 ? -2.84 -37.688 -32.531 1 86 508 PHE B C 1
ATOM 8712 O O . PHE B 1 508 ? -2.322 -38.406 -31.672 1 86 508 PHE B O 1
ATOM 8719 N N . GLU B 1 509 ? -3.375 -36.469 -32.406 1 89.81 509 GLU B N 1
ATOM 8720 C CA . GLU B 1 509 ? -3.648 -36.094 -31.016 1 89.81 509 GLU B CA 1
ATOM 8721 C C . GLU B 1 509 ? -4.797 -36.906 -30.438 1 89.81 509 GLU B C 1
ATOM 8723 O O . GLU B 1 509 ? -5.754 -37.25 -31.141 1 89.81 509 GLU B O 1
ATOM 8728 N N . TRP B 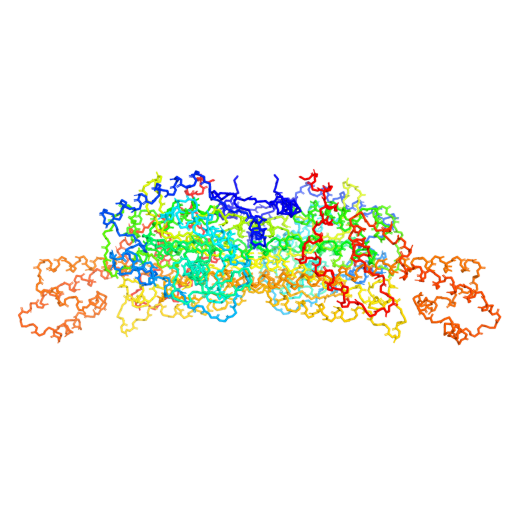1 510 ? -4.695 -37.188 -29.203 1 92.38 510 TRP B N 1
ATOM 8729 C CA . TRP B 1 510 ? -5.676 -38.062 -28.578 1 92.38 510 TRP B CA 1
ATOM 8730 C C . TRP B 1 510 ? -7.09 -37.5 -28.766 1 92.38 510 TRP B C 1
ATOM 8732 O O . TRP B 1 510 ? -8.031 -38.281 -29 1 92.38 510 TRP B O 1
ATOM 8742 N N . TYR B 1 511 ? -7.305 -36.188 -28.672 1 93.06 511 TYR B N 1
ATOM 8743 C CA . TYR B 1 511 ? -8.641 -35.594 -28.703 1 93.06 511 TYR B CA 1
ATOM 8744 C C . TYR B 1 511 ? -9.195 -35.594 -30.125 1 93.06 511 TYR B C 1
ATOM 8746 O O . TYR B 1 511 ? -10.406 -35.5 -30.328 1 93.06 511 TYR B O 1
ATOM 8754 N N . GLU B 1 512 ? -8.375 -35.719 -31.109 1 87.75 512 GLU B N 1
ATOM 8755 C CA . GLU B 1 512 ? -8.852 -35.906 -32.469 1 87.75 512 GLU B CA 1
ATOM 8756 C C . GLU B 1 512 ? -9.531 -37.25 -32.625 1 87.75 512 GLU B C 1
ATOM 8758 O O . GLU B 1 512 ? -10.516 -37.375 -33.375 1 87.75 512 GLU B O 1
ATOM 8763 N N . LEU B 1 513 ? -8.953 -38.219 -31.969 1 89.69 513 LEU B N 1
ATOM 8764 C CA . LEU B 1 513 ? -9.484 -39.562 -32.031 1 89.69 513 LEU B CA 1
ATOM 8765 C C . LEU B 1 513 ? -10.781 -39.688 -31.25 1 89.69 513 LEU B C 1
ATOM 8767 O O . LEU B 1 513 ? -11.641 -40.5 -31.578 1 89.69 513 LEU B O 1
ATOM 8771 N N . VAL B 1 514 ? -10.891 -38.875 -30.281 1 92.88 514 VAL B N 1
ATOM 8772 C CA . VAL B 1 514 ? -12.008 -38.969 -29.359 1 92.88 514 VAL B CA 1
ATOM 8773 C C . VAL B 1 514 ? -13.156 -38.062 -29.828 1 92.88 514 VAL B C 1
ATOM 8775 O O . VAL B 1 514 ? -14.32 -38.438 -29.766 1 92.88 514 VAL B O 1
ATOM 8778 N N . PHE B 1 515 ? -12.875 -36.844 -30.297 1 92.31 515 PHE B N 1
ATOM 8779 C CA . PHE B 1 515 ? -13.891 -35.812 -30.531 1 92.31 515 PHE B CA 1
ATOM 8780 C C . PHE B 1 515 ? -14.461 -35.906 -31.938 1 92.31 515 PHE B C 1
ATOM 8782 O O . PHE B 1 515 ? -15.562 -35.438 -32.219 1 92.31 515 PHE B O 1
ATOM 8789 N N . SER B 1 516 ? -13.742 -36.5 -32.844 1 84.31 516 SER B N 1
ATOM 8790 C CA . SER B 1 516 ? -14.18 -36.594 -34.25 1 84.31 516 SER B CA 1
ATOM 8791 C C . SER B 1 516 ? -15.062 -37.812 -34.469 1 84.31 516 SER B C 1
ATOM 8793 O O . SER B 1 516 ? -14.984 -38.781 -33.719 1 84.31 516 SER B O 1
ATOM 8795 N N . ASP B 1 517 ? -15.797 -37.719 -35.531 1 84.31 517 ASP B N 1
ATOM 8796 C CA . ASP B 1 517 ? -16.609 -38.875 -35.906 1 84.31 517 ASP B CA 1
ATOM 8797 C C . ASP B 1 517 ? -15.742 -40.062 -36.312 1 84.31 517 ASP B C 1
ATOM 8799 O O . ASP B 1 517 ? -14.664 -39.844 -36.906 1 84.31 517 ASP B O 1
ATOM 8803 N N . ILE B 1 518 ? -16.203 -41.25 -36.094 1 82.25 518 ILE B N 1
ATOM 8804 C CA . ILE B 1 518 ? -15.438 -42.469 -36.344 1 82.25 518 ILE B CA 1
ATOM 8805 C C . ILE B 1 518 ? -15.094 -42.562 -37.844 1 82.25 518 ILE B C 1
ATOM 8807 O O . ILE B 1 518 ? -13.953 -42.875 -38.188 1 82.25 518 ILE B O 1
ATOM 8811 N N . ALA B 1 519 ? -16.141 -42.219 -38.625 1 79.56 519 ALA B N 1
ATOM 8812 C CA . ALA B 1 519 ? -15.953 -42.344 -40.062 1 79.56 519 ALA B CA 1
ATOM 8813 C C . ALA B 1 519 ? -14.859 -41.406 -40.562 1 79.56 519 ALA B C 1
ATOM 8815 O O . ALA B 1 519 ? -14 -41.781 -41.344 1 79.56 519 ALA B O 1
ATOM 8816 N N . THR B 1 520 ? -14.922 -40.312 -40.062 1 81.19 520 THR B N 1
ATOM 8817 C CA . THR B 1 520 ? -13.953 -39.281 -40.438 1 81.19 520 THR B CA 1
ATOM 8818 C C . THR B 1 520 ? -12.555 -39.688 -40 1 81.19 520 THR B C 1
ATOM 8820 O O . THR B 1 520 ? -11.578 -39.5 -40.719 1 81.19 520 THR B O 1
ATOM 8823 N N . THR B 1 521 ? -12.422 -40.219 -38.781 1 82.31 521 THR B N 1
ATOM 8824 C CA . THR B 1 521 ? -11.141 -40.625 -38.219 1 82.31 521 THR B CA 1
ATOM 8825 C C . THR B 1 521 ? -10.523 -41.781 -39 1 82.31 521 THR B C 1
ATOM 8827 O O . THR B 1 521 ? -9.336 -41.75 -39.312 1 82.31 521 THR B O 1
ATOM 8830 N N . ILE B 1 522 ? -11.367 -42.688 -39.344 1 80.88 522 ILE B N 1
ATOM 8831 C CA . ILE B 1 522 ? -10.891 -43.844 -40.094 1 80.88 522 ILE B CA 1
ATOM 8832 C C . ILE B 1 522 ? -10.461 -43.438 -41.5 1 80.88 522 ILE B C 1
ATOM 8834 O O . ILE B 1 522 ? -9.438 -43.875 -42 1 80.88 522 ILE B O 1
ATOM 8838 N N . ASP B 1 523 ? -11.258 -42.562 -42.062 1 81.88 523 ASP B N 1
ATOM 8839 C CA . ASP B 1 523 ? -10.93 -42.062 -43.406 1 81.88 523 ASP B CA 1
ATOM 8840 C C . ASP B 1 523 ? -9.578 -41.344 -43.406 1 81.88 523 ASP B C 1
ATOM 8842 O O . ASP B 1 523 ? -8.789 -41.5 -44.312 1 81.88 523 ASP B O 1
ATOM 8846 N N . ARG B 1 524 ? -9.383 -40.656 -42.406 1 80.62 524 ARG B N 1
ATOM 8847 C CA . ARG B 1 524 ? -8.117 -39.938 -42.281 1 80.62 524 ARG B CA 1
ATOM 8848 C C . ARG B 1 524 ? -6.953 -40.906 -42.094 1 80.62 524 ARG B C 1
ATOM 8850 O O . ARG B 1 524 ? -5.875 -40.688 -42.656 1 80.62 524 ARG B O 1
ATOM 8857 N N . MET B 1 525 ? -7.141 -41.875 -41.344 1 80.62 525 MET B N 1
ATOM 8858 C CA . MET B 1 525 ? -6.105 -42.875 -41.094 1 80.62 525 MET B CA 1
ATOM 8859 C C . MET B 1 525 ? -5.773 -43.625 -42.375 1 80.62 525 MET B C 1
ATOM 8861 O O . MET B 1 525 ? -4.609 -43.938 -42.656 1 80.62 525 MET B O 1
ATOM 8865 N N . LYS B 1 526 ? -6.77 -43.938 -43.094 1 76.94 526 LYS B N 1
ATOM 8866 C CA . LYS B 1 526 ? -6.574 -44.656 -44.375 1 76.94 526 LYS B CA 1
ATOM 8867 C C . LYS B 1 526 ? -5.762 -43.812 -45.344 1 76.94 526 LYS B C 1
ATOM 8869 O O . LYS B 1 526 ? -4.969 -44.344 -46.125 1 76.94 526 LYS B O 1
ATOM 8874 N N . ARG B 1 527 ? -5.949 -42.625 -45.312 1 79.56 527 ARG B N 1
ATOM 8875 C CA . ARG B 1 527 ? -5.258 -41.719 -46.219 1 79.56 527 ARG B CA 1
ATOM 8876 C C . ARG B 1 527 ? -3.791 -41.562 -45.812 1 79.56 527 ARG B C 1
ATOM 8878 O O . ARG B 1 527 ? -2.932 -41.344 -46.688 1 79.56 527 ARG B O 1
ATOM 8885 N N . ASN B 1 528 ? -3.504 -41.5 -44.531 1 67.75 528 ASN B N 1
ATOM 8886 C CA . ASN B 1 528 ? -2.139 -41.312 -44.031 1 67.75 528 ASN B CA 1
ATOM 8887 C C . ASN B 1 528 ? -1.33 -42.594 -44.156 1 67.75 528 ASN B C 1
ATOM 8889 O O . ASN B 1 528 ? -0.102 -42.562 -44.25 1 67.75 528 ASN B O 1
ATOM 8893 N N . ASP B 1 529 ? -1.932 -43.875 -43.844 1 60.94 529 ASP B N 1
ATOM 8894 C CA . ASP B 1 529 ? -1.231 -45.156 -43.844 1 60.94 529 ASP B CA 1
ATOM 8895 C C . ASP B 1 529 ? -1.241 -45.781 -45.25 1 60.94 529 ASP B C 1
ATOM 8897 O O . ASP B 1 529 ? -2.275 -45.781 -45.906 1 60.94 529 ASP B O 1
ATOM 8901 N N . GLY B 1 530 ? -0.296 -45.5 -46.031 1 52.66 530 GLY B N 1
ATOM 8902 C CA . GLY B 1 530 ? 0.076 -46.375 -47.125 1 52.66 530 GLY B CA 1
ATOM 8903 C C . GLY B 1 530 ? -0.002 -47.844 -46.781 1 52.66 530 GLY B C 1
ATOM 8904 O O . GLY B 1 530 ? 0.615 -48.656 -47.469 1 52.66 530 GLY B O 1
ATOM 8905 N N . LEU B 1 531 ? -0.43 -48.188 -45.469 1 52.69 531 LEU B N 1
ATOM 8906 C CA . LEU B 1 531 ? -0.11 -49.531 -45.031 1 52.69 531 LEU B CA 1
ATOM 8907 C C . LEU B 1 531 ? -1.104 -50.531 -45.594 1 52.69 531 LEU B C 1
ATOM 8909 O O . LEU B 1 531 ? -2.295 -50.469 -45.281 1 52.69 531 LEU B O 1
ATOM 8913 N N . ASN B 1 532 ? -0.864 -51.219 -46.406 1 55.31 532 ASN B N 1
ATOM 8914 C CA . ASN B 1 532 ? -1.374 -52.469 -46.938 1 55.31 532 ASN B CA 1
ATOM 8915 C C . ASN B 1 532 ? -1.449 -53.531 -45.844 1 55.31 532 ASN B C 1
ATOM 8917 O O . ASN B 1 532 ? -0.47 -53.781 -45.125 1 55.31 532 ASN B O 1
ATOM 8921 N N . GLY B 1 533 ? -2.699 -54 -45.312 1 61.44 533 GLY B N 1
ATOM 8922 C CA . GLY B 1 533 ? -2.883 -55.125 -44.438 1 61.44 533 GLY B CA 1
ATOM 8923 C C . GLY B 1 533 ? -3.363 -54.75 -43.031 1 61.44 533 GLY B C 1
ATOM 8924 O O . GLY B 1 533 ? -3.4 -55.594 -42.125 1 61.44 533 GLY B O 1
ATOM 8925 N N . VAL B 1 534 ? -3.596 -53.469 -42.781 1 67.62 534 VAL B N 1
ATOM 8926 C CA . VAL B 1 534 ? -4.031 -53.062 -41.438 1 67.62 534 VAL B CA 1
ATOM 8927 C C . VAL B 1 534 ? -5.5 -53.438 -41.25 1 67.62 534 VAL B C 1
ATOM 8929 O O . VAL B 1 534 ? -6.324 -53.25 -42.125 1 67.62 534 VAL B O 1
ATOM 8932 N N . ASN B 1 535 ? -5.746 -54.219 -40.219 1 77.69 535 ASN B N 1
ATOM 8933 C CA . ASN B 1 535 ? -7.113 -54.562 -39.844 1 77.69 535 ASN B CA 1
ATOM 8934 C C . ASN B 1 535 ? -7.828 -53.344 -39.219 1 77.69 535 ASN B C 1
ATOM 8936 O O . ASN B 1 535 ? -7.789 -53.188 -38 1 77.69 535 ASN B O 1
ATOM 8940 N N . TYR B 1 536 ? -8.492 -52.594 -39.969 1 81.12 536 TYR B N 1
ATOM 8941 C CA . TYR B 1 536 ? -9.141 -51.375 -39.562 1 81.12 536 TYR B CA 1
ATOM 8942 C C . TYR B 1 536 ? -10.328 -51.656 -38.656 1 81.12 536 TYR B C 1
ATOM 8944 O O . TYR B 1 536 ? -10.773 -50.75 -37.906 1 81.12 536 TYR B O 1
ATOM 8952 N N . THR B 1 537 ? -10.664 -52.875 -38.625 1 83.56 537 THR B N 1
ATOM 8953 C CA . THR B 1 537 ? -11.758 -53.25 -37.75 1 83.56 537 THR B CA 1
ATOM 8954 C C . THR B 1 537 ? -11.328 -53.125 -36.281 1 83.56 537 THR B C 1
ATOM 8956 O O . THR B 1 537 ? -12.125 -52.719 -35.438 1 83.56 537 THR B O 1
ATOM 8959 N N . GLU B 1 538 ? -10.125 -53.375 -36.031 1 85.62 538 GLU B N 1
ATOM 8960 C CA . GLU B 1 538 ? -9.609 -53.25 -34.656 1 85.62 538 GLU B CA 1
ATOM 8961 C C . GLU B 1 538 ? -9.484 -51.812 -34.25 1 85.62 538 GLU B C 1
ATOM 8963 O O . GLU B 1 538 ? -9.742 -51.469 -33.094 1 85.62 538 GLU B O 1
ATOM 8968 N N . VAL B 1 539 ? -9.102 -51.031 -35.125 1 85.5 539 VAL B N 1
ATOM 8969 C CA . VAL B 1 539 ? -8.977 -49.594 -34.875 1 85.5 539 VAL B CA 1
ATOM 8970 C C . VAL B 1 539 ? -10.352 -49 -34.594 1 85.5 539 VAL B C 1
ATOM 8972 O O . VAL B 1 539 ? -10.516 -48.156 -33.719 1 85.5 539 VAL B O 1
ATOM 8975 N N . GLU B 1 540 ? -11.242 -49.438 -35.406 1 87.81 540 GLU B N 1
ATOM 8976 C CA . GLU B 1 540 ? -12.617 -49 -35.219 1 87.81 540 GLU B CA 1
ATOM 8977 C C . GLU B 1 540 ? -13.133 -49.344 -33.812 1 87.81 540 GLU B C 1
ATOM 8979 O O . GLU B 1 540 ? -13.836 -48.562 -33.188 1 87.81 540 GLU B O 1
ATOM 8984 N N . ASN B 1 541 ? -12.797 -50.531 -33.438 1 89.44 541 ASN B N 1
ATOM 8985 C CA . ASN B 1 541 ? -13.188 -50.969 -32.094 1 89.44 541 ASN B CA 1
ATOM 8986 C C . ASN B 1 541 ? -12.555 -50.094 -31.016 1 89.44 541 ASN B C 1
ATOM 8988 O O . ASN B 1 541 ? -13.195 -49.781 -30.016 1 89.44 541 ASN B O 1
ATOM 8992 N N . LEU B 1 542 ? -11.328 -49.781 -31.203 1 92.06 542 LEU B N 1
ATOM 8993 C CA . LEU B 1 542 ? -10.625 -48.906 -30.25 1 92.06 542 LEU B CA 1
ATOM 8994 C C . LEU B 1 542 ? -11.289 -47.562 -30.172 1 92.06 542 LEU B C 1
ATOM 8996 O O . LEU B 1 542 ? -11.508 -47.031 -29.078 1 92.06 542 LEU B O 1
ATOM 9000 N N . ILE B 1 543 ? -11.609 -47 -31.281 1 91.38 543 ILE B N 1
ATOM 9001 C CA . ILE B 1 543 ? -12.227 -45.688 -31.328 1 91.38 543 ILE B CA 1
ATOM 9002 C C . ILE B 1 543 ? -13.602 -45.719 -30.672 1 91.38 543 ILE B C 1
ATOM 9004 O O . ILE B 1 543 ? -14.008 -44.781 -30 1 91.38 543 ILE B O 1
ATOM 9008 N N . MET B 1 544 ? -14.289 -46.844 -30.875 1 92.38 544 MET B N 1
ATOM 9009 C CA . MET B 1 544 ? -15.586 -47 -30.219 1 92.38 544 MET B CA 1
ATOM 9010 C C . MET B 1 544 ? -15.438 -47 -28.703 1 92.38 544 MET B C 1
ATOM 9012 O O . MET B 1 544 ? -16.297 -46.469 -27.984 1 92.38 544 MET B O 1
ATOM 9016 N N . ARG B 1 545 ? -14.375 -47.562 -28.25 1 93.31 545 ARG B N 1
ATOM 9017 C CA . ARG B 1 545 ? -14.102 -47.531 -26.828 1 93.31 545 ARG B CA 1
ATOM 9018 C C . ARG B 1 545 ? -13.82 -46.125 -26.328 1 93.31 545 ARG B C 1
ATOM 9020 O O . ARG B 1 545 ? -14.289 -45.75 -25.25 1 93.31 545 ARG B O 1
ATOM 9027 N N . PHE B 1 546 ? -13.039 -45.438 -27.109 1 95.06 546 PHE B N 1
ATOM 9028 C CA . PHE B 1 546 ? -12.797 -44.031 -26.781 1 95.06 546 PHE B CA 1
ATOM 9029 C C . PHE B 1 546 ? -14.102 -43.25 -26.672 1 95.06 546 PHE B C 1
ATOM 9031 O O . PHE B 1 546 ? -14.289 -42.469 -25.75 1 95.06 546 PHE B O 1
ATOM 9038 N N . LYS B 1 547 ? -14.945 -43.469 -27.562 1 93.75 547 LYS B N 1
ATOM 9039 C CA . LYS B 1 547 ? -16.219 -42.781 -27.609 1 93.75 547 LYS B CA 1
ATOM 9040 C C . LYS B 1 547 ? -17.078 -43.094 -26.391 1 93.75 547 LYS B C 1
ATOM 9042 O O . LYS B 1 547 ? -17.828 -42.25 -25.891 1 93.75 547 LYS B O 1
ATOM 9047 N N . LYS B 1 548 ? -17.016 -44.344 -26 1 94.75 548 LYS B N 1
ATOM 9048 C CA . LYS B 1 548 ? -17.766 -44.75 -24.812 1 94.75 548 LYS B CA 1
ATOM 9049 C C . LYS B 1 548 ? -17.25 -44 -23.578 1 94.75 548 LYS B C 1
ATOM 9051 O O . LYS B 1 548 ? -18.031 -43.531 -22.75 1 94.75 548 LYS B O 1
ATOM 9056 N N . ILE B 1 549 ? -15.969 -43.906 -23.453 1 95.94 549 ILE B N 1
ATOM 9057 C CA . ILE B 1 549 ? -15.367 -43.156 -22.359 1 95.94 549 ILE B CA 1
ATOM 9058 C C . ILE B 1 549 ? -15.773 -41.688 -22.438 1 95.94 549 ILE B C 1
ATOM 9060 O O . ILE B 1 549 ? -16.125 -41.062 -21.422 1 95.94 549 ILE B O 1
ATOM 9064 N N . TYR B 1 550 ? -15.695 -41.156 -23.594 1 96.25 550 TYR B N 1
ATOM 9065 C CA . TYR B 1 550 ? -16.047 -39.75 -23.844 1 96.25 550 TYR B CA 1
ATOM 9066 C C . TYR B 1 550 ? -17.5 -39.5 -23.453 1 96.25 550 TYR B C 1
ATOM 9068 O O . TYR B 1 550 ? -17.797 -38.5 -22.781 1 96.25 550 TYR B O 1
ATOM 9076 N N . GLN B 1 551 ? -18.375 -40.375 -23.859 1 95.56 551 GLN B N 1
ATOM 9077 C CA . GLN B 1 551 ? -19.781 -40.25 -23.516 1 95.56 551 GLN B CA 1
ATOM 9078 C C . GLN B 1 551 ? -20 -40.312 -22.016 1 95.56 551 GLN B C 1
ATOM 9080 O O . GLN B 1 551 ? -20.844 -39.594 -21.469 1 95.56 551 GLN B O 1
ATOM 9085 N N . ALA B 1 552 ? -19.25 -41.156 -21.391 1 95.94 552 ALA B N 1
ATOM 9086 C CA . ALA B 1 552 ? -19.344 -41.25 -19.938 1 95.94 552 ALA B CA 1
ATOM 9087 C C . ALA B 1 552 ? -18.938 -39.938 -19.266 1 95.94 552 ALA B C 1
ATOM 9089 O O . ALA B 1 552 ? -19.516 -39.531 -18.25 1 95.94 552 ALA B O 1
ATOM 9090 N N . VAL B 1 553 ? -17.906 -39.281 -19.766 1 95.44 553 VAL B N 1
ATOM 9091 C CA . VAL B 1 553 ? -17.469 -38 -19.234 1 95.44 553 VAL B CA 1
ATOM 9092 C C . VAL B 1 553 ? -18.531 -36.938 -19.484 1 95.44 553 VAL B C 1
ATOM 9094 O O . VAL B 1 553 ? -18.859 -36.156 -18.594 1 95.44 553 VAL B O 1
ATOM 9097 N N . CYS B 1 554 ? -19.094 -36.906 -20.672 1 95.81 554 CYS B N 1
ATOM 9098 C CA . CYS B 1 554 ? -20.109 -35.938 -21.062 1 95.81 554 CYS B CA 1
ATOM 9099 C C . CYS B 1 554 ? -21.359 -36.062 -20.203 1 95.81 554 CYS B C 1
ATOM 9101 O O . CYS B 1 554 ? -22.031 -35.094 -19.906 1 95.81 554 CYS B O 1
ATOM 9103 N N . ASP B 1 555 ? -21.641 -37.312 -19.781 1 94.38 555 ASP B N 1
ATOM 9104 C CA . ASP B 1 555 ? -22.859 -37.562 -19.016 1 94.38 555 ASP B CA 1
ATOM 9105 C C . ASP B 1 555 ? -22.594 -37.469 -17.516 1 94.38 555 ASP B C 1
ATOM 9107 O O . ASP B 1 555 ? -23.516 -37.594 -16.703 1 94.38 555 ASP B O 1
ATOM 9111 N N . GLY B 1 556 ? -21.375 -37.188 -17.141 1 92.81 556 GLY B N 1
ATOM 9112 C CA . GLY B 1 556 ? -21.031 -36.969 -15.742 1 92.81 556 GLY B CA 1
ATOM 9113 C C . GLY B 1 556 ? -20.844 -38.281 -14.969 1 92.81 556 GLY B C 1
ATOM 9114 O O . GLY B 1 556 ? -20.844 -38.281 -13.734 1 92.81 556 GLY B O 1
ATOM 9115 N N . SER B 1 557 ? -20.656 -39.344 -15.688 1 93.25 557 SER B N 1
ATOM 9116 C CA . SER B 1 557 ? -20.562 -40.625 -15.039 1 93.25 557 SER B CA 1
ATOM 9117 C C . SER B 1 557 ? -19.125 -40.906 -14.578 1 93.25 557 SER B C 1
ATOM 9119 O O . SER B 1 557 ? -18.906 -41.812 -13.742 1 93.25 557 SER B O 1
ATOM 9121 N N . VAL B 1 558 ? -18.188 -40.25 -15.148 1 94.88 558 VAL B N 1
ATOM 9122 C CA . VAL B 1 558 ? -16.797 -40.438 -14.758 1 94.88 558 VAL B CA 1
ATOM 9123 C C . VAL B 1 558 ? -16.516 -39.656 -13.461 1 94.88 558 VAL B C 1
ATOM 9125 O O . VAL B 1 558 ? -16.875 -38.5 -13.336 1 94.88 558 VAL B O 1
ATOM 9128 N N . GLU B 1 559 ? -15.875 -40.312 -12.477 1 95.38 559 GLU B N 1
ATOM 9129 C CA . GLU B 1 559 ? -15.641 -39.719 -11.156 1 95.38 559 GLU B CA 1
ATOM 9130 C C . GLU B 1 559 ? -14.32 -38.969 -11.117 1 95.38 559 GLU B C 1
ATOM 9132 O O . GLU B 1 559 ? -13.438 -39.281 -10.328 1 95.38 559 GLU B O 1
ATOM 9137 N N . THR B 1 560 ? -14.312 -37.906 -11.82 1 97 560 THR B N 1
ATOM 9138 C CA . THR B 1 560 ? -13.109 -37.094 -11.906 1 97 560 THR B CA 1
ATOM 9139 C C . THR B 1 560 ? -12.695 -36.562 -10.531 1 97 560 THR B C 1
ATOM 9141 O O . THR B 1 560 ? -11.508 -36.406 -10.25 1 97 560 THR B O 1
ATOM 9144 N N . TRP B 1 561 ? -13.664 -36.312 -9.609 1 96.75 561 TRP B N 1
ATOM 9145 C CA . TRP B 1 561 ? -13.406 -35.781 -8.281 1 96.75 561 TRP B CA 1
ATOM 9146 C C . TRP B 1 561 ? -12.461 -36.656 -7.492 1 96.75 561 TRP B C 1
ATOM 9148 O O . TRP B 1 561 ? -11.719 -36.188 -6.625 1 96.75 561 TRP B O 1
ATOM 9158 N N . LYS B 1 562 ? -12.344 -37.938 -7.809 1 96.62 562 LYS B N 1
ATOM 9159 C CA . LYS B 1 562 ? -11.477 -38.875 -7.102 1 96.62 562 LYS B CA 1
ATOM 9160 C C . LYS B 1 562 ? -10.008 -38.625 -7.406 1 96.62 562 LYS B C 1
ATOM 9162 O O . LYS B 1 562 ? -9.125 -39.062 -6.68 1 96.62 562 LYS B O 1
ATOM 9167 N N . MET B 1 563 ? -9.773 -37.875 -8.523 1 97.25 563 MET B N 1
ATOM 9168 C CA . MET B 1 563 ? -8.406 -37.594 -8.938 1 97.25 563 MET B CA 1
ATOM 9169 C C . MET B 1 563 ? -7.895 -36.312 -8.266 1 97.25 563 MET B C 1
ATOM 9171 O O . MET B 1 563 ? -6.691 -36.062 -8.273 1 97.25 563 MET B O 1
ATOM 9175 N N . LEU B 1 564 ? -8.797 -35.594 -7.637 1 97.88 564 LEU B N 1
ATOM 9176 C CA . LEU B 1 564 ? -8.484 -34.25 -7.191 1 97.88 564 LEU B CA 1
ATOM 9177 C C . LEU B 1 564 ? -8.07 -34.25 -5.727 1 97.88 564 LEU B C 1
ATOM 9179 O O . LEU B 1 564 ? -8.25 -35.25 -5.02 1 97.88 564 LEU B O 1
ATOM 9183 N N . GLY B 1 565 ? -7.445 -33.125 -5.34 1 96.56 565 GLY B N 1
ATOM 9184 C CA . GLY B 1 565 ? -7.078 -32.938 -3.947 1 96.56 565 GLY B CA 1
ATOM 9185 C C . GLY B 1 565 ? -8.273 -32.75 -3.037 1 96.56 565 GLY B C 1
ATOM 9186 O O . GLY B 1 565 ? -9.391 -32.531 -3.508 1 96.56 565 GLY B O 1
ATOM 9187 N N . LYS B 1 566 ? -8.039 -32.781 -1.737 1 93.94 566 LYS B N 1
ATOM 9188 C CA . LYS B 1 566 ? -9.094 -32.688 -0.729 1 93.94 566 LYS B CA 1
ATOM 9189 C C . LYS B 1 566 ? -9.875 -31.391 -0.858 1 93.94 566 LYS B C 1
ATOM 9191 O O . LYS B 1 566 ? -11.102 -31.375 -0.713 1 93.94 566 LYS B O 1
ATOM 9196 N N . GLY B 1 567 ? -9.148 -30.391 -1.051 1 95.56 567 GLY B N 1
ATOM 9197 C CA . GLY B 1 567 ? -9.812 -29.094 -1.16 1 95.56 567 GLY B CA 1
ATOM 9198 C C . GLY B 1 567 ? -10.398 -28.844 -2.533 1 95.56 567 GLY B C 1
ATOM 9199 O O . GLY B 1 567 ? -11.531 -28.359 -2.65 1 95.56 567 GLY B O 1
ATOM 9200 N N . THR B 1 568 ? -9.664 -29.203 -3.588 1 97.88 568 THR B N 1
ATOM 9201 C CA . THR B 1 568 ? -10.102 -28.922 -4.949 1 97.88 568 THR B CA 1
ATOM 9202 C C . THR B 1 568 ? -11.312 -29.781 -5.316 1 97.88 568 THR B C 1
ATOM 9204 O O . THR B 1 568 ? -12.188 -29.328 -6.059 1 97.88 568 THR B O 1
ATOM 9207 N N . ARG B 1 569 ? -11.367 -31 -4.746 1 97.75 569 ARG B N 1
ATOM 9208 C CA . ARG B 1 569 ? -12.492 -31.859 -5.082 1 97.75 569 ARG B CA 1
ATOM 9209 C C . ARG B 1 569 ? -13.805 -31.281 -4.566 1 97.75 569 ARG B C 1
ATOM 9211 O O . ARG B 1 569 ? -14.852 -31.438 -5.195 1 97.75 569 ARG B O 1
ATOM 9218 N N . ARG B 1 570 ? -13.75 -30.547 -3.438 1 96.88 570 ARG B N 1
ATOM 9219 C CA . ARG B 1 570 ? -14.969 -29.953 -2.895 1 96.88 570 ARG B CA 1
ATOM 9220 C C . ARG B 1 570 ? -15.508 -28.875 -3.816 1 96.88 570 ARG B C 1
ATOM 9222 O O . ARG B 1 570 ? -16.719 -28.781 -4.027 1 96.88 570 ARG B O 1
ATOM 9229 N N . VAL B 1 571 ? -14.656 -28.062 -4.32 1 97.75 571 VAL B N 1
ATOM 9230 C CA . VAL B 1 571 ? -15.086 -26.984 -5.211 1 97.75 571 VAL B CA 1
ATOM 9231 C C . VAL B 1 571 ? -15.539 -27.562 -6.543 1 97.75 571 VAL B C 1
ATOM 9233 O O . VAL B 1 571 ? -16.531 -27.094 -7.125 1 97.75 571 VAL B O 1
ATOM 9236 N N . TYR B 1 572 ? -14.797 -28.578 -7.016 1 98.31 572 TYR B N 1
ATOM 9237 C CA . TYR B 1 572 ? -15.195 -29.297 -8.227 1 98.31 572 TYR B CA 1
ATOM 9238 C C . TYR B 1 572 ? -16.625 -29.828 -8.094 1 98.31 572 TYR B C 1
ATOM 9240 O O . TYR B 1 572 ? -17.453 -29.625 -8.977 1 98.31 572 TYR B O 1
ATOM 9248 N N . ASN B 1 573 ? -16.875 -30.5 -6.98 1 97.81 573 ASN B N 1
ATOM 9249 C CA . ASN B 1 573 ? -18.188 -31.078 -6.742 1 97.81 573 ASN B CA 1
ATOM 9250 C C . ASN B 1 573 ? -19.266 -30 -6.586 1 97.81 573 ASN B C 1
ATOM 9252 O O . ASN B 1 573 ? -20.406 -30.203 -6.984 1 97.81 573 ASN B O 1
ATOM 9256 N N . PHE B 1 574 ? -18.938 -28.953 -5.992 1 97.88 574 PHE B N 1
ATOM 9257 C CA . PHE B 1 574 ? -19.875 -27.844 -5.883 1 97.88 574 PHE B CA 1
ATOM 9258 C C . PHE B 1 574 ? -20.312 -27.359 -7.262 1 97.88 574 PHE B C 1
ATOM 9260 O O . PHE B 1 574 ? -21.5 -27.156 -7.508 1 97.88 574 PHE B O 1
ATOM 9267 N N . ILE B 1 575 ? -19.312 -27.172 -8.172 1 98.12 575 ILE B N 1
ATOM 9268 C CA . ILE B 1 575 ? -19.594 -26.641 -9.5 1 98.12 575 ILE B CA 1
ATOM 9269 C C . ILE B 1 575 ? -20.344 -27.688 -10.328 1 98.12 575 ILE B C 1
ATOM 9271 O O . ILE B 1 575 ? -21.375 -27.375 -10.93 1 98.12 575 ILE B O 1
ATOM 9275 N N . ARG B 1 576 ? -19.922 -28.969 -10.328 1 98.12 576 ARG B N 1
ATOM 9276 C CA . ARG B 1 576 ? -20.5 -30.016 -11.18 1 98.12 576 ARG B CA 1
ATOM 9277 C C . ARG B 1 576 ? -21.828 -30.5 -10.617 1 98.12 576 ARG B C 1
ATOM 9279 O O . ARG B 1 576 ? -22.766 -30.734 -11.367 1 98.12 576 ARG B O 1
ATOM 9286 N N . ASN B 1 577 ? -21.875 -30.625 -9.289 1 97 577 ASN B N 1
ATOM 9287 C CA . ASN B 1 577 ? -23.031 -31.297 -8.703 1 97 577 ASN B CA 1
ATOM 9288 C C . ASN B 1 577 ? -24.016 -30.297 -8.086 1 97 577 ASN B C 1
ATOM 9290 O O . ASN B 1 577 ? -25.203 -30.328 -8.375 1 97 577 ASN B O 1
ATOM 9294 N N . ASP B 1 578 ? -23.516 -29.375 -7.207 1 97.25 578 ASP B N 1
ATOM 9295 C CA . ASP B 1 578 ? -24.406 -28.438 -6.527 1 97.25 578 ASP B CA 1
ATOM 9296 C C . ASP B 1 578 ? -24.969 -27.406 -7.5 1 97.25 578 ASP B C 1
ATOM 9298 O O . ASP B 1 578 ? -26.156 -27.078 -7.438 1 97.25 578 ASP B O 1
ATOM 9302 N N . LEU B 1 579 ? -24.094 -26.875 -8.391 1 97.88 579 LEU B N 1
ATOM 9303 C CA . LEU B 1 579 ? -24.562 -25.875 -9.344 1 97.88 579 LEU B CA 1
ATOM 9304 C C . LEU B 1 579 ? -25.062 -26.531 -10.625 1 97.88 579 LEU B C 1
ATOM 9306 O O . LEU B 1 579 ? -25.594 -25.859 -11.508 1 97.88 579 LEU B O 1
ATOM 9310 N N . HIS B 1 580 ? -24.875 -27.844 -10.82 1 97.19 580 HIS B N 1
ATOM 9311 C CA . HIS B 1 580 ? -25.344 -28.641 -11.953 1 97.19 580 HIS B CA 1
ATOM 9312 C C . HIS B 1 580 ? -24.734 -28.125 -13.266 1 97.19 580 HIS B C 1
ATOM 9314 O O . HIS B 1 580 ? -25.453 -27.938 -14.25 1 97.19 580 HIS B O 1
ATOM 9320 N N . ILE B 1 581 ? -23.484 -27.859 -13.203 1 97.56 581 ILE B N 1
ATOM 9321 C CA . ILE B 1 581 ? -22.766 -27.453 -14.406 1 97.56 581 ILE B CA 1
ATOM 9322 C C . ILE B 1 581 ? -22.047 -28.656 -15 1 97.56 581 ILE B C 1
ATOM 9324 O O . ILE B 1 581 ? -21.109 -29.188 -14.391 1 97.56 581 ILE B O 1
ATOM 9328 N N . PRO B 1 582 ? -22.438 -29.125 -16.125 1 96.81 582 PRO B N 1
ATOM 9329 C CA . PRO B 1 582 ? -21.844 -30.344 -16.703 1 96.81 582 PRO B CA 1
ATOM 9330 C C . PRO B 1 582 ? -20.516 -30.078 -17.391 1 96.81 582 PRO B C 1
ATOM 9332 O O . PRO B 1 582 ? -20.125 -28.922 -17.578 1 96.81 582 PRO B O 1
ATOM 9335 N N . PHE B 1 583 ? -19.828 -31.203 -17.719 1 97.5 583 PHE B N 1
ATOM 9336 C CA . PHE B 1 583 ? -18.672 -31.125 -18.609 1 97.5 583 PHE B CA 1
ATOM 9337 C C . PHE B 1 583 ? -19.078 -30.5 -19.938 1 97.5 583 PHE B C 1
ATOM 9339 O O . PHE B 1 583 ? -20.109 -30.844 -20.516 1 97.5 583 PHE B O 1
ATOM 9346 N N . PHE B 1 584 ? -18.312 -29.422 -20.359 1 95.62 584 PHE B N 1
ATOM 9347 C CA . PHE B 1 584 ? -18.578 -28.797 -21.641 1 95.62 584 PHE B CA 1
ATOM 9348 C C . PHE B 1 584 ? -18.156 -29.719 -22.781 1 95.62 584 PHE B C 1
ATOM 9350 O O . PHE B 1 584 ? -16.969 -30.016 -22.938 1 95.62 584 PHE B O 1
ATOM 9357 N N . CYS B 1 585 ? -19.078 -30.188 -23.547 1 95.06 585 CYS B N 1
ATOM 9358 C CA . CYS B 1 585 ? -18.797 -31.031 -24.703 1 95.06 585 CYS B CA 1
ATOM 9359 C C . CYS B 1 585 ? -19.578 -30.562 -25.922 1 95.06 585 CYS B C 1
ATOM 9361 O O . CYS B 1 585 ? -20.109 -31.375 -26.672 1 95.06 585 CYS B O 1
ATOM 9363 N N . GLY B 1 586 ? -19.766 -29.234 -26.016 1 87.69 586 GLY B N 1
ATOM 9364 C CA . GLY B 1 586 ? -20.359 -28.625 -27.188 1 87.69 586 GLY B CA 1
ATOM 9365 C C . GLY B 1 586 ? -21.703 -27.969 -26.922 1 87.69 586 GLY B C 1
ATOM 9366 O O . GLY B 1 586 ? -22.297 -27.375 -27.828 1 87.69 586 GLY B O 1
ATOM 9367 N N . GLN B 1 587 ? -22.172 -27.891 -25.609 1 90.56 587 GLN B N 1
ATOM 9368 C CA . GLN B 1 587 ? -23.438 -27.266 -25.25 1 90.56 587 GLN B CA 1
ATOM 9369 C C . GLN B 1 587 ? -23.359 -25.75 -25.391 1 90.56 587 GLN B C 1
ATOM 9371 O O . GLN B 1 587 ? -22.281 -25.172 -25.234 1 90.56 587 GLN B O 1
ATOM 9376 N N . GLU B 1 588 ? -24.562 -25.203 -25.734 1 86.12 588 GLU B N 1
ATOM 9377 C CA . GLU B 1 588 ? -24.688 -23.766 -25.594 1 86.12 588 GLU B CA 1
ATOM 9378 C C . GLU B 1 588 ? -24.969 -23.375 -24.141 1 86.12 588 GLU B C 1
ATOM 9380 O O . GLU B 1 588 ? -26.125 -23.203 -23.75 1 86.12 588 GLU B O 1
ATOM 9385 N N . GLY B 1 589 ? -23.875 -23.281 -23.312 1 89.75 589 GLY B N 1
ATOM 9386 C CA . GLY B 1 589 ? -24.219 -23.125 -21.906 1 89.75 589 GLY B CA 1
ATOM 9387 C C . GLY B 1 589 ? -23.156 -22.359 -21.109 1 89.75 589 GLY B C 1
ATOM 9388 O O . GLY B 1 589 ? -23.391 -21.984 -19.969 1 89.75 589 GLY B O 1
ATOM 9389 N N . ILE B 1 590 ? -22.016 -22 -21.734 1 91.19 590 ILE B N 1
ATOM 9390 C CA . ILE B 1 590 ? -20.891 -21.422 -21 1 91.19 590 ILE B CA 1
ATOM 9391 C C . ILE B 1 590 ? -21.328 -20.109 -20.328 1 91.19 590 ILE B C 1
ATOM 9393 O O . ILE B 1 590 ? -21.062 -19.906 -19.141 1 91.19 590 ILE B O 1
ATOM 9397 N N . HIS B 1 591 ? -22.047 -19.25 -21.062 1 90.5 591 HIS B N 1
ATOM 9398 C CA . HIS B 1 591 ? -22.484 -17.969 -20.5 1 90.5 591 HIS B CA 1
ATOM 9399 C C . HIS B 1 591 ? -23.438 -18.172 -19.344 1 90.5 591 HIS B C 1
ATOM 9401 O O . HIS B 1 591 ? -23.406 -17.422 -18.359 1 90.5 591 HIS B O 1
ATOM 9407 N N . VAL B 1 592 ? -24.281 -19.219 -19.406 1 94.31 592 VAL B N 1
ATOM 9408 C CA . VAL B 1 592 ? -25.219 -19.531 -18.344 1 94.31 592 VAL B CA 1
ATOM 9409 C C . VAL B 1 592 ? -24.484 -20.062 -17.125 1 94.31 592 VAL B C 1
ATOM 9411 O O . VAL B 1 592 ? -24.797 -19.688 -15.992 1 94.31 592 VAL B O 1
ATOM 9414 N N . TRP B 1 593 ? -23.547 -20.906 -17.359 1 96.62 593 TRP B N 1
ATOM 9415 C CA . TRP B 1 593 ? -22.781 -21.516 -16.281 1 96.62 593 TRP B CA 1
ATOM 9416 C C . TRP B 1 593 ? -21.922 -20.469 -15.57 1 96.62 593 TRP B C 1
ATOM 9418 O O . TRP B 1 593 ? -21.797 -20.5 -14.344 1 96.62 593 TRP B O 1
ATOM 9428 N N . LEU B 1 594 ? -21.281 -19.562 -16.328 1 96.88 594 LEU B N 1
ATOM 9429 C CA . LEU B 1 594 ? -20.547 -18.469 -15.742 1 96.88 594 LEU B CA 1
ATOM 9430 C C . LEU B 1 594 ? -21.422 -17.641 -14.805 1 96.88 594 LEU B C 1
ATOM 9432 O O . LEU B 1 594 ? -21.016 -17.297 -13.703 1 96.88 594 LEU B O 1
ATOM 9436 N N . GLN B 1 595 ? -22.578 -17.344 -15.273 1 95.31 595 GLN B N 1
ATOM 9437 C CA . GLN B 1 595 ? -23.5 -16.562 -14.453 1 95.31 595 GLN B CA 1
ATOM 9438 C C . GLN B 1 595 ? -23.859 -17.312 -13.164 1 95.31 595 GLN B C 1
ATOM 9440 O O . GLN B 1 595 ? -23.969 -16.688 -12.102 1 95.31 595 GLN B O 1
ATOM 9445 N N . LYS B 1 596 ? -24.062 -18.625 -13.242 1 96.56 596 LYS B N 1
ATOM 9446 C CA . LYS B 1 596 ? -24.375 -19.422 -12.062 1 96.56 596 LYS B CA 1
ATOM 9447 C C . LYS B 1 596 ? -23.25 -19.344 -11.031 1 96.56 596 LYS B C 1
ATOM 9449 O O . LYS B 1 596 ? -23.5 -19.219 -9.836 1 96.56 596 LYS B O 1
ATOM 9454 N N . ILE B 1 597 ? -22.047 -19.5 -11.492 1 98.44 597 ILE B N 1
ATOM 9455 C CA . ILE B 1 597 ? -20.891 -19.438 -10.602 1 98.44 597 ILE B CA 1
ATOM 9456 C C . ILE B 1 597 ? -20.766 -18.047 -10 1 98.44 597 ILE B C 1
ATOM 9458 O O . ILE B 1 597 ? -20.562 -17.891 -8.789 1 98.44 597 ILE B O 1
ATOM 9462 N N . LEU B 1 598 ? -20.859 -17.016 -10.836 1 98.12 598 LEU B N 1
ATOM 9463 C CA . LEU B 1 598 ? -20.781 -15.633 -10.367 1 98.12 598 LEU B CA 1
ATOM 9464 C C . LEU B 1 598 ? -21.844 -15.352 -9.312 1 98.12 598 LEU B C 1
ATOM 9466 O O . LEU B 1 598 ? -21.562 -14.734 -8.289 1 98.12 598 LEU B O 1
ATOM 9470 N N . ASP B 1 599 ? -23.078 -15.844 -9.586 1 97.31 599 ASP B N 1
ATOM 9471 C CA . ASP B 1 599 ? -24.172 -15.68 -8.633 1 97.31 599 ASP B CA 1
ATOM 9472 C C . ASP B 1 599 ? -23.844 -16.344 -7.301 1 97.31 599 ASP B C 1
ATOM 9474 O O . ASP B 1 599 ? -24.156 -15.805 -6.238 1 97.31 599 ASP B O 1
ATOM 9478 N N . SER B 1 600 ? -23.281 -17.484 -7.371 1 97.94 600 SER B N 1
ATOM 9479 C CA . SER B 1 600 ? -22.953 -18.219 -6.148 1 97.94 600 SER B CA 1
ATOM 9480 C C . SER B 1 600 ? -21.922 -17.469 -5.312 1 97.94 600 SER B C 1
ATOM 9482 O O . SER B 1 600 ? -21.922 -17.547 -4.082 1 97.94 600 SER B O 1
ATOM 9484 N N . ILE B 1 601 ? -21 -16.781 -5.992 1 98 601 ILE B N 1
ATOM 9485 C CA . ILE B 1 601 ? -20 -15.969 -5.301 1 98 601 ILE B CA 1
ATOM 9486 C C . ILE B 1 601 ? -20.656 -14.719 -4.723 1 98 601 ILE B C 1
ATOM 9488 O O . ILE B 1 601 ? -20.469 -14.398 -3.547 1 98 601 ILE B O 1
ATOM 9492 N N . GLN B 1 602 ? -21.469 -14.062 -5.504 1 96.62 602 GLN B N 1
ATOM 9493 C CA . GLN B 1 602 ? -22.047 -12.773 -5.121 1 96.62 602 GLN B CA 1
ATOM 9494 C C . GLN B 1 602 ? -23.156 -12.953 -4.09 1 96.62 602 GLN B C 1
ATOM 9496 O O . GLN B 1 602 ? -23.375 -12.086 -3.242 1 96.62 602 GLN B O 1
ATOM 9501 N N . LYS B 1 603 ? -23.828 -14.164 -4.156 1 95.94 603 LYS B N 1
ATOM 9502 C CA . LYS B 1 603 ? -24.859 -14.461 -3.176 1 95.94 603 LYS B CA 1
ATOM 9503 C C . LYS B 1 603 ? -24.281 -15.172 -1.958 1 95.94 603 LYS B C 1
ATOM 9505 O O . LYS B 1 603 ? -25.016 -15.516 -1.025 1 95.94 603 LYS B O 1
ATOM 9510 N N . ARG B 1 604 ? -23.016 -15.523 -1.98 1 96 604 ARG B N 1
ATOM 9511 C CA . ARG B 1 604 ? -22.219 -16.031 -0.864 1 96 604 ARG B CA 1
ATOM 9512 C C . ARG B 1 604 ? -22.516 -17.5 -0.606 1 96 604 ARG B C 1
ATOM 9514 O O . ARG B 1 604 ? -22.25 -18.016 0.486 1 96 604 ARG B O 1
ATOM 9521 N N . ASP B 1 605 ? -23.047 -18.188 -1.631 1 96.5 605 ASP B N 1
ATOM 9522 C CA . ASP B 1 605 ? -23.234 -19.625 -1.53 1 96.5 605 ASP B CA 1
ATOM 9523 C C . ASP B 1 605 ? -21.891 -20.359 -1.443 1 96.5 605 ASP B C 1
ATOM 9525 O O . ASP B 1 605 ? -21.781 -21.375 -0.756 1 96.5 605 ASP B O 1
ATOM 9529 N N . ILE B 1 606 ? -20.953 -19.828 -2.078 1 97.38 606 ILE B N 1
ATOM 9530 C CA . ILE B 1 606 ? -19.641 -20.438 -2.188 1 97.38 606 ILE B CA 1
ATOM 9531 C C . ILE B 1 606 ? -18.953 -20.469 -0.819 1 97.38 606 ILE B C 1
ATOM 9533 O O . ILE B 1 606 ? -18 -21.203 -0.604 1 97.38 606 ILE B O 1
ATOM 9537 N N . GLU B 1 607 ? -19.391 -19.625 0.124 1 97.44 607 GLU B N 1
ATOM 9538 C CA . GLU B 1 607 ? -18.781 -19.531 1.447 1 97.44 607 GLU B CA 1
ATOM 9539 C C . GLU B 1 607 ? -18.891 -20.859 2.193 1 97.44 607 GLU B C 1
ATOM 9541 O O . GLU B 1 607 ? -18 -21.219 2.967 1 97.44 607 GLU B O 1
ATOM 9546 N N . ASP B 1 608 ? -19.969 -21.578 1.976 1 96.25 608 ASP B N 1
ATOM 9547 C CA . ASP B 1 608 ? -20.125 -22.875 2.609 1 96.25 608 ASP B CA 1
ATOM 9548 C C . ASP B 1 608 ? -19.062 -23.859 2.131 1 96.25 608 ASP B C 1
ATOM 9550 O O . ASP B 1 608 ? -18.578 -24.688 2.906 1 96.25 608 ASP B O 1
ATOM 9554 N N . VAL B 1 609 ? -18.75 -23.734 0.879 1 96.88 609 VAL B N 1
ATOM 9555 C CA . VAL B 1 609 ? -17.703 -24.578 0.302 1 96.88 609 VAL B CA 1
ATOM 9556 C C . VAL B 1 609 ? -16.359 -24.234 0.943 1 96.88 609 VAL B C 1
ATOM 9558 O O . VAL B 1 609 ? -15.594 -25.141 1.296 1 96.88 609 VAL B O 1
ATOM 9561 N N . LEU B 1 610 ? -16.109 -22.938 1.124 1 97.06 610 LEU B N 1
ATOM 9562 C CA . LEU B 1 610 ? -14.867 -22.5 1.754 1 97.06 610 LEU B CA 1
ATOM 9563 C C . LEU B 1 610 ? -14.781 -23 3.189 1 97.06 610 LEU B C 1
ATOM 9565 O O . LEU B 1 610 ? -13.727 -23.469 3.625 1 97.06 610 LEU B O 1
ATOM 9569 N N . MET B 1 611 ? -15.867 -22.891 3.895 1 96.06 611 MET B N 1
ATOM 9570 C CA . MET B 1 611 ? -15.906 -23.359 5.273 1 96.06 611 MET B CA 1
ATOM 9571 C C . MET B 1 611 ? -15.664 -24.875 5.336 1 96.06 611 MET B C 1
ATOM 9573 O O . MET B 1 611 ? -14.945 -25.359 6.211 1 96.06 611 MET B O 1
ATOM 9577 N N . ASP B 1 612 ? -16.25 -25.609 4.387 1 95.06 612 ASP B N 1
ATOM 9578 C CA . ASP B 1 612 ? -16.078 -27.047 4.324 1 95.06 612 ASP B CA 1
ATOM 9579 C C . ASP B 1 612 ? -14.609 -27.406 4.082 1 95.06 612 ASP B C 1
ATOM 9581 O O . ASP B 1 612 ? -14.094 -28.359 4.668 1 95.06 612 ASP B O 1
ATOM 9585 N N . ILE B 1 613 ? -14.023 -26.688 3.219 1 95.94 613 ILE B N 1
ATOM 9586 C CA . ILE B 1 613 ? -12.648 -26.969 2.812 1 95.94 613 ILE B CA 1
ATOM 9587 C C . ILE B 1 613 ? -11.695 -26.656 3.959 1 95.94 613 ILE B C 1
ATOM 9589 O O . ILE B 1 613 ? -10.852 -27.469 4.328 1 95.94 613 ILE B O 1
ATOM 9593 N N . PHE B 1 614 ? -11.836 -25.453 4.539 1 94.44 614 PHE B N 1
ATOM 9594 C CA . PHE B 1 614 ? -10.758 -24.906 5.355 1 94.44 614 PHE B CA 1
ATOM 9595 C C . PHE B 1 614 ? -11.055 -25.094 6.84 1 94.44 614 PHE B C 1
ATOM 9597 O O . PHE B 1 614 ? -10.219 -24.766 7.688 1 94.44 614 PHE B O 1
ATOM 9604 N N . SER B 1 615 ? -12.188 -25.578 7.184 1 86 615 SER B N 1
ATOM 9605 C CA . SER B 1 615 ? -12.516 -25.75 8.594 1 86 615 SER B CA 1
ATOM 9606 C C . SER B 1 615 ? -11.508 -26.641 9.297 1 86 615 SER B C 1
ATOM 9608 O O . SER B 1 615 ? -11.25 -26.484 10.492 1 86 615 SER B O 1
ATOM 9610 N N . GLU B 1 616 ? -10.977 -27.562 8.547 1 77.94 616 GLU B N 1
ATOM 9611 C CA . GLU B 1 616 ? -9.969 -28.438 9.148 1 77.94 616 GLU B CA 1
ATOM 9612 C C . GLU B 1 616 ? -8.664 -27.688 9.391 1 77.94 616 GLU B C 1
ATOM 9614 O O . GLU B 1 616 ? -7.945 -27.969 10.352 1 77.94 616 GLU B O 1
ATOM 9619 N N . LEU B 1 617 ? -8.32 -26.828 8.445 1 73.81 617 LEU B N 1
ATOM 9620 C CA . LEU B 1 617 ? -7.086 -26.062 8.57 1 73.81 617 LEU B CA 1
ATOM 9621 C C . LEU B 1 617 ? -7.238 -24.938 9.602 1 73.81 617 LEU B C 1
ATOM 9623 O O . LEU B 1 617 ? -6.27 -24.547 10.25 1 73.81 617 LEU B O 1
ATOM 9627 N N . GLY B 1 618 ? -8.328 -24.344 9.688 1 60.62 618 GLY B N 1
ATOM 9628 C CA . GLY B 1 618 ? -8.609 -23.234 10.586 1 60.62 618 GLY B CA 1
ATOM 9629 C C . GLY B 1 618 ? -8.508 -23.609 12.055 1 60.62 618 GLY B C 1
ATOM 9630 O O . GLY B 1 618 ? -8.188 -22.766 12.898 1 60.62 618 GLY B O 1
ATOM 9631 N N . HIS B 1 619 ? -8.945 -24.859 12.391 1 50.31 619 HIS B N 1
ATOM 9632 C CA . HIS B 1 619 ? -8.867 -25.344 13.758 1 50.31 619 HIS B CA 1
ATOM 9633 C C . HIS B 1 619 ? -7.418 -25.578 14.172 1 50.31 619 HIS B C 1
ATOM 9635 O O . HIS B 1 619 ? -7.129 -25.766 15.352 1 50.31 619 HIS B O 1
ATOM 9641 N N . ALA B 1 620 ? -6.535 -25.641 13.273 1 42.28 620 ALA B N 1
ATOM 9642 C CA . ALA B 1 620 ? -5.152 -25.891 13.664 1 42.28 620 ALA B CA 1
ATOM 9643 C C . ALA B 1 620 ? -4.418 -24.594 13.984 1 42.28 620 ALA B C 1
ATOM 9645 O O . ALA B 1 620 ? -3.307 -24.625 14.516 1 42.28 620 ALA B O 1
ATOM 9646 N N . THR B 1 621 ? -4.691 -23.375 13.516 1 40.88 621 THR B N 1
ATOM 9647 C CA . THR B 1 621 ? -3.943 -22.141 13.766 1 40.88 621 THR B CA 1
ATOM 9648 C C . THR B 1 621 ? -4.539 -21.375 14.938 1 40.88 621 THR B C 1
ATOM 9650 O O . THR B 1 621 ? -5.754 -21.203 15.023 1 40.88 621 THR B O 1
#

pLDDT: mean 92.44, std 8.68, range [39.59, 98.81]

InterPro domains:
  IPR001106 Aromatic amino acid lyase [PF00221] (31-482)
  IPR001106 Aromatic amino acid lyase [PTHR10362] (21-484)
  IPR001106 Aromatic amino acid lyase [cd00332] (28-481)
  IPR005922 Phenylalanine ammonia-lyase [TIGR01226] (2-497)
  IPR008948 L-Aspartase-like [SSF48557] (17-617)
  IPR022313 Phenylalanine/histidine ammonia-lyases, active site [PS00488] (157-173)
  IPR024083 Fumarase/histidase, N-terminal [G3DSA:1.10.275.10] (2-218)

Sequence (1242 aa):
MSTSQLAITLNFIKGRKNITSSVELNGKSLTIPYVVVTSEKRNIRISLSANSTEDLSENVAFLEKEIQKGTVIYGVNTGFGGSANVRTWRLEDLQKSLIRHLTAGMGREFPSDKVRAAMLIRANCLAKAYSGVRPVVIKSLLDMINYDITPAVPLRGSISSSGDLMPLSYIAAALIGSENSRVVKNGKTMSSREAFEEEGLDHLVLGPKEGLAIANATSFTAGLASHVLYDANILLLLTQICTALAVEVLKGTTESFHPLINECLPHNGPKEVAENLKFLLDESKLATDTLSMHLPDEYGKLKQDRYSLRTSPQWLGPVVETLNESCRRITIELNSANDNPIVDHRRKIIVSGGNFQGETMSVAMDQTRQGLGICGKLLFSQFSEIVNASLNFGLPPNLCGSDINLDFGFKGCDIAMASYMAELDHFVNPMSNHVLSAEMHNQSVNSVGLVSSRLSAEAIEILQMMVTNSLLLTVQGVDLRYLKLLVVAEMDSFIKENPGFKHLLKEFEWYELVFSDIATTIDRMKRNDGLNGVNYTEVENLIMRFKKIYQAVCDGSVETWKMLGKGTRRVYNFIRNDLHIPFFCGQEGIHVWLQKILDSIQKRDIEDVLMDIFSELGHATMSTSQLAITLNFIKGRKNITSSVELNGKSLTIPYVVVTSEKRNIRISLSANSTEDLSENVAFLEKEIQKGTVIYGVNTGFGGSANVRTWRLEDLQKSLIRHLTAGMGREFPSDKVRAAMLIRANCLAKAYSGVRPVVIKSLLDMINYDITPAVPLRGSISSSGDLMPLSYIAAALIGSENSRVVKNGKTMSSREAFEEEGLDHLVLGPKEGLAIANATSFTAGLASHVLYDANILLLLTQICTALAVEVLKGTTESFHPLINECLPHNGPKEVAENLKFLLDESKLATDTLSMHLPDEYGKLKQDRYSLRTSPQWLGPVVETLNESCRRITIELNSANDNPIVDHRRKIIVSGGNFQGETMSVAMDQTRQGLGICGKLLFSQFSEIVNASLNFGLPPNLCGSDINLDFGFKGCDIAMASYMAELDHFVNPMSNHVLSAEMHNQSVNSVGLVSSRLSAEAIEILQMMVTNSLLLTVQGVDLRYLKLLVVAEMDSFIKENPGFKHLLKEFEWYELVFSDIATTIDRMKRNDGLNGVNYTEVENLIMRFKKIYQAVCDGSVETWKMLGKGTRRVYNFIRNDLHIPFFCGQEGIHVWLQKILDSIQKRDIEDVLMDIFSELGHAT

Organism: Pinctada imbricata (NCBI:txid66713)

Secondary structure (DSSP, 8-state):
-PPPHHHHHHHHHHHHHH--SEEEE-SS---HHHHHHHHH-TT-EEEE-HHHHHHHHHHHHHHHHHHHTT---TTTTB--GGGTT-B-S-HHHHHHHHHHHH---EEEE--HHHHHHHHHHHHHHHTTS-S---HHHHHHHHHHHHTTEEE--EEE----SSSSHHHHHHHHHHHTT-TT-EEEETTEEEEHHHHHHHHTPPPPPP-TTHHHHHHSS-HHHHHHHHHHHHHHHHHHHHHHHHHHHHHHHTT-BGGGG-HHHHHHS--HHHHHHHHHHHHHHTT-SSSB-HHHH-PPPPTTS-SS--HHHHTHHHHHHHHHHHHHHHHHHHHHHHTS--SSSEEETTTTEEE---TT--HHHHHHHHHHHHHHHHHHHHHHHHHHHHH-TTTTTSPPGGG--S-TTT--TTHHHHHHHHHHHHHHHHHTS-STT----BTTTTB-S---HHHHHHHHHHHHHHHHHHHHHHHHHHHHHHHHHHHHHHHHHHHHHHHHH-GGGHHHHHTS-HHHHHHS-HHHHHHHHHHH---TT--HHHHHHHHHHHHHHHHHHHTT-S-GGGGS-HHHHHHHHIIIIIS-----SS-S-HHHHHHHHHHHHHTTTHHHHHHHHHHHHHTT-/-PPPHHHHHHHHHHHHHH--SEEEE-SS---HHHHHHHHH-TT-EEEE-HHHHHHHHHHHHHHHHHHHTT---TTTTB--GGGTT-B-S-HHHHHHHHHHHH---EEEE--HHHHHHHHHHHHHHHTTS-S---HHHHHHHHHHHHTTEEE--EEE---SSSSSHHHHHHHHHHHTT-TT-EEEETTEEEEHHHHHHHHTPPPPPP-TTHHHHHHSS-HHHHHHHHHHHHHHHHHHHHHHHHHHHHHHHTT-BGGGG-HHHHHHS--HHHHHHHHHHHHHTTT-SSSB-HHHH-----TTS-SS--HHHHTHHHHHHHHHHHHHHHHHHHHHHHTS--SSSEEETTTTEEE---TT--HHHHHHHHHHHHHHHHHHHHHHHHHHHHH-TTTTTSPPGGG--S-TTT--TTHHHHHHHHHHHHHHHHHTS-STT----BTTTTB-S---HHHHHHHHHHHHHHHHHHHHHHHHHHHHHHHHHHHHHHHHHHHHHHHHH-GGGHHHHHTS-HHHHHHS-HHHHHHHHHHH---TT--HHHHHHHHHHHHHHHHHHHTT-S-GGGGS-HHHHHHHHIIIIIS-----SS-S-HHHHHHHHHHHHHTTTHHHHHHHHHHHHHTT-